Protein AF-0000000084976737 (afdb_homodimer)

Foldseek 3Di:
DVVVVVVVVVVVVVVVVVPPDPPPVPQDDFDCVVVLVVLVVVLVVLFEAEEEEEAAPLQQRVVSVCVSCVPHAEQEQEADLDALVVSQQRLQVSLCCSVPVPDPDTDTDPDPLVSVVSVLVVQQVDQYEYEYEAVVSNCVNPVCVQVVVLVCLVPGRRGGSYYYYYYHNQPVCCVPAQCNPPHSNHPVHPYYHYRDADALLRQCVVPVPDDLVLSLLLCLQFVRRSSSSVQLPDDHDNVVSCLVAALAPPHPLVCVVVVVCVVQHPDCLLVLLQLLQQLQPAWDLVSSCVSSVHDSVVNVVSQVSCVSSQQKDKDDFPPDDDDDRITIHGRGSNSSLNSPQCVVCVVCSVVVNCVVCCVPRPVVCSLVSSQLSQLVLVQCLVQPPDDDDPAAFDDKAKHWDAQPVVRDIDIFSIWTDHPDAFEIETEEEHRDQDADEPVVLVVSVVVVVSVPRGPYYAYEYEYQNYHDPHVVVCVVVVRYHYYYSVRSSD/DVVVVVVVVVVVVVVVVVPPDPPPVPQDDFDCVVVLVVLVVVLVVLFEAEEEEEAAPLQQRVVSVCVSCVPHAEQEQEADLDALVVSQQRLQVSLCCSVPVPDPDTDTDPDPLVSVVSVLVVQQVDQYEYEYEAVVSNCVNPVCVQVVVLVCLVPGRRGGSYYYYYYHNQPVCCVPAQCNPPHSNHPVHPYYHYRDADALLRQCVVPVPDDLVVSLLLCLQFVRRSSSSVQLPDDHDNVVSCLVAALAPPHPLVCVVVVVCVVQHPDCLLVLLQLLQQLQPAWALVSSCVSSVHDSVVNVVSQVSCVSSQQKDKDDFPPDDDDPRITIHGRGSNSSLNSPQCVVCVVCSVVVNCVVCCVPRPVVCSLVSSQLSQLVLVQCLVQPPDDDDPAAFDDKAKHWDAQPVVRDIDIFSIWTDHPDAFEIETEEEHRDQDADEPVVLVVSVVVVVSVPRGPYYAYEYEYQNYHDPHVVVCVVVVRYHYYYSVRSSD

InterPro domains:
  IPR004256 Domain of unknown function DUF234 [PF03008] (338-433)
  IPR011335 Restriction endonuclease type II-like [SSF52980] (371-489)
  IPR011579 ATPase domain [PF01637] (29-232)
  IPR027417 P-loop containing nucleoside triphosphate hydrolase [G3DSA:3.40.50.300] (23-197)
  IPR027417 P-loop containing nucleoside triphosphate hydrolase [SSF52540] (25-271)
  IPR036390 Winged helix DNA-binding domain superfamily [SSF46785] (273-341)

Structure (mmCIF, N/CA/C/O backbone):
data_AF-0000000084976737-model_v1
#
loop_
_entity.id
_entity.type
_entity.pdbx_description
1 polymer 'ATP-binding protein'
#
loop_
_atom_site.group_PDB
_atom_site.id
_atom_site.type_symbol
_atom_site.label_atom_id
_atom_site.label_alt_id
_atom_site.label_comp_id
_atom_site.label_asym_id
_atom_site.label_entity_id
_atom_site.label_seq_id
_atom_site.pdbx_PDB_ins_code
_atom_site.Cartn_x
_atom_site.Cartn_y
_atom_site.Cartn_z
_atom_site.occupancy
_atom_site.B_iso_or_equiv
_atom_site.auth_seq_id
_atom_site.auth_comp_id
_atom_site.auth_asym_id
_atom_site.auth_atom_id
_atom_site.pdbx_PDB_model_num
ATOM 1 N N . MET A 1 1 ? 14.172 42.219 -7.102 1 20.36 1 MET A N 1
ATOM 2 C CA . MET A 1 1 ? 13.273 42.062 -8.242 1 20.36 1 MET A CA 1
ATOM 3 C C . MET A 1 1 ? 13.828 41.094 -9.266 1 20.36 1 MET A C 1
ATOM 5 O O . MET A 1 1 ? 13.07 40.375 -9.938 1 20.36 1 MET A O 1
ATOM 9 N N . LYS A 1 2 ? 15.281 41.281 -9.492 1 22.75 2 LYS A N 1
ATOM 10 C CA . LYS A 1 2 ? 16.016 40.406 -10.422 1 22.75 2 LYS A CA 1
ATOM 11 C C . LYS A 1 2 ? 16.141 39 -9.867 1 22.75 2 LYS A C 1
ATOM 13 O O . LYS A 1 2 ? 16.547 38.094 -10.586 1 22.75 2 LYS A O 1
ATOM 18 N N . TYR A 1 3 ? 16.297 38.969 -8.562 1 23.7 3 TYR A N 1
ATOM 19 C CA . TYR A 1 3 ? 16.562 37.656 -7.945 1 23.7 3 TYR A CA 1
ATOM 20 C C . TYR A 1 3 ? 15.359 36.75 -8.047 1 23.7 3 TYR A C 1
ATOM 22 O O . TYR A 1 3 ? 15.5 35.531 -8.023 1 23.7 3 TYR A O 1
ATOM 30 N N . TYR A 1 4 ? 14.141 37.312 -8 1 27.53 4 TYR A N 1
ATOM 31 C CA . TYR A 1 4 ? 12.914 36.531 -8.133 1 27.53 4 TYR A CA 1
ATOM 32 C C . TYR A 1 4 ? 12.719 36.062 -9.578 1 27.53 4 TYR A C 1
ATOM 34 O O . TYR A 1 4 ? 11.992 35.094 -9.828 1 27.53 4 TYR A O 1
ATOM 42 N N . THR A 1 5 ? 13.25 36.812 -10.562 1 27.91 5 THR A N 1
ATOM 43 C CA . THR A 1 5 ? 13.086 36.562 -11.992 1 27.91 5 THR A CA 1
ATOM 44 C C . THR A 1 5 ? 13.992 35.406 -12.445 1 27.91 5 THR A C 1
ATOM 46 O O . THR A 1 5 ? 13.641 34.656 -13.359 1 27.91 5 THR A O 1
ATOM 49 N N . ARG A 1 6 ? 15.242 35.281 -11.883 1 26.84 6 ARG A N 1
ATOM 50 C CA . ARG A 1 6 ? 16.156 34.219 -12.312 1 26.84 6 ARG A CA 1
ATOM 51 C C . ARG A 1 6 ? 15.703 32.875 -11.805 1 26.84 6 ARG A C 1
ATOM 53 O O . ARG A 1 6 ? 16.25 31.828 -12.203 1 26.84 6 ARG A O 1
ATOM 60 N N . LYS A 1 7 ? 15.031 32.781 -10.75 1 31.81 7 LYS A N 1
ATOM 61 C CA . LYS A 1 7 ? 14.5 31.5 -10.25 1 31.81 7 LYS A CA 1
ATOM 62 C C . LYS A 1 7 ? 13.422 30.953 -11.18 1 31.81 7 LYS A C 1
ATOM 64 O O . LYS A 1 7 ? 13.266 29.734 -11.305 1 31.81 7 LYS A O 1
ATOM 69 N N . LYS A 1 8 ? 12.695 31.812 -11.891 1 34.91 8 LYS A N 1
ATOM 70 C CA . LYS A 1 8 ? 11.703 31.422 -12.891 1 34.91 8 LYS A CA 1
ATOM 71 C C . LYS A 1 8 ? 12.367 30.938 -14.172 1 34.91 8 LYS A C 1
ATOM 73 O O . LYS A 1 8 ? 11.906 29.984 -14.789 1 34.91 8 LYS A O 1
ATOM 78 N N . LEU A 1 9 ? 13.531 31.547 -14.602 1 33 9 LEU A N 1
ATOM 79 C CA . LEU A 1 9 ? 14.172 31.25 -15.883 1 33 9 LEU A CA 1
ATOM 80 C C . LEU A 1 9 ? 14.883 29.906 -15.836 1 33 9 LEU A C 1
ATOM 82 O O . LEU A 1 9 ? 14.852 29.156 -16.812 1 33 9 LEU A O 1
ATOM 86 N N . THR A 1 10 ? 15.609 29.703 -14.75 1 32.62 10 THR A N 1
ATOM 87 C CA . THR A 1 10 ? 16.312 28.422 -14.711 1 32.62 10 THR A CA 1
ATOM 88 C C . THR A 1 10 ? 15.312 27.266 -14.633 1 32.62 10 THR A C 1
ATOM 90 O O . THR A 1 10 ? 15.617 26.141 -15.039 1 32.62 10 THR A O 1
ATOM 93 N N . TYR A 1 11 ? 14.094 27.578 -14.156 1 33.72 11 TYR A N 1
ATOM 94 C CA . TYR A 1 11 ? 13.055 26.562 -14.125 1 33.72 11 TYR A CA 1
ATOM 95 C C . TYR A 1 11 ? 12.5 26.297 -15.523 1 33.72 11 TYR A C 1
ATOM 97 O O . TYR A 1 11 ? 12.148 25.172 -15.859 1 33.72 11 TYR A O 1
ATOM 105 N N . GLU A 1 12 ? 12.461 27.375 -16.391 1 34.09 12 GLU A N 1
ATOM 106 C CA . GLU A 1 12 ? 11.961 27.234 -17.75 1 34.09 12 GLU A CA 1
ATOM 107 C C . GLU A 1 12 ? 12.906 26.375 -18.594 1 34.09 12 GLU A C 1
ATOM 109 O O . GLU A 1 12 ? 12.461 25.594 -19.438 1 34.09 12 GLU A O 1
ATOM 114 N N . TYR A 1 13 ? 14.18 26.641 -18.469 1 31.91 13 TYR A N 1
ATOM 115 C CA . TYR A 1 13 ? 15.133 25.969 -19.344 1 31.91 13 TYR A CA 1
ATOM 116 C C . TYR A 1 13 ? 15.219 24.484 -19.031 1 31.91 13 TYR A C 1
ATOM 118 O O . TYR A 1 13 ? 15.297 23.656 -19.938 1 31.91 13 TYR A O 1
ATOM 126 N N . ILE A 1 14 ? 15.25 24.172 -17.797 1 33 14 ILE A N 1
ATOM 127 C CA . ILE A 1 14 ? 15.398 22.75 -17.531 1 33 14 ILE A CA 1
ATOM 128 C C . ILE A 1 14 ? 14.117 22.016 -17.906 1 33 14 ILE A C 1
ATOM 130 O O . ILE A 1 14 ? 14.156 20.844 -18.297 1 33 14 ILE A O 1
ATOM 134 N N . ASN A 1 15 ? 13.047 22.703 -18.047 1 34.81 15 ASN A N 1
ATOM 135 C CA . ASN A 1 15 ? 11.797 22.078 -18.469 1 34.81 15 ASN A CA 1
ATOM 136 C C . ASN A 1 15 ? 11.812 21.766 -19.969 1 34.81 15 ASN A C 1
ATOM 138 O O . ASN A 1 15 ? 11.047 20.906 -20.438 1 34.81 15 ASN A O 1
ATOM 142 N N . SER A 1 16 ? 12.523 22.578 -20.828 1 32.62 16 SER A N 1
ATOM 143 C CA . SER A 1 16 ? 12.5 22.359 -22.266 1 32.62 16 SER A CA 1
ATOM 144 C C . SER A 1 16 ? 13.242 21.078 -22.656 1 32.62 16 SER A C 1
ATOM 146 O O . SER A 1 16 ? 12.93 20.453 -23.672 1 32.62 16 SER A O 1
ATOM 148 N N . ILE A 1 17 ? 14.438 20.891 -22.125 1 32 17 ILE A N 1
ATOM 149 C CA . ILE A 1 17 ? 15.195 19.766 -22.625 1 32 17 ILE A CA 1
ATOM 150 C C . ILE A 1 17 ? 14.477 18.453 -22.281 1 32 17 ILE A C 1
ATOM 152 O O . ILE A 1 17 ? 14.602 17.453 -22.984 1 32 17 ILE A O 1
ATOM 156 N N . ASN A 1 18 ? 13.859 18.406 -21.203 1 33.03 18 ASN A N 1
ATOM 157 C CA . ASN A 1 18 ? 13.281 17.141 -20.797 1 33.03 18 ASN A CA 1
ATOM 158 C C . ASN A 1 18 ? 12.086 16.766 -21.656 1 33.03 18 ASN A C 1
ATOM 160 O O . ASN A 1 18 ? 11.398 15.773 -21.375 1 33.03 18 ASN A O 1
ATOM 164 N N . THR A 1 19 ? 11.633 17.578 -22.578 1 32.34 19 THR A N 1
ATOM 165 C CA . THR A 1 19 ? 10.508 17.297 -23.453 1 32.34 19 THR A CA 1
ATOM 166 C C . THR A 1 19 ? 10.875 16.219 -24.484 1 32.34 19 THR A C 1
ATOM 168 O O . THR A 1 19 ? 10.023 15.758 -25.234 1 32.34 19 THR A O 1
ATOM 171 N N . LEU A 1 20 ? 12.07 16.172 -24.891 1 29.36 20 LEU A N 1
ATOM 172 C CA . LEU A 1 20 ? 12.25 15.344 -26.078 1 29.36 20 LEU A CA 1
ATOM 173 C C . LEU A 1 20 ? 11.898 13.891 -25.781 1 29.36 20 LEU A C 1
ATOM 175 O O . LEU A 1 20 ? 11.438 13.164 -26.672 1 29.36 20 LEU A O 1
ATOM 179 N N . TRP A 1 21 ? 12.727 13.141 -25.031 1 28.53 21 TRP A N 1
ATOM 180 C CA . TRP A 1 21 ? 12.422 11.711 -25.016 1 28.53 21 TRP A CA 1
ATOM 181 C C . TRP A 1 21 ? 11.023 11.461 -24.438 1 28.53 21 TRP A C 1
ATOM 183 O O . TRP A 1 21 ? 10.484 12.305 -23.719 1 28.53 21 TRP A O 1
ATOM 193 N N . GLY A 1 22 ? 10.297 10.188 -24.719 1 31.42 22 GLY A N 1
ATOM 194 C CA . GLY A 1 22 ? 8.93 9.805 -24.422 1 31.42 22 GLY A CA 1
ATOM 195 C C . GLY A 1 22 ? 8.453 10.32 -23.078 1 31.42 22 GLY A C 1
ATOM 196 O O . GLY A 1 22 ? 9.258 10.758 -22.25 1 31.42 22 GLY A O 1
ATOM 197 N N . GLY A 1 23 ? 7.031 10.594 -22.953 1 33.91 23 GLY A N 1
ATOM 198 C CA . GLY A 1 23 ? 6.215 11.102 -21.859 1 33.91 23 GLY A CA 1
ATOM 199 C C . GLY A 1 23 ? 6.664 10.609 -20.5 1 33.91 23 GLY A C 1
ATOM 200 O O . GLY A 1 23 ? 5.848 10.156 -19.703 1 33.91 23 GLY A O 1
ATOM 201 N N . ASN A 1 24 ? 7.746 9.992 -20.391 1 35.81 24 ASN A N 1
ATOM 202 C CA . ASN A 1 24 ? 8.094 9.641 -19.031 1 35.81 24 ASN A CA 1
ATOM 203 C C . ASN A 1 24 ? 7.926 10.828 -18.078 1 35.81 24 ASN A C 1
ATOM 205 O O . ASN A 1 24 ? 8.641 11.828 -18.203 1 35.81 24 ASN A O 1
ATOM 209 N N . LYS A 1 25 ? 6.699 11.25 -17.734 1 37.44 25 LYS A N 1
ATOM 210 C CA . LYS A 1 25 ? 6.398 12.234 -16.703 1 37.44 25 LYS A CA 1
ATOM 211 C C . LYS A 1 25 ? 7.465 12.234 -15.617 1 37.44 25 LYS A C 1
ATOM 213 O O . LYS A 1 25 ? 7.445 11.383 -14.727 1 37.44 25 LYS A O 1
ATOM 218 N N . MET A 1 26 ? 8.695 12.281 -15.883 1 39.06 26 MET A N 1
ATOM 219 C CA . MET A 1 26 ? 9.625 12.477 -14.773 1 39.06 26 MET A CA 1
ATOM 220 C C . MET A 1 26 ? 9.047 13.422 -13.734 1 39.06 26 MET A C 1
ATOM 222 O O . MET A 1 26 ? 8.648 14.547 -14.062 1 39.06 26 MET A O 1
ATOM 226 N N . SER A 1 27 ? 8.43 13 -12.68 1 51.06 27 SER A N 1
ATOM 227 C CA . SER A 1 27 ? 8.031 13.711 -11.469 1 51.06 27 SER A CA 1
ATOM 228 C C . SER A 1 27 ? 8.969 14.875 -11.18 1 51.06 27 SER A C 1
ATOM 230 O O . SER A 1 27 ? 10.188 14.703 -11.141 1 51.06 27 SER A O 1
ATOM 232 N N . ARG A 1 28 ? 8.742 16.094 -11.57 1 57 28 ARG A N 1
ATOM 233 C CA . ARG A 1 28 ? 9.43 17.359 -11.32 1 57 28 ARG A CA 1
ATOM 234 C C . ARG A 1 28 ? 9.766 17.516 -9.844 1 57 28 ARG A C 1
ATOM 236 O O . ARG A 1 28 ? 8.953 17.188 -8.977 1 57 28 ARG A O 1
ATOM 243 N N . PHE A 1 29 ? 11.094 17.5 -9.625 1 75.25 29 PHE A N 1
ATOM 244 C CA . PHE A 1 29 ? 11.648 17.797 -8.305 1 75.25 29 PHE A CA 1
ATOM 245 C C . PHE A 1 29 ? 11.531 19.281 -7.98 1 75.25 29 PHE A C 1
ATOM 247 O O . PHE A 1 29 ? 12.078 20.125 -8.695 1 75.25 29 PHE A O 1
ATOM 254 N N . TYR A 1 30 ? 10.648 19.516 -7.074 1 79.12 30 TYR A N 1
ATOM 255 C CA . TYR A 1 30 ? 10.359 20.906 -6.754 1 79.12 30 TYR A CA 1
ATOM 256 C C . TYR A 1 30 ? 10.719 21.219 -5.305 1 79.12 30 TYR A C 1
ATOM 258 O O . TYR A 1 30 ? 10.672 20.344 -4.445 1 79.12 30 TYR A O 1
ATOM 266 N N . CYS A 1 31 ? 11.102 22.422 -5.07 1 82.44 31 CYS A N 1
ATOM 267 C CA . CYS A 1 31 ? 11.023 23.109 -3.789 1 82.44 31 CYS A CA 1
ATOM 268 C C . CYS A 1 31 ? 12.031 22.547 -2.795 1 82.44 31 CYS A C 1
ATOM 270 O O . CYS A 1 31 ? 11.695 22.312 -1.633 1 82.44 31 CYS A O 1
ATOM 272 N N . ARG A 1 32 ? 13.211 22.188 -3.27 1 93 32 ARG A N 1
ATOM 273 C CA . ARG A 1 32 ? 14.273 21.734 -2.387 1 93 32 ARG A CA 1
ATOM 274 C C . ARG A 1 32 ? 15.594 22.422 -2.723 1 93 32 ARG A C 1
ATOM 276 O O . ARG A 1 32 ? 16.672 21.828 -2.58 1 93 32 ARG A O 1
ATOM 283 N N . ASP A 1 33 ? 15.539 23.609 -3.145 1 91.31 33 ASP A N 1
ATOM 284 C CA . ASP A 1 33 ? 16.719 24.328 -3.627 1 91.31 33 ASP A CA 1
ATOM 285 C C . ASP A 1 33 ? 17.688 24.625 -2.488 1 91.31 33 ASP A C 1
ATOM 287 O O . ASP A 1 33 ? 18.906 24.547 -2.668 1 91.31 33 ASP A O 1
ATOM 291 N N . GLU A 1 34 ? 17.125 24.969 -1.386 1 91.62 34 GLU A N 1
ATOM 292 C CA . GLU A 1 34 ? 17.984 25.266 -0.246 1 91.62 34 GLU A CA 1
ATOM 293 C C . GLU A 1 34 ? 18.75 24.047 0.21 1 91.62 34 GLU A C 1
ATOM 295 O O . GLU A 1 34 ? 19.969 24.109 0.447 1 91.62 34 GLU A O 1
ATOM 300 N N . GLU A 1 35 ? 18.062 22.938 0.363 1 94.81 35 GLU A N 1
ATOM 301 C CA . GLU A 1 35 ? 18.719 21.703 0.738 1 94.81 35 GLU A CA 1
ATOM 302 C C . GLU A 1 35 ? 19.781 21.312 -0.285 1 94.81 35 GLU A C 1
ATOM 304 O O . GLU A 1 35 ? 20.906 20.922 0.083 1 94.81 35 GLU A O 1
ATOM 309 N N . LEU A 1 36 ? 19.484 21.469 -1.56 1 95.75 36 LEU A N 1
ATOM 310 C CA . LEU A 1 36 ? 20.422 21.109 -2.623 1 95.75 36 LEU A CA 1
ATOM 311 C C . LEU A 1 36 ? 21.656 21.984 -2.58 1 95.75 36 LEU A C 1
ATOM 313 O O . LEU A 1 36 ? 22.781 21.5 -2.754 1 95.75 36 LEU A O 1
ATOM 317 N N . ARG A 1 37 ? 21.422 23.25 -2.389 1 94.56 37 ARG A N 1
ATOM 318 C CA . ARG A 1 37 ? 22.531 24.188 -2.299 1 94.56 37 ARG A CA 1
ATOM 319 C C . ARG A 1 37 ? 23.484 23.812 -1.163 1 94.56 37 ARG A C 1
ATOM 321 O O . ARG A 1 37 ? 24.703 23.781 -1.346 1 94.56 37 ARG A O 1
ATOM 328 N N . LYS A 1 38 ? 22.922 23.484 -0.049 1 95.75 38 LYS A N 1
ATOM 329 C CA . LYS A 1 38 ? 23.719 23.125 1.116 1 95.75 38 LYS A CA 1
ATOM 330 C C . LYS A 1 38 ? 24.484 21.812 0.876 1 95.75 38 LYS A C 1
ATOM 332 O O . LYS A 1 38 ? 25.656 21.703 1.253 1 95.75 38 LYS A O 1
ATOM 337 N N . LEU A 1 39 ? 23.844 20.875 0.326 1 97.44 39 LEU A N 1
ATOM 338 C CA . LEU A 1 39 ? 24.484 19.594 0.006 1 97.44 39 LEU A CA 1
ATOM 339 C C . LEU A 1 39 ? 25.641 19.797 -0.979 1 97.44 39 LEU A C 1
ATOM 341 O O . LEU A 1 39 ? 26.719 19.25 -0.789 1 97.44 39 LEU A O 1
ATOM 345 N N . ASN A 1 40 ? 25.422 20.625 -1.993 1 96.75 40 ASN A N 1
ATOM 346 C CA . ASN A 1 40 ? 26.422 20.859 -3.025 1 96.75 40 ASN A CA 1
ATOM 347 C C . ASN A 1 40 ? 27.625 21.625 -2.471 1 96.75 40 ASN A C 1
ATOM 349 O O . ASN A 1 40 ? 28.766 21.359 -2.846 1 96.75 40 ASN A O 1
ATOM 353 N N . LYS A 1 41 ? 27.312 22.578 -1.683 1 96.19 41 LYS A N 1
ATOM 354 C CA . LYS A 1 41 ? 28.391 23.328 -1.062 1 96.19 41 LYS A CA 1
ATOM 355 C C . LYS A 1 41 ? 29.344 22.406 -0.304 1 96.19 41 LYS A C 1
ATOM 357 O O . LYS A 1 41 ? 30.562 22.547 -0.395 1 96.19 41 LYS A O 1
ATOM 362 N N . ARG A 1 42 ? 28.812 21.453 0.357 1 96.19 42 ARG A N 1
ATOM 363 C CA . ARG A 1 42 ? 29.609 20.5 1.12 1 96.19 42 ARG A CA 1
ATOM 364 C C . ARG A 1 42 ? 30.344 19.547 0.194 1 96.19 42 ARG A C 1
ATOM 366 O O . ARG A 1 42 ? 31.453 19.109 0.5 1 96.19 42 ARG A O 1
ATOM 373 N N . TYR A 1 43 ? 29.781 19.219 -0.858 1 96.94 43 TYR A N 1
ATOM 374 C CA . TYR A 1 43 ? 30.406 18.328 -1.824 1 96.94 43 TYR A CA 1
ATOM 375 C C . TYR A 1 43 ? 31.656 18.953 -2.43 1 96.94 43 TYR A C 1
ATOM 377 O O . TYR A 1 43 ? 32.656 18.281 -2.658 1 96.94 43 TYR A O 1
ATOM 385 N N . GLU A 1 44 ? 31.656 20.219 -2.668 1 94.81 44 GLU A N 1
ATOM 386 C CA . GLU A 1 44 ? 32.688 20.953 -3.389 1 94.81 44 GLU A CA 1
ATOM 387 C C . GLU A 1 44 ? 33.938 21.094 -2.537 1 94.81 44 GLU A C 1
ATOM 389 O O . GLU A 1 44 ? 35.031 21.312 -3.064 1 94.81 44 GLU A O 1
ATOM 394 N N . ASN A 1 45 ? 33.844 20.922 -1.28 1 92.38 45 ASN A N 1
ATOM 395 C CA . ASN A 1 45 ? 35 21.156 -0.425 1 92.38 45 ASN A CA 1
ATOM 396 C C . ASN A 1 45 ? 36 20.016 -0.538 1 92.38 45 ASN A C 1
ATOM 398 O O . ASN A 1 45 ? 37.156 20.156 -0.114 1 92.38 45 ASN A O 1
ATOM 402 N N . GLY A 1 46 ? 35.531 18.844 -1.043 1 90.62 46 GLY A N 1
ATOM 403 C CA . GLY A 1 46 ? 36.438 17.719 -1.335 1 90.62 46 GLY A CA 1
ATOM 404 C C . GLY A 1 46 ? 36.844 16.969 -0.095 1 90.62 46 GLY A C 1
ATOM 405 O O . GLY A 1 46 ? 37.719 16.078 -0.167 1 90.62 46 GLY A O 1
ATOM 406 N N . LYS A 1 47 ? 36.312 17.312 1.022 1 93.81 47 LYS A N 1
ATOM 407 C CA . LYS A 1 47 ? 36.625 16.672 2.289 1 93.81 47 LYS A CA 1
ATOM 408 C C . LYS A 1 47 ? 35.562 15.648 2.678 1 93.81 47 LYS A C 1
ATOM 410 O O . LYS A 1 47 ? 34.5 15.578 2.037 1 93.81 47 LYS A O 1
ATOM 415 N N . PHE A 1 48 ? 35.875 14.953 3.691 1 96.88 48 PHE A N 1
ATOM 416 C CA . PHE A 1 48 ? 34.938 13.984 4.215 1 96.88 48 PHE A CA 1
ATOM 417 C C . PHE A 1 48 ? 33.656 14.688 4.707 1 96.88 48 PHE A C 1
ATOM 419 O O . PHE A 1 48 ? 33.75 15.734 5.352 1 96.88 48 PHE A O 1
ATOM 426 N N . GLU A 1 49 ? 32.562 14.18 4.352 1 97.5 49 GLU A N 1
ATOM 427 C CA . GLU A 1 49 ? 31.25 14.625 4.828 1 97.5 49 GLU A CA 1
ATOM 428 C C . GLU A 1 49 ? 30.391 13.445 5.281 1 97.5 49 GLU A C 1
ATOM 430 O O . GLU A 1 49 ? 30.406 12.391 4.641 1 97.5 49 GLU A O 1
ATOM 435 N N . CYS A 1 50 ? 29.781 13.547 6.41 1 97.81 50 CYS A N 1
ATOM 436 C CA . CYS A 1 50 ? 28.75 12.633 6.891 1 97.81 50 CYS A CA 1
ATOM 437 C C . CYS A 1 50 ? 27.422 13.367 7.082 1 97.81 50 CYS A C 1
ATOM 439 O O . CYS A 1 50 ? 27.203 14 8.109 1 97.81 50 CYS A O 1
ATOM 441 N N . VAL A 1 51 ? 26.562 13.18 6.125 1 98.12 51 VAL A N 1
ATOM 442 C CA . VAL A 1 51 ? 25.297 13.922 6.094 1 98.12 51 VAL A CA 1
ATOM 443 C C . VAL A 1 51 ? 24.141 13 6.484 1 98.12 51 VAL A C 1
ATOM 445 O O . VAL A 1 51 ? 24 11.906 5.934 1 98.12 51 VAL A O 1
ATOM 448 N N . VAL A 1 52 ? 23.328 13.43 7.414 1 97.69 52 VAL A N 1
ATOM 449 C CA . VAL A 1 52 ? 22.156 12.672 7.859 1 97.69 52 VAL A CA 1
ATOM 450 C C . VAL A 1 52 ? 20.891 13.328 7.324 1 97.69 52 VAL A C 1
ATOM 452 O O . VAL A 1 52 ? 20.625 14.508 7.586 1 97.69 52 VAL A O 1
ATOM 455 N N . ILE A 1 53 ? 20.156 12.562 6.559 1 97.69 53 ILE A N 1
ATOM 456 C CA . ILE A 1 53 ? 18.891 13.031 5.992 1 97.69 53 ILE A CA 1
ATOM 457 C C . ILE A 1 53 ? 17.734 12.164 6.512 1 97.69 53 ILE A C 1
ATOM 459 O O . ILE A 1 53 ? 17.719 10.953 6.289 1 97.69 53 ILE A O 1
ATOM 463 N N . TYR A 1 54 ? 16.75 12.773 7.203 1 95.19 54 TYR A N 1
ATOM 464 C CA . TYR A 1 54 ? 15.656 11.984 7.754 1 95.19 54 TYR A CA 1
ATOM 465 C C . TYR A 1 54 ? 14.344 12.758 7.695 1 95.19 54 TYR A C 1
ATOM 467 O O . TYR A 1 54 ? 14.336 13.961 7.438 1 95.19 54 TYR A O 1
ATOM 475 N N . GLY A 1 55 ? 13.297 12.094 7.762 1 92.62 55 GLY A N 1
ATOM 476 C CA . GLY A 1 55 ? 11.93 12.578 7.656 1 92.62 55 GLY A CA 1
ATOM 477 C C . GLY A 1 55 ? 10.922 11.469 7.457 1 92.62 55 GLY A C 1
ATOM 478 O O . GLY A 1 55 ? 11.289 10.32 7.176 1 92.62 55 GLY A O 1
ATOM 479 N N . ARG A 1 56 ? 9.68 11.844 7.547 1 89.12 56 ARG A N 1
ATOM 480 C CA . ARG A 1 56 ? 8.617 10.859 7.379 1 89.12 56 ARG A CA 1
ATOM 481 C C . ARG A 1 56 ? 8.602 10.305 5.957 1 89.12 56 ARG A C 1
ATOM 483 O O . ARG A 1 56 ? 9.164 10.906 5.043 1 89.12 56 ARG A O 1
ATOM 490 N N . ARG A 1 57 ? 7.875 9.188 5.883 1 88.19 57 ARG A N 1
ATOM 491 C CA . ARG A 1 57 ? 7.734 8.586 4.559 1 88.19 57 ARG A CA 1
ATOM 492 C C . ARG A 1 57 ? 7.012 9.531 3.605 1 88.19 57 ARG A C 1
ATOM 494 O O . ARG A 1 57 ? 6.145 10.297 4.023 1 88.19 57 ARG A O 1
ATOM 501 N N . ARG A 1 58 ? 7.379 9.523 2.336 1 92.88 58 ARG A N 1
ATOM 502 C CA . ARG A 1 58 ? 6.664 10.133 1.221 1 92.88 58 ARG A CA 1
ATOM 503 C C . ARG A 1 58 ? 7.023 11.609 1.083 1 92.88 58 ARG A C 1
ATOM 505 O O . ARG A 1 58 ? 6.59 12.273 0.139 1 92.88 58 ARG A O 1
ATOM 512 N N . VAL A 1 59 ? 7.934 12.164 1.927 1 93.06 59 VAL A N 1
ATOM 513 C CA . VAL A 1 59 ? 8.18 13.602 1.915 1 93.06 59 VAL A CA 1
ATOM 514 C C . VAL A 1 59 ? 9.219 13.945 0.847 1 93.06 59 VAL A C 1
ATOM 516 O O . VAL A 1 59 ? 9.508 15.117 0.602 1 93.06 59 VAL A O 1
ATOM 519 N N . GLY A 1 60 ? 9.922 12.914 0.256 1 93.06 60 GLY A N 1
ATOM 520 C CA . GLY A 1 60 ? 10.789 13.172 -0.885 1 93.06 60 GLY A CA 1
ATOM 521 C C . GLY A 1 60 ? 12.266 13.062 -0.556 1 93.06 60 GLY A C 1
ATOM 522 O O . GLY A 1 60 ? 13.109 13.633 -1.248 1 93.06 60 GLY A O 1
ATOM 523 N N . LYS A 1 61 ? 12.656 12.352 0.452 1 95 61 LYS A N 1
ATOM 524 C CA . LYS A 1 61 ? 14.055 12.203 0.842 1 95 61 LYS A CA 1
ATOM 525 C C . LYS A 1 61 ? 14.875 11.586 -0.286 1 95 61 LYS A C 1
ATOM 527 O O . LYS A 1 61 ? 15.898 12.141 -0.694 1 95 61 LYS A O 1
ATOM 532 N N . THR A 1 62 ? 14.398 10.43 -0.762 1 93.69 62 THR A N 1
ATOM 533 C CA . THR A 1 62 ? 15.117 9.703 -1.803 1 93.69 62 THR A CA 1
ATOM 534 C C . THR A 1 62 ? 15.195 10.531 -3.08 1 93.69 62 THR A C 1
ATOM 536 O O . THR A 1 62 ? 16.234 10.547 -3.75 1 93.69 62 THR A O 1
ATOM 539 N N . ALA A 1 63 ? 14.148 11.258 -3.375 1 92.94 63 ALA A N 1
ATOM 540 C CA . ALA A 1 63 ? 14.148 12.141 -4.539 1 92.94 63 ALA A CA 1
ATOM 541 C C . ALA A 1 63 ? 15.203 13.234 -4.395 1 92.94 63 ALA A C 1
ATOM 543 O O . ALA A 1 63 ? 15.898 13.57 -5.352 1 92.94 63 ALA A O 1
ATOM 544 N N . LEU A 1 64 ? 15.281 13.859 -3.213 1 95.44 64 LEU A N 1
ATOM 545 C CA . LEU A 1 64 ? 16.281 14.883 -2.941 1 95.44 64 LEU A CA 1
ATOM 546 C C . LEU A 1 64 ? 17.688 14.328 -3.135 1 95.44 64 LEU A C 1
ATOM 548 O O . LEU A 1 64 ? 18.531 14.953 -3.795 1 95.44 64 LEU A O 1
ATOM 552 N N . ILE A 1 65 ? 17.938 13.141 -2.627 1 97 65 ILE A N 1
ATOM 553 C CA . ILE A 1 65 ? 19.25 12.516 -2.711 1 97 65 ILE A CA 1
ATOM 554 C C . ILE A 1 65 ? 19.578 12.211 -4.172 1 97 65 ILE A C 1
ATOM 556 O O . ILE A 1 65 ? 20.703 12.477 -4.625 1 97 65 ILE A O 1
ATOM 560 N N . ASN A 1 66 ? 18.625 11.703 -4.898 1 94.56 66 ASN A N 1
ATOM 561 C CA . ASN A 1 66 ? 18.844 11.383 -6.305 1 94.56 66 ASN A CA 1
ATOM 562 C C . ASN A 1 66 ? 19.172 12.633 -7.117 1 94.56 66 ASN A C 1
ATOM 564 O O . ASN A 1 66 ? 20.062 12.602 -7.977 1 94.56 66 ASN A O 1
ATOM 568 N N . GLU A 1 67 ? 18.422 13.711 -6.84 1 94.69 67 GLU A N 1
ATOM 569 C CA . GLU A 1 67 ? 18.703 14.969 -7.527 1 94.69 67 GLU A CA 1
ATOM 570 C C . GLU A 1 67 ? 20.125 15.453 -7.238 1 94.69 67 GLU A C 1
ATOM 572 O O . GLU A 1 67 ? 20.828 15.891 -8.148 1 94.69 67 GLU A O 1
ATOM 577 N N . PHE A 1 68 ? 20.547 15.367 -6.07 1 96.88 68 PHE A N 1
ATOM 578 C CA . PHE A 1 68 ? 21.891 15.758 -5.66 1 96.88 68 PHE A CA 1
ATOM 579 C C . PHE A 1 68 ? 22.938 14.898 -6.352 1 96.88 68 PHE A C 1
ATOM 581 O O . PHE A 1 68 ? 23.984 15.406 -6.777 1 96.88 68 PHE A O 1
ATOM 588 N N . CYS A 1 69 ? 22.641 13.562 -6.555 1 96.31 69 CYS A N 1
ATOM 589 C CA . CYS A 1 69 ? 23.625 12.578 -7.004 1 96.31 69 CYS A CA 1
ATOM 590 C C . CYS A 1 69 ? 23.719 12.562 -8.523 1 96.31 69 CYS A C 1
ATOM 592 O O . CYS A 1 69 ? 24.625 11.945 -9.086 1 96.31 69 CYS A O 1
ATOM 594 N N . LYS A 1 70 ? 22.891 13.125 -9.328 1 91.56 70 LYS A N 1
ATOM 595 C CA . LYS A 1 70 ? 22.734 13.023 -10.773 1 91.56 70 LYS A CA 1
ATOM 596 C C . LYS A 1 70 ? 24.078 13.219 -11.484 1 91.56 70 LYS A C 1
ATOM 598 O O . LYS A 1 70 ? 24.391 12.516 -12.445 1 91.56 70 LYS A O 1
ATOM 603 N N . ASP A 1 71 ? 24.906 14.078 -11.18 1 91 71 ASP A N 1
ATOM 604 C CA . ASP A 1 71 ? 26.156 14.375 -11.898 1 91 71 ASP A CA 1
ATOM 605 C C . ASP A 1 71 ? 27.375 14.078 -11.039 1 91 71 ASP A C 1
ATOM 607 O O . ASP A 1 71 ? 28.422 14.703 -11.195 1 91 71 ASP A O 1
ATOM 611 N N . LYS A 1 72 ? 27.172 13.055 -10.203 1 96.31 72 LYS A N 1
ATOM 612 C CA . LYS A 1 72 ? 28.266 12.766 -9.273 1 96.31 72 LYS A CA 1
ATOM 613 C C . LYS A 1 72 ? 28.547 11.266 -9.195 1 96.31 72 LYS A C 1
ATOM 615 O O . LYS A 1 72 ? 27.609 10.453 -9.281 1 96.31 72 LYS A O 1
ATOM 620 N N . PRO A 1 73 ? 29.859 10.891 -9.133 1 96.38 73 PRO A N 1
ATOM 621 C CA . PRO A 1 73 ? 30.125 9.484 -8.836 1 96.38 73 PRO A CA 1
ATOM 622 C C . PRO A 1 73 ? 29.453 9.008 -7.555 1 96.38 73 PRO A C 1
ATOM 624 O O . PRO A 1 73 ? 29.75 9.508 -6.469 1 96.38 73 PRO A O 1
ATOM 627 N N . THR A 1 74 ? 28.516 8.055 -7.727 1 97.44 74 THR A N 1
ATOM 628 C CA . THR A 1 74 ? 27.656 7.707 -6.59 1 97.44 74 THR A CA 1
ATOM 629 C C . THR A 1 74 ? 27.516 6.191 -6.465 1 97.44 74 THR A C 1
ATOM 631 O O . THR A 1 74 ? 27.297 5.5 -7.461 1 97.44 74 THR A O 1
ATOM 634 N N . ILE A 1 75 ? 27.75 5.699 -5.285 1 97.19 75 ILE A N 1
ATOM 635 C CA . ILE A 1 75 ? 27.344 4.355 -4.898 1 97.19 75 ILE A CA 1
ATOM 636 C C . ILE A 1 75 ? 26.094 4.426 -4.02 1 97.19 75 ILE A C 1
ATOM 638 O O . ILE A 1 75 ? 26.156 4.898 -2.883 1 97.19 75 ILE A O 1
ATOM 642 N N . PHE A 1 76 ? 25.031 4.016 -4.566 1 96.5 76 PHE A N 1
ATOM 643 C CA . PHE A 1 76 ? 23.734 4.086 -3.893 1 96.5 76 PHE A CA 1
ATOM 644 C C . PHE A 1 76 ? 23.312 2.711 -3.387 1 96.5 76 PHE A C 1
ATOM 646 O O . PHE A 1 76 ? 23.031 1.811 -4.18 1 96.5 76 PHE A O 1
ATOM 653 N N . PHE A 1 77 ? 23.281 2.609 -2.07 1 96.94 77 PHE A N 1
ATOM 654 C CA . PHE A 1 77 ? 22.859 1.376 -1.42 1 96.94 77 PHE A CA 1
ATOM 655 C C . PHE A 1 77 ? 21.547 1.575 -0.69 1 96.94 77 PHE A C 1
ATOM 657 O O . PHE A 1 77 ? 21.438 2.428 0.194 1 96.94 77 PHE A O 1
ATOM 664 N N . SER A 1 78 ? 20.516 0.8 -1.098 1 95.5 78 SER A N 1
ATOM 665 C CA . SER A 1 78 ? 19.234 0.799 -0.409 1 95.5 78 SER A CA 1
ATOM 666 C C . SER A 1 78 ? 19.094 -0.416 0.502 1 95.5 78 SER A C 1
ATOM 668 O O . SER A 1 78 ? 18.969 -1.546 0.024 1 95.5 78 SER A O 1
ATOM 670 N N . ALA A 1 79 ? 19.062 -0.129 1.77 1 95.38 79 ALA A N 1
ATOM 671 C CA . ALA A 1 79 ? 18.922 -1.229 2.721 1 95.38 79 ALA A CA 1
ATOM 672 C C . ALA A 1 79 ? 17.516 -1.818 2.67 1 95.38 79 ALA A C 1
ATOM 674 O O . ALA A 1 79 ? 16.531 -1.091 2.486 1 95.38 79 ALA A O 1
ATOM 675 N N . LEU A 1 80 ? 17.484 -3.113 2.838 1 92.69 80 LEU A N 1
ATOM 676 C CA . LEU A 1 80 ? 16.219 -3.838 2.781 1 92.69 80 LEU A CA 1
ATOM 677 C C . LEU A 1 80 ? 15.82 -4.344 4.164 1 92.69 80 LEU A C 1
ATOM 679 O O . LEU A 1 80 ? 16.672 -4.523 5.035 1 92.69 80 LEU A O 1
ATOM 683 N N . ASN A 1 81 ? 14.5 -4.473 4.375 1 90.12 81 ASN A N 1
ATOM 684 C CA . ASN A 1 81 ? 14 -5.109 5.586 1 90.12 81 ASN A CA 1
ATOM 685 C C . ASN A 1 81 ? 14.141 -6.629 5.523 1 90.12 81 ASN A C 1
ATOM 687 O O . ASN A 1 81 ? 13.148 -7.344 5.398 1 90.12 81 ASN A O 1
ATOM 691 N N . THR A 1 82 ? 15.281 -7.082 5.59 1 93.06 82 THR A N 1
ATOM 692 C CA . THR A 1 82 ? 15.672 -8.484 5.484 1 93.06 82 THR A CA 1
ATOM 693 C C . THR A 1 82 ? 16.891 -8.781 6.363 1 93.06 82 THR A C 1
ATOM 695 O O . THR A 1 82 ? 17.125 -8.078 7.348 1 93.06 82 THR A O 1
ATOM 698 N N . THR A 1 83 ? 17.594 -9.891 6.145 1 91.19 83 THR A N 1
ATOM 699 C CA . THR A 1 83 ? 18.703 -10.32 6.992 1 91.19 83 THR A CA 1
ATOM 700 C C . THR A 1 83 ? 19.984 -9.555 6.656 1 91.19 83 THR A C 1
ATOM 702 O O . THR A 1 83 ? 20.078 -8.93 5.598 1 91.19 83 THR A O 1
ATOM 705 N N . GLY A 1 84 ? 20.938 -9.625 7.578 1 93.38 84 GLY A N 1
ATOM 706 C CA . GLY A 1 84 ? 22.25 -9.016 7.352 1 93.38 84 GLY A CA 1
ATOM 707 C C . GLY A 1 84 ? 22.938 -9.562 6.121 1 93.38 84 GLY A C 1
ATOM 708 O O . GLY A 1 84 ? 23.578 -8.805 5.383 1 93.38 84 GLY A O 1
ATOM 709 N N . LYS A 1 85 ? 22.766 -10.82 5.93 1 91.06 85 LYS A N 1
ATOM 710 C CA . LYS A 1 85 ? 23.391 -11.469 4.781 1 91.06 85 LYS A CA 1
ATOM 711 C C . LYS A 1 85 ? 22.844 -10.906 3.471 1 91.06 85 LYS A C 1
ATOM 713 O O . LYS A 1 85 ? 23.609 -10.586 2.559 1 91.06 85 LYS A O 1
ATOM 718 N N . GLU A 1 86 ? 21.578 -10.789 3.396 1 90.81 86 GLU A N 1
ATOM 719 C CA . GLU A 1 86 ? 20.938 -10.273 2.189 1 90.81 86 GLU A CA 1
ATOM 720 C C . GLU A 1 86 ? 21.328 -8.812 1.947 1 90.81 86 GLU A C 1
ATOM 722 O O . GLU A 1 86 ? 21.484 -8.391 0.801 1 90.81 86 GLU A O 1
ATOM 727 N N . ASN A 1 87 ? 21.438 -8.07 2.969 1 94.69 87 ASN A N 1
ATOM 728 C CA . ASN A 1 87 ? 21.844 -6.672 2.83 1 94.69 87 ASN A CA 1
ATOM 729 C C . ASN A 1 87 ? 23.297 -6.555 2.373 1 94.69 87 ASN A C 1
ATOM 731 O O . ASN A 1 87 ? 23.641 -5.641 1.625 1 94.69 87 ASN A O 1
ATOM 735 N N . LEU A 1 88 ? 24.156 -7.477 2.834 1 95.06 88 LEU A N 1
ATOM 736 C CA . LEU A 1 88 ? 25.531 -7.488 2.348 1 95.06 88 LEU A CA 1
ATOM 737 C C . LEU A 1 88 ? 25.578 -7.777 0.852 1 95.06 88 LEU A C 1
ATOM 739 O O . LEU A 1 88 ? 26.391 -7.195 0.126 1 95.06 88 LEU A O 1
ATOM 743 N N . GLU A 1 89 ? 24.703 -8.688 0.433 1 92.12 89 GLU A N 1
ATOM 744 C CA . GLU A 1 89 ? 24.609 -8.977 -0.993 1 92.12 89 GLU A CA 1
ATOM 745 C C . GLU A 1 89 ? 24.188 -7.742 -1.785 1 92.12 89 GLU A C 1
ATOM 747 O O . GLU A 1 89 ? 24.766 -7.445 -2.83 1 92.12 89 GLU A O 1
ATOM 752 N N . ALA A 1 90 ? 23.234 -7.02 -1.299 1 92.19 90 ALA A N 1
ATOM 753 C CA . ALA A 1 90 ? 22.75 -5.809 -1.955 1 92.19 90 ALA A CA 1
ATOM 754 C C . ALA A 1 90 ? 23.828 -4.727 -1.98 1 92.19 90 ALA A C 1
ATOM 756 O O . ALA A 1 90 ? 24 -4.039 -2.988 1 92.19 90 ALA A O 1
ATOM 757 N N . LEU A 1 91 ? 24.516 -4.598 -0.878 1 96.19 91 LEU A N 1
ATOM 758 C CA . LEU A 1 91 ? 25.625 -3.645 -0.803 1 96.19 91 LEU A CA 1
ATOM 759 C C . LEU A 1 91 ? 26.719 -4 -1.801 1 96.19 91 LEU A C 1
ATOM 761 O O . LEU A 1 91 ? 27.25 -3.123 -2.488 1 96.19 91 LEU A O 1
ATOM 765 N N . SER A 1 92 ? 27.047 -5.258 -1.845 1 95.38 92 SER A N 1
ATOM 766 C CA . SER A 1 92 ? 28.062 -5.738 -2.783 1 95.38 92 SER A CA 1
ATOM 767 C C . SER A 1 92 ? 27.688 -5.391 -4.219 1 95.38 92 SER A C 1
ATOM 769 O O . SER A 1 92 ? 28.516 -4.902 -4.984 1 95.38 92 SER A O 1
ATOM 771 N N . LYS A 1 93 ? 26.484 -5.586 -4.531 1 90.81 93 LYS A N 1
ATOM 772 C CA . LYS A 1 93 ? 26 -5.297 -5.879 1 90.81 93 LYS A CA 1
ATOM 773 C C . LYS A 1 93 ? 26.094 -3.803 -6.184 1 90.81 93 LYS A C 1
ATOM 775 O O . LYS A 1 93 ? 26.422 -3.41 -7.305 1 90.81 93 LYS A O 1
ATOM 780 N N . ALA A 1 94 ? 25.75 -2.984 -5.238 1 92.81 94 ALA A N 1
ATOM 781 C CA . ALA A 1 94 ? 25.828 -1.537 -5.422 1 92.81 94 ALA A CA 1
ATOM 782 C C . ALA A 1 94 ? 27.25 -1.091 -5.723 1 92.81 94 ALA A C 1
ATOM 784 O O . ALA A 1 94 ? 27.484 -0.279 -6.625 1 92.81 94 ALA A O 1
ATOM 785 N N . ILE A 1 95 ? 28.203 -1.663 -5.016 1 95.19 95 ILE A N 1
ATOM 786 C CA . ILE A 1 95 ? 29.594 -1.304 -5.184 1 95.19 95 ILE A CA 1
ATOM 787 C C . ILE A 1 95 ? 30.094 -1.789 -6.547 1 95.19 95 ILE A C 1
ATOM 789 O O . ILE A 1 95 ? 30.734 -1.037 -7.285 1 95.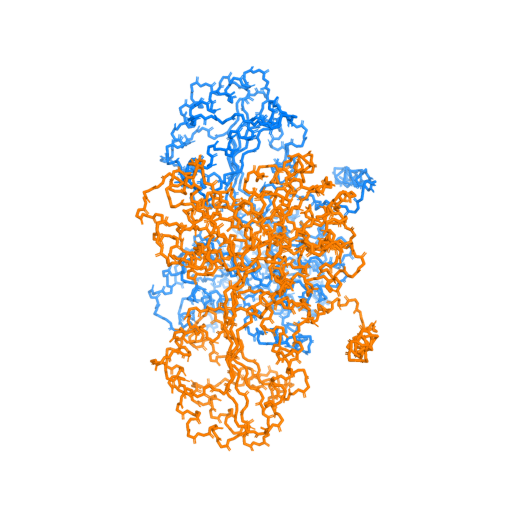19 95 ILE A O 1
ATOM 793 N N . MET A 1 96 ? 29.703 -2.969 -6.871 1 91.62 96 MET A N 1
ATOM 794 C CA . MET A 1 96 ? 30.188 -3.568 -8.117 1 91.62 96 MET A CA 1
ATOM 795 C C . MET A 1 96 ? 29.578 -2.869 -9.328 1 91.62 96 MET A C 1
ATOM 797 O O . MET A 1 96 ? 30.219 -2.744 -10.367 1 91.62 96 MET A O 1
ATOM 801 N N . SER A 1 97 ? 28.375 -2.447 -9.172 1 88.44 97 SER A N 1
ATOM 802 C CA . SER A 1 97 ? 27.719 -1.728 -10.266 1 88.44 97 SER A CA 1
ATOM 803 C C . SER A 1 97 ? 28.422 -0.406 -10.555 1 88.44 97 SER A C 1
ATOM 805 O O . SER A 1 97 ? 28.391 0.083 -11.688 1 88.44 97 SER A O 1
ATOM 807 N N . PHE A 1 98 ? 29 0.147 -9.539 1 91.06 98 PHE A N 1
ATOM 808 C CA . PHE A 1 98 ? 29.766 1.374 -9.703 1 91.06 98 PHE A CA 1
ATOM 809 C C . PHE A 1 98 ? 31.109 1.086 -10.367 1 91.06 98 PHE A C 1
ATOM 811 O O . PHE A 1 98 ? 31.516 1.776 -11.312 1 91.06 98 PHE A O 1
ATOM 818 N N . GLU A 1 99 ? 31.719 0.009 -9.969 1 91.75 99 GLU A N 1
ATOM 819 C CA . GLU A 1 99 ? 33.062 -0.308 -10.438 1 91.75 99 GLU A CA 1
ATOM 820 C C . GLU A 1 99 ? 33.031 -0.926 -11.828 1 91.75 99 GLU A C 1
ATOM 822 O O . GLU A 1 99 ? 33.906 -0.651 -12.656 1 91.75 99 GLU A O 1
ATOM 827 N N . ARG A 1 100 ? 32.031 -1.78 -11.938 1 86.75 100 ARG A N 1
ATOM 828 C CA . ARG A 1 100 ? 31.922 -2.527 -13.188 1 86.75 100 ARG A CA 1
ATOM 829 C C . ARG A 1 100 ? 30.484 -2.488 -13.711 1 86.75 100 ARG A C 1
ATOM 831 O O . ARG A 1 100 ? 29.781 -3.506 -13.703 1 86.75 100 ARG A O 1
ATOM 838 N N . PRO A 1 101 ? 30.109 -1.425 -14.266 1 77.88 101 PRO A N 1
ATOM 839 C CA . PRO A 1 101 ? 28.703 -1.243 -14.656 1 77.88 101 PRO A CA 1
ATOM 840 C C . PRO A 1 101 ? 28.266 -2.227 -15.742 1 77.88 101 PRO A C 1
ATOM 842 O O . PRO A 1 101 ? 27.078 -2.539 -15.852 1 77.88 101 PRO A O 1
ATOM 845 N N . ASN A 1 102 ? 29.156 -2.812 -16.438 1 74.56 102 ASN A N 1
ATOM 846 C CA . ASN A 1 102 ? 28.797 -3.684 -17.547 1 74.56 102 ASN A CA 1
ATOM 847 C C . ASN A 1 102 ? 29.016 -5.156 -17.203 1 74.56 102 ASN A C 1
ATOM 849 O O . ASN A 1 102 ? 28.828 -6.031 -18.047 1 74.56 102 ASN A O 1
ATOM 853 N N . ALA A 1 103 ? 29.391 -5.336 -15.945 1 73.81 103 ALA A N 1
ATOM 854 C CA . ALA A 1 103 ? 29.672 -6.723 -15.578 1 73.81 103 ALA A CA 1
ATOM 855 C C . ALA A 1 103 ? 28.375 -7.5 -15.367 1 73.81 103 ALA A C 1
ATOM 857 O O . ALA A 1 103 ? 27.406 -6.973 -14.82 1 73.81 103 ALA A O 1
ATOM 858 N N . GLU A 1 104 ? 28.344 -8.727 -15.93 1 64.69 104 GLU A N 1
ATOM 859 C CA . GLU A 1 104 ? 27.172 -9.594 -15.812 1 64.69 104 GLU A CA 1
ATOM 860 C C . GLU A 1 104 ? 27.047 -10.172 -14.406 1 64.69 104 GLU A C 1
ATOM 862 O O . GLU A 1 104 ? 25.938 -10.398 -13.922 1 64.69 104 GLU A O 1
ATOM 867 N N . SER A 1 105 ? 28.234 -10.531 -13.883 1 67.62 105 SER A N 1
ATOM 868 C CA . SER A 1 105 ? 28.234 -11.086 -12.539 1 67.62 105 SER A CA 1
ATOM 869 C C . SER A 1 105 ? 29.094 -10.234 -11.594 1 67.62 105 SER A C 1
ATOM 871 O O . SER A 1 105 ? 30.094 -9.664 -12.008 1 67.62 105 SER A O 1
ATOM 873 N N . SER A 1 106 ? 28.391 -10 -10.43 1 68.75 106 SER A N 1
ATOM 874 C CA . SER A 1 106 ? 29.141 -9.203 -9.461 1 68.75 106 SER A CA 1
ATOM 875 C C . SER A 1 106 ? 29.547 -10.039 -8.258 1 68.75 106 SER A C 1
ATOM 877 O O . SER A 1 106 ? 28.719 -10.734 -7.664 1 68.75 106 SER A O 1
ATOM 879 N N . PRO A 1 107 ? 30.891 -10.117 -8.031 1 81.5 107 PRO A N 1
ATOM 880 C CA . PRO A 1 107 ? 31.297 -10.797 -6.797 1 81.5 107 PRO A CA 1
ATOM 881 C C . PRO A 1 107 ? 30.688 -10.18 -5.547 1 81.5 107 PRO A C 1
ATOM 883 O O . PRO A 1 107 ? 30.359 -8.992 -5.535 1 81.5 107 PRO A O 1
ATOM 886 N N . GLU A 1 108 ? 30.391 -11.023 -4.625 1 90.19 108 GLU A N 1
ATOM 887 C CA . GLU A 1 108 ? 29.891 -10.594 -3.326 1 90.19 108 GLU A CA 1
ATOM 888 C C . GLU A 1 108 ? 31 -10.57 -2.281 1 90.19 108 GLU A C 1
ATOM 890 O O . GLU A 1 108 ? 31.859 -11.461 -2.254 1 90.19 108 GLU A O 1
ATOM 895 N N . PHE A 1 109 ? 30.984 -9.508 -1.548 1 94.12 109 PHE A N 1
ATOM 896 C CA . PHE A 1 109 ? 31.906 -9.469 -0.417 1 94.12 109 PHE A CA 1
ATOM 897 C C . PHE A 1 109 ? 31.5 -10.477 0.65 1 94.12 109 PHE A C 1
ATOM 899 O O . PHE A 1 109 ? 30.297 -10.727 0.855 1 94.12 109 PHE A O 1
ATOM 906 N N . THR A 1 110 ? 32.469 -10.953 1.363 1 93.31 110 THR A N 1
ATOM 907 C CA . THR A 1 110 ? 32.188 -11.969 2.375 1 93.31 110 THR A CA 1
ATOM 908 C C . THR A 1 110 ? 31.812 -11.32 3.703 1 93.31 110 THR A C 1
ATOM 910 O O . THR A 1 110 ? 31.141 -11.945 4.539 1 93.31 110 THR A O 1
ATOM 913 N N . THR A 1 111 ? 32.281 -10.141 3.877 1 96.19 111 THR A N 1
ATOM 914 C CA . THR A 1 111 ? 32 -9.438 5.121 1 96.19 111 THR A CA 1
ATOM 915 C C . THR A 1 111 ? 31.719 -7.961 4.855 1 96.19 111 THR A C 1
ATOM 917 O O . THR A 1 111 ? 32.125 -7.422 3.818 1 96.19 111 THR A O 1
ATOM 920 N N . TYR A 1 112 ? 31.078 -7.363 5.797 1 97.19 112 TYR A N 1
ATOM 921 C CA . TYR A 1 112 ? 30.859 -5.922 5.723 1 97.19 112 TYR A CA 1
ATOM 922 C C . TYR A 1 112 ? 32.156 -5.156 5.766 1 97.19 112 TYR A C 1
ATOM 924 O O . TYR A 1 112 ? 32.312 -4.145 5.078 1 97.19 112 TYR A O 1
ATOM 932 N N . ASP A 1 113 ? 33.125 -5.684 6.508 1 96.5 113 ASP A N 1
ATOM 933 C CA . ASP A 1 113 ? 34.438 -5.047 6.586 1 96.5 113 ASP A CA 1
ATOM 934 C C . ASP A 1 113 ? 35.094 -4.988 5.215 1 96.5 113 ASP A C 1
ATOM 936 O O . ASP A 1 113 ? 35.688 -3.963 4.844 1 96.5 113 ASP A O 1
ATOM 940 N N . ALA A 1 114 ? 35 -6.055 4.543 1 97 114 ALA A N 1
ATOM 941 C CA . ALA A 1 114 ? 35.594 -6.105 3.209 1 97 114 ALA A CA 1
ATOM 942 C C . ALA A 1 114 ? 34.906 -5.102 2.273 1 97 114 ALA A C 1
ATOM 944 O O . ALA A 1 114 ? 35.594 -4.453 1.468 1 97 114 ALA A O 1
ATOM 945 N N . ALA A 1 115 ? 33.625 -5.008 2.348 1 97.56 115 ALA A N 1
ATOM 946 C CA . ALA A 1 115 ? 32.875 -4.055 1.531 1 97.56 115 ALA A CA 1
ATOM 947 C C . ALA A 1 115 ? 33.281 -2.619 1.87 1 97.56 115 ALA A C 1
ATOM 949 O O . ALA A 1 115 ? 33.531 -1.807 0.974 1 97.56 115 ALA A O 1
ATOM 950 N N . LEU A 1 116 ? 33.406 -2.312 3.178 1 97.62 116 LEU A N 1
ATOM 951 C CA . LEU A 1 116 ? 33.75 -0.974 3.635 1 97.62 116 LEU A CA 1
ATOM 952 C C . LEU A 1 116 ? 35.188 -0.631 3.252 1 97.62 116 LEU A C 1
ATOM 954 O O . LEU A 1 116 ? 35.5 0.521 2.936 1 97.62 116 LEU A O 1
ATOM 958 N N . ASP A 1 117 ? 36 -1.633 3.232 1 96.5 117 ASP A N 1
ATOM 959 C CA . ASP A 1 117 ? 37.375 -1.424 2.805 1 96.5 117 ASP A CA 1
ATOM 960 C C . ASP A 1 117 ? 37.469 -1.061 1.324 1 96.5 117 ASP A C 1
ATOM 962 O O . ASP A 1 117 ? 38.281 -0.222 0.922 1 96.5 117 ASP A O 1
ATOM 966 N N . GLU A 1 118 ? 36.688 -1.709 0.577 1 96.38 118 GLU A N 1
ATOM 967 C CA . GLU A 1 118 ? 36.625 -1.386 -0.845 1 96.38 118 GLU A CA 1
ATOM 968 C C . GLU A 1 118 ? 36.156 0.049 -1.067 1 96.38 118 GLU A C 1
ATOM 970 O O . GLU A 1 118 ? 36.719 0.767 -1.902 1 96.38 118 GLU A O 1
ATOM 975 N N . LEU A 1 119 ? 35.188 0.45 -0.32 1 97.69 119 LEU A N 1
ATOM 976 C CA . LEU A 1 119 ? 34.688 1.822 -0.389 1 97.69 119 LEU A CA 1
ATOM 977 C C . LEU A 1 119 ? 35.781 2.811 -0.005 1 97.69 119 LEU A C 1
ATOM 979 O O . LEU A 1 119 ? 35.906 3.881 -0.607 1 97.69 119 LEU A O 1
ATOM 983 N N . THR A 1 120 ? 36.562 2.432 0.942 1 97.5 120 THR A N 1
ATOM 984 C CA . THR A 1 120 ? 37.688 3.256 1.384 1 97.5 120 THR A CA 1
ATOM 985 C C . THR A 1 120 ? 38.688 3.451 0.255 1 97.5 120 THR A C 1
ATOM 987 O O . THR A 1 120 ? 39.125 4.57 0.006 1 97.5 120 THR A O 1
ATOM 990 N N . ALA A 1 121 ? 38.969 2.402 -0.369 1 96.62 121 ALA A N 1
ATOM 991 C CA . ALA A 1 121 ? 39.938 2.463 -1.473 1 96.62 121 ALA A CA 1
ATOM 992 C C . ALA A 1 121 ? 39.438 3.377 -2.586 1 96.62 121 ALA A C 1
ATOM 994 O O . ALA A 1 121 ? 40.188 4.195 -3.117 1 96.62 121 ALA A O 1
ATOM 995 N N . LEU A 1 122 ? 38.219 3.314 -2.904 1 96.06 122 LEU A N 1
ATOM 996 C CA . LEU A 1 122 ? 37.625 4.121 -3.955 1 96.06 122 LEU A CA 1
ATOM 997 C C . LEU A 1 122 ? 37.625 5.598 -3.572 1 96.06 122 LEU A C 1
ATOM 999 O O . LEU A 1 122 ? 37.844 6.465 -4.422 1 96.06 122 LEU A O 1
ATOM 1003 N N . SER A 1 123 ? 37.406 5.902 -2.309 1 96.12 123 SER A N 1
ATOM 1004 C CA . SER A 1 123 ? 37.281 7.277 -1.839 1 96.12 123 SER A CA 1
ATOM 1005 C C . SER A 1 123 ? 38.625 7.977 -1.781 1 96.12 123 SER A C 1
ATOM 1007 O O . SER A 1 123 ? 38.688 9.203 -1.711 1 96.12 123 SER A O 1
ATOM 1009 N N . LYS A 1 124 ? 39.656 7.16 -1.775 1 94.5 124 LYS A N 1
ATOM 1010 C CA . LYS A 1 124 ? 41 7.734 -1.823 1 94.5 124 LYS A CA 1
ATOM 1011 C C . LYS A 1 124 ? 41.375 8.125 -3.248 1 94.5 124 LYS A C 1
ATOM 1013 O O . LYS A 1 124 ? 42.156 9.055 -3.455 1 94.5 124 LYS A O 1
ATOM 1018 N N . GLU A 1 125 ? 40.719 7.469 -4.133 1 93.56 125 GLU A N 1
ATOM 1019 C CA . GLU A 1 125 ? 41.031 7.688 -5.539 1 93.56 125 GLU A CA 1
ATOM 1020 C C . GLU A 1 125 ? 40.25 8.859 -6.109 1 93.56 125 GLU A C 1
ATOM 1022 O O . GLU A 1 125 ? 40.719 9.578 -6.984 1 93.56 125 GLU A O 1
ATOM 1027 N N . GLN A 1 126 ? 39.031 9.016 -5.664 1 94.31 126 GLN A N 1
ATOM 1028 C CA . GLN A 1 126 ? 38.188 10.078 -6.188 1 94.31 126 GLN A CA 1
ATOM 1029 C C . GLN A 1 126 ? 37.062 10.43 -5.207 1 94.31 126 GLN A C 1
ATOM 1031 O O . GLN A 1 126 ? 36.812 9.672 -4.273 1 94.31 126 GLN A O 1
ATOM 1036 N N . ARG A 1 127 ? 36.531 11.594 -5.422 1 96.31 127 ARG A N 1
ATOM 1037 C CA . ARG A 1 127 ? 35.344 12 -4.656 1 96.31 127 ARG A CA 1
ATOM 1038 C C . ARG A 1 127 ? 34.156 11.102 -4.965 1 96.31 127 ARG A C 1
ATOM 1040 O O . ARG A 1 127 ? 33.75 10.977 -6.121 1 96.31 127 ARG A O 1
ATOM 1047 N N . ILE A 1 128 ? 33.625 10.438 -3.93 1 96.94 128 ILE A N 1
ATOM 1048 C CA . ILE A 1 128 ? 32.531 9.508 -4.137 1 96.94 128 ILE A CA 1
ATOM 1049 C C . ILE A 1 128 ? 31.422 9.789 -3.127 1 96.94 128 ILE A C 1
ATOM 1051 O O . ILE A 1 128 ? 31.688 10.047 -1.953 1 96.94 128 ILE A O 1
ATOM 1055 N N . VAL A 1 129 ? 30.203 9.859 -3.609 1 98.31 129 VAL A N 1
ATOM 1056 C CA . VAL A 1 129 ? 29.031 9.898 -2.736 1 98.31 129 VAL A CA 1
ATOM 1057 C C . VAL A 1 129 ? 28.562 8.477 -2.434 1 98.31 129 VAL A C 1
ATOM 1059 O O . VAL A 1 129 ? 28.281 7.707 -3.35 1 98.31 129 VAL A O 1
ATOM 1062 N N . PHE A 1 130 ? 28.562 8.078 -1.167 1 98.31 130 PHE A N 1
ATOM 1063 C CA . PHE A 1 130 ? 28.047 6.797 -0.722 1 98.31 130 PHE A CA 1
ATOM 1064 C C . PHE A 1 130 ? 26.75 6.98 0.061 1 98.31 130 PHE A C 1
ATOM 1066 O O . PHE A 1 130 ? 26.75 7.551 1.154 1 98.31 130 PHE A O 1
ATOM 1073 N N . VAL A 1 131 ? 25.656 6.488 -0.494 1 98.62 131 VAL A N 1
ATOM 1074 C CA . VAL A 1 131 ? 24.328 6.645 0.11 1 98.62 131 VAL A CA 1
ATOM 1075 C C . VAL A 1 131 ? 23.891 5.324 0.744 1 98.62 131 VAL A C 1
ATOM 1077 O O . VAL A 1 131 ? 23.938 4.273 0.099 1 98.62 131 VAL A O 1
ATOM 1080 N N . ILE A 1 132 ? 23.547 5.387 1.951 1 98.31 132 ILE A N 1
ATOM 1081 C CA . ILE A 1 132 ? 22.797 4.305 2.596 1 98.31 132 ILE A CA 1
ATOM 1082 C C . ILE A 1 132 ? 21.359 4.738 2.854 1 98.31 132 ILE A C 1
ATOM 1084 O O . ILE A 1 132 ? 21.078 5.391 3.859 1 98.31 132 ILE A O 1
ATOM 1088 N N . ASP A 1 133 ? 20.531 4.352 1.935 1 97 133 ASP A N 1
ATOM 1089 C CA . ASP A 1 133 ? 19.109 4.656 2.074 1 97 133 ASP A CA 1
ATOM 1090 C C . ASP A 1 133 ? 18.422 3.643 2.984 1 97 133 ASP A C 1
ATOM 1092 O O . ASP A 1 133 ? 18.688 2.441 2.906 1 97 133 ASP A O 1
ATOM 1096 N N . GLU A 1 134 ? 17.562 4.113 3.84 1 95.19 134 GLU A N 1
ATOM 1097 C CA . GLU A 1 134 ? 16.844 3.348 4.863 1 95.19 134 GLU A CA 1
ATOM 1098 C C . GLU A 1 134 ? 17.828 2.648 5.801 1 95.19 134 GLU A C 1
ATOM 1100 O O . GLU A 1 134 ? 17.75 1.432 5.992 1 95.19 134 GLU A O 1
ATOM 1105 N N . TYR A 1 135 ? 18.703 3.465 6.445 1 97.38 135 TYR A N 1
ATOM 1106 C CA . TYR A 1 135 ? 19.75 3.027 7.359 1 97.38 135 TYR A CA 1
ATOM 1107 C C . TYR A 1 135 ? 19.172 2.24 8.523 1 97.38 135 TYR A C 1
ATOM 1109 O O . TYR A 1 135 ? 19.781 1.29 9.016 1 97.38 135 TYR A O 1
ATOM 1117 N N . PRO A 1 136 ? 17.953 2.6 8.977 1 94.38 136 PRO A N 1
ATOM 1118 C CA . PRO A 1 136 ? 17.391 1.847 10.094 1 94.38 136 PRO A CA 1
ATOM 1119 C C . PRO A 1 136 ? 17.219 0.36 9.781 1 94.38 136 PRO A C 1
ATOM 1121 O O . PRO A 1 136 ? 17.406 -0.482 10.664 1 94.38 136 PRO A O 1
ATOM 1124 N N . TYR A 1 137 ? 16.953 -0.002 8.578 1 92.94 137 TYR A N 1
ATOM 1125 C CA . TYR A 1 137 ? 16.828 -1.405 8.195 1 92.94 137 TYR A CA 1
ATOM 1126 C C . TYR A 1 137 ? 18.172 -2.111 8.297 1 92.94 137 TYR A C 1
ATOM 1128 O O . TYR A 1 137 ? 18.25 -3.246 8.773 1 92.94 137 TYR A O 1
ATOM 1136 N N . LEU A 1 138 ? 19.203 -1.433 7.863 1 96.31 138 LEU A N 1
ATOM 1137 C CA . LEU A 1 138 ? 20.547 -2.01 7.934 1 96.31 138 LEU A CA 1
ATOM 1138 C C . LEU A 1 138 ? 20.984 -2.195 9.383 1 96.31 138 LEU A C 1
ATOM 1140 O O . LEU A 1 138 ? 21.531 -3.238 9.742 1 96.31 138 LEU A O 1
ATOM 1144 N N . ALA A 1 139 ? 20.688 -1.173 10.164 1 95.56 139 ALA A N 1
ATOM 1145 C CA . ALA A 1 139 ? 21.078 -1.213 11.57 1 95.56 139 ALA A CA 1
ATOM 1146 C C . ALA A 1 139 ? 20.344 -2.322 12.312 1 95.56 139 ALA A C 1
ATOM 1148 O O . ALA A 1 139 ? 20.875 -2.928 13.234 1 95.56 139 ALA A O 1
ATOM 1149 N N . LYS A 1 140 ? 19.156 -2.562 11.938 1 92.31 140 LYS A N 1
ATOM 1150 C CA . LYS A 1 140 ? 18.375 -3.654 12.531 1 92.31 140 LYS A CA 1
ATOM 1151 C C . LYS A 1 140 ? 18.938 -5.012 12.102 1 92.31 140 LYS A C 1
ATOM 1153 O O . LYS A 1 140 ? 19.047 -5.926 12.922 1 92.31 140 LYS A O 1
ATOM 1158 N N . ALA A 1 141 ? 19.312 -5.16 10.859 1 92.62 141 ALA A N 1
ATOM 1159 C CA . ALA A 1 141 ? 19.781 -6.418 10.281 1 92.62 141 ALA A CA 1
ATOM 1160 C C . ALA A 1 141 ? 21.203 -6.723 10.734 1 92.62 141 ALA A C 1
ATOM 1162 O O . ALA A 1 141 ? 21.578 -7.891 10.867 1 92.62 141 ALA A O 1
ATOM 1163 N N . LYS A 1 142 ? 21.984 -5.684 10.883 1 95.5 142 LYS A N 1
ATOM 1164 C CA . LYS A 1 142 ? 23.359 -5.742 11.344 1 95.5 142 LYS A CA 1
ATOM 1165 C C . LYS A 1 142 ? 23.625 -4.734 12.453 1 95.5 142 LYS A C 1
ATOM 1167 O O . LYS A 1 142 ? 24.234 -3.689 12.227 1 95.5 142 LYS A O 1
ATOM 1172 N N . PRO A 1 143 ? 23.375 -5.141 13.672 1 94 143 PRO A N 1
ATOM 1173 C CA . PRO A 1 143 ? 23.422 -4.211 14.805 1 94 143 PRO A CA 1
ATOM 1174 C C . PRO A 1 143 ? 24.797 -3.561 14.977 1 94 143 PRO A C 1
ATOM 1176 O O . PRO A 1 143 ? 24.891 -2.439 15.484 1 94 143 PRO A O 1
ATOM 1179 N N . ALA A 1 144 ? 25.828 -4.191 14.469 1 95.44 144 ALA A N 1
ATOM 1180 C CA . ALA A 1 144 ? 27.188 -3.701 14.656 1 95.44 144 ALA A CA 1
ATOM 1181 C C . ALA A 1 144 ? 27.531 -2.617 13.641 1 95.44 144 ALA A C 1
ATOM 1183 O O . ALA A 1 144 ? 28.578 -1.972 13.734 1 95.44 144 ALA A O 1
ATOM 1184 N N . ILE A 1 145 ? 26.656 -2.326 12.758 1 97.12 145 ILE A N 1
ATOM 1185 C CA . ILE A 1 145 ? 27 -1.52 11.594 1 97.12 145 ILE A CA 1
ATOM 1186 C C . ILE A 1 145 ? 27.344 -0.101 12.031 1 97.12 145 ILE A C 1
ATOM 1188 O O . ILE A 1 145 ? 28.25 0.526 11.469 1 97.12 145 ILE A O 1
ATOM 1192 N N . SER A 1 146 ? 26.672 0.47 13.039 1 95.88 146 SER A N 1
ATOM 1193 C CA . SER A 1 146 ? 26.953 1.823 13.508 1 95.88 146 SER A CA 1
ATOM 1194 C C . SER A 1 146 ? 28.359 1.93 14.086 1 95.88 146 SER A C 1
ATOM 1196 O O . SER A 1 146 ? 29.078 2.896 13.812 1 95.88 146 SER A O 1
ATOM 1198 N N . ALA A 1 147 ? 28.703 0.932 14.781 1 95.56 147 ALA A N 1
ATOM 1199 C CA . ALA A 1 147 ? 30.062 0.897 15.352 1 95.56 147 ALA A CA 1
ATOM 1200 C C . ALA A 1 147 ? 31.109 0.729 14.258 1 95.56 147 ALA A C 1
ATOM 1202 O O . ALA A 1 147 ? 32.188 1.313 14.336 1 95.56 147 ALA A O 1
ATOM 1203 N N . MET A 1 148 ? 30.828 -0.073 13.32 1 96.75 148 MET A N 1
ATOM 1204 C CA . MET A 1 148 ? 31.75 -0.273 12.195 1 96.75 148 MET A CA 1
ATOM 1205 C C . MET A 1 148 ? 31.969 1.029 11.438 1 96.75 148 MET A C 1
ATOM 1207 O O . MET A 1 148 ? 33.094 1.368 11.086 1 96.75 148 MET A O 1
ATOM 1211 N N . LEU A 1 149 ? 30.891 1.751 11.234 1 97 149 LEU A N 1
ATOM 1212 C CA . LEU A 1 149 ? 30.984 3.037 10.555 1 97 149 LEU A CA 1
ATOM 1213 C C . LEU A 1 149 ? 31.781 4.039 11.383 1 97 149 LEU A C 1
ATOM 1215 O O . LEU A 1 149 ? 32.594 4.797 10.844 1 97 149 LEU A O 1
ATOM 1219 N N . GLN A 1 150 ? 31.516 4.023 12.656 1 96.12 150 GLN A N 1
ATOM 1220 C CA . GLN A 1 150 ? 32.281 4.879 13.547 1 96.12 150 GLN A CA 1
ATOM 1221 C C . GLN A 1 150 ? 33.781 4.625 13.375 1 96.12 150 GLN A C 1
ATOM 1223 O O . GLN A 1 150 ? 34.562 5.566 13.203 1 96.12 150 GLN A O 1
ATOM 1228 N N . HIS A 1 151 ? 34.188 3.416 13.414 1 96.38 151 HIS A N 1
ATOM 1229 C CA . HIS A 1 151 ? 35.562 3.018 13.336 1 96.38 151 HIS A CA 1
ATOM 1230 C C . HIS A 1 151 ? 36.188 3.445 12.008 1 96.38 151 HIS A C 1
ATOM 1232 O O . HIS A 1 151 ? 37.281 4.027 11.992 1 96.38 151 HIS A O 1
ATOM 1238 N N . ILE A 1 152 ? 35.531 3.211 10.969 1 97.19 152 ILE A N 1
ATOM 1239 C CA . ILE A 1 152 ? 36.125 3.467 9.656 1 97.19 152 ILE A CA 1
ATOM 1240 C C . ILE A 1 152 ? 36.156 4.969 9.391 1 97.19 152 ILE A C 1
ATOM 1242 O O . ILE A 1 152 ? 37.062 5.469 8.742 1 97.19 152 ILE A O 1
ATOM 1246 N N . ILE A 1 153 ? 35.156 5.715 9.859 1 96.75 153 ILE A N 1
ATOM 1247 C CA . ILE A 1 153 ? 35.125 7.168 9.734 1 96.75 153 ILE A CA 1
ATOM 1248 C C . ILE A 1 153 ? 36.312 7.773 10.477 1 96.75 153 ILE A C 1
ATOM 1250 O O . ILE A 1 153 ? 37.094 8.539 9.906 1 96.75 153 ILE A O 1
ATOM 1254 N N . ASP A 1 154 ? 36.531 7.309 11.68 1 95.94 154 ASP A N 1
ATOM 1255 C CA . ASP A 1 154 ? 37.531 7.895 12.555 1 95.94 154 ASP A CA 1
ATOM 1256 C C . ASP A 1 154 ? 38.938 7.598 12.047 1 95.94 154 ASP A C 1
ATOM 1258 O O . ASP A 1 154 ? 39.844 8.43 12.172 1 95.94 154 ASP A O 1
ATOM 1262 N N . HIS A 1 155 ? 39.094 6.52 11.352 1 95.88 155 HIS A N 1
ATOM 1263 C CA . HIS A 1 155 ? 40.469 6.066 11.125 1 95.88 155 HIS A CA 1
ATOM 1264 C C . HIS A 1 155 ? 40.812 6.129 9.641 1 95.88 155 HIS A C 1
ATOM 1266 O O . HIS A 1 155 ? 42 6.137 9.281 1 95.88 155 HIS A O 1
ATOM 1272 N N . LYS A 1 156 ? 39.812 6.195 8.875 1 96.5 156 LYS A N 1
ATOM 1273 C CA . LYS A 1 156 ? 40.125 6.109 7.457 1 96.5 156 LYS A CA 1
ATOM 1274 C C . LYS A 1 156 ? 39.438 7.207 6.664 1 96.5 156 LYS A C 1
ATOM 1276 O O . LYS A 1 156 ? 40.094 7.977 5.949 1 96.5 156 LYS A O 1
ATOM 1281 N N . TRP A 1 157 ? 38.156 7.418 6.867 1 96.62 157 TRP A N 1
ATOM 1282 C CA . TRP A 1 157 ? 37.375 8.227 5.949 1 96.62 157 TRP A CA 1
ATOM 1283 C C . TRP A 1 157 ? 37.562 9.711 6.215 1 96.62 157 TRP A C 1
ATOM 1285 O O . TRP A 1 157 ? 37.406 10.539 5.316 1 96.62 157 TRP A O 1
ATOM 1295 N N . THR A 1 158 ? 37.969 10.039 7.383 1 94.25 158 THR A N 1
ATOM 1296 C CA . THR A 1 158 ? 38.188 11.445 7.707 1 94.25 158 THR A CA 1
ATOM 1297 C C . THR A 1 158 ? 39.281 12.039 6.828 1 94.25 158 THR A C 1
ATOM 1299 O O . THR A 1 158 ? 39.312 13.25 6.59 1 94.25 158 THR A O 1
ATOM 1302 N N . GLU A 1 159 ? 40.156 11.172 6.312 1 92.88 159 GLU A N 1
ATOM 1303 C CA . GLU A 1 159 ? 41.281 11.625 5.473 1 92.88 159 GLU A CA 1
ATOM 1304 C C . GLU A 1 159 ? 41 11.312 4.004 1 92.88 159 GLU A C 1
ATOM 1306 O O . GLU A 1 159 ? 41.938 11.383 3.178 1 92.88 159 GLU A O 1
ATOM 1311 N N . SER A 1 160 ? 39.844 11.023 3.721 1 94.62 160 SER A N 1
ATOM 1312 C CA . SER A 1 160 ? 39.469 10.68 2.35 1 94.62 160 SER A CA 1
ATOM 1313 C C . SER A 1 160 ? 38.469 11.672 1.778 1 94.62 160 SER A C 1
ATOM 1315 O O . SER A 1 160 ? 38.156 12.68 2.414 1 94.62 160 SER A O 1
ATOM 1317 N N . GLN A 1 161 ? 38.031 11.383 0.557 1 96.25 161 GLN A N 1
ATOM 1318 C CA . GLN A 1 161 ? 37.094 12.258 -0.115 1 96.25 161 GLN A CA 1
ATOM 1319 C C . GLN A 1 161 ? 35.688 11.648 -0.084 1 96.25 161 GLN A C 1
ATOM 1321 O O . GLN A 1 161 ? 34.875 11.922 -0.966 1 96.25 161 GLN A O 1
ATOM 1326 N N . MET A 1 162 ? 35.469 10.891 0.983 1 97.75 162 MET A N 1
ATOM 1327 C CA . MET A 1 162 ? 34.156 10.219 1.13 1 97.75 162 MET A CA 1
ATOM 1328 C C . MET A 1 162 ? 33.062 11.211 1.484 1 97.75 162 MET A C 1
ATOM 1330 O O . MET A 1 162 ? 33.25 12.047 2.373 1 97.75 162 MET A O 1
ATOM 1334 N N . TYR A 1 163 ? 32 11.195 0.728 1 98.31 163 TYR A N 1
ATOM 1335 C CA . TYR A 1 163 ? 30.766 11.883 1.046 1 98.31 163 TYR A CA 1
ATOM 1336 C C . TYR A 1 163 ? 29.672 10.898 1.41 1 98.31 163 TYR A C 1
ATOM 1338 O O . TYR A 1 163 ? 28.969 10.391 0.533 1 98.31 163 TYR A O 1
ATOM 1346 N N . LEU A 1 164 ? 29.438 10.688 2.717 1 98.44 164 LEU A N 1
ATOM 1347 C CA . LEU A 1 164 ? 28.516 9.68 3.217 1 98.44 164 LEU A CA 1
ATOM 1348 C C . LEU A 1 164 ? 27.141 10.297 3.5 1 98.44 164 LEU A C 1
ATOM 1350 O O . LEU A 1 164 ? 27.047 11.328 4.164 1 98.44 164 LEU A O 1
ATOM 1354 N N . ILE A 1 165 ? 26.094 9.688 2.979 1 98.5 165 ILE A N 1
ATOM 1355 C CA . ILE A 1 165 ? 24.734 10.086 3.293 1 98.5 165 ILE A CA 1
ATOM 1356 C C . ILE A 1 165 ? 24 8.938 3.99 1 98.5 165 ILE A C 1
ATOM 1358 O O . ILE A 1 165 ? 23.891 7.84 3.438 1 98.5 165 ILE A O 1
ATOM 1362 N N . LEU A 1 166 ? 23.609 9.156 5.18 1 98.19 166 LEU A N 1
ATOM 1363 C CA . LEU A 1 166 ? 22.719 8.25 5.895 1 98.19 166 LEU A CA 1
ATOM 1364 C C . LEU A 1 166 ? 21.281 8.758 5.871 1 98.19 166 LEU A C 1
ATOM 1366 O O . LEU A 1 166 ? 21 9.867 6.348 1 98.19 166 LEU A O 1
ATOM 1370 N N . CYS A 1 167 ? 20.406 7.934 5.309 1 97.81 167 CYS A N 1
ATOM 1371 C CA . CYS A 1 167 ? 19.031 8.359 5.141 1 97.81 167 CYS A CA 1
ATOM 1372 C C . CYS A 1 167 ? 18.078 7.387 5.82 1 97.81 167 CYS A C 1
ATOM 1374 O O . CYS A 1 167 ? 18.344 6.184 5.867 1 97.81 167 CYS A O 1
ATOM 1376 N N . GLY A 1 168 ? 16.969 7.918 6.406 1 95.5 168 GLY A N 1
ATOM 1377 C CA . GLY A 1 168 ? 16.016 7.035 7.047 1 95.5 168 GLY A CA 1
ATOM 1378 C C . GLY A 1 168 ? 14.648 7.68 7.242 1 95.5 168 GLY A C 1
ATOM 1379 O O . GLY A 1 168 ? 14.555 8.891 7.461 1 95.5 168 GLY A O 1
ATOM 1380 N N . SER A 1 169 ? 13.633 6.816 7.254 1 91.44 169 SER A N 1
ATOM 1381 C CA . SER A 1 169 ? 12.266 7.301 7.438 1 91.44 169 SER A CA 1
ATOM 1382 C C . SER A 1 169 ? 11.812 7.133 8.883 1 91.44 169 SER A C 1
ATOM 1384 O O . SER A 1 169 ? 10.797 7.703 9.289 1 91.44 169 SER A O 1
ATOM 1386 N N . SER A 1 170 ? 12.5 6.281 9.578 1 88.31 170 SER A N 1
ATOM 1387 C CA . SER A 1 170 ? 12.188 6.133 11 1 88.31 170 SER A CA 1
ATOM 1388 C C . SER A 1 170 ? 12.734 7.312 11.805 1 88.31 170 SER A C 1
ATOM 1390 O O . SER A 1 170 ? 13.891 7.305 12.219 1 88.31 170 SER A O 1
ATOM 1392 N N . MET A 1 171 ? 11.883 8.164 12.117 1 84.88 171 MET A N 1
ATOM 1393 C CA . MET A 1 171 ? 12.281 9.414 12.75 1 84.88 171 MET A CA 1
ATOM 1394 C C . MET A 1 171 ? 12.875 9.156 14.133 1 84.88 171 MET A C 1
ATOM 1396 O O . MET A 1 171 ? 13.938 9.68 14.461 1 84.88 171 MET A O 1
ATOM 1400 N N . SER A 1 172 ? 12.273 8.336 14.867 1 84.94 172 SER A N 1
ATOM 1401 C CA . SER A 1 172 ? 12.75 8.047 16.219 1 84.94 172 SER A CA 1
ATOM 1402 C C . SER A 1 172 ? 14.133 7.406 16.188 1 84.94 172 SER A C 1
ATOM 1404 O O . SER A 1 172 ? 15.016 7.781 16.969 1 84.94 172 SER A O 1
ATOM 1406 N N . PHE A 1 173 ? 14.32 6.492 15.289 1 89 173 PHE A N 1
ATOM 1407 C CA . PHE A 1 173 ? 15.609 5.824 15.172 1 89 173 PHE A CA 1
ATOM 1408 C C . PHE A 1 173 ? 16.703 6.812 14.773 1 89 173 PHE A C 1
ATOM 1410 O O . PHE A 1 173 ? 17.766 6.848 15.383 1 89 173 PHE A O 1
ATOM 1417 N N . MET A 1 174 ? 16.375 7.625 13.797 1 92.19 174 MET A N 1
ATOM 1418 C CA . MET A 1 174 ? 17.375 8.562 13.289 1 92.19 174 MET A CA 1
ATOM 1419 C C . MET A 1 174 ? 17.75 9.586 14.352 1 92.19 174 MET A C 1
ATOM 1421 O O . MET A 1 174 ? 18.922 9.922 14.508 1 92.19 174 MET A O 1
ATOM 1425 N N . GLU A 1 175 ? 16.812 9.953 15.117 1 89.44 175 GLU A N 1
ATOM 1426 C CA . GLU A 1 175 ? 17.062 10.977 16.125 1 89.44 175 GLU A CA 1
ATOM 1427 C C . GLU A 1 175 ? 17.75 10.398 17.359 1 89.44 175 GLU A C 1
ATOM 1429 O O . GLU A 1 175 ? 18.594 11.047 17.969 1 89.44 175 GLU A O 1
ATOM 1434 N N . SER A 1 176 ? 17.484 9.164 17.656 1 89.5 176 SER A N 1
ATOM 1435 C CA . SER A 1 176 ? 18 8.594 18.906 1 89.5 176 SER A CA 1
ATOM 1436 C C . SER A 1 176 ? 19.234 7.723 18.641 1 89.5 176 SER A C 1
ATOM 1438 O O . SER A 1 176 ? 20.188 7.754 19.422 1 89.5 176 SER A O 1
ATOM 1440 N N . GLN A 1 177 ? 19.203 7.012 17.531 1 88.88 177 GLN A N 1
ATOM 1441 C CA . GLN A 1 177 ? 20.234 5.996 17.328 1 88.88 177 GLN A CA 1
ATOM 1442 C C . GLN A 1 177 ? 21.297 6.473 16.344 1 88.88 177 GLN A C 1
ATOM 1444 O O . GLN A 1 177 ? 22.359 5.848 16.219 1 88.88 177 GLN A O 1
ATOM 1449 N N . VAL A 1 178 ? 21.031 7.547 15.727 1 88.56 178 VAL A N 1
ATOM 1450 C CA . VAL A 1 178 ? 22.031 8.07 14.805 1 88.56 178 VAL A CA 1
ATOM 1451 C C . VAL A 1 178 ? 22.531 9.422 15.297 1 88.56 178 VAL A C 1
ATOM 1453 O O . VAL A 1 178 ? 23.734 9.633 15.43 1 88.56 178 VAL A O 1
ATOM 1456 N N . LEU A 1 179 ? 21.609 10.258 15.695 1 88.88 179 LEU A N 1
ATOM 1457 C CA . LEU A 1 179 ? 21.953 11.625 16.047 1 88.88 179 LEU A CA 1
ATOM 1458 C C . LEU A 1 179 ? 22.094 11.781 17.562 1 88.88 179 LEU A C 1
ATOM 1460 O O . LEU A 1 179 ? 22.625 12.781 18.047 1 88.88 179 LEU A O 1
ATOM 1464 N N . GLY A 1 180 ? 21.656 10.781 18.266 1 88.5 180 GLY A N 1
ATOM 1465 C CA . GLY A 1 180 ? 21.641 10.867 19.719 1 88.5 180 GLY A CA 1
ATOM 1466 C C . GLY A 1 180 ? 23.031 10.805 20.328 1 88.5 180 GLY A C 1
ATOM 1467 O O . GLY A 1 180 ? 23.953 10.234 19.734 1 88.5 180 GLY A O 1
ATOM 1468 N N . LYS A 1 181 ? 23.125 11.172 21.531 1 85.44 181 LYS A N 1
ATOM 1469 C CA . LYS A 1 181 ? 24.391 11.289 22.234 1 85.44 181 LYS A CA 1
ATOM 1470 C C . LYS A 1 181 ? 25 9.914 22.5 1 85.44 181 LYS A C 1
ATOM 1472 O O . LYS A 1 181 ? 26.219 9.773 22.531 1 85.44 181 LYS A O 1
ATOM 1477 N N . GLU A 1 182 ? 24.234 8.977 22.578 1 88 182 GLU A N 1
ATOM 1478 C CA . GLU A 1 182 ? 24.719 7.637 22.922 1 88 182 GLU A CA 1
ATOM 1479 C C . GLU A 1 182 ? 25.078 6.852 21.656 1 88 182 GLU A C 1
ATOM 1481 O O . GLU A 1 182 ? 25.641 5.758 21.734 1 88 182 GLU A O 1
ATOM 1486 N N . SER A 1 183 ? 24.797 7.445 20.578 1 90.06 183 SER A N 1
ATOM 1487 C CA . SER A 1 183 ? 25.062 6.758 1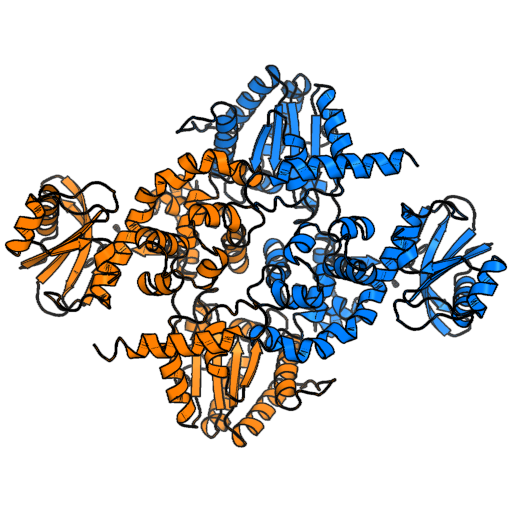9.312 1 90.06 183 SER A CA 1
ATOM 1488 C C . SER A 1 183 ? 26.547 6.766 18.969 1 90.06 183 SER A C 1
ATOM 1490 O O . SER A 1 183 ? 27.219 7.77 19.188 1 90.06 183 SER A O 1
ATOM 1492 N N . PRO A 1 184 ? 27 5.629 18.391 1 90.69 184 PRO A N 1
ATOM 1493 C CA . PRO A 1 184 ? 28.391 5.609 17.891 1 90.69 184 PRO A CA 1
ATOM 1494 C C . PRO A 1 184 ? 28.656 6.691 16.844 1 90.69 184 PRO A C 1
ATOM 1496 O O . PRO A 1 184 ? 29.797 7.129 16.672 1 90.69 184 PRO A O 1
ATOM 1499 N N . LEU A 1 185 ? 27.672 7.133 16.203 1 92.56 185 LEU A N 1
ATOM 1500 C CA . LEU A 1 185 ? 27.844 8.07 15.102 1 92.5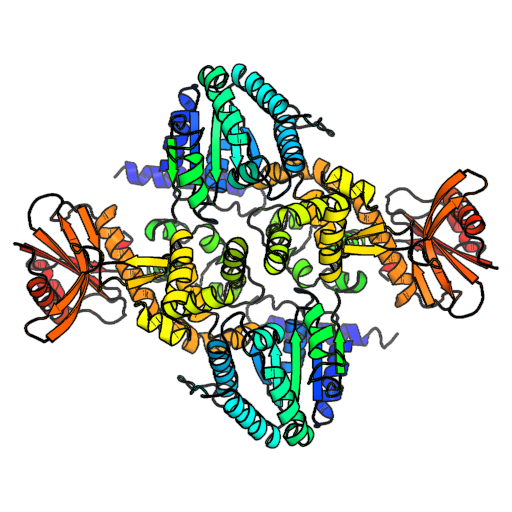6 185 LEU A CA 1
ATOM 1501 C C . LEU A 1 185 ? 27.703 9.508 15.578 1 92.56 185 LEU A C 1
ATOM 1503 O O . LEU A 1 185 ? 27.875 10.445 14.797 1 92.56 185 LEU A O 1
ATOM 1507 N N . TYR A 1 186 ? 27.438 9.57 16.891 1 90.25 186 TYR A N 1
ATOM 1508 C CA . TYR A 1 186 ? 27.328 10.906 17.469 1 90.25 186 TYR A CA 1
ATOM 1509 C C . TYR A 1 186 ? 28.609 11.695 17.281 1 90.25 186 TYR A C 1
ATOM 1511 O O . TYR A 1 186 ? 29.703 11.188 17.547 1 90.25 186 TYR A O 1
ATOM 1519 N N . GLY A 1 187 ? 28.531 12.906 16.812 1 89.88 187 GLY A N 1
ATOM 1520 C CA . GLY A 1 187 ? 29.688 13.781 16.656 1 89.88 187 GLY A CA 1
ATOM 1521 C C . GLY A 1 187 ? 30.375 13.641 15.32 1 89.88 187 GLY A C 1
ATOM 1522 O O . GLY A 1 187 ? 31.297 14.391 15.016 1 89.88 187 GLY A O 1
ATOM 1523 N N . ARG A 1 188 ? 30.016 12.758 14.555 1 92.88 188 ARG A N 1
ATOM 1524 C CA . ARG A 1 188 ? 30.656 12.531 13.266 1 92.88 188 ARG A CA 1
ATOM 1525 C C . ARG A 1 188 ? 29.844 13.156 12.133 1 92.88 188 ARG A C 1
ATOM 1527 O O . ARG A 1 188 ? 30.359 13.328 11.016 1 92.88 188 ARG A O 1
ATOM 1534 N N . ARG A 1 189 ? 28.641 13.5 12.461 1 93.12 189 ARG A N 1
ATOM 1535 C CA . ARG A 1 189 ? 27.781 14.148 11.469 1 93.12 189 ARG A CA 1
ATOM 1536 C C . ARG A 1 189 ? 28.297 15.547 11.133 1 93.12 189 ARG A C 1
ATOM 1538 O O . ARG A 1 189 ? 28.672 16.297 12.031 1 93.12 189 ARG A O 1
ATOM 1545 N N . THR A 1 190 ? 28.344 15.852 9.883 1 94.94 190 THR A N 1
ATOM 1546 C CA . THR A 1 190 ? 28.797 17.172 9.438 1 94.94 190 THR A CA 1
ATOM 1547 C C . THR A 1 190 ? 27.594 18.031 9.039 1 94.94 190 THR A C 1
ATOM 1549 O O . THR A 1 190 ? 27.719 19.25 8.945 1 94.94 190 THR A O 1
ATOM 1552 N N . ALA A 1 191 ? 26.531 17.375 8.734 1 95.56 191 ALA A N 1
ATOM 1553 C CA . ALA A 1 191 ? 25.297 18.078 8.422 1 95.56 191 ALA A CA 1
ATOM 1554 C C . ALA A 1 191 ? 24.078 17.188 8.695 1 95.56 191 ALA A C 1
ATOM 1556 O O . ALA A 1 191 ? 24.203 15.961 8.727 1 95.56 191 ALA A O 1
ATOM 1557 N N . GLN A 1 192 ? 23.031 17.797 8.977 1 95.75 192 GLN A N 1
ATOM 1558 C CA . GLN A 1 192 ? 21.781 17.094 9.203 1 95.75 192 GLN A CA 1
ATOM 1559 C C . GLN A 1 192 ? 20.609 17.828 8.531 1 95.75 192 GLN A C 1
ATOM 1561 O O . GLN A 1 192 ? 20.562 19.062 8.539 1 95.75 192 GLN A O 1
ATOM 1566 N N . PHE A 1 193 ? 19.812 17.062 7.844 1 95.94 193 PHE A N 1
ATOM 1567 C CA . PHE A 1 193 ? 18.625 17.609 7.176 1 95.94 193 PHE A CA 1
ATOM 1568 C C . PHE A 1 193 ? 17.375 16.875 7.621 1 95.94 193 PHE A C 1
ATOM 1570 O O . PHE A 1 193 ? 17.219 15.68 7.363 1 95.94 193 PHE A O 1
ATOM 1577 N N . LYS A 1 194 ? 16.5 17.562 8.312 1 94.19 194 LYS A N 1
ATOM 1578 C CA . LYS A 1 194 ? 15.148 17.047 8.539 1 94.19 194 LYS A CA 1
ATOM 1579 C C . LYS A 1 194 ? 14.203 17.484 7.426 1 94.19 194 LYS A C 1
ATOM 1581 O O . LYS A 1 194 ? 13.859 18.672 7.324 1 94.19 194 LYS A O 1
ATOM 1586 N N . ILE A 1 195 ? 13.805 16.578 6.641 1 94.38 195 ILE A N 1
ATOM 1587 C CA . ILE A 1 195 ? 12.977 16.906 5.484 1 94.38 195 ILE A CA 1
ATOM 1588 C C . ILE A 1 195 ? 11.508 16.938 5.898 1 94.38 195 ILE A C 1
ATOM 1590 O O . ILE A 1 195 ? 10.977 15.953 6.418 1 94.38 195 ILE A O 1
ATOM 1594 N N . MET A 1 196 ? 10.875 18.078 5.668 1 92.44 196 MET A N 1
ATOM 1595 C CA . MET A 1 196 ? 9.477 18.297 6.031 1 92.44 196 MET A CA 1
ATOM 1596 C C . MET A 1 196 ? 8.594 18.344 4.789 1 92.44 196 MET A C 1
ATOM 1598 O O . MET A 1 196 ? 9.094 18.5 3.674 1 92.44 196 MET A O 1
ATOM 1602 N N . PRO A 1 197 ? 7.258 18.141 5.008 1 94.5 197 PRO A N 1
ATOM 1603 C CA . PRO A 1 197 ? 6.371 18.422 3.875 1 94.5 197 PRO A CA 1
ATOM 1604 C C . PRO A 1 197 ? 6.48 19.859 3.371 1 94.5 197 PRO A C 1
ATOM 1606 O O . PRO A 1 197 ? 7.031 20.719 4.062 1 94.5 197 PRO A O 1
ATOM 1609 N N . LEU A 1 198 ? 6.035 20.062 2.178 1 95.38 198 LEU A N 1
ATOM 1610 C CA . LEU A 1 198 ? 6.027 21.391 1.58 1 95.38 198 LEU A CA 1
ATOM 1611 C C . LEU A 1 198 ? 4.949 22.266 2.217 1 95.38 198 LEU A C 1
ATOM 1613 O O . LEU A 1 198 ? 3.928 21.75 2.682 1 95.38 198 LEU A O 1
ATOM 1617 N N . ASP A 1 199 ? 5.184 23.516 2.273 1 94.75 199 ASP A N 1
ATOM 1618 C CA . ASP A 1 199 ? 4.125 24.406 2.732 1 94.75 199 ASP A CA 1
ATOM 1619 C C . ASP A 1 199 ? 3.125 24.688 1.616 1 94.75 199 ASP A C 1
ATOM 1621 O O . ASP A 1 199 ? 3.234 24.141 0.521 1 94.75 199 ASP A O 1
ATOM 1625 N N . TYR A 1 200 ? 2.139 25.562 1.907 1 97.12 200 TYR A N 1
ATOM 1626 C CA . TYR A 1 200 ? 1.02 25.719 0.985 1 97.12 200 TYR A CA 1
ATOM 1627 C C . TYR A 1 200 ? 1.463 26.422 -0.297 1 97.12 200 TYR A C 1
ATOM 1629 O O . TYR A 1 200 ? 0.965 26.109 -1.382 1 97.12 200 TYR A O 1
ATOM 1637 N N . ARG A 1 201 ? 2.414 27.344 -0.226 1 96.19 201 ARG A N 1
ATOM 1638 C CA . ARG A 1 201 ? 2.885 28.031 -1.426 1 96.19 201 ARG A CA 1
ATOM 1639 C C . ARG A 1 201 ? 3.707 27.094 -2.303 1 96.19 201 ARG A C 1
ATOM 1641 O O . ARG A 1 201 ? 3.574 27.109 -3.529 1 96.19 201 ARG A O 1
ATOM 1648 N N . GLU A 1 202 ? 4.523 26.328 -1.631 1 95.19 202 GLU A N 1
ATOM 1649 C CA . GLU A 1 202 ? 5.316 25.344 -2.359 1 95.19 202 GLU A CA 1
ATOM 1650 C C . GLU A 1 202 ? 4.426 24.312 -3.031 1 95.19 202 GLU A C 1
ATOM 1652 O O . GLU A 1 202 ? 4.711 23.859 -4.145 1 95.19 202 GLU A O 1
ATOM 1657 N N . THR A 1 203 ? 3.389 23.906 -2.322 1 96.38 203 THR A N 1
ATOM 1658 C CA . THR A 1 203 ? 2.439 22.953 -2.873 1 96.38 203 THR A CA 1
ATOM 1659 C C . THR A 1 203 ? 1.803 23.484 -4.152 1 96.38 203 THR A C 1
ATOM 1661 O O . THR A 1 203 ? 1.598 22.75 -5.113 1 96.38 203 THR A O 1
ATOM 1664 N N . ALA A 1 204 ? 1.606 24.766 -4.238 1 96.44 204 ALA A N 1
ATOM 1665 C CA . ALA A 1 204 ? 0.915 25.406 -5.359 1 96.44 204 ALA A CA 1
ATOM 1666 C C . ALA A 1 204 ? 1.771 25.375 -6.621 1 96.44 204 ALA A C 1
ATOM 1668 O O . ALA A 1 204 ? 1.256 25.516 -7.73 1 96.44 204 ALA A O 1
ATOM 1669 N N . VAL A 1 205 ? 3.039 25.172 -6.453 1 95 205 VAL A N 1
ATOM 1670 C CA . VAL A 1 205 ? 3.961 25.125 -7.586 1 95 205 VAL A CA 1
ATOM 1671 C C . VAL A 1 205 ? 3.617 23.938 -8.484 1 95 205 VAL A C 1
ATOM 1673 O O . VAL A 1 205 ? 3.883 23.984 -9.688 1 95 205 VAL A O 1
ATOM 1676 N N . PHE A 1 206 ? 2.945 22.938 -7.98 1 94.5 206 PHE A N 1
ATOM 1677 C CA . PHE A 1 206 ? 2.598 21.734 -8.734 1 94.5 206 PHE A CA 1
ATOM 1678 C C . PHE A 1 206 ? 1.431 22 -9.68 1 94.5 206 PHE A C 1
ATOM 1680 O O . PHE A 1 206 ? 1.227 21.281 -10.648 1 94.5 206 PHE A O 1
ATOM 1687 N N . HIS A 1 207 ? 0.63 23.047 -9.305 1 95.56 207 HIS A N 1
ATOM 1688 C CA . HIS A 1 207 ? -0.551 23.359 -10.102 1 95.56 207 HIS A CA 1
ATOM 1689 C C . HIS A 1 207 ? -0.69 24.875 -10.32 1 95.56 207 HIS A C 1
ATOM 1691 O O . HIS A 1 207 ? -1.67 25.469 -9.883 1 95.56 207 HIS A O 1
ATOM 1697 N N . PRO A 1 208 ? 0.157 25.406 -11.102 1 93.12 208 PRO A N 1
ATOM 1698 C CA . PRO A 1 208 ? 0.181 26.859 -11.273 1 93.12 208 PRO A CA 1
ATOM 1699 C C . PRO A 1 208 ? -1.053 27.391 -11.992 1 93.12 208 PRO A C 1
ATOM 1701 O O . PRO A 1 208 ? -1.391 28.562 -11.867 1 93.12 208 PRO A O 1
ATOM 1704 N N . ASN A 1 209 ? -1.74 26.516 -12.703 1 94.44 209 ASN A N 1
ATOM 1705 C CA . ASN A 1 209 ? -2.869 26.969 -13.508 1 94.44 209 ASN A CA 1
ATOM 1706 C C . ASN A 1 209 ? -4.184 26.875 -12.742 1 94.44 209 ASN A C 1
ATOM 1708 O O . ASN A 1 209 ? -5.227 27.312 -13.227 1 94.44 209 ASN A O 1
ATOM 1712 N N . LEU A 1 210 ? -4.129 26.344 -11.578 1 96.81 210 LEU A N 1
ATOM 1713 C CA . LEU A 1 210 ? -5.344 26.219 -10.789 1 96.81 210 LEU A CA 1
ATOM 1714 C C . LEU A 1 210 ? -5.547 27.438 -9.891 1 96.81 210 LEU A C 1
ATOM 1716 O O . LEU A 1 210 ? -4.602 28.188 -9.641 1 96.81 210 LEU A O 1
ATOM 1720 N N . SER A 1 211 ? -6.801 27.594 -9.469 1 96.81 211 SER A N 1
ATOM 1721 C CA . SER A 1 211 ? -7.129 28.719 -8.602 1 96.81 211 SER A CA 1
ATOM 1722 C C . SER A 1 211 ? -6.461 28.578 -7.238 1 96.81 211 SER A C 1
ATOM 1724 O O . SER A 1 211 ? -6.043 27.484 -6.859 1 96.81 211 SER A O 1
ATOM 1726 N N . GLU A 1 212 ? -6.352 29.688 -6.508 1 96.88 212 GLU A N 1
ATOM 1727 C CA . GLU A 1 212 ? -5.82 29.656 -5.148 1 96.88 212 GLU A CA 1
ATOM 1728 C C . GLU A 1 212 ? -6.66 28.766 -4.242 1 96.88 212 GLU A C 1
ATOM 1730 O O . GLU A 1 212 ? -6.125 28.078 -3.369 1 96.88 212 GLU A O 1
ATOM 1735 N N . GLU A 1 213 ? -7.961 28.781 -4.473 1 97 213 GLU A N 1
ATOM 1736 C CA . GLU A 1 213 ? -8.859 27.938 -3.686 1 97 213 GLU A CA 1
ATOM 1737 C C . GLU A 1 213 ? -8.555 26.453 -3.904 1 97 213 GLU A C 1
ATOM 1739 O O . GLU A 1 213 ? -8.516 25.672 -2.949 1 97 213 GLU A O 1
ATOM 1744 N N . ASP A 1 214 ? -8.336 26.125 -5.133 1 97.81 214 ASP A N 1
ATOM 1745 C CA . ASP A 1 214 ? -8 24.734 -5.453 1 97.81 214 ASP A CA 1
ATOM 1746 C C . ASP A 1 214 ? -6.652 24.344 -4.855 1 97.81 214 ASP A C 1
ATOM 1748 O O . ASP A 1 214 ? -6.512 23.25 -4.301 1 97.81 214 ASP A O 1
ATOM 1752 N N . ASN A 1 215 ? -5.73 25.234 -4.984 1 97.94 215 ASN A N 1
ATOM 1753 C CA . ASN A 1 215 ? -4.414 24.953 -4.43 1 97.94 215 ASN A CA 1
ATOM 1754 C C . ASN A 1 215 ? -4.457 24.828 -2.91 1 97.94 215 ASN A C 1
ATOM 1756 O O . ASN A 1 215 ? -3.768 24 -2.328 1 97.94 215 ASN A O 1
ATOM 1760 N N . ALA A 1 216 ? -5.234 25.672 -2.266 1 98.25 216 ALA A N 1
ATOM 1761 C CA . ALA A 1 216 ? -5.418 25.562 -0.82 1 98.25 216 ALA A CA 1
ATOM 1762 C C . ALA A 1 216 ? -6.016 24.203 -0.445 1 98.25 216 ALA A C 1
ATOM 1764 O O . ALA A 1 216 ? -5.586 23.578 0.523 1 98.25 216 ALA A O 1
ATOM 1765 N N . LEU A 1 217 ? -6.996 23.812 -1.22 1 98.44 217 LEU A N 1
ATOM 1766 C CA . LEU A 1 217 ? -7.652 22.531 -0.958 1 98.44 217 LEU A CA 1
ATOM 1767 C C . LEU A 1 217 ? -6.684 21.375 -1.156 1 98.44 217 LEU A C 1
ATOM 1769 O O . LEU A 1 217 ? -6.656 20.438 -0.354 1 98.44 217 LEU A O 1
ATOM 1773 N N . ILE A 1 218 ? -5.891 21.438 -2.213 1 98.56 218 ILE A N 1
ATOM 1774 C CA . ILE A 1 218 ? -4.891 20.406 -2.465 1 98.56 218 ILE A CA 1
ATOM 1775 C C . ILE A 1 218 ? -3.922 20.328 -1.286 1 98.56 218 ILE A C 1
ATOM 1777 O O . ILE A 1 218 ? -3.6 19.234 -0.81 1 98.56 218 ILE A O 1
ATOM 1781 N N . TYR A 1 219 ? -3.51 21.484 -0.812 1 98.25 219 TYR A N 1
ATOM 1782 C CA . TYR A 1 219 ? -2.664 21.516 0.375 1 98.25 219 TYR A CA 1
ATOM 1783 C C . TYR A 1 219 ? -3.383 20.922 1.578 1 98.25 219 TYR A C 1
ATOM 1785 O O . TYR A 1 219 ? -2.797 20.141 2.34 1 98.25 219 TYR A O 1
ATOM 1793 N N . GLY A 1 220 ? -4.605 21.281 1.728 1 98.31 220 GLY A N 1
ATOM 1794 C CA . GLY A 1 220 ? -5.391 20.766 2.84 1 98.31 220 GLY A CA 1
ATOM 1795 C C . GLY A 1 220 ? -5.555 19.266 2.809 1 98.31 220 GLY A C 1
ATOM 1796 O O . GLY A 1 220 ? -5.637 18.625 3.857 1 98.31 220 GLY A O 1
ATOM 1797 N N . ILE A 1 221 ? -5.57 18.672 1.637 1 98.5 221 ILE A N 1
ATOM 1798 C CA . ILE A 1 221 ? -5.766 17.234 1.466 1 98.5 221 ILE A CA 1
ATOM 1799 C C . ILE A 1 221 ? -4.43 16.516 1.631 1 98.5 221 ILE A C 1
ATOM 1801 O O . ILE A 1 221 ? -4.336 15.531 2.371 1 98.5 221 ILE A O 1
ATOM 1805 N N . THR A 1 222 ? -3.367 17.031 1.02 1 98.06 222 THR A N 1
ATOM 1806 C CA . THR A 1 222 ? -2.129 16.281 0.872 1 98.06 222 THR A CA 1
ATOM 1807 C C . THR A 1 222 ? -1.141 16.625 1.978 1 98.06 222 THR A C 1
ATOM 1809 O O . THR A 1 222 ? -0.163 15.914 2.199 1 98.06 222 THR A O 1
ATOM 1812 N N . GLY A 1 223 ? -1.362 17.797 2.586 1 96.69 223 GLY A N 1
ATOM 1813 C CA . GLY A 1 223 ? -0.44 18.266 3.613 1 96.69 223 GLY A CA 1
ATOM 1814 C C . GLY A 1 223 ? 0.911 18.672 3.059 1 96.69 223 GLY A C 1
ATOM 1815 O O . GLY A 1 223 ? 1.907 18.688 3.783 1 96.69 223 GLY A O 1
ATOM 1816 N N . GLY A 1 224 ? 0.939 18.891 1.804 1 96.75 224 GLY A N 1
ATOM 1817 C CA . GLY A 1 224 ? 2.195 19.297 1.193 1 96.75 224 GLY A CA 1
ATOM 1818 C C . GLY A 1 224 ? 3.145 18.125 0.958 1 96.75 224 GLY A C 1
ATOM 1819 O O . GLY A 1 224 ? 4.32 18.344 0.646 1 96.75 224 GLY A O 1
ATOM 1820 N N . VAL A 1 225 ? 2.729 16.922 1.14 1 96.12 225 VAL A N 1
ATOM 1821 C CA . VAL A 1 225 ? 3.555 15.75 0.875 1 96.12 225 VAL A CA 1
ATOM 1822 C C . VAL A 1 225 ? 3.656 15.516 -0.631 1 96.12 225 VAL A C 1
ATOM 1824 O O . VAL A 1 225 ? 2.658 15.203 -1.286 1 96.12 225 VAL A O 1
ATOM 1827 N N . PRO A 1 226 ? 4.828 15.578 -1.165 1 95.44 226 PRO A N 1
ATOM 1828 C CA . PRO A 1 226 ? 4.98 15.523 -2.621 1 95.44 226 PRO A CA 1
ATOM 1829 C C . PRO A 1 226 ? 4.391 14.25 -3.223 1 95.44 226 PRO A C 1
ATOM 1831 O O . PRO A 1 226 ? 3.721 14.297 -4.258 1 95.44 226 PRO A O 1
ATOM 1834 N N . HIS A 1 227 ? 4.641 13.156 -2.572 1 94.75 227 HIS A N 1
ATOM 1835 C CA . HIS A 1 227 ? 4.125 11.891 -3.07 1 94.75 227 HIS A CA 1
ATOM 1836 C C . HIS A 1 227 ? 2.604 11.914 -3.166 1 94.75 227 HIS A C 1
ATOM 1838 O O . HIS A 1 227 ? 2.031 11.414 -4.137 1 94.75 227 HIS A O 1
ATOM 1844 N N . TYR A 1 228 ? 1.931 12.469 -2.207 1 97.19 228 TYR A N 1
ATOM 1845 C CA . TYR A 1 228 ? 0.474 12.531 -2.203 1 97.19 228 TYR A CA 1
ATOM 1846 C C . TYR A 1 228 ? -0.032 13.508 -3.258 1 97.19 228 TYR A C 1
ATOM 1848 O O . TYR A 1 228 ? -1.064 13.273 -3.889 1 97.19 228 TYR A O 1
ATOM 1856 N N . ILE A 1 229 ? 0.684 14.617 -3.414 1 97.06 229 ILE A N 1
ATOM 1857 C CA . ILE A 1 229 ? 0.318 15.578 -4.449 1 97.06 229 ILE A CA 1
ATOM 1858 C C . ILE A 1 229 ? 0.344 14.898 -5.816 1 97.06 229 ILE A C 1
ATOM 1860 O O . ILE A 1 229 ? -0.611 15.008 -6.59 1 97.06 229 ILE A O 1
ATOM 1864 N N . ASN A 1 230 ? 1.379 14.141 -6.07 1 94.19 230 ASN A N 1
ATOM 1865 C CA . ASN A 1 230 ? 1.542 13.453 -7.348 1 94.19 230 ASN A CA 1
ATOM 1866 C C . ASN A 1 230 ? 0.499 12.352 -7.531 1 94.19 230 ASN A C 1
ATOM 1868 O O . ASN A 1 230 ? -0.028 12.172 -8.633 1 94.19 230 ASN A O 1
ATOM 1872 N N . LYS A 1 231 ? 0.213 11.641 -6.488 1 95.56 231 LYS A N 1
ATOM 1873 C CA . LYS A 1 231 ? -0.73 10.523 -6.582 1 95.56 231 LYS A CA 1
ATOM 1874 C C . LYS A 1 231 ? -2.162 11.031 -6.723 1 95.56 231 LYS A C 1
ATOM 1876 O O . LYS A 1 231 ? -2.992 10.391 -7.367 1 95.56 231 LYS A O 1
ATOM 1881 N N . LEU A 1 232 ? -2.436 12.164 -6.062 1 96.94 232 LEU A N 1
ATOM 1882 C CA . LEU A 1 232 ? -3.758 12.75 -6.258 1 96.94 232 LEU A CA 1
ATOM 1883 C C . LEU A 1 232 ? -3.963 13.148 -7.715 1 96.94 232 LEU A C 1
ATOM 1885 O O . LEU A 1 232 ? -5.078 13.055 -8.234 1 96.94 232 LEU A O 1
ATOM 1889 N N . ASP A 1 233 ? -2.922 13.617 -8.391 1 94.94 233 ASP A N 1
ATOM 1890 C CA . ASP A 1 233 ? -2.842 13.844 -9.828 1 94.94 233 ASP A CA 1
ATOM 1891 C C . ASP A 1 233 ? -3.971 14.758 -10.305 1 94.94 233 ASP A C 1
ATOM 1893 O O . ASP A 1 233 ? -4.727 14.398 -11.211 1 94.94 233 ASP A O 1
ATOM 1897 N N . VAL A 1 234 ? -4.051 15.945 -9.664 1 95.94 234 VAL A N 1
ATOM 1898 C CA . VAL A 1 234 ? -5.066 16.906 -10.086 1 95.94 234 VAL A CA 1
ATOM 1899 C C . VAL A 1 234 ? -4.676 17.516 -11.43 1 95.94 234 VAL A C 1
ATOM 1901 O O . VAL A 1 234 ? -3.586 18.078 -11.57 1 95.94 234 VAL A O 1
ATOM 1904 N N . ARG A 1 235 ? -5.504 17.406 -12.383 1 93.06 235 ARG A N 1
ATOM 1905 C CA . ARG A 1 235 ? -5.285 18.031 -13.68 1 93.06 235 ARG A CA 1
ATOM 1906 C C . ARG A 1 235 ? -6.086 19.328 -13.812 1 93.06 235 ARG A C 1
ATOM 1908 O O . ARG A 1 235 ? -5.555 20.422 -13.602 1 93.06 235 ARG A O 1
ATOM 1915 N N . ASP A 1 236 ? -7.465 19.156 -13.789 1 91.75 236 ASP A N 1
ATOM 1916 C CA . ASP A 1 236 ? -8.312 20.328 -13.961 1 91.75 236 ASP A CA 1
ATOM 1917 C C . ASP A 1 236 ? -9.328 20.438 -12.82 1 91.75 236 ASP A C 1
ATOM 1919 O O . ASP A 1 236 ? -9.906 21.516 -12.602 1 91.75 236 ASP A O 1
ATOM 1923 N N . SER A 1 237 ? -9.555 19.344 -12.234 1 95.94 237 SER A N 1
ATOM 1924 C CA . SER A 1 237 ? -10.609 19.328 -11.219 1 95.94 237 SER A CA 1
ATOM 1925 C C . SER A 1 237 ? -10.188 18.516 -10 1 95.94 237 SER A C 1
ATOM 1927 O O . SER A 1 237 ? -9.891 17.328 -10.109 1 95.94 237 SER A O 1
ATOM 1929 N N . VAL A 1 238 ? -10.242 19.219 -8.836 1 97.88 238 VAL A N 1
ATOM 1930 C CA . VAL A 1 238 ? -9.914 18.531 -7.594 1 97.88 238 VAL A CA 1
ATOM 1931 C C . VAL A 1 238 ? -10.945 17.438 -7.324 1 97.88 238 VAL A C 1
ATOM 1933 O O . VAL A 1 238 ? -10.602 16.344 -6.891 1 97.88 238 VAL A O 1
ATOM 1936 N N . ASP A 1 239 ? -12.219 17.719 -7.648 1 97.25 239 ASP A N 1
ATOM 1937 C CA . ASP A 1 239 ? -13.297 16.75 -7.43 1 97.25 239 ASP A CA 1
ATOM 1938 C C . ASP A 1 239 ? -13.062 15.484 -8.242 1 97.25 239 ASP A C 1
ATOM 1940 O O . ASP A 1 239 ? -13.203 14.375 -7.719 1 97.25 239 ASP A O 1
ATOM 1944 N N . GLU A 1 240 ? -12.727 15.703 -9.438 1 95.44 240 GLU A N 1
ATOM 1945 C CA . GLU A 1 240 ? -12.484 14.555 -10.297 1 95.44 240 GLU A CA 1
ATOM 1946 C C . GLU A 1 240 ? -11.281 13.742 -9.82 1 95.44 240 GLU A C 1
ATOM 1948 O O . GLU A 1 240 ? -11.32 12.508 -9.828 1 95.44 240 GLU A O 1
ATOM 1953 N N . ALA A 1 241 ? -10.273 14.43 -9.406 1 97 241 ALA A N 1
ATOM 1954 C CA . ALA A 1 241 ? -9.078 13.758 -8.898 1 97 241 ALA A CA 1
ATOM 1955 C C . ALA A 1 241 ? -9.398 12.938 -7.648 1 97 241 ALA A C 1
ATOM 1957 O O . ALA A 1 241 ? -8.914 11.82 -7.492 1 97 241 ALA A O 1
ATOM 1958 N N . LEU A 1 242 ? -10.219 13.492 -6.789 1 97.94 242 LEU A N 1
ATOM 1959 C CA . LEU A 1 242 ? -10.609 12.789 -5.566 1 97.94 242 LEU A CA 1
ATOM 1960 C C . LEU A 1 242 ? -11.391 11.531 -5.891 1 97.94 242 LEU A C 1
ATOM 1962 O O . LEU A 1 242 ? -11.164 10.477 -5.293 1 97.94 242 LEU A O 1
ATOM 1966 N N . MET A 1 243 ? -12.25 11.609 -6.824 1 95 243 MET A N 1
ATOM 1967 C CA . MET A 1 243 ? -13.07 10.469 -7.215 1 95 243 MET A CA 1
ATOM 1968 C C . MET A 1 243 ? -12.211 9.352 -7.789 1 95 243 MET A C 1
ATOM 1970 O O . MET A 1 243 ? -12.422 8.18 -7.477 1 95 243 MET A O 1
ATOM 1974 N N . GLU A 1 244 ? -11.211 9.781 -8.461 1 92.44 244 GLU A N 1
ATOM 1975 C CA . GLU A 1 244 ? -10.414 8.812 -9.203 1 92.44 244 GLU A CA 1
ATOM 1976 C C . GLU A 1 244 ? -9.289 8.25 -8.336 1 92.44 244 GLU A C 1
ATOM 1978 O O . GLU A 1 244 ? -8.945 7.07 -8.445 1 92.44 244 GLU A O 1
ATOM 1983 N N . ASN A 1 245 ? -8.773 9.07 -7.496 1 95.88 245 ASN A N 1
ATOM 1984 C CA . ASN A 1 245 ? -7.484 8.68 -6.93 1 95.88 245 ASN A CA 1
ATOM 1985 C C . ASN A 1 245 ? -7.543 8.586 -5.41 1 95.88 245 ASN A C 1
ATOM 1987 O O . ASN A 1 245 ? -6.547 8.258 -4.766 1 95.88 245 ASN A O 1
ATOM 1991 N N . LEU A 1 246 ? -8.711 8.789 -4.859 1 97 246 LEU A N 1
ATOM 1992 C CA . LEU A 1 246 ? -8.828 8.672 -3.412 1 97 246 LEU A CA 1
ATOM 1993 C C . LEU A 1 246 ? -10.086 7.898 -3.027 1 97 246 LEU A C 1
ATOM 1995 O O . LEU A 1 246 ? -10.023 6.945 -2.246 1 97 246 LEU A O 1
ATOM 1999 N N . PHE A 1 247 ? -11.195 8.328 -3.637 1 96.31 247 PHE A N 1
ATOM 2000 C CA . PHE A 1 247 ? -12.445 7.664 -3.318 1 96.31 247 PHE A CA 1
ATOM 2001 C C . PHE A 1 247 ? -12.688 6.488 -4.258 1 96.31 247 PHE A C 1
ATOM 2003 O O . PHE A 1 247 ? -13.758 6.371 -4.855 1 96.31 247 PHE A O 1
ATOM 2010 N N . ASP A 1 248 ? -11.734 5.711 -4.375 1 92.5 248 ASP A N 1
ATOM 2011 C CA . ASP A 1 248 ? -11.703 4.465 -5.137 1 92.5 248 ASP A CA 1
ATOM 2012 C C . ASP A 1 248 ? -10.875 3.398 -4.414 1 92.5 248 ASP A C 1
ATOM 2014 O O . ASP A 1 248 ? -9.703 3.615 -4.117 1 92.5 248 ASP A O 1
ATOM 2018 N N . ARG A 1 249 ? -11.523 2.33 -4.215 1 88.81 249 ARG A N 1
ATOM 2019 C CA . ARG A 1 249 ? -10.922 1.272 -3.404 1 88.81 249 ARG A CA 1
ATOM 2020 C C . ARG A 1 249 ? -9.617 0.788 -4.02 1 88.81 249 ARG A C 1
ATOM 2022 O O . ARG A 1 249 ? -8.727 0.319 -3.307 1 88.81 249 ARG A O 1
ATOM 2029 N N . SER A 1 250 ? -9.445 0.928 -5.273 1 87.31 250 SER A N 1
ATOM 2030 C CA . SER A 1 250 ? -8.273 0.4 -5.969 1 87.31 250 SER A CA 1
ATOM 2031 C C . SER A 1 250 ? -7.152 1.43 -6.023 1 87.31 250 SER A C 1
ATOM 2033 O O . SER A 1 250 ? -6.043 1.123 -6.465 1 87.31 250 SER A O 1
ATOM 2035 N N . SER A 1 251 ? -7.457 2.572 -5.562 1 91.38 251 SER A N 1
ATOM 2036 C CA . SER A 1 251 ? -6.473 3.637 -5.719 1 91.38 251 SER A CA 1
ATOM 2037 C C . SER A 1 251 ? -5.418 3.576 -4.617 1 91.38 251 SER A C 1
ATOM 2039 O O . SER A 1 251 ? -5.66 3.021 -3.545 1 91.38 251 SER A O 1
ATOM 2041 N N . TYR A 1 252 ? -4.293 4.129 -4.926 1 91.88 252 TYR A N 1
ATOM 2042 C CA . TYR A 1 252 ? -3.156 4.172 -4.016 1 91.88 252 TYR A CA 1
ATOM 2043 C C . TYR A 1 252 ? -3.508 4.926 -2.738 1 91.88 252 TYR A C 1
ATOM 2045 O O . TYR A 1 252 ? -3.27 4.434 -1.632 1 91.88 252 TYR A O 1
ATOM 2053 N N . LEU A 1 253 ? -4.117 6.055 -2.854 1 96.25 253 LEU A N 1
ATOM 2054 C CA . LEU A 1 253 ? -4.336 6.938 -1.715 1 96.25 253 LEU A CA 1
ATOM 2055 C C . LEU A 1 253 ? -5.43 6.391 -0.801 1 96.25 253 LEU A C 1
ATOM 2057 O O . LEU A 1 253 ? -5.438 6.672 0.399 1 96.25 253 LEU A O 1
ATOM 2061 N N . TYR A 1 254 ? -6.293 5.582 -1.328 1 95.06 254 TYR A N 1
ATOM 2062 C CA . TYR A 1 254 ? -7.328 4.957 -0.51 1 95.06 254 TYR A CA 1
ATOM 2063 C C . TYR A 1 254 ? -6.711 4.008 0.514 1 95.06 254 TYR A C 1
ATOM 2065 O O . TYR A 1 254 ? -7.137 3.975 1.671 1 95.06 254 TYR A O 1
ATOM 2073 N N . GLU A 1 255 ? -5.66 3.367 0.138 1 92.88 255 GLU A N 1
ATOM 2074 C CA . GLU A 1 255 ? -5.086 2.332 0.992 1 92.88 255 GLU A CA 1
ATOM 2075 C C . GLU A 1 255 ? -3.939 2.885 1.835 1 92.88 255 GLU A C 1
ATOM 2077 O O . GLU A 1 255 ? -3.502 2.246 2.793 1 92.88 255 GLU A O 1
ATOM 2082 N N . GLU A 1 256 ? -3.482 4.043 1.544 1 93.25 256 GLU A N 1
ATOM 2083 C CA . GLU A 1 256 ? -2.219 4.57 2.051 1 93.25 256 GLU A CA 1
ATOM 2084 C C . GLU A 1 256 ? -2.213 4.621 3.576 1 93.25 256 GLU A C 1
ATOM 2086 O O . GLU A 1 256 ? -1.266 4.156 4.215 1 93.25 256 GLU A O 1
ATOM 2091 N N . PRO A 1 257 ? -3.279 5.145 4.273 1 92.31 257 PRO A N 1
ATOM 2092 C CA . PRO A 1 257 ? -3.225 5.211 5.738 1 92.31 257 PRO A CA 1
ATOM 2093 C C . PRO A 1 257 ? -3.133 3.834 6.387 1 92.31 257 PRO A C 1
ATOM 2095 O O . PRO A 1 257 ? -2.361 3.641 7.328 1 92.31 257 PRO A O 1
ATOM 2098 N N . ALA A 1 258 ? -3.9 2.9 5.852 1 89.81 258 ALA A N 1
ATOM 2099 C CA . ALA A 1 258 ? -3.852 1.542 6.387 1 89.81 258 ALA A CA 1
ATOM 2100 C C . ALA A 1 258 ? -2.465 0.93 6.207 1 89.81 258 ALA A C 1
ATOM 2102 O O . ALA A 1 258 ? -1.94 0.283 7.113 1 89.81 258 ALA A O 1
ATOM 2103 N N . ASN A 1 259 ? -1.898 1.146 5.043 1 88.44 259 ASN A N 1
ATOM 2104 C CA . ASN A 1 259 ? -0.57 0.62 4.75 1 88.44 259 ASN A CA 1
ATOM 2105 C C . ASN A 1 259 ? 0.489 1.234 5.66 1 88.44 259 ASN A C 1
ATOM 2107 O O . ASN A 1 259 ? 1.35 0.525 6.188 1 88.44 259 ASN A O 1
ATOM 2111 N N . LEU A 1 260 ? 0.381 2.531 5.859 1 88 260 LEU A N 1
ATOM 2112 C CA . LEU A 1 260 ? 1.354 3.232 6.691 1 88 260 LEU A CA 1
ATOM 2113 C C . LEU A 1 260 ? 1.254 2.781 8.141 1 88 260 LEU A C 1
ATOM 2115 O O . LEU A 1 260 ? 2.273 2.553 8.797 1 88 260 LEU A O 1
ATOM 2119 N N . LEU A 1 261 ? 0.034 2.627 8.656 1 88 261 LEU A N 1
ATOM 2120 C CA . LEU A 1 261 ? -0.159 2.229 10.047 1 88 261 LEU A CA 1
ATOM 2121 C C . LEU A 1 261 ? 0.312 0.796 10.266 1 88 261 LEU A C 1
ATOM 2123 O O . LEU A 1 261 ? 0.913 0.49 11.305 1 88 261 LEU A O 1
ATOM 2127 N N . LYS A 1 262 ? 0.121 0.001 9.344 1 83.56 262 LYS A N 1
ATOM 2128 C CA . LYS A 1 262 ? 0.515 -1.397 9.484 1 83.56 262 LYS A CA 1
ATOM 2129 C C . LYS A 1 262 ? 2.031 -1.553 9.414 1 83.56 262 LYS A C 1
ATOM 2131 O O . LYS A 1 262 ? 2.588 -2.523 9.93 1 83.56 262 LYS A O 1
ATOM 2136 N N . GLN A 1 263 ? 2.639 -0.64 8.734 1 76.69 263 GLN A N 1
ATOM 2137 C CA . GLN A 1 263 ? 4.098 -0.642 8.68 1 76.69 263 GLN A CA 1
ATOM 2138 C C . GLN A 1 263 ? 4.699 -0.27 10.031 1 76.69 263 GLN A C 1
ATOM 2140 O O . GLN A 1 263 ? 5.789 -0.728 10.383 1 76.69 263 GLN A O 1
ATOM 2145 N N . GLU A 1 264 ? 3.848 0.475 10.734 1 74 264 GLU A N 1
ATOM 2146 C CA . GLU A 1 264 ? 4.41 1.059 11.953 1 74 264 GLU A CA 1
ATOM 2147 C C . GLU A 1 264 ? 3.871 0.364 13.195 1 74 264 GLU A C 1
ATOM 2149 O O . GLU A 1 264 ? 4.512 0.378 14.25 1 74 264 GLU A O 1
ATOM 2154 N N . LEU A 1 265 ? 2.629 -0.302 12.961 1 78.62 265 LEU A N 1
ATOM 2155 C CA . LEU A 1 265 ? 1.938 -0.736 14.172 1 78.62 265 LEU A CA 1
ATOM 2156 C C . LEU A 1 265 ? 1.429 -2.166 14.023 1 78.62 265 LEU A C 1
ATOM 2158 O O . LEU A 1 265 ? 1.118 -2.605 12.914 1 78.62 265 LEU A O 1
ATOM 2162 N N . ARG A 1 266 ? 1.235 -2.951 15.094 1 73.56 266 ARG A N 1
ATOM 2163 C CA . ARG A 1 266 ? 0.796 -4.344 15.102 1 73.56 266 ARG A CA 1
ATOM 2164 C C . ARG A 1 266 ? -0.725 -4.434 15.156 1 73.56 266 ARG A C 1
ATOM 2166 O O . ARG A 1 266 ? -1.324 -5.27 14.477 1 73.56 266 ARG A O 1
ATOM 2173 N N . GLU A 1 267 ? -1.452 -3.75 15.992 1 79.44 267 GLU A N 1
ATOM 2174 C CA . GLU A 1 267 ? -2.9 -3.787 16.172 1 79.44 267 GLU A CA 1
ATOM 2175 C C . GLU A 1 267 ? -3.531 -2.432 15.867 1 79.44 267 GLU A C 1
ATOM 2177 O O . GLU A 1 267 ? -3.801 -1.649 16.781 1 79.44 267 GLU A O 1
ATOM 2182 N N . PRO A 1 268 ? -3.951 -2.344 14.562 1 84.62 268 PRO A N 1
ATOM 2183 C CA . PRO A 1 268 ? -4.258 -0.974 14.148 1 84.62 268 PRO A CA 1
ATOM 2184 C C . PRO A 1 268 ? -5.684 -0.557 14.492 1 84.62 268 PRO A C 1
ATOM 2186 O O . PRO A 1 268 ? -6.039 0.617 14.359 1 84.62 268 PRO A O 1
ATOM 2189 N N . ALA A 1 269 ? -6.574 -1.441 15.008 1 87.69 269 ALA A N 1
ATOM 2190 C CA . ALA A 1 269 ? -7.996 -1.135 15.141 1 87.69 269 ALA A CA 1
ATOM 2191 C C . ALA A 1 269 ? -8.211 0.071 16.047 1 87.69 269 ALA A C 1
ATOM 2193 O O . ALA A 1 269 ? -8.875 1.035 15.672 1 87.69 269 ALA A O 1
ATOM 2194 N N . ILE A 1 270 ? -7.582 0.088 17.203 1 90.94 270 ILE A N 1
ATOM 2195 C CA . ILE A 1 270 ? -7.762 1.163 18.172 1 90.94 270 ILE A CA 1
ATOM 2196 C C . ILE A 1 270 ? -7.121 2.445 17.641 1 90.94 270 ILE A C 1
ATOM 2198 O O . ILE A 1 270 ? -7.664 3.537 17.812 1 90.94 270 ILE A O 1
ATOM 2202 N N . TYR A 1 271 ? -5.961 2.334 17 1 92.81 271 TYR A N 1
ATOM 2203 C CA . TYR A 1 271 ? -5.32 3.49 16.391 1 92.81 271 TYR A CA 1
ATOM 2204 C C . TYR A 1 271 ? -6.238 4.145 15.359 1 92.81 271 TYR A C 1
ATOM 2206 O O . TYR A 1 271 ? -6.395 5.367 15.352 1 92.81 271 TYR A O 1
ATOM 2214 N N . ASN A 1 272 ? -6.883 3.281 14.578 1 93.06 272 ASN A N 1
ATOM 2215 C CA . ASN A 1 272 ? -7.812 3.783 13.57 1 93.06 272 ASN A CA 1
ATOM 2216 C C . ASN A 1 272 ? -8.969 4.551 14.211 1 93.06 272 ASN A C 1
ATOM 2218 O O . ASN A 1 272 ? -9.359 5.613 13.727 1 93.06 272 ASN A O 1
ATOM 2222 N N . ALA A 1 273 ? -9.492 4.02 15.266 1 93.75 273 ALA A N 1
ATOM 2223 C CA . ALA A 1 273 ? -10.617 4.641 15.961 1 93.75 273 ALA A CA 1
ATOM 2224 C C . ALA A 1 273 ? -10.219 5.996 16.547 1 93.75 273 ALA A C 1
ATOM 2226 O O . ALA A 1 273 ? -10.984 6.961 16.469 1 93.75 273 ALA A O 1
ATOM 2227 N N . ILE A 1 274 ? -9.039 6.062 17.094 1 95.31 274 ILE A N 1
ATOM 2228 C CA . ILE A 1 274 ? -8.547 7.285 17.719 1 95.31 274 ILE A CA 1
ATOM 2229 C C . ILE A 1 274 ? -8.32 8.359 16.656 1 95.31 274 ILE A C 1
ATOM 2231 O O . ILE A 1 274 ? -8.766 9.5 16.812 1 95.31 274 ILE A O 1
ATOM 2235 N N . ILE A 1 275 ? -7.676 7.996 15.594 1 95.81 275 ILE A N 1
ATOM 2236 C CA . ILE A 1 275 ? -7.398 8.945 14.516 1 95.81 275 ILE A CA 1
ATOM 2237 C C . ILE A 1 275 ? -8.711 9.477 13.945 1 95.81 275 ILE A C 1
ATOM 2239 O O . ILE A 1 275 ? -8.859 10.68 13.719 1 95.81 275 ILE A O 1
ATOM 2243 N N . LYS A 1 276 ? -9.641 8.602 13.75 1 94.62 276 LYS A N 1
ATOM 2244 C CA . LYS A 1 276 ? -10.945 9.008 13.227 1 94.62 276 LYS A CA 1
ATOM 2245 C C . LYS A 1 276 ? -11.648 9.961 14.188 1 94.62 276 LYS A C 1
ATOM 2247 O O . LYS A 1 276 ? -12.219 10.969 13.758 1 94.62 276 LYS A O 1
ATOM 2252 N N . ALA A 1 277 ? -11.594 9.672 15.445 1 94.75 277 ALA A N 1
ATOM 2253 C CA . ALA A 1 277 ? -12.227 10.523 16.453 1 94.75 277 ALA A CA 1
ATOM 2254 C C . ALA A 1 277 ? -11.656 11.938 16.406 1 94.75 277 ALA A C 1
ATOM 2256 O O . ALA A 1 277 ? -12.406 12.914 16.438 1 94.75 277 ALA A O 1
ATOM 2257 N N . ILE A 1 278 ? -10.391 12.016 16.312 1 95.94 278 ILE A N 1
ATOM 2258 C CA . ILE A 1 278 ? -9.734 13.32 16.266 1 95.94 278 ILE A CA 1
ATOM 2259 C C . ILE A 1 278 ? -10.078 14.023 14.953 1 95.94 278 ILE A C 1
ATOM 2261 O O . ILE A 1 278 ? -10.367 15.227 14.945 1 95.94 278 ILE A O 1
ATOM 2265 N N . ALA A 1 279 ? -10.078 13.297 13.922 1 93.69 279 ALA A N 1
ATOM 2266 C CA . ALA A 1 279 ? -10.383 13.859 12.609 1 93.69 279 ALA A CA 1
ATOM 2267 C C . ALA A 1 279 ? -11.805 14.422 12.57 1 93.69 279 ALA A C 1
ATOM 2269 O O . ALA A 1 279 ? -12.078 15.367 11.836 1 93.69 279 ALA A O 1
ATOM 2270 N N . GLU A 1 280 ? -12.633 13.844 13.367 1 92.06 280 GLU A N 1
ATOM 2271 C CA . GLU A 1 280 ? -14.039 14.258 13.391 1 92.06 280 GLU A CA 1
ATOM 2272 C C . GLU A 1 280 ? -14.258 15.383 14.391 1 92.06 280 GLU A C 1
ATOM 2274 O O . GLU A 1 280 ? -15.383 15.867 14.547 1 92.06 280 GLU A O 1
ATOM 2279 N N . GLY A 1 281 ? -13.227 15.742 15.18 1 91.19 281 GLY A N 1
ATOM 2280 C CA . GLY A 1 281 ? -13.336 16.969 15.953 1 91.19 281 GLY A CA 1
ATOM 2281 C C . GLY A 1 281 ? -13.039 16.766 17.422 1 91.19 281 GLY A C 1
ATOM 2282 O O . GLY A 1 281 ? -12.977 17.734 18.188 1 91.19 281 GLY A O 1
ATOM 2283 N N . ALA A 1 282 ? -12.891 15.477 17.828 1 94.06 282 ALA A N 1
ATOM 2284 C CA . ALA A 1 282 ? -12.516 15.25 19.219 1 94.06 282 ALA A CA 1
ATOM 2285 C C . ALA A 1 282 ? -11.062 15.648 19.469 1 94.06 282 ALA A C 1
ATOM 2287 O O . ALA A 1 282 ? -10.156 15.109 18.844 1 94.06 282 ALA A O 1
ATOM 2288 N N . SER A 1 283 ? -10.875 16.547 20.453 1 94.19 283 SER A N 1
ATOM 2289 C CA . SER A 1 283 ? -9.508 17.047 20.625 1 94.19 283 SER A CA 1
ATOM 2290 C C . SER A 1 283 ? -9.023 16.812 22.062 1 94.19 283 SER A C 1
ATOM 2292 O O . SER A 1 283 ? -7.832 16.938 22.344 1 94.19 283 SER A O 1
ATOM 2294 N N . ARG A 1 284 ? -9.914 16.562 22.953 1 93.75 284 ARG A N 1
ATOM 2295 C CA . ARG A 1 284 ? -9.539 16.297 24.328 1 93.75 284 ARG A CA 1
ATOM 2296 C C . ARG A 1 284 ? -9.562 14.797 24.625 1 93.75 284 ARG A C 1
ATOM 2298 O O . ARG A 1 284 ? -10.352 14.055 24.047 1 93.75 284 ARG A O 1
ATOM 2305 N N . LEU A 1 285 ? -8.773 14.414 25.578 1 93.38 285 LEU A N 1
ATOM 2306 C CA . LEU A 1 285 ? -8.617 13 25.906 1 93.38 285 LEU A CA 1
ATOM 2307 C C . LEU A 1 285 ? -9.961 12.375 26.25 1 93.38 285 LEU A C 1
ATOM 2309 O O . LEU A 1 285 ? -10.297 11.297 25.734 1 93.38 285 LEU A O 1
ATOM 2313 N N . ASN A 1 286 ? -10.758 13.078 27 1 93 286 ASN A N 1
ATOM 2314 C CA . ASN A 1 286 ? -12.039 12.539 27.422 1 93 286 ASN A CA 1
ATOM 2315 C C . ASN A 1 286 ? -13 12.375 26.25 1 93 286 ASN A C 1
ATOM 2317 O O . ASN A 1 286 ? -13.727 11.391 26.172 1 93 286 ASN A O 1
ATOM 2321 N N . ASP A 1 287 ? -13 13.32 25.406 1 94.56 287 ASP A N 1
ATOM 2322 C CA . ASP A 1 287 ? -13.852 13.25 24.219 1 94.56 287 ASP A CA 1
ATOM 2323 C C . ASP A 1 287 ? -13.43 12.094 23.312 1 94.56 287 ASP A C 1
ATOM 2325 O O . ASP A 1 287 ? -14.281 11.391 22.75 1 94.56 287 ASP A O 1
ATOM 2329 N N . ILE A 1 288 ? -12.172 11.898 23.156 1 95.62 288 ILE A N 1
ATOM 2330 C CA . ILE A 1 288 ? -11.633 10.852 22.312 1 95.62 288 ILE A CA 1
ATOM 2331 C C . ILE A 1 288 ? -11.984 9.484 22.875 1 95.62 288 ILE A C 1
ATOM 2333 O O . ILE A 1 288 ? -12.469 8.602 22.156 1 95.62 288 ILE A O 1
ATOM 2337 N N . THR A 1 289 ? -11.789 9.359 24.172 1 94.5 289 THR A N 1
ATOM 2338 C CA . THR A 1 289 ? -12.062 8.094 24.859 1 94.5 289 THR A CA 1
ATOM 2339 C C . THR A 1 289 ? -13.531 7.715 24.734 1 94.5 289 THR A C 1
ATOM 2341 O O . THR A 1 289 ? -13.859 6.547 24.516 1 94.5 289 THR A O 1
ATOM 2344 N N . THR A 1 290 ? -14.375 8.688 24.859 1 91.94 290 THR A N 1
ATOM 2345 C CA . THR A 1 290 ? -15.812 8.461 24.75 1 91.94 290 THR A CA 1
ATOM 2346 C C . THR A 1 290 ? -16.188 8 23.344 1 91.94 290 THR A C 1
ATOM 2348 O O . THR A 1 290 ? -16.969 7.059 23.188 1 91.94 290 THR A O 1
ATOM 2351 N N . LYS A 1 291 ? -15.656 8.617 22.438 1 91.5 291 LYS A N 1
ATOM 2352 C CA . LYS A 1 291 ? -15.969 8.281 21.047 1 91.5 291 LYS A CA 1
ATOM 2353 C C . LYS A 1 291 ? -15.43 6.902 20.688 1 91.5 291 LYS A C 1
ATOM 2355 O O . LYS A 1 291 ? -16.078 6.148 19.969 1 91.5 291 LYS A O 1
ATOM 2360 N N . VAL A 1 292 ? -14.289 6.539 21.109 1 91.38 292 VAL A N 1
ATOM 2361 C CA . VAL A 1 292 ? -13.609 5.289 20.766 1 91.38 292 VAL A CA 1
ATOM 2362 C C . VAL A 1 292 ? -14.227 4.141 21.562 1 91.38 292 VAL A C 1
ATOM 2364 O O . VAL A 1 292 ? -14.289 3.006 21.078 1 91.38 292 VAL A O 1
ATOM 2367 N N . GLY A 1 293 ? -14.68 4.387 22.734 1 87.88 293 GLY A N 1
ATOM 2368 C CA . GLY A 1 293 ? -15.25 3.373 23.609 1 87.88 293 GLY A CA 1
ATOM 2369 C C . GLY A 1 293 ? -14.195 2.562 24.344 1 87.88 293 GLY A C 1
ATOM 2370 O O . GLY A 1 293 ? -14.289 1.336 24.422 1 87.88 293 GLY A O 1
ATOM 2371 N N . GLU A 1 294 ? -13.102 3.227 24.766 1 90.56 294 GLU A N 1
ATOM 2372 C CA . GLU A 1 294 ? -12.016 2.627 25.531 1 90.56 294 GLU A CA 1
ATOM 2373 C C . GLU A 1 294 ? -11.695 3.447 26.781 1 90.56 294 GLU A C 1
ATOM 2375 O O . GLU A 1 294 ? -12.172 4.574 26.922 1 90.56 294 GLU A O 1
ATOM 2380 N N . GLU A 1 295 ? -10.922 2.887 27.594 1 91.94 295 GLU A N 1
ATOM 2381 C CA . GLU A 1 295 ? -10.523 3.58 28.828 1 91.94 295 GLU A CA 1
ATOM 2382 C C . GLU A 1 295 ? -9.453 4.637 28.531 1 91.94 295 GLU A C 1
ATOM 2384 O O . GLU A 1 295 ? -8.672 4.496 27.594 1 91.94 295 GLU A O 1
ATOM 2389 N N . ASN A 1 296 ? -9.414 5.668 29.406 1 92.75 296 ASN A N 1
ATOM 2390 C CA . ASN A 1 296 ? -8.484 6.781 29.25 1 92.75 296 ASN A CA 1
ATOM 2391 C C . ASN A 1 296 ? -7.035 6.301 29.203 1 92.75 296 ASN A C 1
ATOM 2393 O O . ASN A 1 296 ? -6.25 6.773 28.391 1 92.75 296 ASN A O 1
ATOM 2397 N N . SER A 1 297 ? -6.746 5.363 30.031 1 93.44 297 SER A N 1
ATOM 2398 C CA . SER A 1 297 ? -5.367 4.883 30.109 1 93.44 297 SER A CA 1
ATOM 2399 C C . SER A 1 297 ? -4.957 4.188 28.812 1 93.44 297 SER A C 1
ATOM 2401 O O . SER A 1 297 ? -3.822 4.34 28.359 1 93.44 297 SER A O 1
ATOM 2403 N N . VAL A 1 298 ? -5.863 3.496 28.281 1 92 298 VAL A N 1
ATOM 2404 C CA . VAL A 1 298 ? -5.613 2.789 27.031 1 92 298 VAL A CA 1
ATOM 2405 C C . VAL A 1 298 ? -5.426 3.797 25.891 1 92 298 VAL A C 1
ATOM 2407 O O . VAL A 1 298 ? -4.438 3.732 25.156 1 92 298 VAL A O 1
ATOM 2410 N N . VAL A 1 299 ? -6.289 4.75 25.844 1 94.5 299 VAL A N 1
ATOM 2411 C CA . VAL A 1 299 ? -6.258 5.738 24.766 1 94.5 299 VAL A CA 1
ATOM 2412 C C . VAL A 1 299 ? -4.984 6.578 24.875 1 94.5 299 VAL A C 1
ATOM 2414 O O . VAL A 1 299 ? -4.355 6.898 23.875 1 94.5 299 VAL A O 1
ATOM 2417 N N . ALA A 1 300 ? -4.617 6.859 26.062 1 94.81 300 ALA A N 1
ATOM 2418 C CA . ALA A 1 300 ? -3.426 7.672 26.281 1 94.81 300 ALA A CA 1
ATOM 2419 C C . ALA A 1 300 ? -2.178 6.973 25.75 1 94.81 300 ALA A C 1
ATOM 2421 O O . ALA A 1 300 ? -1.294 7.613 25.172 1 94.81 300 ALA A O 1
ATOM 2422 N N . LYS A 1 301 ? -2.141 5.715 25.953 1 94 301 LYS A N 1
ATOM 2423 C CA . LYS A 1 301 ? -1.004 4.934 25.484 1 94 301 LYS A CA 1
ATOM 2424 C C . LYS A 1 301 ? -0.938 4.938 23.953 1 94 301 LYS A C 1
ATOM 2426 O O . LYS A 1 301 ? 0.14 5.09 23.375 1 94 301 LYS A O 1
ATOM 2431 N N . TYR A 1 302 ? -2.045 4.742 23.406 1 93.75 302 TYR A N 1
ATOM 2432 C CA . TYR A 1 302 ? -2.111 4.742 21.938 1 93.75 302 TYR A CA 1
ATOM 2433 C C . TYR A 1 302 ? -1.788 6.125 21.391 1 93.75 302 TYR A C 1
ATOM 2435 O O . TYR A 1 302 ? -1.108 6.246 20.359 1 93.75 302 TYR A O 1
ATOM 2443 N N . LEU A 1 303 ? -2.225 7.18 22.031 1 95.38 303 LEU A N 1
ATOM 2444 C CA . LEU A 1 303 ? -1.94 8.547 21.625 1 95.38 303 LEU A CA 1
ATOM 2445 C C . LEU A 1 303 ? -0.442 8.836 21.656 1 95.38 303 LEU A C 1
ATOM 2447 O O . LEU A 1 303 ? 0.097 9.492 20.766 1 95.38 303 LEU A O 1
ATOM 2451 N N . LYS A 1 304 ? 0.165 8.352 22.641 1 93.75 304 LYS A N 1
ATOM 2452 C CA . LYS A 1 304 ? 1.609 8.523 22.75 1 93.75 304 LYS A CA 1
ATOM 2453 C C . LYS A 1 304 ? 2.334 7.938 21.547 1 93.75 304 LYS A C 1
ATOM 2455 O O . LYS A 1 304 ? 3.236 8.57 21 1 93.75 304 LYS A O 1
ATOM 2460 N N . THR A 1 305 ? 1.9 6.781 21.172 1 90.12 305 THR A N 1
ATOM 2461 C CA . THR A 1 305 ? 2.486 6.125 20.016 1 90.12 305 THR A CA 1
ATOM 2462 C C . THR A 1 305 ? 2.25 6.945 18.75 1 90.12 305 THR A C 1
ATOM 2464 O O . THR A 1 305 ? 3.162 7.121 17.938 1 90.12 305 THR A O 1
ATOM 2467 N N . LEU A 1 306 ? 1.057 7.441 18.594 1 92.06 306 LEU A N 1
ATOM 2468 C CA . LEU A 1 306 ? 0.705 8.227 17.406 1 92.06 306 LEU A CA 1
ATOM 2469 C C . LEU A 1 306 ? 1.497 9.531 17.375 1 92.06 306 LEU A C 1
ATOM 2471 O O . LEU A 1 306 ? 1.845 10.016 16.297 1 92.06 306 LEU A O 1
ATOM 2475 N N . ILE A 1 307 ? 1.834 10.062 18.469 1 92.06 307 ILE A N 1
ATOM 2476 C CA . ILE A 1 307 ? 2.648 11.266 18.578 1 92.06 307 ILE A CA 1
ATOM 2477 C C . ILE A 1 307 ? 4.086 10.953 18.172 1 92.06 307 ILE A C 1
ATOM 2479 O O . ILE A 1 307 ? 4.691 11.695 17.391 1 92.06 307 ILE A O 1
ATOM 2483 N N . ASP A 1 308 ? 4.535 9.844 18.594 1 83.88 308 ASP A N 1
ATOM 2484 C CA . ASP A 1 308 ? 5.891 9.422 18.25 1 83.88 308 ASP A CA 1
ATOM 2485 C C . ASP A 1 308 ? 6.039 9.195 16.75 1 83.88 308 ASP A C 1
ATOM 2487 O O . ASP A 1 308 ? 7.109 9.422 16.188 1 83.88 308 ASP A O 1
ATOM 2491 N N . LEU A 1 309 ? 4.949 8.836 16.156 1 83 309 LEU A N 1
ATOM 2492 C CA . LEU A 1 309 ? 4.969 8.57 14.727 1 83 309 LEU A CA 1
ATOM 2493 C C . LEU A 1 309 ? 4.766 9.852 13.93 1 83 309 LEU A C 1
ATOM 2495 O O . LEU A 1 309 ? 4.887 9.852 12.703 1 83 309 LEU A O 1
ATOM 2499 N N . GLY A 1 310 ? 4.379 10.938 14.562 1 85.5 310 GLY A N 1
ATOM 2500 C CA . GLY A 1 310 ? 4.168 12.211 13.898 1 85.5 310 GLY A CA 1
ATOM 2501 C C . GLY A 1 310 ? 2.799 12.328 13.25 1 85.5 310 GLY A C 1
ATOM 2502 O O . GLY A 1 310 ? 2.586 13.172 12.383 1 85.5 310 GLY A O 1
ATOM 2503 N N . ILE A 1 311 ? 1.832 11.469 13.664 1 90.44 311 ILE A N 1
ATOM 2504 C CA . ILE A 1 311 ? 0.479 11.492 13.125 1 90.44 311 ILE A CA 1
ATOM 2505 C C . ILE A 1 311 ? -0.401 12.422 13.953 1 90.44 311 ILE A C 1
ATOM 2507 O O . ILE A 1 311 ? -1.217 13.164 13.414 1 90.44 311 ILE A O 1
ATOM 2511 N N . VAL A 1 312 ? -0.18 12.367 15.305 1 94.5 312 VAL A N 1
ATOM 2512 C CA . VAL A 1 312 ? -0.898 13.234 16.234 1 94.5 312 VAL A CA 1
ATOM 2513 C C . VAL A 1 312 ? 0.079 14.195 16.906 1 94.5 312 VAL A C 1
ATOM 2515 O O . VAL A 1 312 ? 1.257 13.875 17.078 1 94.5 312 VAL A O 1
ATOM 2518 N N . LYS A 1 313 ? -0.386 15.344 17.172 1 94.19 313 LYS A N 1
ATOM 2519 C CA . LYS A 1 313 ? 0.414 16.297 17.938 1 94.19 313 LYS A CA 1
ATOM 2520 C C . LYS A 1 313 ? -0.383 16.891 19.094 1 94.19 313 LYS A C 1
ATOM 2522 O O . LYS A 1 313 ? -1.614 16.938 19.047 1 94.19 313 LYS A O 1
ATOM 2527 N N . LYS A 1 314 ? 0.334 17.312 20.062 1 93.56 314 LYS A N 1
ATOM 2528 C CA . LYS A 1 314 ? -0.239 18.047 21.172 1 93.56 314 LYS A CA 1
ATOM 2529 C C . LYS A 1 314 ? -0.139 19.562 20.953 1 93.56 314 LYS A C 1
ATOM 2531 O O . LYS A 1 314 ? 0.865 20.047 20.422 1 93.56 314 LYS A O 1
ATOM 2536 N N . GLU A 1 315 ? -1.256 20.188 21.297 1 93.06 315 GLU A N 1
ATOM 2537 C CA . GLU A 1 315 ? -1.252 21.641 21.203 1 93.06 315 GLU A CA 1
ATOM 2538 C C . GLU A 1 315 ? -1.695 22.266 22.516 1 93.06 315 GLU A C 1
ATOM 2540 O O . GLU A 1 315 ? -2.613 21.781 23.172 1 93.06 315 GLU A O 1
ATOM 2545 N N . THR A 1 316 ? -0.989 23.266 22.922 1 94.44 316 THR A N 1
ATOM 2546 C CA . THR A 1 316 ? -1.317 24.094 24.078 1 94.44 316 THR A CA 1
ATOM 2547 C C . THR A 1 316 ? -1.46 25.547 23.688 1 94.44 316 THR A C 1
ATOM 2549 O O . THR A 1 316 ? -0.834 26 22.719 1 94.44 316 THR A O 1
ATOM 2552 N N . PRO A 1 317 ? -2.365 26.266 24.375 1 94.69 317 PRO A N 1
ATOM 2553 C CA . PRO A 1 317 ? -2.457 27.688 24.047 1 94.69 317 PRO A CA 1
ATOM 2554 C C . PRO A 1 317 ? -1.105 28.391 24.109 1 94.69 317 PRO A C 1
ATOM 2556 O O . PRO A 1 317 ? -0.321 28.156 25.031 1 94.69 317 PRO A O 1
ATOM 2559 N N . ILE A 1 318 ? -0.92 29.188 23.125 1 93.69 318 ILE A N 1
ATOM 2560 C CA . ILE A 1 318 ? 0.356 29.891 23.047 1 93.69 318 ILE A CA 1
ATOM 2561 C C . ILE A 1 318 ? 0.572 30.703 24.328 1 93.69 318 ILE A C 1
ATOM 2563 O O . ILE A 1 318 ? -0.385 31.203 24.922 1 93.69 318 ILE A O 1
ATOM 2567 N N . THR A 1 319 ? 1.739 30.812 24.828 1 90.94 319 THR A N 1
ATOM 2568 C CA . THR A 1 319 ? 2.176 31.547 26.016 1 90.94 319 THR A CA 1
ATOM 2569 C C . THR A 1 319 ? 1.89 30.766 27.281 1 90.94 319 THR A C 1
ATOM 2571 O O . THR A 1 319 ? 2.154 31.25 28.391 1 90.94 319 THR A O 1
ATOM 2574 N N . GLU A 1 320 ? 1.214 29.578 27.141 1 90.38 320 GLU A N 1
ATOM 2575 C CA . GLU A 1 320 ? 0.914 28.766 28.312 1 90.38 320 GLU A CA 1
ATOM 2576 C C . GLU A 1 320 ? 1.776 27.516 28.359 1 90.38 320 GLU A C 1
ATOM 2578 O O . GLU A 1 320 ? 2.266 27.062 27.312 1 90.38 320 GLU A O 1
ATOM 2583 N N . LYS A 1 321 ? 1.989 27 29.531 1 86.5 321 LYS A N 1
ATOM 2584 C CA . LYS A 1 321 ? 2.672 25.719 29.703 1 86.5 321 LYS A CA 1
ATOM 2585 C C . LYS A 1 321 ? 1.712 24.547 29.5 1 86.5 321 LYS A C 1
ATOM 2587 O O . LYS A 1 321 ? 0.5 24.688 29.672 1 86.5 321 LYS A O 1
ATOM 2592 N N . PRO A 1 322 ? 2.361 23.438 29.047 1 83.69 322 PRO A N 1
ATOM 2593 C CA . PRO A 1 322 ? 1.502 22.266 28.875 1 83.69 322 PRO A CA 1
ATOM 2594 C C . PRO A 1 322 ? 0.75 21.875 30.156 1 83.69 322 PRO A C 1
ATOM 2596 O O . PRO A 1 322 ? 1.303 21.969 31.25 1 83.69 322 PRO A O 1
ATOM 2599 N N . GLY A 1 323 ? -0.53 21.625 30.016 1 84.81 323 GLY A N 1
ATOM 2600 C CA . GLY A 1 323 ? -1.359 21.281 31.172 1 84.81 323 GLY A CA 1
ATOM 2601 C C . GLY A 1 323 ? -2.752 20.828 30.781 1 84.81 323 GLY A C 1
ATOM 2602 O O . GLY A 1 323 ? -2.92 20.078 29.812 1 84.81 323 GLY A O 1
ATOM 2603 N N . LYS A 1 324 ? -3.688 21.219 31.5 1 82.5 324 LYS A N 1
ATOM 2604 C CA . LYS A 1 324 ? -5.062 20.75 31.375 1 82.5 324 LYS A CA 1
ATOM 2605 C C . LYS A 1 324 ? -5.695 21.234 30.078 1 82.5 324 LYS A C 1
ATOM 2607 O O . LYS A 1 324 ? -6.648 20.641 29.578 1 82.5 324 LYS A O 1
ATOM 2612 N N . LYS A 1 325 ? -5.121 22.266 29.516 1 87.75 325 LYS A N 1
ATOM 2613 C CA . LYS A 1 325 ? -5.719 22.859 28.328 1 87.75 325 LYS A CA 1
ATOM 2614 C C . LYS A 1 325 ? -5.164 22.219 27.062 1 87.75 325 LYS A C 1
ATOM 2616 O O . LYS A 1 325 ? -5.508 22.641 25.953 1 87.75 325 LYS A O 1
ATOM 2621 N N . THR A 1 326 ? -4.414 21.25 27.25 1 90.81 326 THR A N 1
ATOM 2622 C CA . THR A 1 326 ? -3.789 20.594 26.094 1 90.81 326 THR A CA 1
ATOM 2623 C C . THR A 1 326 ? -4.832 19.875 25.25 1 90.81 326 THR A C 1
ATOM 2625 O O . THR A 1 326 ? -5.75 19.25 25.781 1 90.81 326 THR A O 1
ATOM 2628 N N . ILE A 1 327 ? -4.672 20.031 23.969 1 94 327 ILE A N 1
ATOM 2629 C CA . ILE A 1 327 ? -5.566 19.328 23.062 1 94 327 ILE A CA 1
ATOM 2630 C C . ILE A 1 327 ? -4.75 18.484 22.078 1 94 327 ILE A C 1
ATOM 2632 O O . ILE A 1 327 ? -3.537 18.67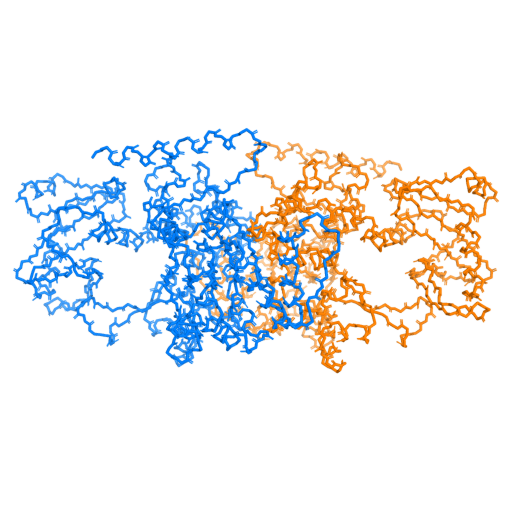2 21.953 1 94 327 ILE A O 1
ATOM 2636 N N . TYR A 1 328 ? -5.418 17.453 21.469 1 95.38 328 TYR A N 1
ATOM 2637 C CA . TYR A 1 328 ? -4.809 16.578 20.469 1 95.38 328 TYR A CA 1
ATOM 2638 C C . TYR A 1 328 ? -5.344 16.891 19.078 1 95.38 328 TYR A C 1
ATOM 2640 O O . TYR A 1 328 ? -6.555 17.016 18.891 1 95.38 328 TYR A O 1
ATOM 2648 N N . LEU A 1 329 ? -4.406 17.062 18.156 1 95.25 329 LEU A N 1
ATOM 2649 C CA . LEU A 1 329 ? -4.758 17.281 16.766 1 95.25 329 LEU A CA 1
ATOM 2650 C C . LEU A 1 329 ? -3.988 16.344 15.844 1 95.25 329 LEU A C 1
ATOM 2652 O O . LEU A 1 329 ? -2.945 15.812 16.234 1 95.25 329 LEU A O 1
ATOM 2656 N N . LEU A 1 330 ? -4.574 16.125 14.68 1 95.44 330 LEU A N 1
ATOM 2657 C CA . LEU A 1 330 ? -3.795 15.391 13.688 1 95.44 330 LEU A CA 1
ATOM 2658 C C . LEU A 1 330 ? -2.754 16.297 13.039 1 95.44 330 LEU A C 1
ATOM 2660 O O . LEU A 1 330 ? -3.066 17.422 12.648 1 95.44 330 LEU A O 1
ATOM 2664 N N . ALA A 1 331 ? -1.548 15.789 12.961 1 91.81 331 ALA A N 1
ATOM 2665 C CA . ALA A 1 331 ? -0.437 16.562 12.414 1 91.81 331 ALA A CA 1
ATOM 2666 C C . ALA A 1 331 ? -0.365 16.422 10.891 1 91.81 331 ALA A C 1
ATOM 2668 O O . ALA A 1 331 ? 0.166 17.297 10.203 1 91.81 331 ALA A O 1
ATOM 2669 N N . ASP A 1 332 ? -0.873 15.383 10.406 1 90.81 332 ASP A N 1
ATOM 2670 C CA . ASP A 1 332 ? -0.847 15.062 8.984 1 90.81 332 ASP A CA 1
ATOM 2671 C C . ASP A 1 332 ? -2.195 15.359 8.328 1 90.81 332 ASP A C 1
ATOM 2673 O O . ASP A 1 332 ? -3.201 14.719 8.656 1 90.81 332 ASP A O 1
ATOM 2677 N N . ASN A 1 333 ? -2.18 16.328 7.324 1 94.88 333 ASN A N 1
ATOM 2678 C CA . ASN A 1 333 ? -3.43 16.719 6.688 1 94.88 333 ASN A CA 1
ATOM 2679 C C . ASN A 1 333 ? -4.047 15.57 5.898 1 94.88 333 ASN A C 1
ATOM 2681 O O . ASN A 1 333 ? -5.273 15.477 5.785 1 94.88 333 ASN A O 1
ATOM 2685 N N . PHE A 1 334 ? -3.24 14.75 5.371 1 97.25 334 PHE A N 1
ATOM 2686 C CA . PHE A 1 334 ? -3.789 13.648 4.59 1 97.25 334 PHE A CA 1
ATOM 2687 C C . PHE A 1 334 ? -4.559 12.68 5.48 1 97.25 334 PHE A C 1
ATOM 2689 O O . PHE A 1 334 ? -5.652 12.234 5.129 1 97.25 334 PHE A O 1
ATOM 2696 N N . PHE A 1 335 ? -3.965 12.367 6.586 1 95.94 335 PHE A N 1
ATOM 2697 C CA . PHE A 1 335 ? -4.664 11.539 7.555 1 95.94 335 PHE A CA 1
ATOM 2698 C C . PHE A 1 335 ? -5.969 12.195 7.992 1 95.94 335 PHE A C 1
ATOM 2700 O O . PHE A 1 335 ? -7 11.531 8.094 1 95.94 335 PHE A O 1
ATOM 2707 N N . ARG A 1 336 ? -5.883 13.469 8.266 1 96.56 336 ARG A N 1
ATOM 2708 C CA . ARG A 1 336 ? -7.074 14.18 8.711 1 96.56 336 ARG A CA 1
ATOM 2709 C C . ARG A 1 336 ? -8.188 14.094 7.672 1 96.56 336 ARG A C 1
ATOM 2711 O O . ARG A 1 336 ? -9.336 13.812 8.008 1 96.56 336 ARG A O 1
ATOM 2718 N N . PHE A 1 337 ? -7.832 14.344 6.422 1 98 337 PHE A N 1
ATOM 2719 C CA . PHE A 1 337 ? -8.82 14.297 5.348 1 98 337 PHE A CA 1
ATOM 2720 C C . PHE A 1 337 ? -9.367 12.883 5.176 1 98 337 PHE A C 1
ATOM 2722 O O . PHE A 1 337 ? -10.586 12.68 5.145 1 98 337 PHE A O 1
ATOM 2729 N N . TRP A 1 338 ? -8.453 11.914 5.07 1 97.88 338 TRP A N 1
ATOM 2730 C CA . TRP A 1 338 ? -8.82 10.523 4.812 1 97.88 338 TRP A CA 1
ATOM 2731 C C . TRP A 1 338 ? -9.758 10 5.898 1 97.88 338 TRP A C 1
ATOM 2733 O O . TRP A 1 338 ? -10.844 9.5 5.605 1 97.88 338 TRP A O 1
ATOM 2743 N N . TYR A 1 339 ? -9.43 10.203 7.129 1 96.38 339 TYR A N 1
ATOM 2744 C CA . TYR A 1 339 ? -10.18 9.617 8.234 1 96.38 339 TYR A CA 1
ATOM 2745 C C . TYR A 1 339 ? -11.5 10.359 8.453 1 96.38 339 TYR A C 1
ATOM 2747 O O . TYR A 1 339 ? -12.445 9.797 9 1 96.38 339 TYR A O 1
ATOM 2755 N N . ARG A 1 340 ? -11.516 11.578 8.039 1 95.5 340 ARG A N 1
ATOM 2756 C CA . ARG A 1 340 ? -12.766 12.328 8.148 1 95.5 340 ARG A CA 1
ATOM 2757 C C . ARG A 1 340 ? -13.789 11.836 7.129 1 95.5 340 ARG A C 1
ATOM 2759 O O . ARG A 1 340 ? -14.977 11.766 7.43 1 95.5 340 ARG A O 1
ATOM 2766 N N . PHE A 1 341 ? -13.297 11.438 5.945 1 96.06 341 PHE A N 1
ATOM 2767 C CA . PHE A 1 341 ? -14.273 11.312 4.875 1 96.06 341 PHE A CA 1
ATOM 2768 C C . PHE A 1 341 ? -14.344 9.875 4.367 1 96.06 341 PHE A C 1
ATOM 2770 O O . PHE A 1 341 ? -15.367 9.453 3.824 1 96.06 341 PHE A O 1
ATOM 2777 N N . VAL A 1 342 ? -13.328 9.07 4.508 1 95.06 342 VAL A N 1
ATOM 2778 C CA . VAL A 1 342 ? -13.297 7.777 3.838 1 95.06 342 VAL A CA 1
ATOM 2779 C C . VAL A 1 342 ? -14.031 6.738 4.68 1 95.06 342 VAL A C 1
ATOM 2781 O O . VAL A 1 342 ? -14.922 6.047 4.184 1 95.06 342 VAL A O 1
ATOM 2784 N N . PRO A 1 343 ? -13.758 6.652 5.969 1 91.88 343 PRO A N 1
ATOM 2785 C CA . PRO A 1 343 ? -14.398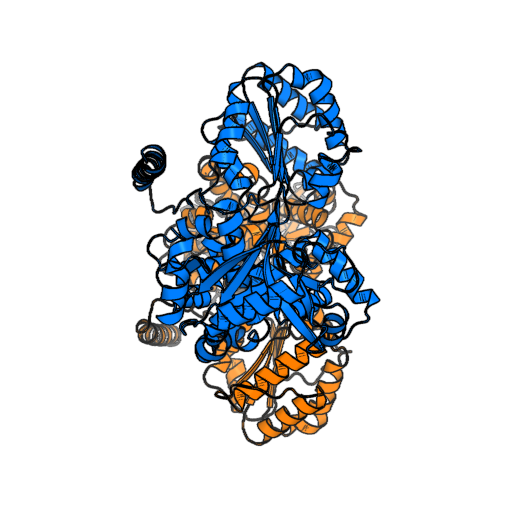 5.586 6.738 1 91.88 343 PRO A CA 1
ATOM 2786 C C . PRO A 1 343 ? -15.922 5.703 6.75 1 91.88 343 PRO A C 1
ATOM 2788 O O . PRO A 1 343 ? -16.625 4.703 6.562 1 91.88 343 PRO A O 1
ATOM 2791 N N . VAL A 1 344 ? -16.406 6.891 6.875 1 88.56 344 VAL A N 1
ATOM 2792 C CA . VAL A 1 344 ? -17.844 7.098 6.992 1 88.56 344 VAL A CA 1
ATOM 2793 C C . VAL A 1 344 ? -18.516 6.832 5.645 1 88.56 344 VAL A C 1
ATOM 2795 O O . VAL A 1 344 ? -19.719 6.57 5.586 1 88.56 344 VAL A O 1
ATOM 2798 N N . ASN A 1 345 ? -17.75 6.824 4.582 1 91.44 345 ASN A N 1
ATOM 2799 C CA . ASN A 1 345 ? -18.281 6.602 3.244 1 91.44 345 ASN A CA 1
ATOM 2800 C C . ASN A 1 345 ? -17.75 5.305 2.637 1 91.44 345 ASN A C 1
ATOM 2802 O O . ASN A 1 345 ? -17.828 5.109 1.422 1 91.44 345 ASN A O 1
ATOM 2806 N N . ALA A 1 346 ? -17.234 4.449 3.426 1 92 346 ALA A N 1
ATOM 2807 C CA . ALA A 1 346 ? -16.562 3.238 2.951 1 92 346 ALA A CA 1
ATOM 2808 C C . ALA A 1 346 ? -17.516 2.379 2.123 1 92 346 ALA A C 1
ATOM 2810 O O . ALA A 1 346 ? -17.156 1.896 1.05 1 92 346 ALA A O 1
ATOM 2811 N N . SER A 1 347 ? -18.719 2.242 2.631 1 89.75 347 SER A N 1
ATOM 2812 C CA . SER A 1 347 ? -19.688 1.416 1.932 1 89.75 347 SER A CA 1
ATOM 2813 C C . SER A 1 347 ? -20.016 1.986 0.555 1 89.75 347 SER A C 1
ATOM 2815 O O . SER A 1 347 ? -20.078 1.246 -0.429 1 89.75 347 SER A O 1
ATOM 2817 N N . ALA A 1 348 ? -20.203 3.275 0.555 1 89.19 348 ALA A N 1
ATOM 2818 C CA . ALA A 1 348 ? -20.5 3.936 -0.715 1 89.19 348 ALA A CA 1
ATOM 2819 C C . ALA A 1 348 ? -19.312 3.824 -1.677 1 89.19 348 ALA A C 1
ATOM 2821 O O . ALA A 1 348 ? -19.5 3.602 -2.875 1 89.19 348 ALA A O 1
ATOM 2822 N N . ILE A 1 349 ? -18.141 3.924 -1.169 1 92.75 349 ILE A N 1
ATOM 2823 C CA . ILE A 1 349 ? -16.938 3.834 -1.979 1 92.75 349 ILE A CA 1
ATOM 2824 C C . ILE A 1 349 ? -16.766 2.408 -2.5 1 92.75 349 ILE A C 1
ATOM 2826 O O . ILE A 1 349 ? -16.594 2.197 -3.703 1 92.75 349 ILE A O 1
ATOM 2830 N N . ASP A 1 350 ? -16.906 1.452 -1.639 1 89.69 350 ASP A N 1
ATOM 2831 C CA . ASP A 1 350 ? -16.641 0.054 -1.974 1 89.69 350 ASP A CA 1
ATOM 2832 C C . ASP A 1 350 ? -17.719 -0.485 -2.926 1 89.69 350 ASP A C 1
ATOM 2834 O O . ASP A 1 350 ? -17.422 -1.355 -3.752 1 89.69 350 ASP A O 1
ATOM 2838 N N . SER A 1 351 ? -18.906 0.136 -2.842 1 88.19 351 SER A N 1
ATOM 2839 C CA . SER A 1 351 ? -20 -0.313 -3.707 1 88.19 351 SER A CA 1
ATOM 2840 C C . SER A 1 351 ? -20.031 0.486 -5.008 1 88.19 351 SER A C 1
ATOM 2842 O O . SER A 1 351 ? -20.891 0.266 -5.852 1 88.19 351 SER A O 1
ATOM 2844 N N . GLY A 1 352 ? -19.172 1.438 -5.137 1 83.56 352 GLY A N 1
ATOM 2845 C CA . GLY A 1 352 ? -19.094 2.225 -6.359 1 83.56 352 GLY A CA 1
ATOM 2846 C C . GLY A 1 352 ? -20.156 3.299 -6.449 1 83.56 352 GLY A C 1
ATOM 2847 O O . GLY A 1 352 ? -20.484 3.771 -7.539 1 83.56 352 GLY A O 1
ATOM 2848 N N . ARG A 1 353 ? -20.734 3.682 -5.359 1 84.94 353 ARG A N 1
ATOM 2849 C CA . ARG A 1 353 ? -21.859 4.613 -5.379 1 84.94 353 ARG A CA 1
ATOM 2850 C C . ARG A 1 353 ? -21.453 5.965 -4.805 1 84.94 353 ARG A C 1
ATOM 2852 O O . ARG A 1 353 ? -22.312 6.828 -4.582 1 84.94 353 ARG A O 1
ATOM 2859 N N . ILE A 1 354 ? -20.219 6.191 -4.629 1 89.75 354 ILE A N 1
ATOM 2860 C CA . ILE A 1 354 ? -19.75 7.387 -3.943 1 89.75 354 ILE A CA 1
ATOM 2861 C C . ILE A 1 354 ? -20.031 8.625 -4.793 1 89.75 354 ILE A C 1
ATOM 2863 O O . ILE A 1 354 ? -20.297 9.703 -4.262 1 89.75 354 ILE A O 1
ATOM 2867 N N . ALA A 1 355 ? -20.109 8.5 -6.098 1 89.19 355 ALA A N 1
ATOM 2868 C CA . ALA A 1 355 ? -20.344 9.641 -6.984 1 89.19 355 ALA A CA 1
ATOM 2869 C C . ALA A 1 355 ? -21.672 10.32 -6.672 1 89.19 355 ALA A C 1
ATOM 2871 O O . ALA A 1 355 ? -21.781 11.547 -6.727 1 89.19 355 ALA A O 1
ATOM 2872 N N . LYS A 1 356 ? -22.609 9.531 -6.293 1 84.69 356 LYS A N 1
ATOM 2873 C CA . LYS A 1 356 ? -23.938 10.055 -6.023 1 84.69 356 LYS A CA 1
ATOM 2874 C C . LYS A 1 356 ? -23.984 10.797 -4.688 1 84.69 356 LYS A C 1
ATOM 2876 O O . LYS A 1 356 ? -24.703 11.789 -4.543 1 84.69 356 LYS A O 1
ATOM 2881 N N . THR A 1 357 ? -23.203 10.391 -3.779 1 88.12 357 THR A N 1
ATOM 2882 C CA . THR A 1 357 ? -23.297 10.945 -2.436 1 88.12 357 THR A CA 1
ATOM 2883 C C . THR A 1 357 ? -22.203 11.992 -2.205 1 88.12 357 THR A C 1
ATOM 2885 O O . THR A 1 357 ? -22.281 12.773 -1.258 1 88.12 357 THR A O 1
ATOM 2888 N N . TYR A 1 358 ? -21.281 12.102 -3.066 1 92.69 358 TYR A N 1
ATOM 2889 C CA . TYR A 1 358 ? -20.078 12.914 -2.91 1 92.69 358 TYR A CA 1
ATOM 2890 C C . TYR A 1 358 ? -20.438 14.367 -2.633 1 92.69 358 TYR A C 1
ATOM 2892 O O . TYR A 1 358 ? -19.922 14.969 -1.688 1 92.69 358 TYR A O 1
ATOM 2900 N N . PRO A 1 359 ? -21.406 15.016 -3.33 1 92.38 359 PRO A N 1
ATOM 2901 C CA . PRO A 1 359 ? -21.688 16.438 -3.096 1 92.38 359 PRO A CA 1
ATOM 2902 C C . PRO A 1 359 ? -22.188 16.703 -1.68 1 92.38 359 PRO A C 1
ATOM 2904 O O . PRO A 1 359 ? -21.781 17.703 -1.058 1 92.38 359 PRO A O 1
ATOM 2907 N N . HIS A 1 360 ? -22.891 15.719 -1.078 1 89.06 360 HIS A N 1
ATOM 2908 C CA . HIS A 1 360 ? -23.531 15.992 0.203 1 89.06 360 HIS A CA 1
ATOM 2909 C C . HIS A 1 360 ? -22.766 15.344 1.351 1 89.06 360 HIS A C 1
ATOM 2911 O O . HIS A 1 360 ? -22.875 15.773 2.5 1 89.06 360 HIS A O 1
ATOM 2917 N N . ALA A 1 361 ? -22 14.336 0.943 1 89.75 361 ALA A N 1
ATOM 2918 C CA . ALA A 1 361 ? -21.328 13.602 2.006 1 89.75 361 ALA A CA 1
ATOM 2919 C C . ALA A 1 361 ? -19.906 14.102 2.199 1 89.75 361 ALA A C 1
ATOM 2921 O O . ALA A 1 361 ? -19.297 13.906 3.258 1 89.75 361 ALA A O 1
ATOM 2922 N N . VAL A 1 362 ? -19.375 14.797 1.153 1 94.56 362 VAL A N 1
ATOM 2923 C CA . VAL A 1 362 ? -17.969 15.188 1.238 1 94.56 362 VAL A CA 1
ATOM 2924 C C . VAL A 1 362 ? -17.828 16.672 0.876 1 94.56 362 VAL A C 1
ATOM 2926 O O . VAL A 1 362 ? -17.531 17.5 1.74 1 94.56 362 VAL A O 1
ATOM 2929 N N . LYS A 1 363 ? -18.219 17.047 -0.31 1 95.94 363 LYS A N 1
ATOM 2930 C CA . LYS A 1 363 ? -17.922 18.359 -0.884 1 95.94 363 LYS A CA 1
ATOM 2931 C C . LYS A 1 363 ? -18.531 19.469 -0.043 1 95.94 363 LYS A C 1
ATOM 2933 O O . LYS A 1 363 ? -17.891 20.5 0.175 1 95.94 363 LYS A O 1
ATOM 2938 N N . GLN A 1 364 ? -19.688 19.281 0.48 1 93.69 364 GLN A N 1
ATOM 2939 C CA . GLN A 1 364 ? -20.406 20.312 1.23 1 93.69 364 GLN A CA 1
ATOM 2940 C C . GLN A 1 364 ? -19.656 20.672 2.514 1 93.69 364 GLN A C 1
ATOM 2942 O O . GLN A 1 364 ? -19.859 21.75 3.08 1 93.69 364 GLN A O 1
ATOM 2947 N N . TYR A 1 365 ? -18.75 19.812 2.943 1 94.38 365 TYR A N 1
ATOM 2948 C CA . TYR A 1 365 ? -18.094 20.016 4.227 1 94.38 365 TYR A CA 1
ATOM 2949 C C . TYR A 1 365 ? -16.703 20.594 4.039 1 94.38 365 TYR A C 1
ATOM 2951 O O . TYR A 1 365 ? -15.969 20.812 5.008 1 94.38 365 TYR A O 1
ATOM 2959 N N . PHE A 1 366 ? -16.312 20.922 2.785 1 96.12 366 PHE A N 1
ATOM 2960 C CA . PHE A 1 366 ? -14.977 21.422 2.5 1 96.12 366 PHE A CA 1
ATOM 2961 C C . PHE A 1 366 ? -14.711 22.734 3.238 1 96.12 366 PHE A C 1
ATOM 2963 O O . PHE A 1 366 ? -13.648 22.906 3.832 1 96.12 366 PHE A O 1
ATOM 2970 N N . PRO A 1 367 ? -15.695 23.656 3.295 1 95.19 367 PRO A N 1
ATOM 2971 C CA . PRO A 1 367 ? -15.422 24.906 4.02 1 95.19 367 PRO A CA 1
ATOM 2972 C C . PRO A 1 367 ? -15.125 24.656 5.5 1 95.19 367 PRO A C 1
ATOM 2974 O O . PRO A 1 367 ? -14.203 25.266 6.051 1 95.19 367 PRO A O 1
ATOM 2977 N N . ASP A 1 368 ? -15.883 23.781 6.078 1 94.75 368 ASP A N 1
ATOM 2978 C CA . ASP A 1 368 ? -15.656 23.438 7.477 1 94.75 368 ASP A CA 1
ATOM 2979 C C . ASP A 1 368 ? -14.297 22.75 7.664 1 94.75 368 ASP A C 1
ATOM 2981 O O . ASP A 1 368 ? -13.555 23.094 8.586 1 94.75 368 ASP A O 1
ATOM 2985 N N . TYR A 1 369 ? -14.008 21.875 6.777 1 96.25 369 TYR A N 1
ATOM 2986 C CA . TYR A 1 369 ? -12.75 21.156 6.828 1 96.25 369 TYR A CA 1
ATOM 2987 C C . TYR A 1 369 ? -11.562 22.094 6.684 1 96.25 369 TYR A C 1
ATOM 2989 O O . TYR A 1 369 ? -10.547 21.938 7.363 1 96.25 369 TYR A O 1
ATOM 2997 N N . MET A 1 370 ? -11.656 23.094 5.84 1 97.5 370 MET A N 1
ATOM 2998 C CA . MET A 1 370 ? -10.562 23.969 5.473 1 97.5 370 MET A CA 1
ATOM 2999 C C . MET A 1 370 ? -10.312 25.016 6.562 1 97.5 370 MET A C 1
ATOM 3001 O O . MET A 1 370 ? -9.305 25.719 6.531 1 97.5 370 MET A O 1
ATOM 3005 N N . GLY A 1 371 ? -11.148 25.094 7.559 1 95.75 371 GLY A N 1
ATOM 3006 C CA . GLY A 1 371 ? -10.984 26.094 8.602 1 95.75 371 GLY A CA 1
ATOM 3007 C C . GLY A 1 371 ? -9.625 26.047 9.273 1 95.75 371 GLY A C 1
ATOM 3008 O O . GLY A 1 371 ? -8.859 27.016 9.211 1 95.75 371 GLY A O 1
ATOM 3009 N N . LEU A 1 372 ? -9.305 24.906 9.766 1 93.94 372 LEU A N 1
ATOM 3010 C CA . LEU A 1 372 ? -8.039 24.734 10.484 1 93.94 372 LEU A CA 1
ATOM 3011 C C . LEU A 1 372 ? -6.859 24.828 9.523 1 93.94 372 LEU A C 1
ATOM 3013 O O . LEU A 1 372 ? -5.785 25.312 9.898 1 93.94 372 LEU A O 1
ATOM 3017 N N . ILE A 1 373 ? -7.059 24.406 8.344 1 96.62 373 ILE A N 1
ATOM 3018 C CA . ILE A 1 373 ? -6.012 24.438 7.332 1 96.62 373 ILE A CA 1
ATOM 3019 C C . ILE A 1 373 ? -5.691 25.891 6.984 1 96.62 373 ILE A C 1
ATOM 3021 O O . ILE A 1 373 ? -4.52 26.266 6.875 1 96.62 373 ILE A O 1
ATOM 3025 N N . PHE A 1 374 ? -6.75 26.656 6.844 1 97.75 374 PHE A N 1
ATOM 3026 C CA . PHE A 1 374 ? -6.586 28.062 6.496 1 97.75 374 PHE A CA 1
ATOM 3027 C C . PHE A 1 374 ? -5.871 28.812 7.617 1 97.75 374 PHE A C 1
ATOM 3029 O O . PHE A 1 374 ? -5.027 29.672 7.352 1 97.75 374 PHE A O 1
ATOM 3036 N N . GLU A 1 375 ? -6.191 28.484 8.812 1 97.25 375 GLU A N 1
ATOM 3037 C CA . GLU A 1 375 ? -5.484 29.078 9.945 1 97.25 375 GLU A CA 1
ATOM 3038 C C . GLU A 1 375 ? -3.984 28.812 9.859 1 97.25 375 GLU A C 1
ATOM 3040 O O . GLU A 1 375 ? -3.174 29.719 10.047 1 97.25 375 GLU A O 1
ATOM 3045 N N . LYS A 1 376 ? -3.672 27.594 9.562 1 96.44 376 LYS A N 1
ATOM 3046 C CA . LYS A 1 376 ? -2.266 27.219 9.445 1 96.44 376 LYS A CA 1
ATOM 3047 C C . LYS A 1 376 ? -1.595 27.953 8.289 1 96.44 376 LYS A C 1
ATOM 3049 O O . LYS A 1 376 ? -0.457 28.406 8.414 1 96.44 376 LYS A O 1
ATOM 3054 N N . MET A 1 377 ? -2.244 28.047 7.223 1 97.81 377 MET A N 1
ATOM 3055 C CA . MET A 1 377 ? -1.725 28.797 6.086 1 97.81 377 MET A CA 1
ATOM 3056 C C . MET A 1 377 ? -1.438 30.25 6.473 1 97.81 377 MET A C 1
ATOM 3058 O O . MET A 1 377 ? -0.384 30.797 6.129 1 97.81 377 MET A O 1
ATOM 3062 N N . CYS A 1 378 ? -2.352 30.844 7.199 1 98.06 378 CYS A N 1
ATOM 3063 C CA . CYS A 1 378 ? -2.207 32.219 7.613 1 98.06 378 CYS A CA 1
ATOM 3064 C C . CYS A 1 378 ? -1.052 32.406 8.594 1 98.06 378 CYS A C 1
ATOM 3066 O O . CYS A 1 378 ? -0.289 33.344 8.508 1 98.06 378 CYS A O 1
ATOM 3068 N N . GLN A 1 379 ? -0.979 31.453 9.492 1 97.06 379 GLN A N 1
ATOM 3069 C CA . GLN A 1 379 ? 0.161 31.469 10.398 1 97.06 379 GLN A CA 1
ATOM 3070 C C . GLN A 1 379 ? 1.478 31.375 9.633 1 97.06 379 GLN A C 1
ATOM 3072 O O . GLN A 1 379 ? 2.41 32.125 9.906 1 97.06 379 GLN A O 1
ATOM 3077 N N . ASP A 1 380 ? 1.537 30.484 8.695 1 95.19 380 ASP A N 1
ATOM 3078 C CA . ASP A 1 380 ? 2.742 30.312 7.887 1 95.19 380 ASP A CA 1
ATOM 3079 C C . ASP A 1 380 ? 3.053 31.562 7.082 1 95.19 380 ASP A C 1
ATOM 3081 O O . ASP A 1 380 ? 4.219 31.938 6.926 1 95.19 380 ASP A O 1
ATOM 3085 N N . TYR A 1 381 ? 2.029 32.188 6.586 1 96.38 381 TYR A N 1
ATOM 3086 C CA . TYR A 1 381 ? 2.223 33.438 5.859 1 96.38 381 TYR A CA 1
ATOM 3087 C C . TYR A 1 381 ? 2.908 34.469 6.738 1 96.38 381 TYR A C 1
ATOM 3089 O O . TYR A 1 381 ? 3.889 35.094 6.32 1 96.38 381 TYR A O 1
ATOM 3097 N N . LEU A 1 382 ? 2.424 34.656 7.957 1 96.31 382 LEU A N 1
ATOM 3098 C CA . LEU A 1 382 ? 2.967 35.656 8.867 1 96.31 382 LEU A CA 1
ATOM 3099 C C . LEU A 1 382 ? 4.395 35.312 9.273 1 96.31 382 LEU A C 1
ATOM 3101 O O . LEU A 1 382 ? 5.238 36.188 9.414 1 96.31 382 LEU A O 1
ATOM 3105 N N . LEU A 1 383 ? 4.668 34.062 9.344 1 92.62 383 LEU A N 1
ATOM 3106 C CA . LEU A 1 383 ? 5.961 33.594 9.836 1 92.62 383 LEU A CA 1
ATOM 3107 C C . LEU A 1 383 ? 7.012 33.656 8.734 1 92.62 383 LEU A C 1
ATOM 3109 O O . LEU A 1 383 ? 8.172 34 8.992 1 92.62 383 LEU A O 1
ATOM 3113 N N . TYR A 1 384 ? 6.602 33.344 7.508 1 90.25 384 TYR A N 1
ATOM 3114 C CA . TYR A 1 384 ? 7.633 33.062 6.523 1 90.25 384 TYR A CA 1
ATOM 3115 C C . TYR A 1 384 ? 7.551 34.031 5.344 1 90.25 384 TYR A C 1
ATOM 3117 O O . TYR A 1 384 ? 8.531 34.219 4.621 1 90.25 384 TYR A O 1
ATOM 3125 N N . TYR A 1 385 ? 6.449 34.625 5.129 1 91.94 385 TYR A N 1
ATOM 3126 C CA . TYR A 1 385 ? 6.297 35.312 3.842 1 91.94 385 TYR A CA 1
ATOM 3127 C C . TYR A 1 385 ? 5.98 36.781 4.035 1 91.94 385 TYR A C 1
ATOM 3129 O O . TYR A 1 385 ? 6.246 37.594 3.15 1 91.94 385 TYR A O 1
ATOM 3137 N N . ALA A 1 386 ? 5.469 37.094 5.184 1 92.12 386 ALA A N 1
ATOM 3138 C CA . ALA A 1 386 ? 5.125 38.5 5.418 1 92.12 386 ALA A CA 1
ATOM 3139 C C . ALA A 1 386 ? 6.379 39.344 5.559 1 92.12 386 ALA A C 1
ATOM 3141 O O . ALA A 1 386 ? 7.34 38.938 6.223 1 92.12 386 ALA A O 1
ATOM 3142 N N . ASN A 1 387 ? 6.668 40.469 4.891 1 86.25 387 ASN A N 1
ATOM 3143 C CA . ASN A 1 387 ? 7.871 41.312 4.91 1 86.25 387 ASN A CA 1
ATOM 3144 C C . ASN A 1 387 ? 7.73 42.469 5.863 1 86.25 387 ASN A C 1
ATOM 3146 O O . ASN A 1 387 ? 8.727 43 6.391 1 86.25 387 ASN A O 1
ATOM 3150 N N . ASP A 1 388 ? 6.512 43.062 6.16 1 87.19 388 ASP A N 1
ATOM 3151 C CA . ASP A 1 388 ? 6.348 44.281 6.922 1 87.19 388 ASP A CA 1
ATOM 3152 C C . ASP A 1 388 ? 5.414 44.094 8.109 1 87.19 388 ASP A C 1
ATOM 3154 O O . ASP A 1 388 ? 4.402 44.781 8.242 1 87.19 388 ASP A O 1
ATOM 3158 N N . LEU A 1 389 ? 6.012 43.281 9.062 1 93.5 389 LEU A N 1
ATOM 3159 C CA . LEU A 1 389 ? 5.207 43.062 10.25 1 93.5 389 LEU A CA 1
ATOM 3160 C C . LEU A 1 389 ? 5.484 44.094 11.312 1 93.5 389 LEU A C 1
ATOM 3162 O O . LEU A 1 389 ? 6.609 44.594 11.422 1 93.5 389 LEU A O 1
ATOM 3166 N N . PRO A 1 390 ? 4.594 44.375 12.062 1 94.25 390 PRO A N 1
ATOM 3167 C CA . PRO A 1 390 ? 4.766 45.406 13.109 1 94.25 390 PRO A CA 1
ATOM 3168 C C . PRO A 1 390 ? 5.648 44.906 14.258 1 94.25 390 PRO A C 1
ATOM 3170 O O . PRO A 1 390 ? 6.156 45.719 15.031 1 94.25 390 PRO A O 1
ATOM 3173 N N . ILE A 1 391 ? 5.809 43.656 14.398 1 93.88 391 ILE A N 1
ATOM 3174 C CA . ILE A 1 391 ? 6.688 43.062 15.414 1 93.88 391 ILE A CA 1
ATOM 3175 C C . ILE A 1 391 ? 7.512 41.938 14.805 1 93.88 391 ILE A C 1
ATOM 3177 O O . ILE A 1 391 ? 7.102 41.312 13.82 1 93.88 391 ILE A O 1
ATOM 3181 N N . GLU A 1 392 ? 8.672 41.781 15.453 1 92 392 GLU A N 1
ATOM 3182 C CA . GLU A 1 392 ? 9.43 40.594 15.109 1 92 392 GLU A CA 1
ATOM 3183 C C . GLU A 1 392 ? 8.891 39.344 15.844 1 92 392 GLU A C 1
ATOM 3185 O O . GLU A 1 392 ? 8.922 39.281 17.078 1 92 392 GLU A O 1
ATOM 3190 N N . LEU A 1 393 ? 8.484 38.375 15.094 1 93.5 393 LEU A N 1
ATOM 3191 C CA . LEU A 1 393 ? 7.77 37.25 15.664 1 93.5 393 LEU A CA 1
ATOM 3192 C C . LEU A 1 393 ? 8.75 36.219 16.234 1 93.5 393 LEU A C 1
ATOM 3194 O O . LEU A 1 393 ? 9.742 35.875 15.586 1 93.5 393 LEU A O 1
ATOM 3198 N N . SER A 1 394 ? 8.469 35.75 17.375 1 91.69 394 SER A N 1
ATOM 3199 C CA . SER A 1 394 ? 9.188 34.656 18 1 91.69 394 SER A CA 1
ATOM 3200 C C . SER A 1 394 ? 8.422 33.344 17.828 1 91.69 394 SER A C 1
ATOM 3202 O O . SER A 1 394 ? 9.008 32.312 17.484 1 91.69 394 SER A O 1
ATOM 3204 N N . GLU A 1 395 ? 7.152 33.375 18.188 1 93.81 395 GLU A N 1
ATOM 3205 C CA . GLU A 1 395 ? 6.254 32.219 18.078 1 93.81 395 GLU A CA 1
ATOM 3206 C C . GLU A 1 395 ? 4.879 32.625 17.562 1 93.81 395 GLU A C 1
ATOM 3208 O O . GLU A 1 395 ? 4.508 33.812 17.656 1 93.81 395 GLU A O 1
ATOM 3213 N N . ILE A 1 396 ? 4.23 31.781 16.984 1 96.06 396 ILE A N 1
ATOM 3214 C CA . ILE A 1 396 ? 2.879 32.031 16.484 1 96.06 396 ILE A CA 1
ATOM 3215 C C . ILE A 1 396 ? 2.012 30.781 16.734 1 96.06 396 ILE A C 1
ATOM 3217 O O . ILE A 1 396 ? 2.482 29.656 16.609 1 96.06 396 ILE A O 1
ATOM 3221 N N . GLY A 1 397 ? 0.814 30.953 17.203 1 95.44 397 GLY A N 1
ATOM 3222 C CA . GLY A 1 397 ? -0.088 29.859 17.469 1 95.44 397 GLY A CA 1
ATOM 3223 C C . GLY A 1 397 ? -1.47 30.297 17.906 1 95.44 397 GLY A C 1
ATOM 3224 O O . GLY A 1 397 ? -1.808 31.484 17.812 1 95.44 397 GLY A O 1
ATOM 3225 N N . GLN A 1 398 ? -2.32 29.375 18.344 1 96.31 398 GLN A N 1
ATOM 3226 C CA . GLN A 1 398 ? -3.668 29.641 18.844 1 96.31 398 GLN A CA 1
ATOM 3227 C C . GLN A 1 398 ? -3.668 29.875 20.344 1 96.31 398 GLN A C 1
ATOM 3229 O O . GLN A 1 398 ? -2.752 29.438 21.047 1 96.31 398 GLN A O 1
ATOM 3234 N N . TRP A 1 399 ? -4.605 30.578 20.75 1 96.81 399 TRP A N 1
ATOM 3235 C CA . TRP A 1 399 ? -4.84 30.734 22.172 1 96.81 399 TRP A CA 1
ATOM 3236 C C . TRP A 1 399 ? -6.309 30.5 22.516 1 96.81 399 TRP A C 1
ATOM 3238 O O . TRP A 1 399 ? -7.199 30.953 21.797 1 96.81 399 TRP A O 1
ATOM 3248 N N . TRP A 1 400 ? -6.621 29.812 23.578 1 95.5 400 TRP A N 1
ATOM 3249 C CA . TRP A 1 400 ? -7.98 29.656 24.078 1 95.5 400 TRP A CA 1
ATOM 3250 C C . TRP A 1 400 ? -8.016 29.766 25.609 1 95.5 400 TRP A C 1
ATOM 3252 O O . TRP A 1 400 ? -7.059 29.391 26.281 1 95.5 400 TRP A O 1
ATOM 3262 N N . GLY A 1 401 ? -9.008 30.328 26.078 1 92.38 401 GLY A N 1
ATOM 3263 C CA . GLY A 1 401 ? -9.203 30.562 27.5 1 92.38 401 GLY A CA 1
ATOM 3264 C C . GLY A 1 401 ? -10.633 30.938 27.859 1 92.38 401 GLY A C 1
ATOM 3265 O O . GLY A 1 401 ? -11.508 30.969 26.984 1 92.38 401 GLY A O 1
ATOM 3266 N N . THR A 1 402 ? -10.812 31.109 29.141 1 92.25 402 THR A N 1
ATOM 3267 C CA . THR A 1 402 ? -12.141 31.469 29.625 1 92.25 402 THR A CA 1
ATOM 3268 C C . THR A 1 402 ? -12.25 32.969 29.828 1 92.25 402 THR A C 1
ATOM 3270 O O . THR A 1 402 ? -11.406 33.594 30.484 1 92.25 402 THR A O 1
ATOM 3273 N N . ASP A 1 403 ? -13.219 33.594 29.172 1 93.5 403 ASP A N 1
ATOM 3274 C CA . ASP A 1 403 ? -13.539 34.969 29.453 1 93.5 403 ASP A CA 1
ATOM 3275 C C . ASP A 1 403 ? -14.109 35.156 30.859 1 93.5 403 ASP A C 1
ATOM 3277 O O . ASP A 1 403 ? -15.211 34.656 31.156 1 93.5 403 ASP A O 1
ATOM 3281 N N . PRO A 1 404 ? -13.461 35.812 31.641 1 91.56 404 PRO A N 1
ATOM 3282 C CA . PRO A 1 404 ? -13.938 35.906 33.031 1 91.56 404 PRO A CA 1
ATOM 3283 C C . PRO A 1 404 ? -15.234 36.719 33.156 1 91.56 404 PRO A C 1
ATOM 3285 O O . PRO A 1 404 ? -16.016 36.469 34.062 1 91.56 404 PRO A O 1
ATOM 3288 N N . GLN A 1 405 ? -15.453 37.625 32.281 1 90.88 405 GLN A N 1
ATOM 3289 C CA . GLN A 1 405 ? -16.656 38.438 32.344 1 90.88 405 GLN A CA 1
ATOM 3290 C C . GLN A 1 405 ? -17.859 37.688 31.797 1 90.88 405 GLN A C 1
ATOM 3292 O O . GLN A 1 405 ? -18.922 37.688 32.438 1 90.88 405 GLN A O 1
ATOM 3297 N N . LYS A 1 406 ? -17.672 37.031 30.703 1 92.81 406 LYS A N 1
ATOM 3298 C CA . LYS A 1 406 ? -18.781 36.344 30.047 1 92.81 406 LYS A CA 1
ATOM 3299 C C . LYS A 1 406 ? -18.859 34.875 30.469 1 92.81 406 LYS A C 1
ATOM 3301 O O . LYS A 1 406 ? -19.844 34.188 30.172 1 92.81 406 LYS A O 1
ATOM 3306 N N . LYS A 1 407 ? -17.969 34.406 31.125 1 93.25 407 LYS A N 1
ATOM 3307 C CA . LYS A 1 407 ? -17.891 33.031 31.578 1 93.25 407 LYS A CA 1
ATOM 3308 C C . LYS A 1 407 ? -18.031 32.062 30.422 1 93.25 407 LYS A C 1
ATOM 3310 O O . LYS A 1 407 ? -18.812 31.094 30.5 1 93.25 407 LYS A O 1
ATOM 3315 N N . LYS A 1 408 ? -17.422 32.406 29.375 1 93.62 408 LYS A N 1
ATOM 3316 C CA . LYS A 1 408 ? -17.438 31.594 28.172 1 93.62 408 LYS A CA 1
ATOM 3317 C C . LYS A 1 408 ? -16.016 31.328 27.672 1 93.62 408 LYS A C 1
ATOM 3319 O O . LYS A 1 408 ? -15.133 32.156 27.828 1 93.62 408 LYS A O 1
ATOM 3324 N N . GLN A 1 409 ? -15.945 30.125 27.078 1 92.44 409 GLN A N 1
ATOM 3325 C CA . GLN A 1 409 ? -14.664 29.797 26.453 1 92.44 409 GLN A CA 1
ATOM 3326 C C . GLN A 1 409 ? -14.484 30.516 25.141 1 92.44 409 GLN A C 1
ATOM 3328 O O . GLN A 1 409 ? -15.43 30.641 24.344 1 92.44 409 GLN A O 1
ATOM 3333 N N . ILE A 1 410 ? -13.328 31.109 24.969 1 94.81 410 ILE A N 1
ATOM 3334 C CA . ILE A 1 410 ? -13.047 31.766 23.703 1 94.81 410 ILE A CA 1
ATOM 3335 C C . ILE A 1 410 ? -11.75 31.219 23.109 1 94.81 410 ILE A C 1
ATOM 3337 O O . ILE A 1 410 ? -10.914 30.672 23.828 1 94.81 410 ILE A O 1
ATOM 3341 N N . GLN A 1 411 ? -11.633 31.375 21.812 1 95.31 411 GLN A N 1
ATOM 3342 C CA . GLN A 1 411 ? -10.453 30.922 21.078 1 95.31 411 GLN A CA 1
ATOM 3343 C C . GLN A 1 411 ? -9.992 31.984 20.078 1 95.31 411 GLN A C 1
ATOM 3345 O O . GLN A 1 411 ? -10.805 32.562 19.359 1 95.31 411 GLN A O 1
ATOM 3350 N N . ILE A 1 412 ? -8.719 32.375 20.188 1 97.81 412 ILE A N 1
ATOM 3351 C CA . ILE A 1 412 ? -8.086 33.25 19.203 1 97.81 412 ILE A CA 1
ATOM 3352 C C . ILE A 1 412 ? -7.328 32.438 18.172 1 97.81 412 ILE A C 1
ATOM 3354 O O . ILE A 1 412 ? -6.465 31.609 18.531 1 97.81 412 ILE A O 1
ATOM 3358 N N . ASP A 1 413 ? -7.551 32.656 16.922 1 97.81 413 ASP A N 1
ATOM 3359 C CA . ASP A 1 413 ? -6.996 31.828 15.859 1 97.81 413 ASP A CA 1
ATOM 3360 C C . ASP A 1 413 ? -5.488 32.031 15.742 1 97.81 413 ASP A C 1
ATOM 3362 O O . ASP A 1 413 ? -4.746 31.062 15.516 1 97.81 413 ASP A O 1
ATOM 3366 N N . ILE A 1 414 ? -5.043 33.219 15.891 1 98.25 414 ILE A N 1
ATOM 3367 C CA . ILE A 1 414 ? -3.623 33.531 15.734 1 98.25 414 ILE A CA 1
ATOM 3368 C C . ILE A 1 414 ? -3.176 34.469 16.828 1 98.25 414 ILE A C 1
ATOM 3370 O O . ILE A 1 414 ? -3.75 35.562 16.984 1 98.25 414 ILE A O 1
ATOM 3374 N N . VAL A 1 415 ? -2.227 34.062 17.531 1 97.94 415 VAL A N 1
ATOM 3375 C CA . VAL A 1 415 ? -1.472 34.969 18.422 1 97.94 415 VAL A CA 1
ATOM 3376 C C . VAL A 1 415 ? 0.009 34.906 18.047 1 97.94 415 VAL A C 1
ATOM 3378 O O . VAL A 1 415 ? 0.629 33.844 18.047 1 97.94 415 VAL A O 1
ATOM 3381 N N . GLY A 1 416 ? 0.548 36 17.625 1 97.19 416 GLY A N 1
ATOM 3382 C CA . GLY A 1 416 ? 1.978 36.156 17.406 1 97.19 416 GLY A CA 1
ATOM 3383 C C . GLY A 1 416 ? 2.705 36.812 18.547 1 97.19 416 GLY A C 1
ATOM 3384 O O . GLY A 1 416 ? 2.361 37.938 18.938 1 97.19 416 GLY A O 1
ATOM 3385 N N . THR A 1 417 ? 3.717 36.125 19.031 1 96.12 417 THR A N 1
ATOM 3386 C CA . THR A 1 417 ? 4.48 36.656 20.156 1 96.12 417 THR A CA 1
ATOM 3387 C C . THR A 1 417 ? 5.758 37.344 19.688 1 96.12 417 THR A C 1
ATOM 3389 O O . THR A 1 417 ? 6.406 36.844 18.75 1 96.12 417 THR A O 1
ATOM 3392 N N . PRO A 1 418 ? 6.074 38.438 20.359 1 94 418 PRO A N 1
ATOM 3393 C CA . PRO A 1 418 ? 7.266 39.188 19.922 1 94 418 PRO A CA 1
ATOM 3394 C C . PRO A 1 418 ? 8.562 38.562 20.469 1 94 418 PRO A C 1
ATOM 3396 O O . PRO A 1 418 ? 8.562 37.938 21.516 1 94 418 PRO A O 1
ATOM 3399 N N . VAL A 1 419 ? 9.617 38.781 19.734 1 92.75 419 VAL A N 1
ATOM 3400 C CA . VAL A 1 419 ? 10.953 38.438 20.234 1 92.75 419 VAL A CA 1
ATOM 3401 C C . VAL A 1 419 ? 11.312 39.375 21.406 1 92.75 419 VAL A C 1
ATOM 3403 O O . VAL A 1 419 ? 11.859 38.906 22.406 1 92.75 419 VAL A O 1
ATOM 3406 N N . GLU A 1 420 ? 11.039 40.656 21.188 1 91.5 420 GLU A N 1
ATOM 3407 C CA . GLU A 1 420 ? 11.25 41.688 22.219 1 91.5 420 GLU A CA 1
ATOM 3408 C C . GLU A 1 420 ? 10.031 42.562 22.375 1 91.5 420 GLU A C 1
ATOM 3410 O O . GLU A 1 420 ? 9.297 42.812 21.406 1 91.5 420 GLU A O 1
ATOM 3415 N N . GLY A 1 421 ? 9.836 42.906 23.562 1 90.94 421 GLY A N 1
ATOM 3416 C CA . GLY A 1 421 ? 8.703 43.812 23.828 1 90.94 421 GLY A CA 1
ATOM 3417 C C . GLY A 1 421 ? 7.453 43.062 24.25 1 90.94 421 GLY A C 1
ATOM 3418 O O . GLY A 1 421 ? 7.52 41.875 24.641 1 90.94 421 GLY A O 1
ATOM 3419 N N . ASN A 1 422 ? 6.324 43.844 24.281 1 93.75 422 ASN A N 1
ATOM 3420 C CA . ASN A 1 422 ? 5.074 43.281 24.75 1 93.75 422 ASN A CA 1
ATOM 3421 C C . ASN A 1 422 ? 3.924 43.531 23.781 1 93.75 422 ASN A C 1
ATOM 3423 O O . ASN A 1 422 ? 2.783 43.719 24.219 1 93.75 422 ASN A O 1
ATOM 3427 N N . ASP A 1 423 ? 4.246 43.719 22.5 1 96.56 423 ASP A N 1
ATOM 3428 C CA . ASP A 1 423 ? 3.232 43.844 21.453 1 96.56 423 ASP A CA 1
ATOM 3429 C C . ASP A 1 423 ? 2.926 42.469 20.844 1 96.56 423 ASP A C 1
ATOM 3431 O O . ASP A 1 423 ? 3.832 41.656 20.625 1 96.56 423 ASP A O 1
ATOM 3435 N N . TYR A 1 424 ? 1.684 42.281 20.656 1 97.75 424 TYR A N 1
ATOM 3436 C CA . TYR A 1 424 ? 1.265 41 20.109 1 97.75 424 TYR A CA 1
ATOM 3437 C C . TYR A 1 424 ? 0.471 41.188 18.828 1 97.75 424 TYR A C 1
ATOM 3439 O O . TYR A 1 424 ? -0.147 42.219 18.609 1 97.75 424 TYR A O 1
ATOM 3447 N N . ILE A 1 425 ? 0.528 40.219 18 1 97.88 425 ILE A N 1
ATOM 3448 C CA . ILE A 1 425 ? -0.384 40.125 16.859 1 97.88 425 ILE A CA 1
ATOM 3449 C C . ILE A 1 425 ? -1.586 39.25 17.25 1 97.88 425 ILE A C 1
ATOM 3451 O O . ILE A 1 425 ? -1.43 38.219 17.859 1 97.88 425 ILE A O 1
ATOM 3455 N N . ILE A 1 426 ? -2.779 39.719 17 1 98.44 426 ILE A N 1
ATOM 3456 C CA . ILE A 1 426 ? -4.027 39 17.188 1 98.44 426 ILE A CA 1
ATOM 3457 C C . ILE A 1 426 ? -4.73 38.844 15.836 1 98.44 426 ILE A C 1
ATOM 3459 O O . ILE A 1 426 ? -5 39.812 15.148 1 98.44 426 ILE A O 1
ATOM 3463 N N . GLY A 1 427 ? -4.969 37.594 15.477 1 98 427 GLY A N 1
ATOM 3464 C CA . GLY A 1 427 ? -5.508 37.375 14.141 1 98 427 GLY A CA 1
ATOM 3465 C C . GLY A 1 427 ? -6.746 36.5 14.141 1 98 427 GLY A C 1
ATOM 3466 O O . GLY A 1 427 ? -6.93 35.656 15.031 1 98 427 GLY A O 1
ATOM 3467 N N . SER A 1 428 ? -7.617 36.688 13.164 1 98.31 428 SER A N 1
ATOM 3468 C CA . SER A 1 428 ? -8.797 35.906 12.875 1 98.31 428 SER A CA 1
ATOM 3469 C C . SER A 1 428 ? -8.781 35.375 11.438 1 98.31 428 SER A C 1
ATOM 3471 O O . SER A 1 428 ? -8.367 36.094 10.523 1 98.31 428 SER A O 1
ATOM 3473 N N . CYS A 1 429 ? -9.109 34.125 11.289 1 98.38 429 CYS A N 1
ATOM 3474 C CA . CYS A 1 429 ? -9.133 33.469 9.977 1 98.38 429 CYS A CA 1
ATOM 3475 C C . CYS A 1 429 ? -10.516 32.938 9.664 1 98.38 429 CYS A C 1
ATOM 3477 O O . CYS A 1 429 ? -11.047 32.094 10.414 1 98.38 429 CYS A O 1
ATOM 3479 N N . LYS A 1 430 ? -11.125 33.344 8.578 1 97.62 430 LYS A N 1
ATOM 3480 C CA . LYS A 1 430 ? -12.445 32.875 8.172 1 97.62 430 LYS A CA 1
ATOM 3481 C C . LYS A 1 430 ? -12.414 32.281 6.762 1 97.62 430 LYS A C 1
ATOM 3483 O O . LYS A 1 430 ? -12.211 33.031 5.785 1 97.62 430 LYS A O 1
ATOM 3488 N N . TYR A 1 431 ? -12.672 31 6.66 1 96.94 431 TYR A N 1
ATOM 3489 C CA . TYR A 1 431 ? -12.719 30.328 5.363 1 96.94 431 TYR A CA 1
ATOM 3490 C C . TYR A 1 431 ? -14.156 30.078 4.93 1 96.94 431 TYR A C 1
ATOM 3492 O O . TYR A 1 431 ? -14.633 28.938 4.969 1 96.94 431 TYR A O 1
ATOM 3500 N N . ARG A 1 432 ? -14.797 31.062 4.516 1 93.5 432 ARG A N 1
ATOM 3501 C CA . ARG A 1 432 ? -16.172 31.016 4.02 1 93.5 432 ARG A CA 1
ATOM 3502 C C . ARG A 1 432 ? -16.391 32 2.877 1 93.5 432 ARG A C 1
ATOM 3504 O O . ARG A 1 432 ? -15.57 32.906 2.674 1 93.5 432 ARG A O 1
ATOM 3511 N N . ASN A 1 433 ? -17.484 31.875 2.197 1 91.31 433 ASN A N 1
ATOM 3512 C CA . ASN A 1 433 ? -17.75 32.688 1.015 1 91.31 433 ASN A CA 1
ATOM 3513 C C . ASN A 1 433 ? -18.297 34.062 1.39 1 91.31 433 ASN A C 1
ATOM 3515 O O . ASN A 1 433 ? -18.125 35.031 0.648 1 91.31 433 ASN A O 1
ATOM 3519 N N . GLU A 1 434 ? -18.828 34.188 2.545 1 93.75 434 GLU A N 1
ATOM 3520 C CA . GLU A 1 434 ? -19.406 35.438 2.98 1 93.75 434 GLU A CA 1
ATOM 3521 C C . GLU A 1 434 ? -18.312 36.438 3.35 1 93.75 434 GLU A C 1
ATOM 3523 O O . GLU A 1 434 ? -17.297 36.094 3.943 1 93.75 434 GLU A O 1
ATOM 3528 N N . LYS A 1 435 ? -18.594 37.719 3.08 1 96.75 435 LYS A N 1
ATOM 3529 C CA . LYS A 1 435 ? -17.656 38.781 3.447 1 96.75 435 LYS A CA 1
ATOM 3530 C C . LYS A 1 435 ? -17.625 39 4.957 1 96.75 435 LYS A C 1
ATOM 3532 O O . LYS A 1 435 ? -18.656 38.844 5.629 1 96.75 435 LYS A O 1
ATOM 3537 N N . ILE A 1 436 ? -16.531 39.375 5.426 1 97.56 436 ILE A N 1
ATOM 3538 C CA . ILE A 1 436 ? -16.344 39.625 6.852 1 97.56 436 ILE A CA 1
ATOM 3539 C C . ILE A 1 436 ? -16.5 41.125 7.152 1 97.56 436 ILE A C 1
ATOM 3541 O O . ILE A 1 436 ? -16 41.969 6.398 1 97.56 436 ILE A O 1
ATOM 3545 N N . GLY A 1 437 ? -17.156 41.406 8.273 1 97 437 GLY A N 1
ATOM 3546 C CA . GLY A 1 437 ? -17.469 42.781 8.578 1 97 437 GLY A CA 1
ATOM 3547 C C . GLY A 1 437 ? -16.812 43.281 9.859 1 97 437 GLY A C 1
ATOM 3548 O O . GLY A 1 437 ? -15.938 42.594 10.414 1 97 437 GLY A O 1
ATOM 3549 N N . LEU A 1 438 ? -17.234 44.5 10.297 1 97.25 438 LEU A N 1
ATOM 3550 C CA . LEU A 1 438 ? -16.656 45.219 11.43 1 97.25 438 LEU A CA 1
ATOM 3551 C C . LEU A 1 438 ? -16.859 44.438 12.727 1 97.25 438 LEU A C 1
ATOM 3553 O O . LEU A 1 438 ? -16.094 44.594 13.68 1 97.25 438 LEU A O 1
ATOM 3557 N N . ASP A 1 439 ? -17.891 43.656 12.672 1 97.19 439 ASP A N 1
ATOM 3558 C CA . ASP A 1 439 ? -18.203 42.875 13.859 1 97.19 439 ASP A CA 1
ATOM 3559 C C . ASP A 1 439 ? -17.062 41.938 14.227 1 97.19 439 ASP A C 1
ATOM 3561 O O . ASP A 1 439 ? -16.812 41.688 15.406 1 97.19 439 ASP A O 1
ATOM 3565 N N . GLU A 1 440 ? -16.391 41.438 13.25 1 97.44 440 GLU A N 1
ATOM 3566 C CA . GLU A 1 440 ? -15.266 40.531 13.5 1 97.44 440 GLU A CA 1
ATOM 3567 C C . GLU A 1 440 ? -14.109 41.281 14.156 1 97.44 440 GLU A C 1
ATOM 3569 O O . GLU A 1 440 ? -13.422 40.75 15.023 1 97.44 440 GLU A O 1
ATOM 3574 N N . LEU A 1 441 ? -13.797 42.469 13.742 1 98.25 441 LEU A N 1
ATOM 3575 C CA . LEU A 1 441 ? -12.742 43.281 14.344 1 98.25 441 LEU A CA 1
ATOM 3576 C C . LEU A 1 441 ? -13.055 43.594 15.812 1 98.25 441 LEU A C 1
ATOM 3578 O O . LEU A 1 441 ? -12.172 43.5 16.672 1 98.25 441 LEU A O 1
ATOM 3582 N N . GLU A 1 442 ? -14.305 43.938 16.078 1 97.69 442 GLU A N 1
ATOM 3583 C CA . GLU A 1 442 ? -14.719 44.188 17.453 1 97.69 442 GLU A CA 1
ATOM 3584 C C . GLU A 1 442 ? -14.57 42.938 18.312 1 97.69 442 GLU A C 1
ATOM 3586 O O . GLU A 1 442 ? -14.156 43 19.469 1 97.69 442 GLU A O 1
ATOM 3591 N N . LEU A 1 443 ? -14.898 41.844 17.688 1 96.94 443 LEU A N 1
ATOM 3592 C CA . LEU A 1 443 ? -14.805 40.594 18.406 1 96.94 443 LEU A CA 1
ATOM 3593 C C . LEU A 1 443 ? -13.367 40.281 18.797 1 96.94 443 LEU A C 1
ATOM 3595 O O . LEU A 1 443 ? -13.094 39.906 19.938 1 96.94 443 LEU A O 1
ATOM 3599 N N . ILE A 1 444 ? -12.414 40.406 17.875 1 97.25 444 ILE A N 1
ATOM 3600 C CA . ILE A 1 444 ? -11.047 40.031 18.188 1 97.25 444 ILE A CA 1
ATOM 3601 C C . ILE A 1 444 ? -10.414 41.062 19.109 1 97.25 444 ILE A C 1
ATOM 3603 O O . ILE A 1 444 ? -9.492 40.75 19.875 1 97.25 444 ILE A O 1
ATOM 3607 N N . ARG A 1 445 ? -10.891 42.312 19.141 1 97.69 445 ARG A N 1
ATOM 3608 C CA . ARG A 1 445 ? -10.469 43.281 20.141 1 97.69 445 ARG A CA 1
ATOM 3609 C C . ARG A 1 445 ? -10.883 42.844 21.547 1 97.69 445 ARG A C 1
ATOM 3611 O O . ARG A 1 445 ? -10.094 42.969 22.484 1 97.69 445 ARG A O 1
ATOM 3618 N N . GLU A 1 446 ? -12.109 42.344 21.594 1 96.88 446 GLU A N 1
ATOM 3619 C CA . GLU A 1 446 ? -12.586 41.812 22.875 1 96.88 446 GLU A CA 1
ATOM 3620 C C . GLU A 1 446 ? -11.727 40.656 23.328 1 96.88 446 GLU A C 1
ATOM 3622 O O . GLU A 1 446 ? -11.391 40.531 24.516 1 96.88 446 GLU A O 1
ATOM 3627 N N . TYR A 1 447 ? -11.43 39.781 22.406 1 97.44 447 TYR A N 1
ATOM 3628 C CA . TYR A 1 447 ? -10.625 38.625 22.719 1 97.44 447 TYR A CA 1
ATOM 3629 C C . TYR A 1 447 ? -9.219 39 23.172 1 97.44 447 TYR A C 1
ATOM 3631 O O . TYR A 1 447 ? -8.656 38.406 24.078 1 97.44 447 TYR A O 1
ATOM 3639 N N . ALA A 1 448 ? -8.68 40.031 22.531 1 97.38 448 ALA A N 1
ATOM 3640 C CA . ALA A 1 448 ? -7.367 40.531 22.906 1 97.38 448 ALA A CA 1
ATOM 3641 C C . ALA A 1 448 ? -7.367 41.031 24.344 1 97.38 448 ALA A C 1
ATOM 3643 O O . ALA A 1 448 ? -6.395 40.875 25.078 1 97.38 448 ALA A O 1
ATOM 3644 N N . ALA A 1 449 ? -8.438 41.656 24.672 1 95.94 449 ALA A N 1
ATOM 3645 C CA . ALA A 1 449 ? -8.57 42.156 26.031 1 95.94 449 ALA A CA 1
ATOM 3646 C C . ALA A 1 449 ? -8.578 41.031 27.047 1 95.94 449 ALA A C 1
ATOM 3648 O O . ALA A 1 449 ? -8.016 41.156 28.141 1 95.94 449 ALA A O 1
ATOM 3649 N N . VAL A 1 450 ? -9.234 40.031 26.672 1 95.88 450 VAL A N 1
ATOM 3650 C CA . VAL A 1 450 ? -9.289 38.844 27.547 1 95.88 450 VAL A CA 1
ATOM 3651 C C . VAL A 1 450 ? -7.91 38.188 27.625 1 95.88 450 VAL A C 1
ATOM 3653 O O . VAL A 1 450 ? -7.48 37.781 28.703 1 95.88 450 VAL A O 1
ATOM 3656 N N . PHE A 1 451 ? -7.262 38.031 26.484 1 95.88 451 PHE A N 1
ATOM 3657 C CA . PHE A 1 451 ? -5.883 37.562 26.484 1 95.88 451 PHE A CA 1
ATOM 3658 C C . PHE A 1 451 ? -5.016 38.406 27.406 1 95.88 451 PHE A C 1
ATOM 3660 O O . PHE A 1 451 ? -4.316 37.875 28.266 1 95.88 451 PHE A O 1
ATOM 3667 N N . GLY A 1 452 ? -4.926 39.656 27.297 1 94.12 452 GLY A N 1
ATOM 3668 C CA . GLY A 1 452 ? -4.508 40.656 28.25 1 94.12 452 GLY A CA 1
ATOM 3669 C C . GLY A 1 452 ? -3.018 40.656 28.531 1 94.12 452 GLY A C 1
ATOM 3670 O O . GLY A 1 452 ? -2.559 41.188 29.531 1 94.12 452 GLY A O 1
ATOM 3671 N N . LYS A 1 453 ? -2.227 40.094 27.734 1 93.12 453 LYS A N 1
ATOM 3672 C CA . LYS A 1 453 ? -0.802 40 28.047 1 93.12 453 LYS A CA 1
ATOM 3673 C C . LYS A 1 453 ? -0.012 41.094 27.344 1 93.12 453 LYS A C 1
ATOM 3675 O O . LYS A 1 453 ? 1.134 41.375 27.703 1 93.12 453 LYS A O 1
ATOM 3680 N N . GLY A 1 454 ? -0.682 41.719 26.406 1 93.44 454 GLY A N 1
ATOM 3681 C CA . GLY A 1 454 ? 0.046 42.688 25.594 1 93.44 454 GLY A CA 1
ATOM 3682 C C . GLY A 1 454 ? -0.243 44.125 25.984 1 93.44 454 GLY A C 1
ATOM 3683 O O . GLY A 1 454 ? -1.276 44.406 26.594 1 93.44 454 GLY A O 1
ATOM 3684 N N . THR A 1 455 ? 0.711 45.031 25.656 1 93.75 455 THR A N 1
ATOM 3685 C CA . THR A 1 455 ? 0.491 46.469 25.781 1 93.75 455 THR A CA 1
ATOM 3686 C C . THR A 1 455 ? -0.264 47 24.562 1 93.75 455 THR A C 1
ATOM 3688 O O . THR A 1 455 ? -1.186 47.812 24.703 1 93.75 455 THR A O 1
ATOM 3691 N N . ASN A 1 456 ? 0.221 46.594 23.453 1 95.81 456 ASN A N 1
ATOM 3692 C CA . ASN A 1 456 ? -0.457 46.906 22.188 1 95.81 456 ASN A CA 1
ATOM 3693 C C . ASN A 1 456 ? -0.752 45.625 21.391 1 95.81 456 ASN A C 1
ATOM 3695 O O . ASN A 1 456 ? -0.023 44.656 21.484 1 95.81 456 ASN A O 1
ATOM 3699 N N . TYR A 1 457 ? -1.773 45.75 20.672 1 97.94 457 TYR A N 1
ATOM 3700 C CA . TYR A 1 457 ? -2.176 44.625 19.828 1 97.94 457 TYR A CA 1
ATOM 3701 C C . TYR A 1 457 ? -2.318 45.062 18.375 1 97.94 457 TYR A C 1
ATOM 3703 O O . TYR A 1 457 ? -2.912 46.094 18.094 1 97.94 457 TYR A O 1
ATOM 3711 N N . HIS A 1 458 ? -1.73 44.344 17.547 1 98.06 458 HIS A N 1
ATOM 3712 C CA . HIS A 1 458 ? -1.885 44.531 16.094 1 98.06 458 HIS A CA 1
ATOM 3713 C C . HIS A 1 458 ? -2.84 43.469 15.516 1 98.06 458 HIS A C 1
ATOM 3715 O O . HIS A 1 458 ? -2.596 42.281 15.625 1 98.06 458 HIS A O 1
ATOM 3721 N N . TYR A 1 459 ? -3.887 43.938 14.867 1 98.56 459 TYR A N 1
ATOM 3722 C CA . TYR A 1 459 ? -4.973 43.062 14.461 1 98.56 459 TYR A CA 1
ATOM 3723 C C . TYR A 1 459 ? -4.844 42.656 12.992 1 98.56 459 TYR A C 1
ATOM 3725 O O . TYR A 1 459 ? -4.527 43.5 12.148 1 98.56 459 TYR A O 1
ATOM 3733 N N . TYR A 1 460 ? -5.02 41.375 12.688 1 98.44 460 TYR A N 1
ATOM 3734 C CA . TYR A 1 460 ? -5.043 40.812 11.344 1 98.44 460 TYR A CA 1
ATOM 3735 C C . TYR A 1 460 ? -6.309 40 11.109 1 98.44 460 TYR A C 1
ATOM 3737 O O . TYR A 1 460 ? -6.695 39.188 11.953 1 98.44 460 TYR A O 1
ATOM 3745 N N . ILE A 1 461 ? -7.016 40.219 10 1 98.69 461 ILE A N 1
ATOM 3746 C CA . ILE A 1 461 ? -8.164 39.406 9.625 1 98.69 461 ILE A CA 1
ATOM 3747 C C . ILE A 1 461 ? -7.941 38.844 8.234 1 98.69 461 ILE A C 1
ATOM 3749 O O . ILE A 1 461 ? -7.711 39.562 7.27 1 98.69 461 ILE A O 1
ATOM 3753 N N . PHE A 1 462 ? -7.953 37.5 8.211 1 98.62 462 PHE A N 1
ATOM 3754 C CA . PHE A 1 462 ? -7.828 36.75 6.961 1 98.62 462 PHE A CA 1
ATOM 3755 C C . PHE A 1 462 ? -9.188 36.219 6.512 1 98.62 462 PHE A C 1
ATOM 3757 O O . PHE A 1 462 ? -9.945 35.688 7.32 1 98.62 462 PHE A O 1
ATOM 3764 N N . SER A 1 463 ? -9.508 36.406 5.219 1 98 463 SER A N 1
ATOM 3765 C CA . SER A 1 463 ? -10.805 35.969 4.738 1 98 463 SER A CA 1
ATOM 3766 C C . SER A 1 463 ? -10.711 35.406 3.322 1 98 463 SER A C 1
ATOM 3768 O O . SER A 1 463 ? -10.047 36 2.467 1 98 463 SER A O 1
ATOM 3770 N N . LYS A 1 464 ? -11.391 34.281 3.1 1 95.81 464 LYS A N 1
ATOM 3771 C CA . LYS A 1 464 ? -11.531 33.75 1.753 1 95.81 464 LYS A CA 1
ATOM 3772 C C . LYS A 1 464 ? -12.477 34.594 0.913 1 95.81 464 LYS A C 1
ATOM 3774 O O . LYS A 1 464 ? -12.188 34.875 -0.249 1 95.81 464 LYS A O 1
ATOM 3779 N N . GLY A 1 465 ? -13.609 35.094 1.477 1 92.31 465 GLY A N 1
ATOM 3780 C CA . GLY A 1 465 ? -14.688 35.75 0.762 1 92.31 465 GLY A CA 1
ATOM 3781 C C . GLY A 1 465 ? -14.508 37.25 0.685 1 92.31 465 GLY A C 1
ATOM 3782 O O . GLY A 1 465 ? -15.344 37.969 0.101 1 92.31 465 GLY A O 1
ATOM 3783 N N . GLY A 1 466 ? -13.562 37.781 1.337 1 96.19 466 GLY A N 1
ATOM 3784 C CA . GLY A 1 466 ? -13.312 39.219 1.272 1 96.19 466 GLY A CA 1
ATOM 3785 C C . GLY A 1 466 ? -13.898 40 2.443 1 96.19 466 GLY A C 1
ATOM 3786 O O . GLY A 1 466 ? -14.18 39.406 3.494 1 96.19 466 GLY A O 1
ATOM 3787 N N . PHE A 1 467 ? -14.031 41.344 2.248 1 98.25 467 PHE A N 1
ATOM 3788 C CA . PHE A 1 467 ? -14.367 42.219 3.365 1 98.25 467 PHE A CA 1
ATOM 3789 C C . PHE A 1 467 ? -15.438 43.219 2.965 1 98.25 467 PHE A C 1
ATOM 3791 O O . PHE A 1 467 ? -15.539 43.594 1.796 1 98.25 467 PHE A O 1
ATOM 3798 N N . THR A 1 468 ? -16.219 43.594 4 1 98 468 THR A N 1
ATOM 3799 C CA . THR A 1 468 ? -17.188 44.656 3.777 1 98 468 THR A CA 1
ATOM 3800 C C . THR A 1 468 ? -16.516 46.031 3.719 1 98 468 THR A C 1
ATOM 3802 O O . THR A 1 468 ? -15.359 46.188 4.125 1 98 468 THR A O 1
ATOM 3805 N N . ASP A 1 469 ? -17.312 47.062 3.27 1 97.38 469 ASP A N 1
ATOM 3806 C CA . ASP A 1 469 ? -16.797 48.406 3.154 1 97.38 469 ASP A CA 1
ATOM 3807 C C . ASP A 1 469 ? -16.391 48.969 4.52 1 97.38 469 ASP A C 1
ATOM 3809 O O . ASP A 1 469 ? -15.383 49.688 4.637 1 97.38 469 ASP A O 1
ATOM 3813 N N . GLY A 1 470 ? -17.141 48.688 5.43 1 97.12 470 GLY A N 1
ATOM 3814 C CA . GLY A 1 470 ? -16.844 49.125 6.773 1 97.12 470 GLY A CA 1
ATOM 3815 C C . GLY A 1 470 ? -15.492 48.656 7.277 1 97.12 470 GLY A C 1
ATOM 3816 O O . GLY A 1 470 ? -14.734 49.438 7.875 1 97.12 470 GLY A O 1
ATOM 3817 N N . LEU A 1 471 ? -15.203 47.469 7.062 1 97.75 471 LEU A N 1
ATOM 3818 C CA . LEU A 1 471 ? -13.938 46.875 7.52 1 97.75 471 LEU A CA 1
ATOM 3819 C C . LEU A 1 471 ? -12.773 47.406 6.688 1 97.75 471 LEU A C 1
ATOM 3821 O O . LEU A 1 471 ? -11.664 47.562 7.203 1 97.75 471 LEU A O 1
ATOM 3825 N N . LEU A 1 472 ? -12.992 47.688 5.434 1 97.94 472 LEU A N 1
ATOM 3826 C CA . LEU A 1 472 ? -11.969 48.281 4.578 1 97.94 472 LEU A CA 1
ATOM 3827 C C . LEU A 1 472 ? -11.594 49.656 5.059 1 97.94 472 LEU A C 1
ATOM 3829 O O . LEU A 1 472 ? -10.422 50.062 5.027 1 97.94 472 LEU A O 1
ATOM 3833 N N . GLN A 1 473 ? -12.539 50.406 5.504 1 97.88 473 GLN A N 1
ATOM 3834 C CA . GLN A 1 473 ? -12.281 51.719 6.055 1 97.88 473 GLN A CA 1
ATOM 3835 C C . GLN A 1 473 ? -11.461 51.625 7.336 1 97.88 473 GLN A C 1
ATOM 3837 O O . GLN A 1 473 ? -10.609 52.5 7.586 1 97.88 473 GLN A O 1
ATOM 3842 N N . ALA A 1 474 ? -11.781 50.656 8.094 1 97.75 474 ALA A N 1
ATOM 3843 C CA . ALA A 1 474 ? -11.008 50.438 9.312 1 97.75 474 ALA A CA 1
ATOM 3844 C C . ALA A 1 474 ? -9.539 50.188 8.992 1 97.75 474 ALA A C 1
ATOM 3846 O O . ALA A 1 474 ? -8.648 50.625 9.734 1 97.75 474 ALA A O 1
ATOM 3847 N N . GLN A 1 475 ? -9.227 49.469 7.992 1 97.56 475 GLN A N 1
ATOM 3848 C CA . GLN A 1 475 ? -7.848 49.25 7.566 1 97.56 475 GLN A CA 1
ATOM 3849 C C . GLN A 1 475 ? -7.18 50.531 7.156 1 97.56 475 GLN A C 1
ATOM 3851 O O . GLN A 1 475 ? -6 50.781 7.449 1 97.56 475 GLN A O 1
ATOM 3856 N N . GLU A 1 476 ? -7.934 51.375 6.445 1 97.12 476 GLU A N 1
ATOM 3857 C CA . GLU A 1 476 ? -7.398 52.688 6.02 1 97.12 476 GLU A CA 1
ATOM 3858 C C . GLU A 1 476 ? -7 53.531 7.219 1 97.12 476 GLU A C 1
ATOM 3860 O O . GLU A 1 476 ? -6.055 54.312 7.137 1 97.12 476 GLU A O 1
ATOM 3865 N N . ARG A 1 477 ? -7.699 53.312 8.32 1 97.44 477 ARG A N 1
ATOM 3866 C CA . ARG A 1 477 ? -7.398 54.031 9.539 1 97.44 477 ARG A CA 1
ATOM 3867 C C . ARG A 1 477 ? -6.254 53.406 10.312 1 97.44 477 ARG A C 1
ATOM 3869 O O . ARG A 1 477 ? -5.906 53.844 11.406 1 97.44 477 ARG A O 1
ATOM 3876 N N . GLY A 1 478 ? -5.812 52.281 9.766 1 96 478 GLY A N 1
ATOM 3877 C CA . GLY A 1 478 ? -4.68 51.625 10.383 1 96 478 GLY A CA 1
ATOM 3878 C C . GLY A 1 478 ? -5.07 50.75 11.555 1 96 478 GLY A C 1
ATOM 3879 O O . GLY A 1 478 ? -4.223 50.344 12.359 1 96 478 GLY A O 1
ATOM 3880 N N . GLU A 1 479 ? -6.336 50.312 11.625 1 97.19 479 GLU A N 1
ATOM 3881 C CA . GLU A 1 479 ? -6.836 49.594 12.789 1 97.19 479 GLU A CA 1
ATOM 3882 C C . GLU A 1 479 ? -6.629 48.094 12.641 1 97.19 479 GLU A C 1
ATOM 3884 O O . GLU A 1 479 ? -6.637 47.344 13.625 1 97.19 479 GLU A O 1
ATOM 3889 N N . VAL A 1 480 ? -6.531 47.719 11.422 1 98.19 480 VAL A N 1
ATOM 3890 C CA . VAL A 1 480 ? -6.473 46.281 11.156 1 98.19 480 VAL A CA 1
ATOM 3891 C C . VAL A 1 480 ? -5.812 46.031 9.797 1 98.19 480 VAL A C 1
ATOM 3893 O O . VAL A 1 480 ? -5.855 46.906 8.914 1 98.19 480 VAL A O 1
ATOM 3896 N N . GLN A 1 481 ? -5.102 45 9.672 1 97.81 481 GLN A N 1
ATOM 3897 C CA . GLN A 1 481 ? -4.613 44.531 8.383 1 97.81 481 GLN A CA 1
ATOM 3898 C C . GLN A 1 481 ? -5.512 43.438 7.82 1 97.81 481 GLN A C 1
ATOM 3900 O O . GLN A 1 481 ? -5.855 42.469 8.531 1 97.81 481 GLN A O 1
ATOM 3905 N N . LEU A 1 482 ? -5.973 43.594 6.582 1 98.38 482 LEU A N 1
ATOM 3906 C CA . LEU A 1 482 ? -6.891 42.656 5.938 1 98.38 482 LEU A CA 1
ATOM 3907 C C . LEU A 1 482 ? -6.199 41.938 4.797 1 98.38 482 LEU A C 1
ATOM 3909 O O . LEU A 1 482 ? -5.59 42.562 3.926 1 98.38 482 LEU A O 1
ATOM 3913 N N . LEU A 1 483 ? -6.254 40.594 4.812 1 97.75 483 LEU A N 1
ATOM 3914 C CA . LEU A 1 483 ? -5.645 39.75 3.77 1 97.75 483 LEU A CA 1
ATOM 3915 C C . LEU A 1 483 ? -6.625 38.719 3.252 1 97.75 483 LEU A C 1
ATOM 3917 O O . LEU A 1 483 ? -7.32 38.062 4.039 1 97.75 483 LEU A O 1
ATOM 3921 N N . THR A 1 484 ? -6.699 38.562 1.937 1 97.44 484 THR A N 1
ATOM 3922 C CA . THR A 1 484 ? -7.516 37.531 1.308 1 97.44 484 THR A CA 1
ATOM 3923 C C . THR A 1 484 ? -6.688 36.281 1.021 1 97.44 484 THR A C 1
ATOM 3925 O O . THR A 1 484 ? -5.469 36.281 1.213 1 97.44 484 THR A O 1
ATOM 3928 N N . LEU A 1 485 ? -7.414 35.25 0.615 1 97.25 485 LEU A N 1
ATOM 3929 C CA . LEU A 1 485 ? -6.73 34.031 0.202 1 97.25 485 LEU A CA 1
ATOM 3930 C C . LEU A 1 485 ? -5.734 34.312 -0.916 1 97.25 485 LEU A C 1
ATOM 3932 O O . LEU A 1 485 ? -4.617 33.781 -0.906 1 97.25 485 LEU A O 1
ATOM 3936 N N . ALA A 1 486 ? -6.102 35.125 -1.838 1 95.56 486 ALA A N 1
ATOM 3937 C CA . ALA A 1 486 ? -5.23 35.469 -2.955 1 95.56 486 ALA A CA 1
ATOM 3938 C C . ALA A 1 486 ? -3.979 36.188 -2.465 1 95.56 486 ALA A C 1
ATOM 3940 O O . ALA A 1 486 ? -2.881 35.969 -2.982 1 95.56 486 ALA A O 1
ATOM 3941 N N . ASP A 1 487 ? -4.133 37 -1.479 1 95.75 487 ASP A N 1
ATOM 3942 C CA . ASP A 1 487 ? -3.025 37.781 -0.957 1 95.75 487 ASP A CA 1
ATOM 3943 C C . ASP A 1 487 ? -1.935 36.906 -0.376 1 95.75 487 ASP A C 1
ATOM 3945 O O . ASP A 1 487 ? -0.745 37.188 -0.505 1 95.75 487 ASP A O 1
ATOM 3949 N N . ILE A 1 488 ? -2.338 35.844 0.264 1 96.56 488 ILE A N 1
ATOM 3950 C CA . ILE A 1 488 ? -1.326 35.062 0.971 1 96.56 488 ILE A CA 1
ATOM 3951 C C . ILE A 1 488 ? -0.618 34.125 -0.006 1 96.56 488 ILE A C 1
ATOM 3953 O O . ILE A 1 488 ? 0.393 33.5 0.338 1 96.56 488 ILE A O 1
ATOM 3957 N N . PHE A 1 489 ? -1.118 34 -1.199 1 95.62 489 PHE A N 1
ATOM 3958 C CA . PHE A 1 489 ? -0.426 33.219 -2.225 1 95.62 489 PHE A CA 1
ATOM 3959 C C . PHE A 1 489 ? 0.545 34.094 -3.002 1 95.62 489 PHE A C 1
ATOM 3961 O O . PHE A 1 489 ? 1.381 33.594 -3.756 1 95.62 489 PHE A O 1
ATOM 3968 N N . GLU A 1 490 ? 0.451 35.375 -2.922 1 86.75 490 GLU A N 1
ATOM 3969 C CA . GLU A 1 490 ? 1.316 36.312 -3.637 1 86.75 490 GLU A CA 1
ATOM 3970 C C . GLU A 1 490 ? 2.637 36.531 -2.9 1 86.75 490 GLU A C 1
ATOM 3972 O O . GLU A 1 490 ? 3.688 36.688 -3.527 1 86.75 490 GLU A O 1
ATOM 3977 N N . MET B 1 1 ? -20.188 -24.094 -31.828 1 20.12 1 MET B N 1
ATOM 3978 C CA . MET B 1 1 ? -19.688 -23.031 -32.688 1 20.12 1 MET B CA 1
ATOM 3979 C C . MET B 1 1 ? -20.406 -21.719 -32.406 1 20.12 1 MET B C 1
ATOM 3981 O O . MET B 1 1 ? -19.812 -20.641 -32.531 1 20.12 1 MET B O 1
ATOM 3985 N N . LYS B 1 2 ? -21.875 -21.906 -32.281 1 22.66 2 LYS B N 1
ATOM 3986 C CA . LYS B 1 2 ? -22.734 -20.766 -32 1 22.66 2 LYS B CA 1
ATOM 3987 C C . LYS B 1 2 ? -22.531 -20.25 -30.562 1 22.66 2 LYS B C 1
ATOM 3989 O O . LYS B 1 2 ? -23.031 -19.188 -30.203 1 22.66 2 LYS B O 1
ATOM 3994 N N . TYR B 1 3 ? -22.25 -21.219 -29.719 1 23.47 3 TYR B N 1
ATOM 3995 C CA . TYR B 1 3 ? -22.156 -20.859 -28.297 1 23.47 3 TYR B CA 1
ATOM 3996 C C . TYR B 1 3 ? -20.938 -19.984 -28.047 1 23.47 3 TYR B C 1
ATOM 3998 O O . TYR B 1 3 ? -20.891 -19.25 -27.062 1 23.47 3 TYR B O 1
ATOM 4006 N N . TYR B 1 4 ? -19.828 -20.203 -28.781 1 27.47 4 TYR B N 1
ATOM 4007 C CA . TYR B 1 4 ? -18.625 -19.391 -28.672 1 27.47 4 TYR B CA 1
ATOM 4008 C C . TYR B 1 4 ? -18.844 -18 -29.266 1 27.47 4 TYR B C 1
ATOM 4010 O O . TYR B 1 4 ? -18.125 -17.062 -28.922 1 27.47 4 TYR B O 1
ATOM 4018 N N . THR B 1 5 ? -19.766 -17.859 -30.25 1 28.34 5 THR B N 1
ATOM 4019 C CA . THR B 1 5 ? -20 -16.625 -30.969 1 28.34 5 THR B CA 1
ATOM 4020 C C . THR B 1 5 ? -20.859 -15.664 -30.156 1 28.34 5 THR B C 1
ATOM 4022 O O . THR B 1 5 ? -20.719 -14.445 -30.266 1 28.34 5 THR B O 1
ATOM 4025 N N . ARG B 1 6 ? -21.859 -16.188 -29.344 1 26.97 6 ARG B N 1
ATOM 4026 C CA . ARG B 1 6 ? -22.734 -15.312 -28.578 1 26.97 6 ARG B CA 1
ATOM 4027 C C . ARG B 1 6 ? -22 -14.703 -27.391 1 26.97 6 ARG B C 1
ATOM 4029 O O . ARG B 1 6 ? -22.516 -13.789 -26.734 1 26.97 6 ARG B O 1
ATOM 4036 N N . LYS B 1 7 ? -21.047 -15.312 -26.875 1 32.22 7 LYS B N 1
ATOM 4037 C CA . LYS B 1 7 ? -20.25 -14.758 -25.781 1 32.22 7 LYS B CA 1
ATOM 4038 C C . LYS B 1 7 ? -19.422 -13.562 -26.25 1 32.22 7 LYS B C 1
ATOM 4040 O O . LYS B 1 7 ? -19.125 -12.664 -25.469 1 32.22 7 LYS B O 1
ATOM 4045 N N . LYS B 1 8 ? -19.062 -13.508 -27.531 1 35.12 8 LYS B N 1
ATOM 4046 C CA . LYS B 1 8 ? -18.359 -12.375 -28.141 1 35.12 8 LYS B CA 1
ATOM 4047 C C . LYS B 1 8 ? -19.312 -11.203 -28.375 1 35.12 8 LYS B C 1
ATOM 4049 O O . LYS B 1 8 ? -18.922 -10.047 -2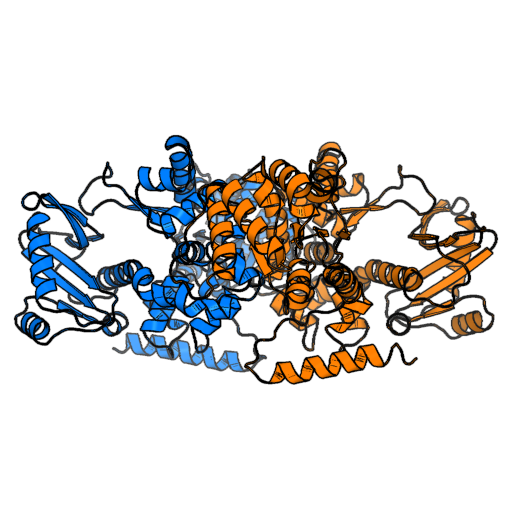8.156 1 35.12 8 LYS B O 1
ATOM 4054 N N . LEU B 1 9 ? -20.594 -11.43 -28.734 1 33.56 9 LEU B N 1
ATOM 4055 C CA . LEU B 1 9 ? -21.531 -10.383 -29.109 1 33.56 9 LEU B CA 1
ATOM 4056 C C . LEU B 1 9 ? -22.031 -9.625 -27.891 1 33.56 9 LEU B C 1
ATOM 4058 O O . LEU B 1 9 ? -22.188 -8.406 -27.922 1 33.56 9 LEU B O 1
ATOM 4062 N N . THR B 1 10 ? -22.359 -10.367 -26.859 1 33.22 10 THR B N 1
ATOM 4063 C CA . THR B 1 10 ? -22.844 -9.648 -25.688 1 33.22 10 THR B CA 1
ATOM 4064 C C . THR B 1 10 ? -21.734 -8.82 -25.062 1 33.22 10 THR B C 1
ATOM 4066 O O . THR B 1 10 ? -21.984 -7.82 -24.391 1 33.22 10 THR B O 1
ATOM 4069 N N . TYR B 1 11 ? -20.484 -9.195 -25.375 1 34.41 11 TYR B N 1
ATOM 4070 C CA . TYR B 1 11 ? -19.359 -8.422 -24.891 1 34.41 11 TYR B CA 1
ATOM 4071 C C . TYR B 1 11 ? -19.188 -7.133 -25.688 1 34.41 11 TYR B C 1
ATOM 4073 O O . TYR B 1 11 ? -18.828 -6.094 -25.141 1 34.41 11 TYR B O 1
ATOM 4081 N N . GLU B 1 12 ? -19.547 -7.176 -27.016 1 34.41 12 GLU B N 1
ATOM 4082 C CA . GLU B 1 12 ? -19.438 -5.984 -27.859 1 34.41 12 GLU B CA 1
ATOM 4083 C C . GLU B 1 12 ? -20.469 -4.934 -27.453 1 34.41 12 GLU B C 1
ATOM 4085 O O . GLU B 1 12 ? -20.188 -3.736 -27.484 1 34.41 12 GLU B O 1
ATOM 4090 N N . TYR B 1 13 ? -21.672 -5.359 -27.219 1 32.06 13 TYR B N 1
ATOM 4091 C CA . TYR B 1 13 ? -22.75 -4.398 -26.953 1 32.06 13 TYR B CA 1
ATOM 4092 C C . TYR B 1 13 ? -22.531 -3.691 -25.625 1 32.06 13 TYR B C 1
ATOM 4094 O O . TYR B 1 13 ? -22.75 -2.484 -25.516 1 32.06 13 TYR B O 1
ATOM 4102 N N . ILE B 1 14 ? -22.141 -4.402 -24.656 1 33.25 14 ILE B N 1
ATOM 4103 C CA . ILE B 1 14 ? -22.016 -3.711 -23.375 1 33.25 14 ILE B CA 1
ATOM 4104 C C . ILE B 1 14 ? -20.812 -2.775 -23.406 1 33.25 14 ILE B C 1
ATOM 4106 O O . ILE B 1 14 ? -20.812 -1.722 -22.766 1 33.25 14 ILE B O 1
ATOM 4110 N N . ASN B 1 15 ? -19.922 -2.963 -24.312 1 35.28 15 ASN B N 1
ATOM 4111 C CA . ASN B 1 15 ? -18.781 -2.066 -24.453 1 35.28 15 ASN B CA 1
ATOM 4112 C C . ASN B 1 15 ? -19.188 -0.745 -25.109 1 35.28 15 ASN B C 1
ATOM 4114 O O . ASN B 1 15 ? -18.5 0.264 -24.938 1 35.28 15 ASN B O 1
ATOM 4118 N N . SER B 1 16 ? -20.203 -0.713 -26.031 1 32.78 16 SER B N 1
ATOM 4119 C CA . SER B 1 16 ? -20.562 0.509 -26.734 1 32.78 16 SER B CA 1
ATOM 4120 C C . SER B 1 16 ? -21.219 1.521 -25.797 1 32.78 16 SER B C 1
ATOM 4122 O O . SER B 1 16 ? -21.125 2.73 -26.016 1 32.78 16 SER B O 1
ATOM 4124 N N . ILE B 1 17 ? -22.172 1.081 -25.016 1 31.95 17 ILE B N 1
ATOM 4125 C CA . ILE B 1 17 ? -22.891 2.088 -24.234 1 31.95 17 ILE B CA 1
ATOM 4126 C C . ILE B 1 17 ? -21.938 2.771 -23.266 1 31.95 17 ILE B C 1
ATOM 4128 O O . ILE B 1 17 ? -22.141 3.934 -22.906 1 31.95 17 ILE B O 1
ATOM 4132 N N . ASN B 1 18 ? -21.031 2.086 -22.766 1 32.88 18 ASN B N 1
ATOM 4133 C CA . ASN B 1 18 ? -20.203 2.676 -21.719 1 32.88 18 ASN B CA 1
ATOM 4134 C C . ASN B 1 18 ? -19.266 3.74 -22.297 1 32.88 18 ASN B C 1
ATOM 4136 O O . ASN B 1 18 ? -18.406 4.27 -21.578 1 32.88 18 ASN B O 1
ATOM 4140 N N . THR B 1 19 ? -19.203 3.949 -23.594 1 32.31 19 THR B N 1
ATOM 4141 C CA . THR B 1 19 ? -18.344 4.953 -24.219 1 32.31 19 THR B CA 1
ATOM 4142 C C . THR B 1 19 ? -18.844 6.359 -23.906 1 32.31 19 THR B C 1
ATOM 4144 O O . THR B 1 19 ? -18.219 7.348 -24.281 1 32.31 19 THR B O 1
ATOM 4147 N N . LEU B 1 20 ? -20.094 6.52 -23.766 1 29.41 20 LEU B N 1
ATOM 4148 C CA . LEU B 1 20 ? -20.5 7.922 -23.812 1 29.41 20 LEU B CA 1
ATOM 4149 C C . LEU B 1 20 ? -19.875 8.703 -22.656 1 29.41 20 LEU B C 1
ATOM 4151 O O . LEU B 1 20 ? -19.578 9.898 -22.797 1 29.41 20 LEU B O 1
ATOM 4155 N N . TRP B 1 21 ? -20.359 8.547 -21.406 1 28.67 21 TRP B N 1
ATOM 4156 C CA . TRP B 1 21 ? -19.859 9.523 -20.438 1 28.67 21 TRP B CA 1
ATOM 4157 C C . TRP B 1 21 ? -18.344 9.422 -20.297 1 28.67 21 TRP B C 1
ATOM 4159 O O . TRP B 1 21 ? -17.75 8.391 -20.609 1 28.67 21 TRP B O 1
ATOM 4169 N N . GLY B 1 22 ? -17.562 10.547 -19.672 1 31.45 22 GLY B N 1
ATOM 4170 C CA . GLY B 1 22 ? -16.125 10.734 -19.562 1 31.45 22 GLY B CA 1
ATOM 4171 C C . GLY B 1 22 ? -15.367 9.445 -19.297 1 31.45 22 GLY B C 1
ATOM 4172 O O . GLY B 1 22 ? -15.961 8.445 -18.906 1 31.45 22 GLY B O 1
ATOM 4173 N N . GLY B 1 23 ? -14.023 9.367 -19.844 1 33.72 23 GLY B N 1
ATOM 4174 C CA . GLY B 1 23 ? -13.008 8.328 -19.812 1 33.72 23 GLY B CA 1
ATOM 4175 C C . GLY B 1 23 ? -12.977 7.566 -18.5 1 33.72 23 GLY B C 1
ATOM 4176 O O . GLY B 1 23 ? -11.906 7.316 -17.938 1 33.72 23 GLY B O 1
ATOM 4177 N N . ASN B 1 24 ? -13.875 7.758 -17.641 1 35.84 24 ASN B N 1
ATOM 4178 C CA . ASN B 1 24 ? -13.766 6.91 -16.453 1 35.84 24 ASN B CA 1
ATOM 4179 C C . ASN B 1 24 ? -13.516 5.453 -16.828 1 35.84 24 ASN B C 1
ATOM 4181 O O . ASN B 1 24 ? -14.383 4.805 -17.422 1 35.84 24 ASN B O 1
ATOM 4185 N N . LYS B 1 25 ? -12.32 5.078 -17.312 1 37.19 25 LYS B N 1
ATOM 4186 C CA . LYS B 1 25 ? -11.883 3.699 -17.516 1 37.19 25 LYS B CA 1
ATOM 4187 C C . LYS B 1 25 ? -12.57 2.752 -16.547 1 37.19 25 LYS B C 1
ATOM 4189 O O . LYS B 1 25 ? -12.164 2.645 -15.391 1 37.19 25 LYS B O 1
ATOM 4194 N N . MET B 1 26 ? -13.836 2.787 -16.359 1 39 26 MET B N 1
ATOM 4195 C CA . MET B 1 26 ? -14.438 1.716 -15.57 1 39 26 MET B CA 1
ATOM 4196 C C . MET B 1 26 ? -13.727 0.39 -15.82 1 39 26 MET B C 1
ATOM 4198 O O . MET B 1 26 ? -13.594 -0.037 -16.969 1 39 26 MET B O 1
ATOM 4202 N N . SER B 1 27 ? -12.797 -0.05 -15.039 1 51.09 27 SER B N 1
ATOM 4203 C CA . SER B 1 27 ? -12.18 -1.367 -14.953 1 51.09 27 SER B CA 1
ATOM 4204 C C . SER B 1 27 ? -13.141 -2.463 -15.398 1 51.09 27 SER B C 1
ATOM 4206 O O . SER B 1 27 ? -14.266 -2.543 -14.898 1 51.09 27 SER B O 1
ATOM 4208 N N . ARG B 1 28 ? -13.18 -2.93 -16.609 1 57.28 28 ARG B N 1
ATOM 4209 C CA . ARG B 1 28 ? -13.93 -4.02 -17.234 1 57.28 28 ARG B CA 1
ATOM 4210 C C . ARG B 1 28 ? -13.875 -5.277 -16.359 1 57.28 28 ARG B C 1
ATOM 4212 O O . ARG B 1 28 ? -12.828 -5.609 -15.812 1 57.28 28 ARG B O 1
ATOM 4219 N N . PHE B 1 29 ? -15.094 -5.598 -15.883 1 75.31 29 PHE B N 1
ATOM 4220 C CA . PHE B 1 29 ? -15.297 -6.84 -15.148 1 75.31 29 PHE B CA 1
ATOM 4221 C C . PHE B 1 29 ? -15.289 -8.031 -16.094 1 75.31 29 PHE B C 1
ATOM 4223 O O . PHE B 1 29 ? -16.109 -8.102 -17.016 1 75.31 29 PHE B O 1
ATOM 4230 N N . TYR B 1 30 ? -14.227 -8.758 -15.977 1 79.12 30 TYR B N 1
ATOM 4231 C CA . TYR B 1 30 ? -14.039 -9.859 -16.906 1 79.12 30 TYR B CA 1
ATOM 4232 C C . TYR B 1 30 ? -14.023 -11.195 -16.172 1 79.12 30 TYR B C 1
ATOM 4234 O O . TYR B 1 30 ? -13.641 -11.266 -15.008 1 79.12 30 TYR B O 1
ATOM 4242 N N . CYS B 1 31 ? -14.484 -12.195 -16.828 1 82.31 31 CYS B N 1
ATOM 4243 C CA . CYS B 1 31 ? -14.133 -13.594 -16.594 1 82.31 31 CYS B CA 1
ATOM 4244 C C . CYS B 1 31 ? -14.75 -14.109 -15.297 1 82.31 31 CYS B C 1
ATOM 4246 O O . CYS B 1 31 ? -14.078 -14.789 -14.516 1 82.31 31 CYS B O 1
ATOM 4248 N N . ARG B 1 32 ? -15.961 -13.664 -14.984 1 93.06 32 ARG B N 1
ATOM 4249 C CA . ARG B 1 32 ? -16.672 -14.172 -13.82 1 93.06 32 ARG B CA 1
ATOM 4250 C C . ARG B 1 32 ? -18.109 -14.539 -14.172 1 93.06 32 ARG B C 1
ATOM 4252 O O . ARG B 1 32 ? -19.016 -14.398 -13.344 1 93.06 32 ARG B O 1
ATOM 4259 N N . ASP B 1 33 ? -18.328 -14.992 -15.336 1 91.38 33 ASP B N 1
ATOM 4260 C CA . ASP B 1 33 ? -19.672 -15.25 -15.844 1 91.38 33 ASP B CA 1
ATOM 4261 C C . ASP B 1 33 ? -20.312 -16.422 -15.102 1 91.38 33 ASP B C 1
ATOM 4263 O O . ASP B 1 33 ? -21.516 -16.391 -14.828 1 91.38 33 ASP B O 1
ATOM 4267 N N . GLU B 1 34 ? -19.516 -17.391 -14.852 1 91.81 34 GLU B N 1
ATOM 4268 C CA . GLU B 1 34 ? -20.062 -18.562 -14.156 1 91.81 34 GLU B CA 1
ATOM 4269 C C . GLU B 1 34 ? -20.516 -18.203 -12.742 1 91.81 34 GLU B C 1
ATOM 4271 O O . GLU B 1 34 ? -21.609 -18.578 -12.32 1 91.81 34 GLU B O 1
ATOM 4276 N N . GLU B 1 35 ? -19.672 -17.516 -12.031 1 94.94 35 GLU B N 1
ATOM 4277 C CA . GLU B 1 35 ? -20.031 -17.078 -10.688 1 94.94 35 GLU B CA 1
ATOM 4278 C C . GLU B 1 35 ? -21.281 -16.188 -10.711 1 94.94 35 GLU B C 1
ATOM 4280 O O . GLU B 1 35 ? -22.188 -16.359 -9.898 1 94.94 35 GLU B O 1
ATOM 4285 N N . LEU B 1 36 ? -21.375 -15.297 -11.68 1 95.81 36 LEU B N 1
ATOM 4286 C CA . LEU B 1 36 ? -22.516 -14.383 -11.789 1 95.81 36 LEU B CA 1
ATOM 4287 C C . LEU B 1 36 ? -23.797 -15.156 -12.086 1 95.81 36 LEU B C 1
ATOM 4289 O O . LEU B 1 36 ? -24.859 -14.852 -11.516 1 95.81 36 LEU B O 1
ATOM 4293 N N . ARG B 1 37 ? -23.672 -16.094 -12.977 1 94.75 37 ARG B N 1
ATOM 4294 C CA . ARG B 1 37 ? -24.828 -16.906 -13.32 1 94.75 37 ARG B CA 1
ATOM 4295 C C . ARG B 1 37 ? -25.375 -17.641 -12.094 1 94.75 37 ARG B C 1
ATOM 4297 O O . ARG B 1 37 ? -26.578 -17.641 -11.844 1 94.75 37 ARG B O 1
ATOM 4304 N N . LYS B 1 38 ? -24.484 -18.188 -11.328 1 95.94 38 LYS B N 1
ATOM 4305 C CA . LYS B 1 38 ? -24.875 -18.922 -10.133 1 95.94 38 LYS B CA 1
ATOM 4306 C C . LYS B 1 38 ? -25.5 -18 -9.094 1 95.94 38 LYS B C 1
ATOM 4308 O O . LYS B 1 38 ? -26.484 -18.359 -8.453 1 95.94 38 LYS B O 1
ATOM 4313 N N . LEU B 1 39 ? -24.938 -16.891 -8.891 1 97.5 39 LEU B N 1
ATOM 4314 C CA . LEU B 1 39 ? -25.453 -15.906 -7.953 1 97.5 39 LEU B CA 1
ATOM 4315 C C . LEU B 1 39 ? -26.844 -15.445 -8.375 1 97.5 39 LEU B C 1
ATOM 4317 O O . LEU B 1 39 ? -27.766 -15.367 -7.551 1 97.5 39 LEU B O 1
ATOM 4321 N N . ASN B 1 40 ? -27.031 -15.195 -9.664 1 96.81 40 ASN B N 1
ATOM 4322 C CA . ASN B 1 40 ? -28.297 -14.711 -10.188 1 96.81 40 ASN B CA 1
ATOM 4323 C C . ASN B 1 40 ? -29.391 -15.773 -10.102 1 96.81 40 ASN B C 1
ATOM 4325 O O . ASN B 1 40 ? -30.547 -15.469 -9.805 1 96.81 40 ASN B O 1
ATOM 4329 N N . LYS B 1 41 ? -29 -16.953 -10.422 1 96.25 41 LYS B N 1
ATOM 4330 C CA . LYS B 1 41 ? -29.953 -18.047 -10.312 1 96.25 41 LYS B CA 1
ATOM 4331 C C . LYS B 1 41 ? -30.531 -18.125 -8.898 1 96.25 41 LYS B C 1
ATOM 4333 O O . LYS B 1 41 ? -31.734 -18.312 -8.727 1 96.25 41 LYS B O 1
ATOM 4338 N N . ARG B 1 42 ? -29.719 -17.938 -7.941 1 96.25 42 ARG B N 1
ATOM 4339 C CA . ARG B 1 42 ? -30.141 -18 -6.547 1 96.25 42 ARG B CA 1
ATOM 4340 C C . ARG B 1 42 ? -30.969 -16.781 -6.176 1 96.25 42 ARG B C 1
ATOM 4342 O O . ARG B 1 42 ? -31.891 -16.875 -5.359 1 96.25 42 ARG B O 1
ATOM 4349 N N . TYR B 1 43 ? -30.703 -15.695 -6.719 1 96.94 43 TYR B N 1
ATOM 4350 C CA . TYR B 1 43 ? -31.453 -14.469 -6.453 1 96.94 43 TYR B CA 1
ATOM 4351 C C . TYR B 1 43 ? -32.875 -14.594 -6.953 1 96.94 43 TYR B C 1
ATOM 4353 O O . TYR B 1 43 ? -33.812 -14.109 -6.309 1 96.94 43 TYR B O 1
ATOM 4361 N N . GLU B 1 44 ? -33.125 -15.234 -8.047 1 94.88 44 GLU B N 1
ATOM 4362 C CA . GLU B 1 44 ? -34.406 -15.305 -8.734 1 94.88 44 GLU B CA 1
ATOM 4363 C C . GLU B 1 44 ? -35.375 -16.203 -7.984 1 94.88 44 GLU B C 1
ATOM 4365 O O . GLU B 1 44 ? -36.594 -16.078 -8.156 1 94.88 44 GLU B O 1
ATOM 4370 N N . ASN B 1 45 ? -34.906 -17.016 -7.121 1 92.38 45 ASN B N 1
ATOM 4371 C CA . ASN B 1 45 ? -35.812 -17.953 -6.453 1 92.38 45 ASN B CA 1
ATOM 4372 C C . ASN B 1 45 ? -36.656 -17.266 -5.383 1 92.38 45 ASN B C 1
ATOM 4374 O O . ASN B 1 45 ? -37.656 -17.828 -4.91 1 92.38 45 ASN B O 1
ATOM 4378 N N . GLY B 1 46 ? -36.188 -16.062 -4.941 1 90.62 46 GLY B N 1
ATOM 4379 C CA . GLY B 1 46 ? -36.969 -15.234 -4.035 1 90.62 46 GLY B CA 1
ATOM 4380 C C . GLY B 1 46 ? -36.938 -15.727 -2.6 1 90.62 46 GLY B C 1
ATOM 4381 O O . GLY B 1 46 ? -37.656 -15.211 -1.741 1 90.62 46 GLY B O 1
ATOM 4382 N N . LYS B 1 47 ? -36.156 -16.719 -2.35 1 93.88 47 LYS B N 1
ATOM 4383 C CA . LYS B 1 47 ? -36 -17.297 -1.013 1 93.88 47 LYS B CA 1
ATOM 4384 C C . LYS B 1 47 ? -34.75 -16.781 -0.32 1 93.88 47 LYS B C 1
ATOM 4386 O O . LYS B 1 47 ? -33.906 -16.125 -0.944 1 93.88 47 LYS B O 1
ATOM 4391 N N . PHE B 1 48 ? -34.688 -17.141 0.901 1 96.94 48 PHE B N 1
ATOM 4392 C CA . PHE B 1 48 ? -33.5 -16.781 1.674 1 96.94 48 PHE B CA 1
ATOM 4393 C C . PHE B 1 48 ? -32.25 -17.438 1.096 1 96.94 48 PHE B C 1
ATOM 4395 O O . PHE B 1 48 ? -32.281 -18.609 0.72 1 96.94 48 PHE B O 1
ATOM 4402 N N . GLU B 1 49 ? -31.234 -16.688 0.957 1 97.5 49 GLU B N 1
ATOM 4403 C CA . GLU B 1 49 ? -29.906 -17.172 0.549 1 97.5 49 GLU B CA 1
ATOM 4404 C C . GLU B 1 49 ? -28.828 -16.625 1.47 1 97.5 49 GLU B C 1
ATOM 4406 O O . GLU B 1 49 ? -28.859 -15.469 1.882 1 97.5 49 GLU B O 1
ATOM 4411 N N . CYS B 1 50 ? -27.922 -17.469 1.898 1 97.81 50 CYS B N 1
ATOM 4412 C CA . CYS B 1 50 ? -26.688 -17.109 2.586 1 97.81 50 CYS B CA 1
ATOM 4413 C C . CYS B 1 50 ? -25.469 -17.547 1.789 1 97.81 50 CYS B C 1
ATOM 4415 O O . CYS B 1 50 ? -25.062 -18.703 1.866 1 97.81 50 CYS B O 1
ATOM 4417 N N . VAL B 1 51 ? -24.891 -16.594 1.117 1 98.12 51 VAL B N 1
ATOM 4418 C CA . VAL B 1 51 ? -23.797 -16.891 0.195 1 98.12 51 VAL B CA 1
ATOM 4419 C C . VAL B 1 51 ? -22.469 -16.438 0.798 1 98.12 51 VAL B C 1
ATOM 4421 O O . VAL B 1 51 ? -22.344 -15.289 1.244 1 98.12 51 VAL B O 1
ATOM 4424 N N . VAL B 1 52 ? -21.5 -17.297 0.811 1 97.75 52 VAL B N 1
ATOM 4425 C CA . VAL B 1 52 ? -20.172 -17 1.319 1 97.75 52 VAL B CA 1
ATOM 4426 C C . VAL B 1 52 ? -19.188 -16.844 0.155 1 97.75 52 VAL B C 1
ATOM 4428 O O . VAL B 1 52 ? -19.016 -17.781 -0.641 1 97.75 52 VAL B O 1
ATOM 4431 N N . ILE B 1 53 ? -18.594 -15.688 0.062 1 97.75 53 ILE B N 1
ATOM 4432 C CA . ILE B 1 53 ? -17.609 -15.398 -0.977 1 97.75 53 ILE B CA 1
ATOM 4433 C C . ILE B 1 53 ? -16.266 -15.078 -0.336 1 97.75 53 ILE B C 1
ATOM 4435 O O . ILE B 1 53 ? -16.141 -14.125 0.436 1 97.75 53 ILE B O 1
ATOM 4439 N N . TYR B 1 54 ? -15.211 -15.859 -0.65 1 95.31 54 TYR B N 1
ATOM 4440 C CA . TYR B 1 54 ? -13.906 -15.617 -0.033 1 95.31 54 TYR B CA 1
ATOM 4441 C C . TYR B 1 54 ? -12.773 -15.906 -1.013 1 95.31 54 TYR B C 1
ATOM 4443 O O . TYR B 1 54 ? -13 -16.5 -2.072 1 95.31 54 TYR B O 1
ATOM 4451 N N . GLY B 1 55 ? -11.68 -15.391 -0.76 1 92.75 55 GLY B N 1
ATOM 4452 C CA . GLY B 1 55 ? -10.469 -15.453 -1.565 1 92.75 55 GLY B CA 1
ATOM 4453 C C . GLY B 1 55 ? -9.414 -14.445 -1.134 1 92.75 55 GLY B C 1
ATOM 4454 O O . GLY B 1 55 ? -9.703 -13.547 -0.346 1 92.75 55 GLY B O 1
ATOM 4455 N N . ARG B 1 56 ? -8.258 -14.594 -1.709 1 89.25 56 ARG B N 1
ATOM 4456 C CA . ARG B 1 56 ? -7.16 -13.695 -1.371 1 89.25 56 ARG B CA 1
ATOM 4457 C C . ARG B 1 56 ? -7.465 -12.266 -1.812 1 89.25 56 ARG B C 1
ATOM 4459 O O . ARG B 1 56 ? -8.336 -12.047 -2.656 1 89.25 56 ARG B O 1
ATOM 4466 N N . ARG B 1 57 ? -6.652 -11.391 -1.225 1 88.25 57 ARG B N 1
ATOM 4467 C CA . ARG B 1 57 ? -6.812 -9.992 -1.609 1 88.25 57 ARG B CA 1
ATOM 4468 C C . ARG B 1 57 ? -6.512 -9.797 -3.092 1 88.25 57 ARG B C 1
ATOM 4470 O O . ARG B 1 57 ? -5.672 -10.492 -3.658 1 88.25 57 ARG B O 1
ATOM 4477 N N . ARG B 1 58 ? -7.219 -8.883 -3.738 1 92.94 58 ARG B N 1
ATOM 4478 C CA . ARG B 1 58 ? -6.93 -8.352 -5.066 1 92.94 58 ARG B CA 1
ATOM 4479 C C . ARG B 1 58 ? -7.5 -9.25 -6.156 1 92.94 58 ARG B C 1
ATOM 4481 O O . ARG B 1 58 ? -7.434 -8.922 -7.34 1 92.94 58 ARG B O 1
ATOM 4488 N N . VAL B 1 59 ? -8.203 -10.359 -5.816 1 93.19 59 VAL B N 1
ATOM 4489 C CA . VAL B 1 59 ? -8.625 -11.32 -6.836 1 93.19 59 VAL B CA 1
ATOM 4490 C C . VAL B 1 59 ? -9.953 -10.875 -7.441 1 93.19 59 VAL B C 1
ATOM 4492 O O . VAL B 1 59 ? -10.445 -11.492 -8.391 1 93.19 59 VAL B O 1
ATOM 4495 N N . GLY B 1 60 ? -10.656 -9.859 -6.832 1 93.19 60 GLY B N 1
ATOM 4496 C CA . GLY B 1 60 ? -11.828 -9.289 -7.473 1 93.19 60 GLY B CA 1
ATOM 4497 C C . GLY B 1 60 ? -13.125 -9.656 -6.781 1 93.19 60 GLY B C 1
ATOM 4498 O O . GLY B 1 60 ? -14.195 -9.625 -7.398 1 93.19 60 GLY B O 1
ATOM 4499 N N . LYS B 1 61 ? -13.125 -10 -5.535 1 95.12 61 LYS B N 1
ATOM 4500 C CA . LYS B 1 61 ? -14.328 -10.375 -4.801 1 95.12 61 LYS B CA 1
ATOM 4501 C C . LYS B 1 61 ? -15.344 -9.242 -4.785 1 95.12 61 LYS B C 1
ATOM 4503 O O . LYS B 1 61 ? -16.5 -9.43 -5.164 1 95.12 61 LYS B O 1
ATOM 4508 N N . THR B 1 62 ? -14.867 -8.062 -4.34 1 93.75 62 THR B N 1
ATOM 4509 C CA . THR B 1 62 ? -15.75 -6.91 -4.223 1 93.75 62 THR B CA 1
ATOM 4510 C C . THR B 1 62 ? -16.297 -6.504 -5.59 1 93.75 62 THR B C 1
ATOM 4512 O O . THR B 1 62 ? -17.469 -6.148 -5.719 1 93.75 62 THR B O 1
ATOM 4515 N N . ALA B 1 63 ? -15.469 -6.613 -6.609 1 93 63 ALA B N 1
ATOM 4516 C CA . ALA B 1 63 ? -15.914 -6.312 -7.969 1 93 63 ALA B CA 1
ATOM 4517 C C . ALA B 1 63 ? -17.016 -7.273 -8.406 1 93 63 ALA B C 1
ATOM 4519 O O . ALA B 1 63 ? -17.984 -6.859 -9.039 1 93 63 ALA B O 1
ATOM 4520 N N . LEU B 1 64 ? -16.844 -8.57 -8.133 1 95.56 64 LEU B N 1
ATOM 4521 C CA . LEU B 1 64 ? -17.844 -9.57 -8.461 1 95.56 64 LEU B CA 1
ATOM 4522 C C . LEU B 1 64 ? -19.172 -9.25 -7.77 1 95.56 64 LEU B C 1
ATOM 4524 O O . LEU B 1 64 ? -20.234 -9.266 -8.406 1 95.56 64 LEU B O 1
ATOM 4528 N N . ILE B 1 65 ? -19.109 -8.891 -6.512 1 97.06 65 ILE B N 1
ATOM 4529 C CA . ILE B 1 65 ? -20.297 -8.586 -5.727 1 97.06 65 ILE B CA 1
ATOM 4530 C C . ILE B 1 65 ? -20.984 -7.344 -6.289 1 97.06 65 ILE B C 1
ATOM 4532 O O . ILE B 1 65 ? -22.219 -7.32 -6.449 1 97.06 65 ILE B O 1
ATOM 4536 N N . ASN B 1 66 ? -20.219 -6.348 -6.605 1 94.62 66 ASN B N 1
ATOM 4537 C CA . ASN B 1 66 ? -20.766 -5.113 -7.152 1 94.62 66 ASN B CA 1
ATOM 4538 C C . ASN B 1 66 ? -21.484 -5.363 -8.484 1 94.62 66 ASN B C 1
ATOM 4540 O O . ASN B 1 66 ? -22.547 -4.812 -8.734 1 94.62 66 ASN B O 1
ATOM 4544 N N . GLU B 1 67 ? -20.812 -6.168 -9.336 1 94.69 67 GLU B N 1
ATOM 4545 C CA . GLU B 1 67 ? -21.438 -6.508 -10.617 1 94.69 67 GLU B CA 1
ATOM 4546 C C . GLU B 1 67 ? -22.766 -7.223 -10.414 1 94.69 67 GLU B C 1
ATOM 4548 O O . GLU B 1 67 ? -23.75 -6.918 -11.094 1 94.69 67 GLU B O 1
ATOM 4553 N N . PHE B 1 68 ? -22.828 -8.094 -9.531 1 96.94 68 PHE B N 1
ATOM 4554 C CA . PHE B 1 68 ? -24.047 -8.828 -9.203 1 96.94 68 PHE B CA 1
ATOM 4555 C C . PHE B 1 68 ? -25.125 -7.887 -8.688 1 96.94 68 PHE B C 1
ATOM 4557 O O . PHE B 1 68 ? -26.312 -8.031 -9.031 1 96.94 68 PHE B O 1
ATOM 4564 N N . CYS B 1 69 ? -24.734 -6.836 -7.891 1 96.38 69 CYS B N 1
ATOM 4565 C CA . CYS B 1 69 ? -25.672 -5.988 -7.152 1 96.38 69 CYS B CA 1
ATOM 4566 C C . CYS B 1 69 ? -26.172 -4.848 -8.023 1 96.38 69 CYS B C 1
ATOM 4568 O O . CYS B 1 69 ? -27.109 -4.145 -7.652 1 96.38 69 CYS B O 1
ATOM 4570 N N . LYS B 1 70 ? -25.688 -4.5 -9.164 1 91.75 70 LYS B N 1
ATOM 4571 C CA . LYS B 1 70 ? -25.938 -3.326 -9.992 1 91.75 70 LYS B CA 1
ATOM 4572 C C . LYS B 1 70 ? -27.422 -3.096 -10.195 1 91.75 70 LYS B C 1
ATOM 4574 O O . LYS B 1 70 ? -27.891 -1.957 -10.156 1 91.75 70 LYS B O 1
ATOM 4579 N N . ASP B 1 71 ? -28.25 -3.986 -10.422 1 91 71 ASP B N 1
ATOM 4580 C CA . ASP B 1 71 ? -29.672 -3.795 -10.734 1 91 71 ASP B CA 1
ATOM 4581 C C . ASP B 1 71 ? -30.562 -4.41 -9.648 1 91 71 ASP B C 1
ATOM 4583 O O . ASP B 1 71 ? -31.688 -4.832 -9.93 1 91 71 ASP B O 1
ATOM 4587 N N . LYS B 1 72 ? -30 -4.344 -8.438 1 96.38 72 LYS B N 1
ATOM 4588 C CA . LYS B 1 72 ? -30.75 -4.996 -7.359 1 96.38 72 LYS B CA 1
ATOM 4589 C C . LYS B 1 72 ? -30.797 -4.117 -6.113 1 96.38 72 LYS B C 1
ATOM 4591 O O . LYS B 1 72 ? -29.828 -3.418 -5.805 1 96.38 72 LYS B O 1
ATOM 4596 N N . PRO B 1 73 ? -31.984 -4.094 -5.438 1 96.44 73 PRO B N 1
ATOM 4597 C CA . PRO B 1 73 ? -31.969 -3.438 -4.125 1 96.44 73 PRO B CA 1
ATOM 4598 C C . PRO B 1 73 ? -30.906 -4.004 -3.188 1 96.44 73 PRO B C 1
ATOM 4600 O O . PRO B 1 73 ? -30.953 -5.184 -2.832 1 96.44 73 PRO B O 1
ATOM 4603 N N . THR B 1 74 ? -29.938 -3.137 -2.836 1 97.5 74 THR B N 1
ATOM 4604 C CA . THR B 1 74 ? -28.766 -3.652 -2.131 1 97.5 74 THR B CA 1
ATOM 4605 C C . THR B 1 74 ? -28.406 -2.748 -0.958 1 97.5 74 THR B C 1
ATOM 4607 O O . THR B 1 74 ? -28.391 -1.522 -1.095 1 97.5 74 THR B O 1
ATOM 4610 N N . ILE B 1 75 ? -28.234 -3.342 0.187 1 97.19 75 ILE B N 1
ATOM 4611 C CA . ILE B 1 75 ? -27.562 -2.705 1.315 1 97.19 75 ILE B CA 1
ATOM 4612 C C . ILE B 1 75 ? -26.141 -3.248 1.447 1 97.19 75 ILE B C 1
ATOM 4614 O O . ILE B 1 75 ? -25.938 -4.414 1.8 1 97.19 75 ILE B O 1
ATOM 4618 N N . PHE B 1 76 ? -25.219 -2.434 1.133 1 96.5 76 PHE B N 1
ATOM 4619 C CA . PHE B 1 76 ? -23.812 -2.816 1.127 1 96.5 76 PHE B CA 1
ATOM 4620 C C . PHE B 1 76 ? -23.094 -2.246 2.344 1 96.5 76 PHE B C 1
ATOM 4622 O O . PHE B 1 76 ? -22.938 -1.028 2.465 1 96.5 76 PHE B O 1
ATOM 4629 N N . PHE B 1 77 ? -22.688 -3.156 3.195 1 97 77 PHE B N 1
ATOM 4630 C CA . PHE B 1 77 ? -21.953 -2.785 4.395 1 97 77 PHE B CA 1
ATOM 4631 C C . PHE B 1 77 ? -20.516 -3.289 4.312 1 97 77 PHE B C 1
ATOM 4633 O O . PHE B 1 77 ? -20.281 -4.488 4.168 1 97 77 PHE B O 1
ATOM 4640 N N . SER B 1 78 ? -19.547 -2.352 4.367 1 95.62 78 SER B N 1
ATOM 4641 C CA . SER B 1 78 ? -18.141 -2.699 4.426 1 95.62 78 SER B CA 1
ATOM 4642 C C . SER B 1 78 ? -17.594 -2.574 5.844 1 95.62 78 SER B C 1
ATOM 4644 O O . SER B 1 78 ? -17.469 -1.466 6.371 1 95.62 78 SER B O 1
ATOM 4646 N N . ALA B 1 79 ? -17.234 -3.695 6.379 1 95.44 79 ALA B N 1
ATOM 4647 C CA . ALA B 1 79 ? -16.688 -3.676 7.734 1 95.44 79 ALA B CA 1
ATOM 4648 C C . ALA B 1 79 ? -15.297 -3.07 7.754 1 95.44 79 ALA B C 1
ATOM 4650 O O . ALA B 1 79 ? -14.508 -3.283 6.832 1 95.44 79 ALA B O 1
ATOM 4651 N N . LEU B 1 80 ? -15.055 -2.348 8.82 1 92.81 80 LEU B N 1
ATOM 4652 C CA . LEU B 1 80 ? -13.773 -1.671 8.977 1 92.81 80 LEU B CA 1
ATOM 4653 C C . LEU B 1 80 ? -12.945 -2.326 10.078 1 92.81 80 LEU B C 1
ATOM 4655 O O . LEU B 1 80 ? -13.5 -2.971 10.977 1 92.81 80 LEU B O 1
ATOM 4659 N N . ASN B 1 81 ? -11.625 -2.234 9.938 1 90.19 81 ASN B N 1
ATOM 4660 C CA . ASN B 1 81 ? -10.727 -2.664 11.008 1 90.19 81 ASN B CA 1
ATOM 4661 C C . ASN B 1 81 ? -10.68 -1.65 12.148 1 90.19 81 ASN B C 1
ATOM 4663 O O . ASN B 1 81 ? -9.68 -0.965 12.336 1 90.19 81 ASN B O 1
ATOM 4667 N N . THR B 1 82 ? -11.695 -1.552 12.836 1 93.12 82 THR B N 1
ATOM 4668 C CA . THR B 1 82 ? -11.914 -0.611 13.93 1 93.12 82 THR B CA 1
ATOM 4669 C C . THR B 1 82 ? -12.781 -1.236 15.016 1 93.12 82 THR B C 1
ATOM 4671 O O . THR B 1 82 ? -12.836 -2.461 15.148 1 93.12 82 THR B O 1
ATOM 4674 N N . THR B 1 83 ? -13.383 -0.445 15.914 1 91.25 83 THR B N 1
ATOM 4675 C CA . THR B 1 83 ? -14.141 -0.944 17.062 1 91.25 83 THR B CA 1
ATOM 4676 C C . THR B 1 83 ? -15.547 -1.357 16.641 1 91.25 83 THR B C 1
ATOM 4678 O O . THR B 1 83 ? -16.016 -0.982 15.555 1 91.25 83 THR B O 1
ATOM 4681 N N . GLY B 1 84 ? -16.188 -2.129 17.516 1 93.44 84 GLY B N 1
ATOM 4682 C CA . GLY B 1 84 ? -17.578 -2.52 17.281 1 93.44 84 GLY B CA 1
ATOM 4683 C C . GLY B 1 84 ? -18.516 -1.338 17.141 1 93.44 84 GLY B C 1
ATOM 4684 O O . GLY B 1 84 ? -19.422 -1.354 16.312 1 93.44 84 GLY B O 1
ATOM 4685 N N . LYS B 1 85 ? -18.234 -0.351 17.922 1 91.12 85 LYS B N 1
ATOM 4686 C CA . LYS B 1 85 ? -19.078 0.847 17.891 1 91.12 85 LYS B CA 1
ATOM 4687 C C . LYS B 1 85 ? -18.984 1.536 16.531 1 91.12 85 LYS B C 1
ATOM 4689 O O . LYS B 1 85 ? -20.016 1.908 15.953 1 91.12 85 LYS B O 1
ATOM 4694 N N . GLU B 1 86 ? -17.812 1.688 16.047 1 90.88 86 GLU B N 1
ATOM 4695 C CA . GLU B 1 86 ? -17.609 2.336 14.75 1 90.88 86 GLU B CA 1
ATOM 4696 C C . GLU B 1 86 ? -18.234 1.521 13.625 1 90.88 86 GLU B C 1
ATOM 4698 O O . GLU B 1 86 ? -18.766 2.084 12.664 1 90.88 86 GLU B O 1
ATOM 4703 N N . ASN B 1 87 ? -18.156 0.249 13.711 1 94.75 87 ASN B N 1
ATOM 4704 C CA . ASN B 1 87 ? -18.75 -0.607 12.695 1 94.75 87 ASN B CA 1
ATOM 4705 C C . ASN B 1 87 ? -20.281 -0.531 12.734 1 94.75 87 ASN B C 1
ATOM 4707 O O . ASN B 1 87 ? -20.938 -0.614 11.695 1 94.75 87 ASN B O 1
ATOM 4711 N N . LEU B 1 88 ? -20.844 -0.381 13.93 1 95.12 88 LEU B N 1
ATOM 4712 C CA . LEU B 1 88 ? -22.297 -0.189 14.031 1 95.12 88 LEU B CA 1
ATOM 4713 C C . LEU B 1 88 ? -22.719 1.116 13.367 1 95.12 88 LEU B C 1
ATOM 4715 O O . LEU B 1 88 ? -23.766 1.176 12.711 1 95.12 88 LEU B O 1
ATOM 4719 N N . GLU B 1 89 ? -21.891 2.119 13.555 1 92.25 89 GLU B N 1
ATOM 4720 C CA . GLU B 1 89 ? -22.141 3.395 12.891 1 92.25 89 GLU B CA 1
ATOM 4721 C C . GLU B 1 89 ? -22.125 3.238 11.367 1 92.25 89 GLU B C 1
ATOM 4723 O O . GLU B 1 89 ? -23.016 3.75 10.68 1 92.25 89 GLU B O 1
ATOM 4728 N N . ALA B 1 90 ? -21.188 2.529 10.852 1 92.25 90 ALA B N 1
ATOM 4729 C CA . ALA B 1 90 ? -21.062 2.299 9.414 1 92.25 90 ALA B CA 1
ATOM 4730 C C . ALA B 1 90 ? -22.234 1.477 8.891 1 92.25 90 ALA B C 1
ATOM 4732 O O . ALA B 1 90 ? -22.766 1.763 7.82 1 92.25 90 ALA B O 1
ATOM 4733 N N . LEU B 1 91 ? -22.609 0.476 9.656 1 96.25 91 LEU B N 1
ATOM 4734 C CA . LEU B 1 91 ? -23.75 -0.343 9.289 1 96.25 91 LEU B CA 1
ATOM 4735 C C . LEU B 1 91 ? -25.031 0.494 9.258 1 96.25 91 LEU B C 1
ATOM 4737 O O . LEU B 1 91 ? -25.844 0.37 8.336 1 96.25 91 LEU B O 1
ATOM 4741 N N . SER B 1 92 ? -25.188 1.302 10.266 1 95.44 92 SER B N 1
ATOM 4742 C CA . SER B 1 92 ? -26.344 2.186 10.336 1 95.44 92 SER B CA 1
ATOM 4743 C C . SER B 1 92 ? -26.438 3.086 9.109 1 95.44 92 SER B C 1
ATOM 4745 O O . SER B 1 92 ? -27.516 3.234 8.516 1 95.44 92 SER B O 1
ATOM 4747 N N . LYS B 1 93 ? -25.359 3.6 8.734 1 90.88 93 LYS B N 1
ATOM 4748 C CA . LYS B 1 93 ? -25.312 4.484 7.57 1 90.88 93 LYS B CA 1
ATOM 4749 C C . LYS B 1 93 ? -25.672 3.732 6.293 1 90.88 93 LYS B C 1
ATOM 4751 O O . LYS B 1 93 ? -26.359 4.27 5.418 1 90.88 93 LYS B O 1
ATOM 4756 N N . ALA B 1 94 ? -25.203 2.537 6.152 1 92.88 94 ALA B N 1
ATOM 4757 C CA . ALA B 1 94 ? -25.5 1.725 4.98 1 92.88 94 ALA B CA 1
ATOM 4758 C C . ALA B 1 94 ? -27 1.474 4.859 1 92.88 94 ALA B C 1
ATOM 4760 O O . ALA B 1 94 ? -27.578 1.592 3.771 1 92.88 94 ALA B O 1
ATOM 4761 N N . ILE B 1 95 ? -27.625 1.194 5.977 1 95.25 95 ILE B N 1
ATOM 4762 C CA . ILE B 1 95 ? -29.062 0.907 5.996 1 95.25 95 ILE B CA 1
ATOM 4763 C C . ILE B 1 95 ? -29.844 2.176 5.676 1 95.25 95 ILE B C 1
ATOM 4765 O O . ILE B 1 95 ? -30.75 2.158 4.848 1 95.25 95 ILE B O 1
ATOM 4769 N N . MET B 1 96 ? -29.406 3.238 6.254 1 91.62 96 MET B N 1
ATOM 4770 C CA . MET B 1 96 ? -30.141 4.496 6.09 1 91.62 96 MET B CA 1
ATOM 4771 C C . MET B 1 96 ? -29.984 5.027 4.664 1 91.62 96 MET B C 1
ATOM 4773 O O . MET B 1 96 ? -30.906 5.637 4.125 1 91.62 96 MET B O 1
ATOM 4777 N N . SER B 1 97 ? -28.844 4.797 4.102 1 88.44 97 SER B N 1
ATOM 4778 C CA . SER B 1 97 ? -28.625 5.227 2.727 1 88.44 97 SER B CA 1
ATOM 4779 C C . SER B 1 97 ? -29.547 4.492 1.761 1 88.44 97 SER B C 1
ATOM 4781 O O . SER B 1 97 ? -29.906 5.027 0.708 1 88.44 97 SER B O 1
ATOM 4783 N N . PHE B 1 98 ? -29.891 3.309 2.123 1 91.19 98 PHE B N 1
ATOM 4784 C CA . PHE B 1 98 ? -30.828 2.533 1.32 1 91.19 98 PHE B CA 1
ATOM 4785 C C . PHE B 1 98 ? -32.25 3.039 1.512 1 91.19 98 PHE B C 1
ATOM 4787 O O . PHE B 1 98 ? -32.969 3.248 0.537 1 91.19 98 PHE B O 1
ATOM 4794 N N . GLU B 1 99 ? -32.594 3.359 2.727 1 91.88 99 GLU B N 1
ATOM 4795 C CA . GLU B 1 99 ? -33.969 3.74 3.059 1 91.88 99 GLU B CA 1
ATOM 4796 C C . GLU B 1 99 ? -34.219 5.191 2.676 1 91.88 99 GLU B C 1
ATOM 4798 O O . GLU B 1 99 ? -35.344 5.52 2.221 1 91.88 99 GLU B O 1
ATOM 4803 N N . ARG B 1 100 ? -33.188 5.953 2.973 1 86.81 100 ARG B N 1
ATOM 4804 C CA . ARG B 1 100 ? -33.312 7.391 2.752 1 86.81 100 ARG B CA 1
ATOM 4805 C C . ARG B 1 100 ? -32.125 7.945 2.002 1 86.81 100 ARG B C 1
ATOM 4807 O O . ARG B 1 100 ? -31.312 8.695 2.568 1 86.81 100 ARG B O 1
ATOM 4814 N N . PRO B 1 101 ? -32.062 7.711 0.765 1 77.81 101 PRO B N 1
ATOM 4815 C CA . PRO B 1 101 ? -30.859 8.07 -0 1 77.81 101 PRO B CA 1
ATOM 4816 C C . PRO B 1 101 ? -30.609 9.578 -0.04 1 77.81 101 PRO B C 1
ATOM 4818 O O . PRO B 1 101 ? -29.469 10.016 -0.207 1 77.81 101 PRO B O 1
ATOM 4821 N N . ASN B 1 102 ? -31.562 10.375 0.23 1 74.56 102 ASN B N 1
ATOM 4822 C CA . ASN B 1 102 ? -31.422 11.82 0.111 1 74.56 102 ASN B CA 1
ATOM 4823 C C . ASN B 1 102 ? -31.344 12.492 1.479 1 74.56 102 ASN B C 1
ATOM 4825 O O . ASN B 1 102 ? -31.281 13.719 1.572 1 74.56 102 ASN B O 1
ATOM 4829 N N . ALA B 1 103 ? -31.328 11.609 2.48 1 73.75 103 ALA B N 1
ATOM 4830 C CA . ALA B 1 103 ? -31.312 12.203 3.818 1 73.75 103 ALA B CA 1
ATOM 4831 C C . ALA B 1 103 ? -29.906 12.711 4.168 1 73.75 103 ALA B C 1
ATOM 4833 O O . ALA B 1 103 ? -28.906 12.078 3.834 1 73.75 103 ALA B O 1
ATOM 4834 N N . GLU B 1 104 ? -29.875 13.93 4.738 1 64.69 104 GLU B N 1
ATOM 4835 C CA . GLU B 1 104 ? -28.609 14.555 5.129 1 64.69 104 GLU B CA 1
ATOM 4836 C C . GLU B 1 104 ? -28.016 13.891 6.375 1 64.69 104 GLU B C 1
ATOM 4838 O O . GLU B 1 104 ? -26.797 13.812 6.531 1 64.69 104 GLU B O 1
ATOM 4843 N N . SER B 1 105 ? -28.969 13.586 7.297 1 67.75 105 SER B N 1
ATOM 4844 C CA . SER B 1 105 ? -28.531 12.93 8.531 1 67.75 105 SER B CA 1
ATOM 4845 C C . SER B 1 105 ? -29.188 11.562 8.688 1 67.75 105 SER B C 1
ATOM 4847 O O . SER B 1 105 ? -30.328 11.367 8.289 1 67.75 105 SER B O 1
ATOM 4849 N N . SER B 1 106 ? -28.219 10.633 9.023 1 68.81 106 SER B N 1
ATOM 4850 C CA . SER B 1 106 ? -28.766 9.289 9.211 1 68.81 106 SER B CA 1
ATOM 4851 C C . SER B 1 106 ? -28.719 8.875 10.68 1 68.81 106 SER B C 1
ATOM 4853 O O . SER B 1 106 ? -27.672 8.992 11.336 1 68.81 106 SER B O 1
ATOM 4855 N N . PRO B 1 107 ? -29.922 8.578 11.25 1 81.62 107 PRO B N 1
ATOM 4856 C CA . PRO B 1 107 ? -29.891 8.047 12.609 1 81.62 107 PRO B CA 1
ATOM 4857 C C . PRO B 1 107 ? -29.031 6.789 12.734 1 81.62 107 PRO B C 1
ATOM 4859 O O . PRO B 1 107 ? -28.891 6.043 11.766 1 81.62 107 PRO B O 1
ATOM 4862 N N . GLU B 1 108 ? -28.406 6.684 13.836 1 90.31 108 GLU B N 1
ATOM 4863 C CA . GLU B 1 108 ? -27.625 5.5 14.156 1 90.31 108 GLU B CA 1
ATOM 4864 C C . GLU B 1 108 ? -28.391 4.555 15.078 1 90.31 108 GLU B C 1
ATOM 4866 O O . GLU B 1 108 ? -29.078 5 16 1 90.31 108 GLU B O 1
ATOM 4871 N N . PHE B 1 109 ? -28.297 3.34 14.727 1 94.19 109 PHE B N 1
ATOM 4872 C CA . PHE B 1 109 ? -28.859 2.346 15.633 1 94.19 109 PHE B CA 1
ATOM 4873 C C . PHE B 1 109 ? -28.047 2.254 16.906 1 94.19 109 PHE B C 1
ATOM 4875 O O . PHE B 1 109 ? -26.828 2.414 16.891 1 94.19 109 PHE B O 1
ATOM 4882 N N . THR B 1 110 ? -28.703 1.9 17.969 1 93.31 110 THR B N 1
ATOM 4883 C CA . THR B 1 110 ? -28.031 1.84 19.25 1 93.31 110 THR B CA 1
ATOM 4884 C C . THR B 1 110 ? -27.391 0.471 19.469 1 93.31 110 THR B C 1
ATOM 4886 O O . THR B 1 110 ? -26.453 0.333 20.25 1 93.31 110 THR B O 1
ATOM 4889 N N . THR B 1 111 ? -27.953 -0.496 18.812 1 96.12 111 THR B N 1
ATOM 4890 C CA . THR B 1 111 ? -27.422 -1.849 18.953 1 96.12 111 THR B CA 1
ATOM 4891 C C . THR B 1 111 ? -27.422 -2.57 17.609 1 96.12 111 THR B C 1
ATOM 4893 O O . THR B 1 111 ? -28.156 -2.193 16.688 1 96.12 111 THR B O 1
ATOM 4896 N N . TYR B 1 112 ? -26.641 -3.576 17.547 1 97.19 112 TYR B N 1
ATOM 4897 C CA . TYR B 1 112 ? -26.625 -4.426 16.359 1 97.19 112 TYR B CA 1
ATOM 4898 C C . TYR B 1 112 ? -27.969 -5.129 16.188 1 97.19 112 TYR B C 1
ATOM 4900 O O . TYR B 1 112 ? -28.438 -5.293 15.055 1 97.19 112 TYR B O 1
ATOM 4908 N N . ASP B 1 113 ? -28.594 -5.465 17.281 1 96.5 113 ASP B N 1
ATOM 4909 C CA . ASP B 1 113 ? -29.906 -6.113 17.219 1 96.5 113 ASP B CA 1
ATOM 4910 C C . ASP B 1 113 ? -30.922 -5.211 16.531 1 96.5 113 ASP B C 1
ATOM 4912 O O . ASP B 1 113 ? -31.703 -5.676 15.703 1 96.5 113 ASP B O 1
ATOM 4916 N N . ALA B 1 114 ? -30.859 -4 16.906 1 97.06 114 ALA B N 1
ATOM 4917 C CA . ALA B 1 114 ? -31.797 -3.045 16.297 1 97.06 114 ALA B CA 1
ATOM 4918 C C . ALA B 1 114 ? -31.547 -2.914 14.805 1 97.06 114 ALA B C 1
ATOM 4920 O O . ALA B 1 114 ? -32.5 -2.822 14.016 1 97.06 114 ALA B O 1
ATOM 4921 N N . ALA B 1 115 ? -30.328 -2.859 14.43 1 97.56 115 ALA B N 1
ATOM 4922 C CA . ALA B 1 115 ? -29.969 -2.773 13.016 1 97.56 115 ALA B CA 1
ATOM 4923 C C . ALA B 1 115 ? -30.438 -4.012 12.25 1 97.56 115 ALA B C 1
ATOM 4925 O O . ALA B 1 115 ? -31.016 -3.9 11.172 1 97.56 115 ALA B O 1
ATOM 4926 N N . LEU B 1 116 ? -30.219 -5.207 12.836 1 97.69 116 LEU B N 1
ATOM 4927 C CA . LEU B 1 116 ? -30.609 -6.465 12.211 1 97.69 116 LEU B CA 1
ATOM 4928 C C . LEU B 1 116 ? -32.125 -6.586 12.117 1 97.69 116 LEU B C 1
ATOM 4930 O O . LEU B 1 116 ? -32.656 -7.133 11.148 1 97.69 116 LEU B O 1
ATOM 4934 N N . ASP B 1 117 ? -32.781 -6.023 13.086 1 96.5 117 ASP B N 1
ATOM 4935 C CA . ASP B 1 117 ? -34.25 -6.02 13.055 1 96.5 117 ASP B CA 1
ATOM 4936 C C . ASP B 1 117 ? -34.75 -5.156 11.914 1 96.5 117 ASP B C 1
ATOM 4938 O O . ASP B 1 117 ? -35.75 -5.504 11.266 1 96.5 117 ASP B O 1
ATOM 4942 N N . GLU B 1 118 ? -34.156 -4.074 11.734 1 96.44 118 GLU B N 1
ATOM 4943 C CA . GLU B 1 118 ? -34.531 -3.213 10.617 1 96.44 118 GLU B CA 1
ATOM 4944 C C . GLU B 1 118 ? -34.344 -3.916 9.281 1 96.44 118 GLU B C 1
ATOM 4946 O O . GLU B 1 118 ? -35.188 -3.83 8.391 1 96.44 118 GLU B O 1
ATOM 4951 N N . LEU B 1 119 ? -33.25 -4.609 9.148 1 97.69 119 LEU B N 1
ATOM 4952 C CA . LEU B 1 119 ? -32.969 -5.387 7.945 1 97.69 119 LEU B CA 1
ATOM 4953 C C . LEU B 1 119 ? -34.031 -6.461 7.738 1 97.69 119 LEU B C 1
ATOM 4955 O O . LEU B 1 119 ? -34.469 -6.719 6.605 1 97.69 119 LEU B O 1
ATOM 4959 N N . THR B 1 120 ? -34.469 -7.023 8.812 1 97.5 120 THR B N 1
ATOM 4960 C CA . THR B 1 120 ? -35.5 -8.039 8.766 1 97.5 120 THR B CA 1
ATOM 4961 C C . THR B 1 120 ? -36.812 -7.449 8.227 1 97.5 120 THR B C 1
ATOM 4963 O O . THR B 1 120 ? -37.469 -8.047 7.363 1 97.5 120 THR B O 1
ATOM 4966 N N . ALA B 1 121 ? -37.125 -6.348 8.719 1 96.56 121 ALA B N 1
ATOM 4967 C CA . ALA B 1 121 ? -38.344 -5.684 8.273 1 96.56 121 ALA B CA 1
ATOM 4968 C C . ALA B 1 121 ? -38.312 -5.379 6.781 1 96.56 121 ALA B C 1
ATOM 4970 O O . ALA B 1 121 ? -39.281 -5.609 6.059 1 96.56 121 ALA B O 1
ATOM 4971 N N . LEU B 1 122 ? -37.25 -4.938 6.301 1 96.06 122 LEU B N 1
ATOM 4972 C CA . LEU B 1 122 ? -37.062 -4.598 4.895 1 96.06 122 LEU B CA 1
ATOM 4973 C C . LEU B 1 122 ? -37.125 -5.84 4.016 1 96.06 122 LEU B C 1
ATOM 4975 O O . LEU B 1 122 ? -37.719 -5.797 2.924 1 96.06 122 LEU B O 1
ATOM 4979 N N . SER B 1 123 ? -36.625 -6.961 4.5 1 96.06 123 SER B N 1
ATOM 4980 C CA . SER B 1 123 ? -36.531 -8.188 3.713 1 96.06 123 SER B CA 1
ATOM 4981 C C . SER B 1 123 ? -37.906 -8.867 3.6 1 96.06 123 SER B C 1
ATOM 4983 O O . SER B 1 123 ? -38.094 -9.727 2.74 1 96.06 123 SER B O 1
ATOM 4985 N N . LYS B 1 124 ? -38.781 -8.469 4.5 1 94.5 124 LYS B N 1
ATOM 4986 C CA . LYS B 1 124 ? -40.156 -8.977 4.414 1 94.5 124 LYS B CA 1
ATOM 4987 C C . LYS B 1 124 ? -40.969 -8.219 3.369 1 94.5 124 LYS B C 1
ATOM 4989 O O . LYS B 1 124 ? -41.875 -8.766 2.768 1 94.5 124 LYS B O 1
ATOM 4994 N N . GLU B 1 125 ? -40.469 -7.031 3.148 1 93.56 125 GLU B N 1
ATOM 4995 C CA . GLU B 1 125 ? -41.219 -6.16 2.225 1 93.56 125 GLU B CA 1
ATOM 4996 C C . GLU B 1 125 ? -40.75 -6.387 0.785 1 93.56 125 GLU B C 1
ATOM 4998 O O . GLU B 1 125 ? -41.562 -6.246 -0.149 1 93.56 125 GLU B O 1
ATOM 5003 N N . GLN B 1 126 ? -39.5 -6.668 0.597 1 94.38 126 GLN B N 1
ATOM 5004 C CA . GLN B 1 126 ? -39 -6.852 -0.751 1 94.38 126 GLN B CA 1
ATOM 5005 C C . GLN B 1 126 ? -37.688 -7.672 -0.731 1 94.38 126 GLN B C 1
ATOM 5007 O O . GLN B 1 126 ? -37.094 -7.844 0.321 1 94.38 126 GLN B O 1
ATOM 5012 N N . ARG B 1 127 ? -37.375 -8.195 -1.889 1 96.25 127 ARG B N 1
ATOM 5013 C CA . ARG B 1 127 ? -36.094 -8.883 -2.057 1 96.25 127 ARG B CA 1
ATOM 5014 C C . ARG B 1 127 ? -34.938 -7.914 -1.897 1 96.25 127 ARG B C 1
ATOM 5016 O O . ARG B 1 127 ? -34.844 -6.914 -2.611 1 96.25 127 ARG B O 1
ATOM 5023 N N . ILE B 1 128 ? -34.062 -8.195 -0.927 1 96.94 128 ILE B N 1
ATOM 5024 C CA . ILE B 1 128 ? -32.969 -7.289 -0.657 1 96.94 128 ILE B CA 1
ATOM 5025 C C . ILE B 1 128 ? -31.656 -8.086 -0.567 1 96.94 128 ILE B C 1
ATOM 5027 O O . ILE B 1 128 ? -31.625 -9.164 0.02 1 96.94 128 ILE B O 1
ATOM 5031 N N . VAL B 1 129 ? -30.625 -7.617 -1.241 1 98.31 129 VAL B N 1
ATOM 5032 C CA . VAL B 1 129 ? -29.281 -8.148 -1.07 1 98.31 129 VAL B CA 1
ATOM 5033 C C . VAL B 1 129 ? -28.562 -7.387 0.046 1 98.31 129 VAL B C 1
ATOM 5035 O O . VAL B 1 129 ? -28.438 -6.16 -0.008 1 98.31 129 VAL B O 1
ATOM 5038 N N . PHE B 1 130 ? -28.172 -8.07 1.11 1 98.38 130 PHE B N 1
ATOM 5039 C CA . PHE B 1 130 ? -27.375 -7.504 2.197 1 98.38 130 PHE B CA 1
ATOM 5040 C C . PHE B 1 130 ? -25.953 -8.039 2.17 1 98.38 130 PHE B C 1
ATOM 5042 O O . PHE B 1 130 ? -25.734 -9.234 2.4 1 98.38 130 PHE B O 1
ATOM 5049 N N . VAL B 1 131 ? -25 -7.164 1.903 1 98.62 131 VAL B N 1
ATOM 5050 C CA . VAL B 1 131 ? -23.594 -7.547 1.783 1 98.62 131 VAL B CA 1
ATOM 5051 C C . VAL B 1 131 ? -22.828 -7.109 3.031 1 98.62 131 VAL B C 1
ATOM 5053 O O . VAL B 1 131 ? -22.922 -5.949 3.441 1 98.62 131 VAL B O 1
ATOM 5056 N N . ILE B 1 132 ? -22.172 -8.008 3.611 1 98.31 132 ILE B N 1
ATOM 5057 C CA . ILE B 1 132 ? -21.156 -7.691 4.605 1 98.31 132 ILE B CA 1
ATOM 5058 C C . ILE B 1 132 ? -19.766 -7.977 4.035 1 98.31 132 ILE B C 1
ATOM 5060 O O . ILE B 1 132 ? -19.297 -9.117 4.074 1 98.31 132 ILE B O 1
ATOM 5064 N N . ASP B 1 133 ? -19.172 -6.934 3.541 1 97.12 133 ASP B N 1
ATOM 5065 C CA . ASP B 1 133 ? -17.812 -7.051 3.006 1 97.12 133 ASP B CA 1
ATOM 5066 C C . ASP B 1 133 ? -16.781 -6.98 4.121 1 97.12 133 ASP B C 1
ATOM 5068 O O . ASP B 1 133 ? -16.906 -6.18 5.047 1 97.12 133 ASP B O 1
ATOM 5072 N N . GLU B 1 134 ? -15.781 -7.809 4.031 1 95.25 134 GLU B N 1
ATOM 5073 C CA . GLU B 1 134 ? -14.727 -7.988 5.027 1 95.25 134 GLU B CA 1
ATOM 5074 C C . GLU B 1 134 ? -15.312 -8.367 6.387 1 95.25 134 GLU B C 1
ATOM 5076 O O . GLU B 1 134 ? -15.031 -7.711 7.391 1 95.25 134 GLU B O 1
ATOM 5081 N N . TYR B 1 135 ? -16.062 -9.5 6.41 1 97.44 135 TYR B N 1
ATOM 5082 C CA . TYR B 1 135 ? -16.75 -10.039 7.578 1 97.44 135 TYR B CA 1
ATOM 5083 C C . TYR B 1 135 ? -15.766 -10.328 8.703 1 97.44 135 TYR B C 1
ATOM 5085 O O . TYR B 1 135 ? -16.094 -10.148 9.883 1 97.44 135 TYR B O 1
ATOM 5093 N N . PRO B 1 136 ? -14.547 -10.742 8.375 1 94.44 136 PRO B N 1
ATOM 5094 C CA . PRO B 1 136 ? -13.594 -11.016 9.453 1 94.44 136 PRO B CA 1
ATOM 5095 C C . PRO B 1 136 ? -13.328 -9.789 10.328 1 94.44 136 PRO B C 1
ATOM 5097 O O . PRO B 1 136 ? -13.156 -9.93 11.547 1 94.44 136 PRO B O 1
ATOM 5100 N N . TYR B 1 137 ? -13.352 -8.625 9.797 1 93 137 TYR B N 1
ATOM 5101 C CA . TYR B 1 137 ? -13.164 -7.406 10.586 1 93 137 TYR B CA 1
ATOM 5102 C C . TYR B 1 137 ? -14.328 -7.199 11.547 1 93 137 TYR B C 1
ATOM 5104 O O . TYR B 1 137 ? -14.125 -6.828 12.711 1 93 137 TYR B O 1
ATOM 5112 N N . LEU B 1 138 ? -15.508 -7.438 11.062 1 96.38 138 LEU B N 1
ATOM 5113 C CA . LEU B 1 138 ? -16.688 -7.289 11.906 1 96.38 138 LEU B CA 1
ATOM 5114 C C . LEU B 1 138 ? -16.672 -8.312 13.039 1 96.38 138 LEU B C 1
ATOM 5116 O O . LEU B 1 138 ? -16.969 -7.973 14.188 1 96.38 138 LEU B O 1
ATOM 5120 N N . ALA B 1 139 ? -16.328 -9.523 12.664 1 95.62 139 ALA B N 1
ATOM 5121 C CA . ALA B 1 139 ? -16.297 -10.602 13.648 1 95.62 139 ALA B CA 1
ATOM 5122 C C . ALA B 1 139 ? -15.242 -10.336 14.727 1 95.62 139 ALA B C 1
ATOM 5124 O O . ALA B 1 139 ? -15.43 -10.703 15.891 1 95.62 139 ALA B O 1
ATOM 5125 N N . LYS B 1 140 ? -14.188 -9.75 14.352 1 92.38 140 LYS B N 1
ATOM 5126 C CA . LYS B 1 140 ? -13.156 -9.383 15.32 1 92.38 140 LYS B CA 1
ATOM 5127 C C . LYS B 1 140 ? -13.617 -8.25 16.219 1 92.38 140 LYS B C 1
ATOM 5129 O O . LYS B 1 140 ? -13.383 -8.281 17.438 1 92.38 140 LYS B O 1
ATOM 5134 N N . ALA B 1 141 ? -14.305 -7.27 15.688 1 92.69 141 ALA B N 1
ATOM 5135 C CA . ALA B 1 141 ? -14.758 -6.082 16.406 1 92.69 141 ALA B CA 1
ATOM 5136 C C . ALA B 1 141 ? -15.945 -6.406 17.312 1 92.69 141 ALA B C 1
ATOM 5138 O O . ALA B 1 141 ? -16.125 -5.797 18.359 1 92.69 141 ALA B O 1
ATOM 5139 N N . LYS B 1 142 ? -16.766 -7.289 16.828 1 95.62 142 LYS B N 1
ATOM 5140 C CA . LYS B 1 142 ? -17.953 -7.773 17.531 1 95.62 142 LYS B CA 1
ATOM 5141 C C . LYS B 1 142 ? -18.016 -9.297 17.516 1 95.62 142 LYS B C 1
ATOM 5143 O O . LYS B 1 142 ? -18.797 -9.891 16.766 1 95.62 142 LYS B O 1
ATOM 5148 N N . PRO B 1 143 ? -17.406 -9.922 18.484 1 94.12 143 PRO B N 1
ATOM 5149 C CA . PRO B 1 143 ? -17.25 -11.375 18.484 1 94.12 143 PRO B CA 1
ATOM 5150 C C . PRO B 1 143 ? -18.594 -12.109 18.484 1 94.12 143 PRO B C 1
ATOM 5152 O O . PRO B 1 143 ? -18.688 -13.234 17.969 1 94.12 143 PRO B O 1
ATOM 5155 N N . ALA B 1 144 ? -19.641 -11.461 18.938 1 95.5 144 ALA B N 1
ATOM 5156 C CA . ALA B 1 144 ? -20.938 -12.102 19.062 1 95.5 144 ALA B CA 1
ATOM 5157 C C . ALA B 1 144 ? -21.688 -12.086 17.734 1 95.5 144 ALA B C 1
ATOM 5159 O O . ALA B 1 144 ? -22.734 -12.719 17.594 1 95.5 144 ALA B O 1
ATOM 5160 N N . ILE B 1 145 ? -21.141 -11.5 16.734 1 97.19 145 ILE B N 1
ATOM 5161 C CA . ILE B 1 145 ? -21.891 -11.203 15.531 1 97.19 145 ILE B CA 1
ATOM 5162 C C . ILE B 1 145 ? -22.297 -12.5 14.836 1 97.19 145 ILE B C 1
ATOM 5164 O O . ILE B 1 145 ? -23.391 -12.602 14.273 1 97.19 145 ILE B O 1
ATOM 5168 N N . SER B 1 146 ? -21.438 -13.523 14.82 1 96.06 146 SER B N 1
ATOM 5169 C CA . SER B 1 146 ? -21.75 -14.789 14.164 1 96.06 146 SER B CA 1
ATOM 5170 C C . SER B 1 146 ? -22.938 -15.477 14.82 1 96.06 146 SER B C 1
ATOM 5172 O O . SER B 1 146 ? -23.828 -16 14.133 1 96.06 146 SER B O 1
ATOM 5174 N N . ALA B 1 147 ? -22.953 -15.398 16.078 1 95.62 147 ALA B N 1
ATOM 5175 C CA . ALA B 1 147 ? -24.078 -15.977 16.828 1 95.62 147 ALA B CA 1
ATOM 5176 C C . ALA B 1 147 ? -25.359 -15.188 16.594 1 95.62 147 ALA B C 1
ATOM 5178 O O . ALA B 1 147 ? -26.438 -15.766 16.5 1 95.62 147 ALA B O 1
ATOM 5179 N N . MET B 1 148 ? -25.266 -13.938 16.547 1 96.81 148 MET B N 1
ATOM 5180 C CA . MET B 1 148 ? -26.406 -13.086 16.281 1 96.81 148 MET B CA 1
ATOM 5181 C C . MET B 1 148 ? -27 -13.391 14.906 1 96.81 148 MET B C 1
ATOM 5183 O O . MET B 1 148 ? -28.219 -13.5 14.758 1 96.81 148 MET B O 1
ATOM 5187 N N . LEU B 1 149 ? -26.125 -13.562 13.945 1 97.06 149 LEU B N 1
ATOM 5188 C CA . LEU B 1 149 ? -26.562 -13.898 12.602 1 97.06 149 LEU B CA 1
ATOM 5189 C C . LEU B 1 149 ? -27.219 -15.273 12.57 1 97.06 149 LEU B C 1
ATOM 5191 O O . LEU B 1 149 ? -28.234 -15.461 11.898 1 97.06 149 LEU B O 1
ATOM 5195 N N . GLN B 1 150 ? -26.609 -16.188 13.273 1 96.25 150 GLN B N 1
ATOM 5196 C CA . GLN B 1 150 ? -27.219 -17.5 13.383 1 96.25 150 GLN B CA 1
ATOM 5197 C C . GLN B 1 150 ? -28.656 -17.406 13.883 1 96.25 150 GLN B C 1
ATOM 5199 O O . GLN B 1 150 ? -29.562 -17.984 13.297 1 96.25 150 GLN B O 1
ATOM 5204 N N . HIS B 1 151 ? -28.859 -16.703 14.914 1 96.44 151 HIS B N 1
ATOM 5205 C CA . HIS B 1 151 ? -30.156 -16.562 15.555 1 96.44 151 HIS B CA 1
ATOM 5206 C C . HIS B 1 151 ? -31.172 -15.938 14.617 1 96.44 151 HIS B C 1
ATOM 5208 O O . HIS B 1 151 ? -32.281 -16.438 14.469 1 96.44 151 HIS B O 1
ATOM 5214 N N . ILE B 1 152 ? -30.812 -14.914 13.977 1 97.19 152 ILE B N 1
ATOM 5215 C CA . ILE B 1 152 ? -31.766 -14.164 13.156 1 97.19 152 ILE B CA 1
ATOM 5216 C C . ILE B 1 152 ? -32.062 -14.945 11.883 1 97.19 152 ILE B C 1
ATOM 5218 O O . ILE B 1 152 ? -33.188 -14.906 11.367 1 97.19 152 ILE B O 1
ATOM 5222 N N . ILE B 1 153 ? -31.062 -15.656 11.328 1 96.88 153 ILE B N 1
ATOM 5223 C CA . ILE B 1 153 ? -31.266 -16.5 10.156 1 96.88 153 ILE B CA 1
ATOM 5224 C C . ILE B 1 153 ? -32.281 -17.609 10.484 1 96.88 153 ILE B C 1
ATOM 5226 O O . ILE B 1 153 ? -33.281 -17.781 9.781 1 96.88 153 ILE B O 1
ATOM 5230 N N . ASP B 1 154 ? -32.094 -18.234 11.602 1 96.06 154 ASP B N 1
ATOM 5231 C CA . ASP B 1 154 ? -32.875 -19.391 11.969 1 96.06 154 ASP B CA 1
ATOM 5232 C C . ASP B 1 154 ? -34.312 -19 12.281 1 96.06 154 ASP B C 1
ATOM 5234 O O . ASP B 1 154 ? -35.25 -19.75 11.984 1 96.06 154 ASP B O 1
ATOM 5238 N N . HIS B 1 155 ? -34.531 -17.812 12.719 1 95.94 155 HIS B N 1
ATOM 5239 C CA . HIS B 1 155 ? -35.812 -17.516 13.305 1 95.94 155 HIS B CA 1
ATOM 5240 C C . HIS B 1 155 ? -36.594 -16.5 12.461 1 95.94 155 HIS B C 1
ATOM 5242 O O . HIS B 1 155 ? -37.812 -16.391 12.57 1 95.94 155 HIS B O 1
ATOM 5248 N N . LYS B 1 156 ? -35.844 -15.836 11.672 1 96.56 156 LYS B N 1
ATOM 5249 C CA . LYS B 1 156 ? -36.531 -14.758 10.977 1 96.56 156 LYS B CA 1
ATOM 5250 C C . LYS B 1 156 ? -36.219 -14.789 9.484 1 96.56 156 LYS B C 1
ATOM 5252 O O . LYS B 1 156 ? -37.156 -14.82 8.656 1 96.56 156 LYS B O 1
ATOM 5257 N N . TRP B 1 157 ? -35 -14.914 9.094 1 96.62 157 TRP B N 1
ATOM 5258 C CA . TRP B 1 157 ? -34.594 -14.648 7.715 1 96.62 157 TRP B CA 1
ATOM 5259 C C . TRP B 1 157 ? -34.906 -15.844 6.82 1 96.62 157 TRP B C 1
ATOM 5261 O O . TRP B 1 157 ? -35.125 -15.68 5.613 1 96.62 157 TRP B O 1
ATOM 5271 N N . THR B 1 158 ? -35 -16.984 7.383 1 94.19 158 THR B N 1
ATOM 5272 C CA . THR B 1 158 ? -35.312 -18.156 6.586 1 94.19 158 THR B CA 1
ATOM 5273 C C . THR B 1 158 ? -36.688 -18.031 5.918 1 94.19 158 THR B C 1
ATOM 5275 O O . THR B 1 158 ? -36.938 -18.641 4.875 1 94.19 158 THR B O 1
ATOM 5278 N N . GLU B 1 159 ? -37.531 -17.203 6.492 1 92.81 159 GLU B N 1
ATOM 5279 C CA . GLU B 1 159 ? -38.875 -17.016 5.953 1 92.81 159 GLU B CA 1
ATOM 5280 C C . GLU B 1 159 ? -39 -15.672 5.23 1 92.81 159 GLU B C 1
ATOM 5282 O O . GLU B 1 159 ? -40.094 -15.211 4.938 1 92.81 159 GLU B O 1
ATOM 5287 N N . SER B 1 160 ? -37.938 -15.117 4.957 1 94.56 160 SER B N 1
ATOM 5288 C CA . SER B 1 160 ? -37.906 -13.82 4.289 1 94.56 160 SER B CA 1
ATOM 5289 C C . SER B 1 160 ? -37.25 -13.906 2.92 1 94.56 160 SER B C 1
ATOM 5291 O O . SER B 1 160 ? -36.906 -15 2.463 1 94.56 160 SER B O 1
ATOM 5293 N N . GLN B 1 161 ? -37.156 -12.742 2.279 1 96.19 161 GLN B N 1
ATOM 5294 C CA . GLN B 1 161 ? -36.531 -12.68 0.959 1 96.19 161 GLN B CA 1
ATOM 5295 C C . GLN B 1 161 ? -35.094 -12.133 1.04 1 96.19 161 GLN B C 1
ATOM 5297 O O . GLN B 1 161 ? -34.594 -11.539 0.081 1 96.19 161 GLN B O 1
ATOM 5302 N N . MET B 1 162 ? -34.5 -12.414 2.195 1 97.75 162 MET B N 1
ATOM 5303 C CA . MET B 1 162 ? -33.156 -11.914 2.434 1 97.75 162 MET B CA 1
ATOM 5304 C C . MET B 1 162 ? -32.125 -12.68 1.599 1 97.75 162 MET B C 1
ATOM 5306 O O . MET B 1 162 ? -32.156 -13.914 1.554 1 97.75 162 MET B O 1
ATOM 5310 N N . TYR B 1 163 ? -31.328 -11.969 0.866 1 98.31 163 TYR B N 1
ATOM 5311 C CA . TYR B 1 163 ? -30.141 -12.492 0.193 1 98.31 163 TYR B CA 1
ATOM 5312 C C . TYR B 1 163 ? -28.875 -11.977 0.851 1 98.31 163 TYR B C 1
ATOM 5314 O O . TYR B 1 163 ? -28.375 -10.898 0.513 1 98.31 163 TYR B O 1
ATOM 5322 N N . LEU B 1 164 ? -28.266 -12.789 1.728 1 98.44 164 LEU B N 1
ATOM 5323 C CA . LEU B 1 164 ? -27.109 -12.391 2.523 1 98.44 164 LEU B CA 1
ATOM 5324 C C . LEU B 1 164 ? -25.812 -12.828 1.854 1 98.44 164 LEU B C 1
ATOM 5326 O O . LEU B 1 164 ? -25.672 -13.984 1.452 1 98.44 164 LEU B O 1
ATOM 5330 N N . ILE B 1 165 ? -24.875 -11.898 1.712 1 98.5 165 ILE B N 1
ATOM 5331 C CA . ILE B 1 165 ? -23.547 -12.219 1.223 1 98.5 165 ILE B CA 1
ATOM 5332 C C . ILE B 1 165 ? -22.516 -11.898 2.301 1 98.5 165 ILE B C 1
ATOM 5334 O O . ILE B 1 165 ? -22.406 -10.758 2.756 1 98.5 165 ILE B O 1
ATOM 5338 N N . LEU B 1 166 ? -21.828 -12.883 2.746 1 98.25 166 LEU B N 1
ATOM 5339 C CA . LEU B 1 166 ? -20.672 -12.711 3.611 1 98.25 166 LEU B CA 1
ATOM 5340 C C . LEU B 1 166 ? -19.375 -12.844 2.814 1 98.25 166 LEU B C 1
ATOM 5342 O O . LEU B 1 166 ? -19.125 -13.883 2.197 1 98.25 166 LEU B O 1
ATOM 5346 N N . CYS B 1 167 ? -18.594 -11.766 2.85 1 97.88 167 CYS B N 1
ATOM 5347 C CA . CYS B 1 167 ? -17.375 -11.742 2.047 1 97.88 167 CYS B CA 1
ATOM 5348 C C . CYS B 1 167 ? -16.156 -11.492 2.92 1 97.88 167 CYS B C 1
ATOM 5350 O O . CYS B 1 167 ? -16.234 -10.781 3.922 1 97.88 167 CYS B O 1
ATOM 5352 N N . GLY B 1 168 ? -15.016 -12.141 2.568 1 95.56 168 GLY B N 1
ATOM 5353 C CA . GLY B 1 168 ? -13.805 -11.922 3.344 1 95.56 168 GLY B CA 1
ATOM 5354 C C . GLY B 1 168 ? -12.539 -12.305 2.6 1 95.56 168 GLY B C 1
ATOM 5355 O O . GLY B 1 168 ? -12.547 -13.242 1.794 1 95.56 168 GLY B O 1
ATOM 5356 N N . SER B 1 169 ? -11.453 -11.625 2.971 1 91.44 169 SER B N 1
ATOM 5357 C CA . SER B 1 169 ? -10.164 -11.898 2.34 1 91.44 169 SER B CA 1
ATOM 5358 C C . SER B 1 169 ? -9.305 -12.812 3.209 1 91.44 169 SER B C 1
ATOM 5360 O O . SER B 1 169 ? -8.305 -13.359 2.744 1 91.44 169 SER B O 1
ATOM 5362 N N . SER B 1 170 ? -9.656 -12.867 4.457 1 88.31 170 SER B N 1
ATOM 5363 C CA . SER B 1 170 ? -8.953 -13.797 5.336 1 88.31 170 SER B CA 1
ATOM 5364 C C . SER B 1 170 ? -9.398 -15.234 5.086 1 88.31 170 SER B C 1
ATOM 5366 O O . SER B 1 170 ? -10.383 -15.695 5.664 1 88.31 170 SER B O 1
ATOM 5368 N N . MET B 1 171 ? -8.609 -15.922 4.402 1 85.12 171 MET B N 1
ATOM 5369 C CA . MET B 1 171 ? -8.977 -17.266 3.963 1 85.12 171 MET B CA 1
ATOM 5370 C C . MET B 1 171 ? -9.125 -18.203 5.152 1 85.12 171 MET B C 1
ATOM 5372 O O . MET B 1 171 ? -10.109 -18.938 5.254 1 85.12 171 MET B O 1
ATOM 5376 N N . SER B 1 172 ? -8.234 -18.141 6.039 1 85.19 172 SER B N 1
ATOM 5377 C CA . SER B 1 172 ? -8.273 -19.016 7.203 1 85.19 172 SER B CA 1
ATOM 5378 C C . SER B 1 172 ? -9.516 -18.766 8.047 1 85.19 172 SER B C 1
ATOM 5380 O O . SER B 1 172 ? -10.188 -19.703 8.477 1 85.19 172 SER B O 1
ATOM 5382 N N . PHE B 1 173 ? -9.836 -17.516 8.242 1 89.19 173 PHE B N 1
ATOM 5383 C CA . PHE B 1 173 ? -11.008 -17.156 9.023 1 89.19 173 PHE B CA 1
ATOM 5384 C C . PHE B 1 173 ? -12.281 -17.656 8.344 1 89.19 173 PHE B C 1
ATOM 5386 O O . PHE B 1 173 ? -13.141 -18.266 8.984 1 89.19 173 PHE B O 1
ATOM 5393 N N . MET B 1 174 ? -12.352 -17.422 7.07 1 92.31 174 MET B N 1
ATOM 5394 C CA . MET B 1 174 ? -13.562 -17.766 6.34 1 92.31 174 MET B CA 1
ATOM 5395 C C . MET B 1 174 ? -13.758 -19.281 6.312 1 92.31 174 MET B C 1
ATOM 5397 O O . MET B 1 174 ? -14.875 -19.781 6.488 1 92.31 174 MET B O 1
ATOM 5401 N N . GLU B 1 175 ? -12.703 -19.969 6.242 1 89.75 175 GLU B N 1
ATOM 5402 C CA . GLU B 1 175 ? -12.781 -21.422 6.145 1 89.75 175 GLU B CA 1
ATOM 5403 C C . GLU B 1 175 ? -13.016 -22.062 7.516 1 89.75 175 GLU B C 1
ATOM 5405 O O . GLU B 1 175 ? -13.734 -23.047 7.633 1 89.75 175 GLU B O 1
ATOM 5410 N N . SER B 1 176 ? -12.523 -21.438 8.555 1 89.75 176 SER B N 1
ATOM 5411 C CA . SER B 1 176 ? -12.594 -22.062 9.875 1 89.75 176 SER B CA 1
ATOM 5412 C C . SER B 1 176 ? -13.719 -21.469 10.711 1 89.75 176 SER B C 1
ATOM 5414 O O . SER B 1 176 ? -14.414 -22.203 11.43 1 89.75 176 SER B O 1
ATOM 5416 N N . GLN B 1 177 ? -13.922 -20.172 10.547 1 89.31 177 GLN B N 1
ATOM 5417 C CA . GLN B 1 177 ? -14.828 -19.516 11.477 1 89.31 177 GLN B CA 1
ATOM 5418 C C . GLN B 1 177 ? -16.172 -19.219 10.828 1 89.31 177 GLN B C 1
ATOM 5420 O O . GLN B 1 177 ? -17.141 -18.859 11.508 1 89.31 177 GLN B O 1
ATOM 5425 N N . VAL B 1 178 ? -16.234 -19.422 9.578 1 89.19 178 VAL B N 1
ATOM 5426 C CA . VAL B 1 178 ? -17.5 -19.203 8.906 1 89.19 178 VAL B CA 1
ATOM 5427 C C . VAL B 1 178 ? -18.016 -20.516 8.328 1 89.19 178 VAL B C 1
ATOM 5429 O O . VAL B 1 178 ? -19.156 -20.906 8.586 1 89.19 178 VAL B O 1
ATOM 5432 N N . LEU B 1 179 ? -17.141 -21.219 7.68 1 89.62 179 LEU B N 1
ATOM 5433 C CA . LEU B 1 179 ? -17.562 -22.422 6.965 1 89.62 179 LEU B CA 1
ATOM 5434 C C . LEU B 1 179 ? -17.281 -23.672 7.789 1 89.62 179 LEU B C 1
ATOM 5436 O O . LEU B 1 179 ? -17.781 -24.75 7.48 1 89.62 179 LEU B O 1
ATOM 5440 N N . GLY B 1 180 ? -16.531 -23.5 8.844 1 89.19 180 GLY B N 1
ATOM 5441 C CA . GLY B 1 180 ? -16.141 -24.641 9.648 1 89.19 180 GLY B CA 1
ATOM 5442 C C . GLY B 1 180 ? -17.281 -25.234 10.445 1 89.19 180 GLY B C 1
ATOM 5443 O O . GLY B 1 180 ? -18.25 -24.547 10.773 1 89.19 180 GLY B O 1
ATOM 5444 N N . LYS B 1 181 ? -17.094 -26.391 10.922 1 85.94 181 LYS B N 1
ATOM 5445 C CA . LYS B 1 181 ? -18.125 -27.156 11.617 1 85.94 181 LYS B CA 1
ATOM 5446 C C . LYS B 1 181 ? -18.438 -26.547 12.977 1 85.94 181 LYS B C 1
ATOM 5448 O O . LYS B 1 181 ? -19.578 -26.625 13.445 1 85.94 181 LYS B O 1
ATOM 5453 N N . GLU B 1 182 ? -17.562 -25.875 13.516 1 88.31 182 GLU B N 1
ATOM 5454 C CA . GLU B 1 182 ? -17.75 -25.328 14.852 1 88.31 182 GLU B CA 1
ATOM 5455 C C . GLU B 1 182 ? -18.344 -23.922 14.781 1 88.31 182 GLU B C 1
ATOM 5457 O O . GLU B 1 182 ? -18.703 -23.344 15.812 1 88.31 182 GLU B O 1
ATOM 5462 N N . SER B 1 183 ? -18.469 -23.453 13.617 1 90.44 183 SER B N 1
ATOM 5463 C CA . SER B 1 183 ? -18.969 -22.109 13.445 1 90.44 183 SER B CA 1
ATOM 5464 C C . SER B 1 183 ? -20.484 -22.047 13.641 1 90.44 183 SER B C 1
ATOM 5466 O O . SER B 1 183 ? -21.203 -22.938 13.203 1 90.44 183 SER B O 1
ATOM 5468 N N . PRO B 1 184 ? -20.938 -20.922 14.273 1 91 184 PRO B N 1
ATOM 5469 C CA . PRO B 1 184 ? -22.391 -20.719 14.367 1 91 184 PRO B CA 1
ATOM 5470 C C . PRO B 1 184 ? -23.062 -20.672 13 1 91 184 PRO B C 1
ATOM 5472 O O . PRO B 1 184 ? -24.25 -20.984 12.883 1 91 184 PRO B O 1
ATOM 5475 N N . LEU B 1 185 ? -22.375 -20.359 12.023 1 92.81 185 LEU B N 1
ATOM 5476 C CA . LEU B 1 185 ? -22.969 -20.156 10.703 1 92.81 185 LEU B CA 1
ATOM 5477 C C . LEU B 1 185 ? -22.891 -21.438 9.875 1 92.81 185 LEU B C 1
ATOM 5479 O O . LEU B 1 185 ? -23.375 -21.469 8.742 1 92.81 185 LEU B O 1
ATOM 5483 N N . TYR B 1 186 ? -22.281 -22.422 10.531 1 90.62 186 TYR B N 1
ATOM 5484 C CA . TYR B 1 186 ? -22.172 -23.703 9.844 1 90.62 186 TYR B CA 1
ATOM 5485 C C . TYR B 1 186 ? -23.547 -24.25 9.5 1 90.62 186 TYR B C 1
ATOM 5487 O O . TYR B 1 186 ? -24.453 -24.266 10.344 1 90.62 186 TYR B O 1
ATOM 5495 N N . GLY B 1 187 ? -23.766 -24.672 8.281 1 90.12 187 GLY B N 1
ATOM 5496 C CA . GLY B 1 187 ? -25.016 -25.281 7.855 1 90.12 187 GLY B CA 1
ATOM 5497 C C . GLY B 1 187 ? -26.031 -24.281 7.344 1 90.12 187 GLY B C 1
ATOM 5498 O O . GLY B 1 187 ? -27.094 -24.656 6.867 1 90.12 187 GLY B O 1
ATOM 5499 N N . ARG B 1 188 ? -25.781 -23.078 7.449 1 93 188 ARG B N 1
ATOM 5500 C CA . ARG B 1 188 ? -26.719 -22.047 7.02 1 93 188 ARG B CA 1
ATOM 5501 C C . ARG B 1 188 ? -26.344 -21.5 5.645 1 93 188 ARG B C 1
ATOM 5503 O O . ARG B 1 188 ? -27.156 -20.844 4.992 1 93 188 ARG B O 1
ATOM 5510 N N . ARG B 1 189 ? -25.156 -21.812 5.254 1 93.25 189 ARG B N 1
ATOM 5511 C CA . ARG B 1 189 ? -24.703 -21.375 3.936 1 93.25 189 ARG B CA 1
ATOM 5512 C C . ARG B 1 189 ? -25.469 -22.094 2.83 1 93.25 189 ARG B C 1
ATOM 5514 O O . ARG B 1 189 ? -25.688 -23.312 2.902 1 93.25 189 ARG B O 1
ATOM 5521 N N . THR B 1 190 ? -25.906 -21.375 1.867 1 95.06 190 THR B N 1
ATOM 5522 C CA . THR B 1 190 ? -26.625 -21.953 0.737 1 95.06 190 THR B CA 1
ATOM 5523 C C . THR B 1 190 ? -25.719 -22.047 -0.485 1 95.06 190 THR B C 1
ATOM 5525 O O . THR B 1 190 ? -26.016 -22.797 -1.423 1 95.06 190 THR B O 1
ATOM 5528 N N . ALA B 1 191 ? -24.703 -21.25 -0.479 1 95.75 191 ALA B N 1
ATOM 5529 C CA . ALA B 1 191 ? -23.703 -21.312 -1.535 1 95.75 191 ALA B CA 1
ATOM 5530 C C . ALA B 1 191 ? -22.359 -20.781 -1.037 1 95.75 191 ALA B C 1
ATOM 5532 O O . ALA B 1 191 ? -22.297 -20.031 -0.07 1 95.75 191 ALA B O 1
ATOM 5533 N N . GLN B 1 192 ? -21.359 -21.266 -1.613 1 95.88 192 GLN B N 1
ATOM 5534 C CA . GLN B 1 192 ? -20 -20.812 -1.301 1 95.88 192 GLN B CA 1
ATOM 5535 C C . GLN B 1 192 ? -19.172 -20.641 -2.57 1 95.88 192 GLN B C 1
ATOM 5537 O O . GLN B 1 192 ? -19.281 -21.438 -3.508 1 95.88 192 GLN B O 1
ATOM 5542 N N . PHE B 1 193 ? -18.5 -19.531 -2.639 1 96.06 193 PHE B N 1
ATOM 5543 C CA . PHE B 1 193 ? -17.625 -19.234 -3.771 1 96.06 193 PHE B CA 1
ATOM 5544 C C . PHE B 1 193 ? -16.219 -18.922 -3.301 1 96.06 193 PHE B C 1
ATOM 5546 O O . PHE B 1 193 ? -15.984 -17.938 -2.6 1 96.06 193 PHE B O 1
ATOM 5553 N N . LYS B 1 194 ? -15.281 -19.766 -3.637 1 94.31 194 LYS B N 1
ATOM 5554 C CA . LYS B 1 194 ? -13.867 -19.438 -3.498 1 94.31 194 LYS B CA 1
ATOM 5555 C C . LYS B 1 194 ? -13.328 -18.766 -4.758 1 94.31 194 LYS B C 1
ATOM 5557 O O . LYS B 1 194 ? -13.18 -19.422 -5.797 1 94.31 194 LYS B O 1
ATOM 5562 N N . ILE B 1 195 ? -13.047 -17.531 -4.656 1 94.5 195 ILE B N 1
ATOM 5563 C CA . ILE B 1 195 ? -12.625 -16.781 -5.824 1 94.5 195 ILE B CA 1
ATOM 5564 C C . ILE B 1 195 ? -11.117 -16.922 -6.012 1 94.5 195 ILE B C 1
ATOM 5566 O O . ILE B 1 195 ? -10.336 -16.609 -5.105 1 94.5 195 ILE B O 1
ATOM 5570 N N . MET B 1 196 ? -10.719 -17.391 -7.172 1 92.5 196 MET B N 1
ATOM 5571 C CA . MET B 1 196 ? -9.312 -17.625 -7.508 1 92.5 196 MET B CA 1
ATOM 5572 C C . MET B 1 196 ? -8.828 -16.609 -8.539 1 92.5 196 MET B C 1
ATOM 5574 O O . MET B 1 196 ? -9.633 -15.953 -9.188 1 92.5 196 MET B O 1
ATOM 5578 N N . PRO B 1 197 ? -7.473 -16.469 -8.625 1 94.56 197 PRO B N 1
ATOM 5579 C CA . PRO B 1 197 ? -6.98 -15.688 -9.758 1 94.56 197 PRO B CA 1
ATOM 5580 C C . PRO B 1 197 ? -7.406 -16.266 -11.102 1 94.56 197 PRO B C 1
ATOM 5582 O O . PRO B 1 197 ? -7.855 -17.406 -11.18 1 94.56 197 PRO B O 1
ATOM 5585 N N . LEU B 1 198 ? -7.34 -15.438 -12.102 1 95.44 198 LEU B N 1
ATOM 5586 C CA . LEU B 1 198 ? -7.664 -15.852 -13.461 1 95.44 198 LEU B CA 1
ATOM 5587 C C . LEU B 1 198 ? -6.578 -16.766 -14.023 1 95.44 198 LEU B C 1
ATOM 5589 O O . LEU B 1 198 ? -5.41 -16.656 -13.648 1 95.44 198 LEU B O 1
ATOM 5593 N N . ASP B 1 199 ? -6.945 -17.641 -14.867 1 94.88 199 ASP B N 1
ATOM 5594 C CA . ASP B 1 199 ? -5.93 -18.438 -15.555 1 94.88 199 ASP B CA 1
ATOM 5595 C C . ASP B 1 199 ? -5.32 -17.656 -16.719 1 94.88 199 ASP B C 1
ATOM 5597 O O . ASP B 1 199 ? -5.656 -16.484 -16.922 1 94.88 199 ASP B O 1
ATOM 5601 N N . TYR B 1 200 ? -4.418 -18.312 -17.469 1 97.12 200 TYR B N 1
ATOM 5602 C CA . TYR B 1 200 ? -3.631 -17.578 -18.453 1 97.12 200 TYR B CA 1
ATOM 5603 C C . TYR B 1 200 ? -4.496 -17.125 -19.625 1 97.12 200 TYR B C 1
ATOM 5605 O O . TYR B 1 200 ? -4.281 -16.062 -20.188 1 97.12 200 TYR B O 1
ATOM 5613 N N . ARG B 1 201 ? -5.504 -17.906 -20.016 1 96.19 201 ARG B N 1
ATOM 5614 C CA . ARG B 1 201 ? -6.371 -17.516 -21.109 1 96.19 201 ARG B CA 1
ATOM 5615 C C . ARG B 1 201 ? -7.277 -16.359 -20.719 1 96.19 201 ARG B C 1
ATOM 5617 O O . ARG B 1 201 ? -7.496 -15.43 -21.5 1 96.19 201 ARG B O 1
ATOM 5624 N N . GLU B 1 202 ? -7.77 -16.469 -19.516 1 95.19 202 GLU B N 1
ATOM 5625 C CA . GLU B 1 202 ? -8.594 -15.391 -19 1 95.19 202 GLU B CA 1
ATOM 5626 C C . GLU B 1 202 ? -7.801 -14.094 -18.875 1 95.19 202 GLU B C 1
ATOM 5628 O O . GLU B 1 202 ? -8.32 -13.008 -19.125 1 95.19 202 GLU B O 1
ATOM 5633 N N . THR B 1 203 ? -6.574 -14.227 -18.422 1 96.44 203 THR B N 1
ATOM 5634 C CA . THR B 1 203 ? -5.699 -13.07 -18.312 1 96.44 203 THR B CA 1
ATOM 5635 C C . THR B 1 203 ? -5.516 -12.383 -19.656 1 96.44 203 THR B C 1
ATOM 5637 O O . THR B 1 203 ? -5.492 -11.156 -19.734 1 96.44 203 THR B O 1
ATOM 5640 N N . ALA B 1 204 ? -5.516 -13.125 -20.719 1 96.5 204 ALA B N 1
ATOM 5641 C CA . ALA B 1 204 ? -5.25 -12.609 -22.062 1 96.5 204 ALA B CA 1
ATOM 5642 C C . ALA B 1 204 ? -6.41 -11.758 -22.562 1 96.5 204 ALA B C 1
ATOM 5644 O O . ALA B 1 204 ? -6.246 -10.945 -23.484 1 96.5 204 ALA B O 1
ATOM 5645 N N . VAL B 1 205 ? -7.547 -11.914 -21.953 1 95 205 VAL B N 1
ATOM 5646 C CA . VAL B 1 205 ? -8.734 -11.164 -22.359 1 95 205 VAL B CA 1
ATOM 5647 C C . VAL B 1 205 ? -8.5 -9.672 -22.109 1 95 205 VAL B C 1
ATOM 5649 O O . VAL B 1 205 ? -9.102 -8.828 -22.781 1 95 205 VAL B O 1
ATOM 5652 N N . PHE B 1 206 ? -7.594 -9.312 -21.219 1 94.5 206 PHE B N 1
ATOM 5653 C CA . PHE B 1 206 ? -7.316 -7.922 -20.875 1 94.5 206 PHE B CA 1
ATOM 5654 C C . PHE B 1 206 ? -6.5 -7.242 -21.969 1 94.5 206 PHE B C 1
ATOM 5656 O O . PHE B 1 206 ? -6.48 -6.016 -22.062 1 94.5 206 PHE B O 1
ATOM 5663 N N . HIS B 1 207 ? -5.77 -8.086 -22.766 1 95.62 207 HIS B N 1
ATOM 5664 C CA . HIS B 1 207 ? -4.906 -7.539 -23.797 1 95.62 207 HIS B CA 1
ATOM 5665 C C . HIS B 1 207 ? -5.031 -8.336 -25.094 1 95.62 207 HIS B C 1
ATOM 5667 O O . HIS B 1 207 ? -4.055 -8.938 -25.547 1 95.62 207 HIS B O 1
ATOM 5673 N N . PRO B 1 208 ? -6.125 -8.203 -25.734 1 93.06 208 PRO B N 1
ATOM 5674 C CA . PRO B 1 208 ? -6.383 -9.031 -26.922 1 93.06 208 PRO B CA 1
ATOM 5675 C C . PRO B 1 208 ? -5.48 -8.672 -28.094 1 93.06 208 PRO B C 1
ATOM 5677 O O . PRO B 1 208 ? -5.277 -9.492 -29 1 93.06 208 PRO B O 1
ATOM 5680 N N . ASN B 1 209 ? -4.902 -7.488 -28.062 1 94.5 209 ASN B N 1
ATOM 5681 C CA . ASN B 1 209 ? -4.109 -7.035 -29.203 1 94.5 209 ASN B CA 1
ATOM 5682 C C . ASN B 1 209 ? -2.633 -7.383 -29.031 1 94.5 209 ASN B C 1
ATOM 5684 O O . ASN B 1 209 ? -1.829 -7.168 -29.938 1 94.5 209 ASN B O 1
ATOM 5688 N N . LEU B 1 210 ? -2.307 -7.918 -27.922 1 96.81 210 LEU B N 1
ATOM 5689 C CA . LEU B 1 210 ? -0.911 -8.273 -27.672 1 96.81 210 LEU B CA 1
ATOM 5690 C C . LEU B 1 210 ? -0.629 -9.703 -28.109 1 96.81 210 LEU B C 1
ATOM 5692 O O . LEU B 1 210 ? -1.556 -10.508 -28.25 1 96.81 210 LEU B O 1
ATOM 5696 N N . SER B 1 211 ? 0.675 -9.961 -28.328 1 96.81 211 SER B N 1
ATOM 5697 C CA . SER B 1 211 ? 1.082 -11.305 -28.734 1 96.81 211 SER B CA 1
ATOM 5698 C C . SER B 1 211 ? 0.843 -12.32 -27.609 1 96.81 211 SER B C 1
ATOM 5700 O O . SER B 1 211 ? 0.693 -11.945 -26.453 1 96.81 211 SER B O 1
ATOM 5702 N N . GLU B 1 212 ? 0.802 -13.594 -27.969 1 96.88 212 GLU B N 1
ATOM 5703 C CA . GLU B 1 212 ? 0.675 -14.664 -26.984 1 96.88 212 GLU B CA 1
ATOM 5704 C C . GLU B 1 212 ? 1.843 -14.656 -26 1 96.88 212 GLU B C 1
ATOM 5706 O O . GLU B 1 212 ? 1.665 -14.938 -24.812 1 96.88 212 GLU B O 1
ATOM 5711 N N . GLU B 1 213 ? 3.01 -14.32 -26.516 1 97 213 GLU B N 1
ATOM 5712 C CA . GLU B 1 213 ? 4.191 -14.25 -25.656 1 97 213 GLU B CA 1
ATOM 5713 C C . GLU B 1 213 ? 4.035 -13.156 -24.594 1 97 213 GLU B C 1
ATOM 5715 O O . GLU B 1 213 ? 4.363 -13.375 -23.438 1 97 213 GLU B O 1
ATOM 5720 N N . ASP B 1 214 ? 3.531 -12.047 -25.031 1 97.81 214 ASP B N 1
ATOM 5721 C CA . ASP B 1 214 ? 3.309 -10.953 -24.094 1 97.81 214 ASP B CA 1
ATOM 5722 C C . ASP B 1 214 ? 2.242 -11.312 -23.062 1 97.81 214 ASP B C 1
ATOM 5724 O O . ASP B 1 214 ? 2.4 -11.039 -21.875 1 97.81 214 ASP B O 1
ATOM 5728 N N . ASN B 1 215 ? 1.214 -11.922 -23.547 1 97.94 215 ASN B N 1
ATOM 5729 C CA . ASN B 1 215 ? 0.149 -12.32 -22.641 1 97.94 215 ASN B CA 1
ATOM 5730 C C . ASN B 1 215 ? 0.629 -13.375 -21.641 1 97.94 215 ASN B C 1
ATOM 5732 O O . ASN B 1 215 ? 0.243 -13.359 -20.484 1 97.94 215 ASN B O 1
ATOM 5736 N N . ALA B 1 216 ? 1.434 -14.305 -22.109 1 98.31 216 ALA B N 1
ATOM 5737 C CA . ALA B 1 216 ? 2.021 -15.297 -21.203 1 98.31 216 ALA B CA 1
ATOM 5738 C C . ALA B 1 216 ? 2.871 -14.617 -20.125 1 98.31 216 ALA B C 1
ATOM 5740 O O . ALA B 1 216 ? 2.811 -14.992 -18.953 1 98.31 216 ALA B O 1
ATOM 5741 N N . LEU B 1 217 ? 3.643 -13.648 -20.562 1 98.44 217 LEU B N 1
ATOM 5742 C CA . LEU B 1 217 ? 4.504 -12.93 -19.641 1 98.44 217 LEU B CA 1
ATOM 5743 C C . LEU B 1 217 ? 3.676 -12.156 -18.609 1 98.44 217 LEU B C 1
ATOM 5745 O O . LEU B 1 217 ? 3.994 -12.148 -17.422 1 98.44 217 LEU B O 1
ATOM 5749 N N . ILE B 1 218 ? 2.621 -11.516 -19.094 1 98.56 218 ILE B N 1
ATOM 5750 C CA . ILE B 1 218 ? 1.729 -10.781 -18.188 1 98.56 218 ILE B CA 1
ATOM 5751 C C . ILE B 1 218 ? 1.144 -11.742 -17.156 1 98.56 218 ILE B C 1
ATOM 5753 O O . ILE B 1 218 ? 1.111 -11.43 -15.961 1 98.56 218 ILE B O 1
ATOM 5757 N N . TYR B 1 219 ? 0.736 -12.891 -17.609 1 98.25 219 TYR B N 1
ATOM 5758 C CA . TYR B 1 219 ? 0.254 -13.914 -16.688 1 98.25 219 TYR B CA 1
ATOM 5759 C C . TYR B 1 219 ? 1.35 -14.336 -15.719 1 98.25 219 TYR B C 1
ATOM 5761 O O . TYR B 1 219 ? 1.103 -14.484 -14.523 1 98.25 219 TYR B O 1
ATOM 5769 N N . GLY B 1 220 ? 2.5 -14.523 -16.234 1 98.31 220 GLY B N 1
ATOM 5770 C CA . GLY B 1 220 ? 3.623 -14.922 -15.406 1 98.31 220 GLY B CA 1
ATOM 5771 C C . GLY B 1 220 ? 3.963 -13.891 -14.336 1 98.31 220 GLY B C 1
ATOM 5772 O O . GLY B 1 220 ? 4.414 -14.25 -13.25 1 98.31 220 GLY B O 1
ATOM 5773 N N . ILE B 1 221 ? 3.732 -12.617 -14.609 1 98.5 221 ILE B N 1
ATOM 5774 C CA . ILE B 1 221 ? 4.055 -11.531 -13.688 1 98.5 221 ILE B CA 1
ATOM 5775 C C . ILE B 1 221 ? 2.922 -11.359 -12.68 1 98.5 221 ILE B C 1
ATOM 5777 O O . ILE B 1 221 ? 3.164 -11.289 -11.469 1 98.5 221 ILE B O 1
ATOM 5781 N N . THR B 1 222 ? 1.679 -11.391 -13.141 1 98.12 222 THR B N 1
ATOM 5782 C CA . THR B 1 222 ? 0.558 -10.953 -12.312 1 98.12 222 THR B CA 1
ATOM 5783 C C . THR B 1 222 ? -0.121 -12.141 -11.641 1 98.12 222 THR B C 1
ATOM 5785 O O . THR B 1 222 ? -0.896 -11.969 -10.695 1 98.12 222 THR B O 1
ATOM 5788 N N . GLY B 1 223 ? 0.104 -13.32 -12.219 1 96.75 223 GLY B N 1
ATOM 5789 C CA . GLY B 1 223 ? -0.547 -14.508 -11.695 1 96.75 223 GLY B CA 1
ATOM 5790 C C . GLY B 1 223 ? -2.041 -14.539 -11.953 1 96.75 223 GLY B C 1
ATOM 5791 O O . GLY B 1 223 ? -2.787 -15.219 -11.25 1 96.75 223 GLY B O 1
ATOM 5792 N N . GLY B 1 224 ? -2.443 -13.742 -12.859 1 96.81 224 GLY B N 1
ATOM 5793 C CA . GLY B 1 224 ? -3.861 -13.711 -13.18 1 96.81 224 GLY B CA 1
ATOM 5794 C C . GLY B 1 224 ? -4.68 -12.906 -12.188 1 96.81 224 GLY B C 1
ATOM 5795 O O . GLY B 1 224 ? -5.91 -12.961 -12.203 1 96.81 224 GLY B O 1
ATOM 5796 N N . VAL B 1 225 ? -4.082 -12.195 -11.281 1 96.12 225 VAL B N 1
ATOM 5797 C CA . VAL B 1 225 ? -4.789 -11.336 -10.336 1 96.12 225 VAL B CA 1
ATOM 5798 C C . VAL B 1 225 ? -5.273 -10.07 -11.047 1 96.12 225 VAL B C 1
ATOM 5800 O O . VAL B 1 225 ? -4.461 -9.25 -11.484 1 96.12 225 VAL B O 1
ATOM 5803 N N . PRO B 1 226 ? -6.539 -9.867 -11.102 1 95.44 226 PRO B N 1
ATOM 5804 C CA . PRO B 1 226 ? -7.078 -8.758 -11.891 1 95.44 226 PRO B CA 1
ATOM 5805 C C . PRO B 1 226 ? -6.52 -7.402 -11.461 1 95.44 226 PRO B C 1
ATOM 5807 O O . PRO B 1 226 ? -6.172 -6.578 -12.312 1 95.44 226 PRO B O 1
ATOM 5810 N N . HIS B 1 227 ? -6.434 -7.219 -10.188 1 94.75 227 HIS B N 1
ATOM 5811 C CA . HIS B 1 227 ? -5.918 -5.953 -9.68 1 94.75 227 HIS B CA 1
ATOM 5812 C C . HIS B 1 227 ? -4.496 -5.699 -10.18 1 94.75 227 HIS B C 1
ATOM 5814 O O . HIS B 1 227 ? -4.156 -4.574 -10.547 1 94.75 227 HIS B O 1
ATOM 5820 N N . TYR B 1 228 ? -3.664 -6.691 -10.203 1 97.25 228 TYR B N 1
ATOM 5821 C CA . TYR B 1 228 ? -2.285 -6.551 -10.656 1 97.25 228 TYR B CA 1
ATOM 5822 C C . TYR B 1 228 ? -2.219 -6.332 -12.156 1 97.25 228 TYR B C 1
ATOM 5824 O O . TYR B 1 228 ? -1.381 -5.57 -12.648 1 97.25 228 TYR B O 1
ATOM 5832 N N . ILE B 1 229 ? -3.086 -7.02 -12.883 1 97.06 229 ILE B N 1
ATOM 5833 C CA . ILE B 1 229 ? -3.148 -6.82 -14.328 1 97.06 229 ILE B CA 1
ATOM 5834 C C . ILE B 1 229 ? -3.467 -5.359 -14.633 1 97.06 229 ILE B C 1
ATOM 5836 O O . ILE B 1 229 ? -2.785 -4.727 -15.445 1 97.06 229 ILE B O 1
ATOM 5840 N N . ASN B 1 230 ? -4.426 -4.809 -13.938 1 94.12 230 ASN B N 1
ATOM 5841 C CA . ASN B 1 230 ? -4.852 -3.428 -14.141 1 94.12 230 ASN B CA 1
ATOM 5842 C C . ASN B 1 230 ? -3.77 -2.438 -13.719 1 94.12 230 ASN B C 1
ATOM 5844 O O . ASN B 1 230 ? -3.553 -1.427 -14.391 1 94.12 230 ASN B O 1
ATOM 5848 N N . LYS B 1 231 ? -3.113 -2.723 -12.633 1 95.5 231 LYS B N 1
ATOM 5849 C CA . LYS B 1 231 ? -2.1 -1.807 -12.117 1 95.5 231 LYS B CA 1
ATOM 5850 C C . LYS B 1 231 ? -0.84 -1.841 -12.977 1 95.5 231 LYS B C 1
ATOM 5852 O O . LYS B 1 231 ? -0.15 -0.83 -13.125 1 95.5 231 LYS B O 1
ATOM 5857 N N . LEU B 1 232 ? -0.546 -3.029 -13.508 1 97.06 232 LEU B N 1
ATOM 5858 C CA . LEU B 1 232 ? 0.583 -3.092 -14.43 1 97.06 232 LEU B CA 1
ATOM 5859 C C . LEU B 1 232 ? 0.323 -2.238 -15.664 1 97.06 232 LEU B C 1
ATOM 5861 O O . LEU B 1 232 ? 1.25 -1.639 -16.219 1 97.06 232 LEU B O 1
ATOM 5865 N N . ASP B 1 233 ? -0.92 -2.182 -16.125 1 94.94 233 ASP B N 1
ATOM 5866 C CA . ASP B 1 233 ? -1.423 -1.264 -17.141 1 94.94 233 ASP B CA 1
ATOM 5867 C C . ASP B 1 233 ? -0.594 -1.354 -18.422 1 94.94 233 ASP B C 1
ATOM 5869 O O . ASP B 1 233 ? -0.082 -0.344 -18.906 1 94.94 233 ASP B O 1
ATOM 5873 N N . VAL B 1 234 ? -0.494 -2.594 -18.953 1 96 234 VAL B N 1
ATOM 5874 C CA . VAL B 1 234 ? 0.232 -2.777 -20.203 1 96 234 VAL B CA 1
ATOM 5875 C C . VAL B 1 234 ? -0.589 -2.219 -21.359 1 96 234 VAL B C 1
ATOM 5877 O O . VAL B 1 234 ? -1.737 -2.619 -21.562 1 96 234 VAL B O 1
ATOM 5880 N N . ARG B 1 235 ? -0.048 -1.317 -22.078 1 92.88 235 ARG B N 1
ATOM 5881 C CA . ARG B 1 235 ? -0.698 -0.778 -23.281 1 92.88 235 ARG B CA 1
ATOM 5882 C C . ARG B 1 235 ? -0.137 -1.416 -24.547 1 92.88 235 ARG B C 1
ATOM 5884 O O . ARG B 1 235 ? -0.72 -2.361 -25.078 1 92.88 235 ARG B O 1
ATOM 5891 N N . ASP B 1 236 ? 1.206 -1.16 -24.797 1 91.69 236 ASP B N 1
ATOM 5892 C CA . ASP B 1 236 ? 1.818 -1.695 -26.016 1 91.69 236 ASP B CA 1
ATOM 5893 C C . ASP B 1 236 ? 3.084 -2.482 -25.688 1 91.69 236 ASP B C 1
ATOM 5895 O O . ASP B 1 236 ? 3.562 -3.268 -26.5 1 91.69 236 ASP B O 1
ATOM 5899 N N . SER B 1 237 ? 3.607 -2.17 -24.562 1 95.94 237 SER B N 1
ATOM 5900 C CA . SER B 1 237 ? 4.895 -2.77 -24.234 1 95.94 237 SER B CA 1
ATOM 5901 C C . SER B 1 237 ? 4.934 -3.215 -22.781 1 95.94 237 SER B C 1
ATOM 5903 O O . SER B 1 237 ? 4.777 -2.396 -21.875 1 95.94 237 SER B O 1
ATOM 5905 N N . VAL B 1 238 ? 5.219 -4.547 -22.625 1 97.88 238 VAL B N 1
ATOM 5906 C CA . VAL B 1 238 ? 5.34 -5.066 -21.266 1 97.88 238 VAL B CA 1
ATOM 5907 C C . VAL B 1 238 ? 6.539 -4.426 -20.562 1 97.88 238 VAL B C 1
ATOM 5909 O O . VAL B 1 238 ? 6.465 -4.078 -19.391 1 97.88 238 VAL B O 1
ATOM 5912 N N . ASP B 1 239 ? 7.621 -4.195 -21.328 1 97.25 239 ASP B N 1
ATOM 5913 C CA . ASP B 1 239 ? 8.828 -3.594 -20.781 1 97.25 239 ASP B CA 1
ATOM 5914 C C . ASP B 1 239 ? 8.547 -2.189 -20.25 1 97.25 239 ASP B C 1
ATOM 5916 O O . ASP B 1 239 ? 8.969 -1.842 -19.141 1 97.25 239 ASP B O 1
ATOM 5920 N N . GLU B 1 240 ? 7.859 -1.478 -21.031 1 95.38 240 GLU B N 1
ATOM 5921 C CA . GLU B 1 240 ? 7.535 -0.113 -20.625 1 95.38 240 GLU B CA 1
ATOM 5922 C C . GLU B 1 240 ? 6.633 -0.104 -19.391 1 95.38 240 GLU B C 1
ATOM 5924 O O . GLU B 1 240 ? 6.816 0.708 -18.484 1 95.38 240 GLU B O 1
ATOM 5929 N N . ALA B 1 241 ? 5.703 -0.993 -19.391 1 97 241 ALA B N 1
ATOM 5930 C CA . ALA B 1 241 ? 4.793 -1.095 -18.25 1 97 241 ALA B CA 1
ATOM 5931 C C . ALA B 1 241 ? 5.551 -1.456 -16.969 1 97 241 ALA B C 1
ATOM 5933 O O . ALA B 1 241 ? 5.27 -0.911 -15.898 1 97 241 ALA B O 1
ATOM 5934 N N . LEU B 1 242 ? 6.496 -2.357 -17.094 1 97.94 242 LEU B N 1
ATOM 5935 C CA . LEU B 1 242 ? 7.297 -2.768 -15.938 1 97.94 242 LEU B CA 1
ATOM 5936 C C . LEU B 1 242 ? 8.125 -1.601 -15.406 1 97.94 242 LEU B C 1
ATOM 5938 O O . LEU B 1 242 ? 8.203 -1.395 -14.195 1 97.94 242 LEU B O 1
ATOM 5942 N N . MET B 1 243 ? 8.664 -0.834 -16.266 1 94.94 243 MET B N 1
ATOM 5943 C CA . MET B 1 243 ? 9.484 0.309 -15.883 1 94.94 243 MET B CA 1
ATOM 5944 C C . MET B 1 243 ? 8.648 1.355 -15.148 1 94.94 243 MET B C 1
ATOM 5946 O O . MET B 1 243 ? 9.086 1.91 -14.141 1 94.94 243 MET B O 1
ATOM 5950 N N . GLU B 1 244 ? 7.453 1.442 -15.602 1 92.31 244 GLU B N 1
ATOM 5951 C CA . GLU B 1 244 ? 6.613 2.525 -15.109 1 92.31 244 GLU B CA 1
ATOM 5952 C C . GLU B 1 244 ? 5.852 2.102 -13.852 1 92.31 244 GLU B C 1
ATOM 5954 O O . GLU B 1 244 ? 5.648 2.906 -12.945 1 92.31 244 GLU B O 1
ATOM 5959 N N . ASN B 1 245 ? 5.48 0.874 -13.812 1 95.88 245 ASN B N 1
ATOM 5960 C CA . ASN B 1 245 ? 4.461 0.539 -12.828 1 95.88 245 ASN B CA 1
ATOM 5961 C C . ASN B 1 245 ? 4.949 -0.529 -11.852 1 95.88 245 ASN B C 1
ATOM 5963 O O . ASN B 1 245 ? 4.219 -0.934 -10.945 1 95.88 245 ASN B O 1
ATOM 5967 N N . LEU B 1 246 ? 6.191 -0.924 -12 1 97 246 LEU B N 1
ATOM 5968 C CA . LEU B 1 246 ? 6.715 -1.918 -11.07 1 97 246 LEU B CA 1
ATOM 5969 C C . LEU B 1 246 ? 8.117 -1.542 -10.609 1 97 246 LEU B C 1
ATOM 5971 O O . LEU B 1 246 ? 8.391 -1.502 -9.406 1 97 246 LEU B O 1
ATOM 5975 N N . PHE B 1 247 ? 8.961 -1.232 -11.602 1 96.25 247 PHE B N 1
ATOM 5976 C CA . PHE B 1 247 ? 10.328 -0.873 -11.258 1 96.25 247 PHE B CA 1
ATOM 5977 C C . PHE B 1 247 ? 10.445 0.625 -11.008 1 96.25 247 PHE B C 1
ATOM 5979 O O . PHE B 1 247 ? 11.32 1.287 -11.578 1 96.25 247 PHE B O 1
ATOM 5986 N N . ASP B 1 248 ? 9.602 1.103 -10.234 1 92.38 248 ASP B N 1
ATOM 5987 C CA . ASP B 1 248 ? 9.523 2.477 -9.75 1 92.38 248 ASP B CA 1
ATOM 5988 C C . ASP B 1 248 ? 9.078 2.521 -8.289 1 92.38 248 ASP B C 1
ATOM 5990 O O . ASP B 1 248 ? 8.023 1.999 -7.945 1 92.38 248 ASP B O 1
ATOM 5994 N N . ARG B 1 249 ? 9.883 3.148 -7.539 1 88.69 249 ARG B N 1
ATOM 5995 C CA . ARG B 1 249 ? 9.68 3.152 -6.098 1 88.69 249 ARG B CA 1
ATOM 5996 C C . ARG B 1 249 ? 8.328 3.756 -5.734 1 88.69 249 ARG B C 1
ATOM 5998 O O . ARG B 1 249 ? 7.742 3.412 -4.707 1 88.69 249 ARG B O 1
ATOM 6005 N N . SER B 1 250 ? 7.797 4.582 -6.547 1 87.12 250 SER B N 1
ATOM 6006 C CA . SER B 1 250 ? 6.559 5.289 -6.246 1 87.12 250 SER B CA 1
ATOM 6007 C C . SER B 1 250 ? 5.344 4.512 -6.734 1 87.12 250 SER B C 1
ATOM 6009 O O . SER B 1 250 ? 4.203 4.895 -6.461 1 87.12 250 SER B O 1
ATOM 6011 N N . SER B 1 251 ? 5.613 3.465 -7.406 1 91.31 251 SER B N 1
ATOM 6012 C CA . SER B 1 251 ? 4.492 2.76 -8.023 1 91.31 251 SER B CA 1
ATOM 6013 C C . SER B 1 251 ? 3.803 1.837 -7.023 1 91.31 251 SER B C 1
ATOM 6015 O O . SER B 1 251 ? 4.406 1.422 -6.035 1 91.31 251 SER B O 1
ATOM 6017 N N . TYR B 1 252 ? 2.578 1.562 -7.312 1 91.88 252 TYR B N 1
ATOM 6018 C CA . TYR B 1 252 ? 1.743 0.706 -6.477 1 91.88 252 TYR B CA 1
ATOM 6019 C C . TYR B 1 252 ? 2.332 -0.696 -6.375 1 91.88 252 TYR B C 1
ATOM 6021 O O . TYR B 1 252 ? 2.475 -1.237 -5.273 1 91.88 252 TYR B O 1
ATOM 6029 N N . LEU B 1 253 ? 2.732 -1.261 -7.449 1 96.25 253 LEU B N 1
ATOM 6030 C CA . LEU B 1 253 ? 3.143 -2.66 -7.492 1 96.25 253 LEU B CA 1
ATOM 6031 C C . LEU B 1 253 ? 4.504 -2.848 -6.832 1 96.25 253 LEU B C 1
ATOM 6033 O O . LEU B 1 253 ? 4.809 -3.928 -6.32 1 96.25 253 LEU B O 1
ATOM 6037 N N . TYR B 1 254 ? 5.293 -1.808 -6.785 1 95.06 254 TYR B N 1
ATOM 6038 C CA . TYR B 1 254 ? 6.586 -1.878 -6.105 1 95.06 254 TYR B CA 1
ATOM 6039 C C . TYR B 1 254 ? 6.402 -2.105 -4.609 1 95.06 254 TYR B C 1
ATOM 6041 O O . TYR B 1 254 ? 7.133 -2.893 -4.004 1 95.06 254 TYR B O 1
ATOM 6049 N N . GLU B 1 255 ? 5.375 -1.541 -4.07 1 92.75 255 GLU B N 1
ATOM 6050 C CA . GLU B 1 255 ? 5.195 -1.578 -2.623 1 92.75 255 GLU B CA 1
ATOM 6051 C C . GLU B 1 255 ? 4.27 -2.719 -2.211 1 92.75 255 GLU B C 1
ATOM 6053 O O . GLU B 1 255 ? 4.199 -3.072 -1.032 1 92.75 255 GLU B O 1
ATOM 6058 N N . GLU B 1 256 ? 3.605 -3.32 -3.125 1 93.25 256 GLU B N 1
ATOM 6059 C CA . GLU B 1 256 ? 2.475 -4.207 -2.863 1 93.25 256 GLU B CA 1
ATOM 6060 C C . GLU B 1 256 ? 2.887 -5.383 -1.98 1 93.25 256 GLU B C 1
ATOM 6062 O O . GLU B 1 256 ? 2.223 -5.68 -0.985 1 93.25 256 GLU B O 1
ATOM 6067 N N . PRO B 1 257 ? 4.031 -6.109 -2.248 1 92.38 257 PRO B N 1
ATOM 6068 C CA . PRO B 1 257 ? 4.375 -7.254 -1.401 1 92.38 257 PRO B CA 1
ATOM 6069 C C . PRO B 1 257 ? 4.648 -6.855 0.047 1 92.38 257 PRO B C 1
ATOM 6071 O O . PRO B 1 257 ? 4.199 -7.535 0.974 1 92.38 257 PRO B O 1
ATOM 6074 N N . ALA B 1 258 ? 5.355 -5.75 0.213 1 89.75 258 ALA B N 1
ATOM 6075 C CA . ALA B 1 258 ? 5.633 -5.273 1.565 1 89.75 258 ALA B CA 1
ATOM 6076 C C . ALA B 1 258 ? 4.344 -4.918 2.299 1 89.75 258 ALA B C 1
ATOM 6078 O O . ALA B 1 258 ? 4.18 -5.246 3.477 1 89.75 258 ALA B O 1
ATOM 6079 N N . ASN B 1 259 ? 3.447 -4.262 1.59 1 88.38 259 ASN B N 1
ATOM 6080 C CA . ASN B 1 259 ? 2.17 -3.871 2.18 1 88.38 259 ASN B CA 1
ATOM 6081 C C . ASN B 1 259 ? 1.333 -5.09 2.559 1 88.38 259 ASN B C 1
ATOM 6083 O O . ASN B 1 259 ? 0.75 -5.133 3.645 1 88.38 259 ASN B O 1
ATOM 6087 N N . LEU B 1 260 ? 1.326 -6.066 1.677 1 88 260 LEU B N 1
ATOM 6088 C CA . LEU B 1 260 ? 0.538 -7.27 1.922 1 88 260 LEU B CA 1
ATOM 6089 C C . LEU B 1 260 ? 1.093 -8.047 3.107 1 88 260 LEU B C 1
ATOM 6091 O O . LEU B 1 260 ? 0.332 -8.523 3.957 1 88 260 LEU B O 1
ATOM 6095 N N . LEU B 1 261 ? 2.42 -8.18 3.195 1 88 261 LEU B N 1
ATOM 6096 C CA . LEU B 1 261 ? 3.039 -8.938 4.277 1 88 261 LEU B CA 1
ATOM 6097 C C . LEU B 1 261 ? 2.836 -8.234 5.617 1 88 261 LEU B C 1
ATOM 6099 O O . LEU B 1 261 ? 2.59 -8.883 6.633 1 88 261 LEU B O 1
ATOM 6103 N N . LYS B 1 262 ? 2.865 -6.988 5.594 1 83.5 262 LYS B N 1
ATOM 6104 C CA . LYS B 1 262 ? 2.711 -6.234 6.836 1 83.5 262 LYS B CA 1
ATOM 6105 C C . LYS B 1 262 ? 1.267 -6.277 7.328 1 83.5 262 LYS B C 1
ATOM 6107 O O . LYS B 1 262 ? 1.007 -6.105 8.523 1 83.5 262 LYS B O 1
ATOM 6112 N N . GLN B 1 263 ? 0.378 -6.449 6.41 1 76.69 263 GLN B N 1
ATOM 6113 C CA . GLN B 1 263 ? -1.025 -6.594 6.781 1 76.69 263 GLN B CA 1
ATOM 6114 C C . GLN B 1 263 ? -1.272 -7.926 7.484 1 76.69 263 GLN B C 1
ATOM 6116 O O . GLN B 1 263 ? -2.156 -8.031 8.336 1 76.69 263 GLN B O 1
ATOM 6121 N N . GLU B 1 264 ? -0.364 -8.828 7.117 1 73.94 264 GLU B N 1
ATOM 6122 C CA . GLU B 1 264 ? -0.639 -10.188 7.566 1 73.94 264 GLU B CA 1
ATOM 6123 C C . GLU B 1 264 ? 0.312 -10.602 8.688 1 73.94 264 GLU B C 1
ATOM 6125 O O . GLU B 1 264 ? -0.01 -11.477 9.492 1 73.94 264 GLU B O 1
ATOM 6130 N N . LEU B 1 265 ? 1.521 -9.836 8.703 1 78.56 265 LEU B N 1
ATOM 6131 C CA . LEU B 1 265 ? 2.57 -10.375 9.562 1 78.56 265 LEU B CA 1
ATOM 6132 C C . LEU B 1 265 ? 3.205 -9.266 10.398 1 78.56 265 LEU B C 1
ATOM 6134 O O . LEU B 1 265 ? 3.244 -8.109 9.977 1 78.56 265 LEU B O 1
ATOM 6138 N N . ARG B 1 266 ? 3.791 -9.531 11.586 1 73.69 266 ARG B N 1
ATOM 6139 C CA . ARG B 1 266 ? 4.398 -8.57 12.508 1 73.69 266 ARG B CA 1
ATOM 6140 C C . ARG B 1 266 ? 5.875 -8.367 12.18 1 73.69 266 ARG B C 1
ATOM 6142 O O . ARG B 1 266 ? 6.375 -7.238 12.242 1 73.69 266 ARG B O 1
ATOM 6149 N N . GLU B 1 267 ? 6.699 -9.352 11.953 1 79.31 267 GLU B N 1
ATOM 6150 C CA . GLU B 1 267 ? 8.133 -9.281 11.695 1 79.31 267 GLU B CA 1
ATOM 6151 C C . GLU B 1 267 ? 8.477 -9.852 10.32 1 79.31 267 GLU B C 1
ATOM 6153 O O . GLU B 1 267 ? 8.883 -11.008 10.203 1 79.31 267 GLU B O 1
ATOM 6158 N N . PRO B 1 268 ? 8.5 -8.875 9.359 1 84.69 268 PRO B N 1
ATOM 6159 C CA . PRO B 1 268 ? 8.492 -9.406 7.996 1 84.69 268 PRO B CA 1
ATOM 6160 C C . PRO B 1 268 ? 9.898 -9.758 7.496 1 84.69 268 PRO B C 1
ATOM 6162 O O . PRO B 1 268 ? 10.039 -10.375 6.438 1 84.69 268 PRO B O 1
ATOM 6165 N N . ALA B 1 269 ? 11.008 -9.445 8.219 1 87.69 269 ALA B N 1
ATOM 6166 C CA . ALA B 1 269 ? 12.359 -9.562 7.68 1 87.69 269 ALA B CA 1
ATOM 6167 C C . ALA B 1 269 ? 12.656 -11 7.266 1 87.69 269 ALA B C 1
ATOM 6169 O O . ALA B 1 269 ? 13.062 -11.258 6.129 1 87.69 269 ALA B O 1
ATOM 6170 N N . ILE B 1 270 ? 12.367 -11.953 8.117 1 91 270 ILE B N 1
ATOM 6171 C CA . ILE B 1 270 ? 12.664 -13.352 7.844 1 91 270 ILE B CA 1
ATOM 6172 C C . ILE B 1 270 ? 11.742 -13.875 6.746 1 91 270 ILE B C 1
ATOM 6174 O O . ILE B 1 270 ? 12.164 -14.648 5.887 1 91 270 ILE B O 1
ATOM 6178 N N . TYR B 1 271 ? 10.477 -13.477 6.77 1 92.88 271 TYR B N 1
ATOM 6179 C CA . TYR B 1 271 ? 9.547 -13.852 5.711 1 92.88 271 TYR B CA 1
ATOM 6180 C C . TYR B 1 271 ? 10.055 -13.383 4.352 1 92.88 271 TYR B C 1
ATOM 6182 O O . TYR B 1 271 ? 10.039 -14.148 3.383 1 92.88 271 TYR B O 1
ATOM 6190 N N . ASN B 1 272 ? 10.562 -12.164 4.348 1 93.06 272 ASN B N 1
ATOM 6191 C CA . ASN B 1 272 ? 11.109 -11.617 3.109 1 93.06 272 ASN B CA 1
ATOM 6192 C C . ASN B 1 272 ? 12.289 -12.445 2.602 1 93.06 272 ASN B C 1
ATOM 6194 O O . ASN B 1 272 ? 12.391 -12.719 1.404 1 93.06 272 ASN B O 1
ATOM 6198 N N . ALA B 1 273 ? 13.148 -12.812 3.49 1 93.75 273 ALA B N 1
ATOM 6199 C CA . ALA B 1 273 ? 14.328 -13.594 3.129 1 93.75 273 ALA B CA 1
ATOM 6200 C C . ALA B 1 273 ? 13.938 -14.961 2.576 1 93.75 273 ALA B C 1
ATOM 6202 O O . ALA B 1 273 ? 14.516 -15.43 1.589 1 93.75 273 ALA B O 1
ATOM 6203 N N . ILE B 1 274 ? 12.945 -15.562 3.18 1 95.38 274 ILE B N 1
ATOM 6204 C CA . ILE B 1 274 ? 12.5 -16.891 2.775 1 95.38 274 ILE B CA 1
ATOM 6205 C C . ILE B 1 274 ? 11.852 -16.812 1.395 1 95.38 274 ILE B C 1
ATOM 6207 O O . ILE B 1 274 ? 12.164 -17.625 0.511 1 95.38 274 ILE B O 1
ATOM 6211 N N . ILE B 1 275 ? 10.992 -15.875 1.197 1 95.88 275 ILE B N 1
ATOM 6212 C CA . ILE B 1 275 ? 10.312 -15.727 -0.083 1 95.88 275 ILE B CA 1
ATOM 6213 C C . ILE B 1 275 ? 11.336 -15.469 -1.187 1 95.88 275 ILE B C 1
ATOM 6215 O O . ILE B 1 275 ? 11.258 -16.062 -2.264 1 95.88 275 ILE B O 1
ATOM 6219 N N . LYS B 1 276 ? 12.273 -14.633 -0.901 1 94.75 276 LYS B N 1
ATOM 6220 C CA . LYS B 1 276 ? 13.32 -14.336 -1.88 1 94.75 276 LYS B CA 1
ATOM 6221 C C . LYS B 1 276 ? 14.125 -15.586 -2.215 1 94.75 276 LYS B C 1
ATOM 6223 O O . LYS B 1 276 ? 14.43 -15.844 -3.381 1 94.75 276 LYS B O 1
ATOM 6228 N N . ALA B 1 277 ? 14.461 -16.359 -1.218 1 94.94 277 ALA B N 1
ATOM 6229 C CA . ALA B 1 277 ? 15.227 -17.578 -1.426 1 94.94 277 ALA B CA 1
ATOM 6230 C C . ALA B 1 277 ? 14.492 -18.531 -2.357 1 94.94 277 ALA B C 1
ATOM 6232 O O . ALA B 1 277 ? 15.086 -19.094 -3.285 1 94.94 277 ALA B O 1
ATOM 6233 N N . ILE B 1 278 ? 13.258 -18.672 -2.123 1 96.06 278 ILE B N 1
ATOM 6234 C CA . ILE B 1 278 ? 12.453 -19.578 -2.945 1 96.06 278 ILE B CA 1
ATOM 6235 C C . ILE B 1 278 ? 12.32 -19 -4.355 1 96.06 278 ILE B C 1
ATOM 6237 O O . ILE B 1 278 ? 12.438 -19.734 -5.34 1 96.06 278 ILE B O 1
ATOM 6241 N N . ALA B 1 279 ? 12.125 -17.766 -4.434 1 93.81 279 ALA B N 1
ATOM 6242 C CA . ALA B 1 279 ? 11.984 -17.094 -5.73 1 93.81 279 ALA B CA 1
ATOM 6243 C C . ALA B 1 279 ? 13.25 -17.25 -6.566 1 93.81 279 ALA B C 1
ATOM 6245 O O . ALA B 1 279 ? 13.188 -17.281 -7.797 1 93.81 279 ALA B O 1
ATOM 6246 N N . GLU B 1 280 ? 14.344 -17.359 -5.887 1 92.12 280 GLU B N 1
ATOM 6247 C CA . GLU B 1 280 ? 15.633 -17.469 -6.57 1 92.12 280 GLU B CA 1
ATOM 6248 C C . GLU B 1 280 ? 15.977 -18.922 -6.875 1 92.12 280 GLU B C 1
ATOM 6250 O O . GLU B 1 280 ? 17.031 -19.203 -7.449 1 92.12 280 GLU B O 1
ATOM 6255 N N . GLY B 1 281 ? 15.156 -19.875 -6.387 1 91.31 281 GLY B N 1
ATOM 6256 C CA . GLY B 1 281 ? 15.312 -21.25 -6.871 1 91.31 281 GLY B CA 1
ATOM 6257 C C . GLY B 1 281 ? 15.469 -22.25 -5.75 1 91.31 281 GLY B C 1
ATOM 6258 O O . GLY B 1 281 ? 15.484 -23.469 -6 1 91.31 281 GLY B O 1
ATOM 6259 N N . ALA B 1 282 ? 15.609 -21.734 -4.504 1 94.12 282 ALA B N 1
ATOM 6260 C CA . ALA B 1 282 ? 15.672 -22.688 -3.395 1 94.12 282 ALA B CA 1
ATOM 6261 C C . ALA B 1 282 ? 14.305 -23.312 -3.139 1 94.12 282 ALA B C 1
ATOM 6263 O O . ALA B 1 282 ? 13.328 -22.609 -2.871 1 94.12 282 ALA B O 1
ATOM 6264 N N . SER B 1 283 ? 14.273 -24.656 -3.17 1 94.19 283 SER B N 1
ATOM 6265 C CA . SER B 1 283 ? 12.961 -25.297 -3.053 1 94.19 283 SER B CA 1
ATOM 6266 C C . SER B 1 283 ? 12.922 -26.281 -1.889 1 94.19 283 SER B C 1
ATOM 6268 O O . SER B 1 283 ? 11.844 -26.719 -1.475 1 94.19 283 SER B O 1
ATOM 6270 N N . ARG B 1 284 ? 14.047 -26.656 -1.403 1 93.69 284 ARG B N 1
ATOM 6271 C CA . ARG B 1 284 ? 14.109 -27.578 -0.266 1 93.69 284 ARG B CA 1
ATOM 6272 C C . ARG B 1 284 ? 14.406 -26.812 1.026 1 93.69 284 ARG B C 1
ATOM 6274 O O . ARG B 1 284 ? 15.086 -25.797 1.009 1 93.69 284 ARG B O 1
ATOM 6281 N N . LEU B 1 285 ? 13.961 -27.391 2.098 1 93.44 285 LEU B N 1
ATOM 6282 C CA . LEU B 1 285 ? 14.086 -26.734 3.393 1 93.44 285 LEU B CA 1
ATOM 6283 C C . LEU B 1 285 ? 15.539 -26.406 3.701 1 93.44 285 LEU B C 1
ATOM 6285 O O . LEU B 1 285 ? 15.859 -25.297 4.102 1 93.44 285 LEU B O 1
ATOM 6289 N N . ASN B 1 286 ? 16.422 -27.328 3.404 1 93 286 ASN B N 1
ATOM 6290 C CA . ASN B 1 286 ? 17.828 -27.125 3.711 1 93 286 ASN B CA 1
ATOM 6291 C C . ASN B 1 286 ? 18.438 -26.016 2.859 1 93 286 ASN B C 1
ATOM 6293 O O . ASN B 1 286 ? 19.25 -25.219 3.354 1 93 286 ASN B O 1
ATOM 6297 N N . ASP B 1 287 ? 18.094 -26 1.644 1 94.56 287 ASP B N 1
ATOM 6298 C CA . ASP B 1 287 ? 18.578 -24.953 0.749 1 94.56 287 ASP B CA 1
ATOM 6299 C C . ASP B 1 287 ? 18.078 -23.578 1.178 1 94.56 287 ASP B C 1
ATOM 6301 O O . ASP B 1 287 ? 18.828 -22.594 1.142 1 94.56 287 ASP B O 1
ATOM 6305 N N . ILE B 1 288 ? 16.859 -23.516 1.591 1 95.69 288 ILE B N 1
ATOM 6306 C CA . ILE B 1 288 ? 16.25 -22.25 2.01 1 95.69 288 ILE B CA 1
ATOM 6307 C C . ILE B 1 288 ? 16.922 -21.75 3.285 1 95.69 288 ILE B C 1
ATOM 6309 O O . ILE B 1 288 ? 17.297 -20.578 3.377 1 95.69 288 ILE B O 1
ATOM 6313 N N . THR B 1 289 ? 17.109 -22.656 4.211 1 94.5 289 THR B N 1
ATOM 6314 C CA . THR B 1 289 ? 17.719 -22.312 5.492 1 94.5 289 THR B CA 1
ATOM 6315 C C . THR B 1 289 ? 19.141 -21.781 5.293 1 94.5 289 THR B C 1
ATOM 6317 O O . THR B 1 289 ? 19.531 -20.812 5.945 1 94.5 289 THR B O 1
ATOM 6320 N N . THR B 1 290 ? 19.844 -22.391 4.406 1 91.94 290 THR B N 1
ATOM 6321 C CA . THR B 1 290 ? 21.219 -21.984 4.117 1 91.94 290 THR B CA 1
ATOM 6322 C C . THR B 1 290 ? 21.25 -20.594 3.51 1 91.94 290 THR B C 1
ATOM 6324 O O . THR B 1 290 ? 22.062 -19.75 3.902 1 91.94 290 THR B O 1
ATOM 6327 N N . LYS B 1 291 ? 20.406 -20.375 2.648 1 91.56 291 LYS B N 1
ATOM 6328 C CA . LYS B 1 291 ? 20.344 -19.078 1.979 1 91.56 291 LYS B CA 1
ATOM 6329 C C . LYS B 1 291 ? 19.922 -17.984 2.941 1 91.56 291 LYS B C 1
ATOM 6331 O O . LYS B 1 291 ? 20.438 -16.859 2.889 1 91.56 291 LYS B O 1
ATOM 6336 N N . VAL B 1 292 ? 19 -18.203 3.785 1 91.38 292 VAL B N 1
ATOM 6337 C CA . VAL B 1 292 ? 18.422 -17.219 4.707 1 91.38 292 VAL B CA 1
ATOM 6338 C C . VAL B 1 292 ? 19.375 -17 5.875 1 91.38 292 VAL B C 1
ATOM 6340 O O . VAL B 1 292 ? 19.453 -15.891 6.418 1 91.38 292 VAL B O 1
ATOM 6343 N N . GLY B 1 293 ? 20.094 -17.969 6.262 1 87.94 293 GLY B N 1
ATOM 6344 C CA . GLY B 1 293 ? 21.016 -17.875 7.395 1 87.94 293 GLY B CA 1
ATOM 6345 C C . GLY B 1 293 ? 20.312 -18.047 8.734 1 87.94 293 GLY B C 1
ATOM 6346 O O . GLY B 1 293 ? 20.594 -17.297 9.672 1 87.94 293 GLY B O 1
ATOM 6347 N N . GLU B 1 294 ? 19.297 -18.938 8.781 1 90.69 294 GLU B N 1
ATOM 6348 C CA . GLU B 1 294 ? 18.547 -19.266 9.992 1 90.69 294 GLU B CA 1
ATOM 6349 C C . GLU B 1 294 ? 18.484 -20.766 10.219 1 90.69 294 GLU B C 1
ATOM 6351 O O . GLU B 1 294 ? 18.844 -21.547 9.328 1 90.69 294 GLU B O 1
ATOM 6356 N N . GLU B 1 295 ? 18.062 -21.125 11.352 1 92 295 GLU B N 1
ATOM 6357 C CA . GLU B 1 295 ? 17.922 -22.547 11.672 1 92 295 GLU B CA 1
ATOM 6358 C C . GLU B 1 295 ? 16.703 -23.156 11.008 1 92 295 GLU B C 1
ATOM 6360 O O . GLU B 1 295 ? 15.711 -22.469 10.758 1 92 295 GLU B O 1
ATOM 6365 N N . ASN B 1 296 ? 16.766 -24.484 10.781 1 92.75 296 ASN B N 1
ATOM 6366 C CA . ASN B 1 296 ? 15.688 -25.219 10.109 1 92.75 296 ASN B CA 1
ATOM 6367 C C . ASN B 1 296 ? 14.359 -25.062 10.844 1 92.75 296 ASN B C 1
ATOM 6369 O O . ASN B 1 296 ? 13.32 -24.859 10.211 1 92.75 296 ASN B O 1
ATOM 6373 N N . SER B 1 297 ? 14.438 -25.125 12.125 1 93.44 297 SER B N 1
ATOM 6374 C CA . SER B 1 297 ? 13.211 -25.031 12.914 1 93.44 297 SER B CA 1
ATOM 6375 C C . SER B 1 297 ? 12.555 -23.672 12.766 1 93.44 297 SER B C 1
ATOM 6377 O O . SER B 1 297 ? 11.328 -23.578 12.688 1 93.44 297 SER B O 1
ATOM 6379 N N . VAL B 1 298 ? 13.359 -22.688 12.711 1 92 298 VAL B N 1
ATOM 6380 C CA . VAL B 1 298 ? 12.867 -21.328 12.555 1 92 298 VAL B CA 1
ATOM 6381 C C . VAL B 1 298 ? 12.242 -21.156 11.172 1 92 298 VAL B C 1
ATOM 6383 O O . VAL B 1 298 ? 11.102 -20.688 11.047 1 92 298 VAL B O 1
ATOM 6386 N N . VAL B 1 299 ? 12.914 -21.625 10.188 1 94.44 299 VAL B N 1
ATOM 6387 C CA . VAL B 1 299 ? 12.461 -21.469 8.805 1 94.44 299 VAL B CA 1
ATOM 6388 C C . VAL B 1 299 ? 11.172 -22.266 8.594 1 94.44 299 VAL B C 1
ATOM 6390 O O . VAL B 1 299 ? 10.25 -21.797 7.926 1 94.44 299 VAL B O 1
ATOM 6393 N N . ALA B 1 300 ? 11.117 -23.375 9.195 1 94.88 300 ALA B N 1
ATOM 6394 C CA . ALA B 1 300 ? 9.93 -24.219 9.047 1 94.88 300 ALA B CA 1
ATOM 6395 C C . ALA B 1 300 ? 8.688 -23.531 9.594 1 94.88 300 ALA B C 1
ATOM 6397 O O . ALA B 1 300 ? 7.605 -23.625 9.016 1 94.88 300 ALA B O 1
ATOM 6398 N N . LYS B 1 301 ? 8.875 -22.875 10.68 1 94 301 LYS B N 1
ATOM 6399 C CA . LYS B 1 301 ? 7.758 -22.156 11.297 1 94 301 LYS B CA 1
ATOM 6400 C C . LYS B 1 301 ? 7.273 -21.031 10.391 1 94 301 LYS B C 1
ATOM 6402 O O . LYS B 1 301 ? 6.07 -20.828 10.227 1 94 301 LYS B O 1
ATOM 6407 N N . TYR B 1 302 ? 8.203 -20.328 9.898 1 93.75 302 TYR B N 1
ATOM 6408 C CA . TYR B 1 302 ? 7.863 -19.234 9 1 93.75 302 TYR B CA 1
ATOM 6409 C C . TYR B 1 302 ? 7.223 -19.75 7.715 1 93.75 302 TYR B C 1
ATOM 6411 O O . TYR B 1 302 ? 6.281 -19.156 7.195 1 93.75 302 TYR B O 1
ATOM 6419 N N . LEU B 1 303 ? 7.684 -20.875 7.199 1 95.38 303 LEU B N 1
ATOM 6420 C CA . LEU B 1 303 ? 7.121 -21.484 6.004 1 95.38 303 LEU B CA 1
ATOM 6421 C C . LEU B 1 303 ? 5.672 -21.906 6.234 1 95.38 303 LEU B C 1
ATOM 6423 O O . LEU B 1 303 ? 4.828 -21.734 5.352 1 95.38 303 LEU B O 1
ATOM 6427 N N . LYS B 1 304 ? 5.43 -22.406 7.355 1 93.69 304 LYS B N 1
ATOM 6428 C CA . LYS B 1 304 ? 4.062 -22.781 7.691 1 93.69 304 LYS B CA 1
ATOM 6429 C C . LYS B 1 304 ? 3.113 -21.594 7.605 1 93.69 304 LYS B C 1
ATOM 6431 O O . LYS B 1 304 ? 2.02 -21.703 7.047 1 93.69 304 LYS B O 1
ATOM 6436 N N . THR B 1 305 ? 3.578 -20.516 8.125 1 90.06 305 THR B N 1
ATOM 6437 C CA . THR B 1 305 ? 2.783 -19.281 8.078 1 90.06 305 THR B CA 1
ATOM 6438 C C . THR B 1 305 ? 2.551 -18.844 6.637 1 90.06 305 THR B C 1
ATOM 6440 O O . THR B 1 305 ? 1.436 -18.469 6.27 1 90.06 305 THR B O 1
ATOM 6443 N N . LEU B 1 306 ? 3.574 -18.891 5.84 1 92.06 306 LEU B N 1
ATOM 6444 C CA . LEU B 1 306 ? 3.48 -18.469 4.445 1 92.06 306 LEU B CA 1
ATOM 6445 C C . LEU B 1 306 ? 2.547 -19.391 3.664 1 92.06 306 LEU B C 1
ATOM 6447 O O . LEU B 1 306 ? 1.854 -18.938 2.746 1 92.06 306 LEU B O 1
ATOM 6451 N N . ILE B 1 307 ? 2.467 -20.609 4.02 1 92.06 307 ILE B N 1
ATOM 6452 C CA . ILE B 1 307 ? 1.566 -21.578 3.406 1 92.06 307 ILE B CA 1
ATOM 6453 C C . ILE B 1 307 ? 0.124 -21.25 3.793 1 92.06 307 ILE B C 1
ATOM 6455 O O . ILE B 1 307 ? -0.763 -21.234 2.936 1 92.06 307 ILE B O 1
ATOM 6459 N N . ASP B 1 308 ? -0.041 -20.906 4.996 1 83.88 308 ASP B N 1
ATOM 6460 C CA . ASP B 1 308 ? -1.369 -20.547 5.492 1 83.88 308 ASP B CA 1
ATOM 6461 C C . ASP B 1 308 ? -1.9 -19.297 4.793 1 83.88 308 ASP B C 1
ATOM 6463 O O . ASP B 1 308 ? -3.107 -19.172 4.582 1 83.88 308 ASP B O 1
ATOM 6467 N N . LEU B 1 309 ? -0.982 -18.484 4.402 1 83.12 309 LEU B N 1
ATOM 6468 C CA . LEU B 1 309 ? -1.365 -17.234 3.746 1 83.12 309 LEU B CA 1
ATOM 6469 C C . LEU B 1 309 ? -1.555 -17.438 2.248 1 83.12 309 LEU B C 1
ATOM 6471 O O . LEU B 1 309 ? -2.01 -16.547 1.541 1 83.12 309 LEU B O 1
ATOM 6475 N N . GLY B 1 310 ? -1.155 -18.578 1.718 1 85.38 310 GLY B N 1
ATOM 6476 C CA . GLY B 1 310 ? -1.304 -18.875 0.303 1 85.38 310 GLY B CA 1
ATOM 6477 C C . GLY B 1 310 ? -0.193 -18.297 -0.55 1 85.38 310 GLY B C 1
ATOM 6478 O O . GLY B 1 310 ? -0.337 -18.172 -1.769 1 85.38 310 GLY B O 1
ATOM 6479 N N . ILE B 1 311 ? 0.949 -17.922 0.068 1 90.44 311 ILE B N 1
ATOM 6480 C CA . ILE B 1 311 ? 2.084 -17.359 -0.646 1 90.44 311 ILE B CA 1
ATOM 6481 C C . ILE B 1 311 ? 3.035 -18.469 -1.085 1 90.44 311 ILE B C 1
ATOM 6483 O O . ILE B 1 311 ? 3.568 -18.438 -2.195 1 90.44 311 ILE B O 1
ATOM 6487 N N . VAL B 1 312 ? 3.203 -19.469 -0.176 1 94.5 312 VAL B N 1
ATOM 6488 C CA . VAL B 1 312 ? 4.035 -20.641 -0.458 1 94.5 312 VAL B CA 1
ATOM 6489 C C . VAL B 1 312 ? 3.168 -21.891 -0.506 1 94.5 312 VAL B C 1
ATOM 6491 O O . VAL B 1 312 ? 2.135 -21.969 0.161 1 94.5 312 VAL B O 1
ATOM 6494 N N . LYS B 1 313 ? 3.543 -22.781 -1.33 1 94.25 313 LYS B N 1
ATOM 6495 C CA . LYS B 1 313 ? 2.867 -24.078 -1.37 1 94.25 313 LYS B CA 1
ATOM 6496 C C . LYS B 1 313 ? 3.875 -25.219 -1.328 1 94.25 313 LYS B C 1
ATOM 6498 O O . LYS B 1 313 ? 5.027 -25.062 -1.73 1 94.25 313 LYS B O 1
ATOM 6503 N N . LYS B 1 314 ? 3.396 -26.312 -0.864 1 93.56 314 LYS B N 1
ATOM 6504 C CA . LYS B 1 314 ? 4.156 -27.547 -0.903 1 93.56 314 LYS B CA 1
ATOM 6505 C C . LYS B 1 314 ? 3.805 -28.375 -2.141 1 93.56 314 LYS B C 1
ATOM 6507 O O . LYS B 1 314 ? 2.641 -28.438 -2.541 1 93.56 314 LYS B O 1
ATOM 6512 N N . GLU B 1 315 ? 4.887 -28.891 -2.715 1 93 315 GLU B N 1
ATOM 6513 C CA . GLU B 1 315 ? 4.672 -29.781 -3.855 1 93 315 GLU B CA 1
ATOM 6514 C C . GLU B 1 315 ? 5.375 -31.109 -3.66 1 93 315 GLU B C 1
ATOM 6516 O O . GLU B 1 315 ? 6.496 -31.156 -3.146 1 93 315 GLU B O 1
ATOM 6521 N N . THR B 1 316 ? 4.695 -32.156 -3.959 1 94.44 316 THR B N 1
ATOM 6522 C CA . THR B 1 316 ? 5.227 -33.5 -3.969 1 94.44 316 THR B CA 1
ATOM 6523 C C . THR B 1 316 ? 5.055 -34.156 -5.344 1 94.44 316 THR B C 1
ATOM 6525 O O . THR B 1 316 ? 4.133 -33.812 -6.082 1 94.44 316 THR B O 1
ATOM 6528 N N . PRO B 1 317 ? 6.023 -35 -5.715 1 94.62 317 PRO B N 1
ATOM 6529 C CA . PRO B 1 317 ? 5.828 -35.656 -7.008 1 94.62 317 PRO B CA 1
ATOM 6530 C C . PRO B 1 317 ? 4.465 -36.344 -7.125 1 94.62 317 PRO B C 1
ATOM 6532 O O . PRO B 1 317 ? 4.004 -36.969 -6.172 1 94.62 317 PRO B O 1
ATOM 6535 N N . ILE B 1 318 ? 3.918 -36.156 -8.266 1 93.62 318 ILE B N 1
ATOM 6536 C CA . ILE B 1 318 ? 2.594 -36.75 -8.477 1 93.62 318 ILE B CA 1
ATOM 6537 C C . ILE B 1 318 ? 2.641 -38.25 -8.25 1 93.62 318 ILE B C 1
ATOM 6539 O O . ILE B 1 318 ? 3.65 -38.906 -8.531 1 93.62 318 ILE B O 1
ATOM 6543 N N . THR B 1 319 ? 1.648 -38.844 -7.699 1 91 319 THR B N 1
ATOM 6544 C CA . THR B 1 319 ? 1.464 -40.25 -7.43 1 91 319 THR B CA 1
ATOM 6545 C C . THR B 1 319 ? 2.195 -40.656 -6.156 1 91 319 THR B C 1
ATOM 6547 O O . THR B 1 319 ? 2.188 -41.844 -5.777 1 91 319 THR B O 1
ATOM 6550 N N . GLU B 1 320 ? 2.961 -39.719 -5.547 1 90.31 320 GLU B N 1
ATOM 6551 C CA . GLU B 1 320 ? 3.68 -40 -4.312 1 90.31 320 GLU B CA 1
ATOM 6552 C C . GLU B 1 320 ? 3.031 -39.344 -3.109 1 90.31 320 GLU B C 1
ATOM 6554 O O . GLU B 1 320 ? 2.334 -38.344 -3.258 1 90.31 320 GLU B O 1
ATOM 6559 N N . LYS B 1 321 ? 3.219 -39.906 -1.959 1 86.31 321 LYS B N 1
ATOM 6560 C CA . LYS B 1 321 ? 2.785 -39.312 -0.706 1 86.31 321 LYS B CA 1
ATOM 6561 C C . LYS B 1 321 ? 3.787 -38.25 -0.226 1 86.31 321 LYS B C 1
ATOM 6563 O O . LYS B 1 321 ? 4.969 -38.312 -0.572 1 86.31 321 LYS B O 1
ATOM 6568 N N . PRO B 1 322 ? 3.195 -37.281 0.521 1 83.56 322 PRO B N 1
ATOM 6569 C CA . PRO B 1 322 ? 4.113 -36.281 1.054 1 83.56 322 PRO B CA 1
ATOM 6570 C C . PRO B 1 322 ? 5.234 -36.906 1.893 1 83.56 322 PRO B C 1
ATOM 6572 O O . PRO B 1 322 ? 5.004 -37.844 2.635 1 83.56 322 PRO B O 1
ATOM 6575 N N . GLY B 1 323 ? 6.453 -36.469 1.659 1 84.62 323 GLY B N 1
ATOM 6576 C CA . GLY B 1 323 ? 7.605 -36.969 2.375 1 84.62 323 GLY B CA 1
ATOM 6577 C C . GLY B 1 323 ? 8.883 -36.219 2.094 1 84.62 323 GLY B C 1
ATOM 6578 O O . GLY B 1 323 ? 8.867 -34.969 2.021 1 84.62 323 GLY B O 1
ATOM 6579 N N . LYS B 1 324 ? 9.914 -36.906 1.981 1 82.44 324 LYS B N 1
ATOM 6580 C CA . LYS B 1 324 ? 11.25 -36.312 1.874 1 82.44 324 LYS B CA 1
ATOM 6581 C C . LYS B 1 324 ? 11.43 -35.562 0.549 1 82.44 324 LYS B C 1
ATOM 6583 O O . LYS B 1 324 ? 12.273 -34.688 0.436 1 82.44 324 LYS B O 1
ATOM 6588 N N . LYS B 1 325 ? 10.586 -35.906 -0.397 1 87.75 325 LYS B N 1
ATOM 6589 C CA . LYS B 1 325 ? 10.75 -35.312 -1.725 1 87.75 325 LYS B CA 1
ATOM 6590 C C . LYS B 1 325 ? 9.945 -34.031 -1.855 1 87.75 325 LYS B C 1
ATOM 6592 O O . LYS B 1 325 ? 9.914 -33.406 -2.926 1 87.75 325 LYS B O 1
ATOM 6597 N N . THR B 1 326 ? 9.414 -33.625 -0.802 1 90.88 326 THR B N 1
ATOM 6598 C CA . THR B 1 326 ? 8.586 -32.438 -0.822 1 90.88 326 THR B CA 1
ATOM 6599 C C . THR B 1 326 ? 9.43 -31.188 -1.094 1 90.88 326 THR B C 1
ATOM 6601 O O . THR B 1 326 ? 10.531 -31.047 -0.556 1 90.88 326 THR B O 1
ATOM 6604 N N . ILE B 1 327 ? 8.898 -30.359 -1.945 1 93.94 327 ILE B N 1
ATOM 6605 C CA . ILE B 1 327 ? 9.594 -29.094 -2.207 1 93.94 327 ILE B CA 1
ATOM 6606 C C . ILE B 1 327 ? 8.648 -27.922 -1.935 1 93.94 327 ILE B C 1
ATOM 6608 O O . ILE B 1 327 ? 7.438 -28.109 -1.825 1 93.94 327 ILE B O 1
ATOM 6612 N N . TYR B 1 328 ? 9.242 -26.703 -1.716 1 95.38 328 TYR B N 1
ATOM 6613 C CA . TYR B 1 328 ? 8.5 -25.469 -1.488 1 95.38 328 TYR B CA 1
ATOM 6614 C C . TYR B 1 328 ? 8.586 -24.547 -2.701 1 95.38 328 TYR B C 1
ATOM 6616 O O . TYR B 1 328 ? 9.672 -24.328 -3.248 1 95.38 328 TYR B O 1
ATOM 6624 N N . LEU B 1 329 ? 7.418 -24.109 -3.123 1 95.31 329 LEU B N 1
ATOM 6625 C CA . LEU B 1 329 ? 7.336 -23.172 -4.234 1 95.31 329 LEU B CA 1
ATOM 6626 C C . LEU B 1 329 ? 6.473 -21.969 -3.873 1 95.31 329 LEU B C 1
ATOM 6628 O O . LEU B 1 329 ? 5.652 -22.047 -2.953 1 95.31 329 LEU B O 1
ATOM 6632 N N . LEU B 1 330 ? 6.73 -20.875 -4.57 1 95.44 330 LEU B N 1
ATOM 6633 C CA . LEU B 1 330 ? 5.805 -19.766 -4.414 1 95.44 330 LEU B CA 1
ATOM 6634 C C . LEU B 1 330 ? 4.52 -20 -5.195 1 95.44 330 LEU B C 1
ATOM 6636 O O . LEU B 1 330 ? 4.566 -20.391 -6.363 1 95.44 330 LEU B O 1
ATOM 6640 N N . ALA B 1 331 ? 3.42 -19.766 -4.523 1 91.88 331 ALA B N 1
ATOM 6641 C CA . ALA B 1 331 ? 2.111 -20 -5.125 1 91.88 331 ALA B CA 1
ATOM 6642 C C . ALA B 1 331 ? 1.639 -18.781 -5.91 1 91.88 331 ALA B C 1
ATOM 6644 O O . ALA B 1 331 ? 0.826 -18.906 -6.828 1 91.88 331 ALA B O 1
ATOM 6645 N N . ASP B 1 332 ? 2.127 -17.672 -5.566 1 90.88 332 ASP B N 1
ATOM 6646 C CA . ASP B 1 332 ? 1.748 -16.406 -6.172 1 90.88 332 ASP B CA 1
ATOM 6647 C C . ASP B 1 332 ? 2.811 -15.93 -7.16 1 90.88 332 ASP B C 1
ATOM 6649 O O . ASP B 1 332 ? 3.941 -15.633 -6.77 1 90.88 332 ASP B O 1
ATOM 6653 N N . ASN B 1 333 ? 2.391 -15.805 -8.484 1 94.94 333 ASN B N 1
ATOM 6654 C CA . ASN B 1 333 ? 3.35 -15.422 -9.516 1 94.94 333 ASN B CA 1
ATOM 6655 C C . ASN B 1 333 ? 3.869 -14 -9.297 1 94.94 333 ASN B C 1
ATOM 6657 O O . ASN B 1 333 ? 5.016 -13.695 -9.633 1 94.94 333 ASN B O 1
ATOM 6661 N N . PHE B 1 334 ? 3.061 -13.18 -8.773 1 97.31 334 PHE B N 1
ATOM 6662 C CA . PHE B 1 334 ? 3.506 -11.805 -8.57 1 97.31 334 PHE B CA 1
ATOM 6663 C C . PHE B 1 334 ? 4.609 -11.742 -7.52 1 97.31 334 PHE B C 1
ATOM 6665 O O . PHE B 1 334 ? 5.613 -11.055 -7.707 1 97.31 334 PHE B O 1
ATOM 6672 N N . PHE B 1 335 ? 4.391 -12.445 -6.465 1 96 335 PHE B N 1
ATOM 6673 C CA . PHE B 1 335 ? 5.434 -12.547 -5.453 1 96 335 PHE B CA 1
ATOM 6674 C C . PHE B 1 335 ? 6.711 -13.125 -6.043 1 96 335 PHE B C 1
ATOM 6676 O O . PHE B 1 335 ? 7.809 -12.641 -5.77 1 96 335 PHE B O 1
ATOM 6683 N N . ARG B 1 336 ? 6.539 -14.164 -6.805 1 96.56 336 ARG B N 1
ATOM 6684 C CA . ARG B 1 336 ? 7.707 -14.805 -7.395 1 96.56 336 ARG B CA 1
ATOM 6685 C C . ARG B 1 336 ? 8.492 -13.828 -8.266 1 96.56 336 ARG B C 1
ATOM 6687 O O . ARG B 1 336 ? 9.719 -13.75 -8.172 1 96.56 336 ARG B O 1
ATOM 6694 N N . PHE B 1 337 ? 7.777 -13.102 -9.109 1 98 337 PHE B N 1
ATOM 6695 C CA . PHE B 1 337 ? 8.43 -12.141 -9.992 1 98 337 PHE B CA 1
ATOM 6696 C C . PHE B 1 337 ? 9.086 -11.023 -9.188 1 98 337 PHE B C 1
ATOM 6698 O O . PHE B 1 337 ? 10.258 -10.711 -9.398 1 98 337 PHE B O 1
ATOM 6705 N N . TRP B 1 338 ? 8.305 -10.438 -8.273 1 97.94 338 TRP B N 1
ATOM 6706 C CA . TRP B 1 338 ? 8.766 -9.297 -7.488 1 97.94 338 TRP B CA 1
ATOM 6707 C C . TRP B 1 338 ? 10.023 -9.648 -6.699 1 97.94 338 TRP B C 1
ATOM 6709 O O . TRP B 1 338 ? 11.039 -8.961 -6.801 1 97.94 338 TRP B O 1
ATOM 6719 N N . TYR B 1 339 ? 10.031 -10.742 -6.031 1 96.31 339 TYR B N 1
ATOM 6720 C CA . TYR B 1 339 ? 11.125 -11.094 -5.137 1 96.31 339 TYR B CA 1
ATOM 6721 C C . TYR B 1 339 ? 12.344 -11.562 -5.922 1 96.31 339 TYR B C 1
ATOM 6723 O O . TYR B 1 339 ? 13.477 -11.492 -5.43 1 96.31 339 TYR B O 1
ATOM 6731 N N . ARG B 1 340 ? 12.094 -12.047 -7.09 1 95.5 340 ARG B N 1
ATOM 6732 C CA . ARG B 1 340 ? 13.211 -12.445 -7.934 1 95.5 340 ARG B CA 1
ATOM 6733 C C . ARG B 1 340 ? 13.961 -11.234 -8.461 1 95.5 340 ARG B C 1
ATOM 6735 O O . ARG B 1 340 ? 15.195 -11.25 -8.555 1 95.5 340 ARG B O 1
ATOM 6742 N N . PHE B 1 341 ? 13.219 -10.148 -8.742 1 96.06 341 PHE B N 1
ATOM 6743 C CA . PHE B 1 341 ? 13.875 -9.133 -9.562 1 96.06 341 PHE B CA 1
ATOM 6744 C C . PHE B 1 341 ? 13.984 -7.812 -8.812 1 96.06 341 PHE B C 1
ATOM 6746 O O . PHE B 1 341 ? 14.859 -6.996 -9.102 1 96.06 341 PHE B O 1
ATOM 6753 N N . VAL B 1 342 ? 13.164 -7.531 -7.836 1 95.06 342 VAL B N 1
ATOM 6754 C CA . VAL B 1 342 ? 13.109 -6.195 -7.254 1 95.06 342 VAL B CA 1
ATOM 6755 C C . VAL B 1 342 ? 14.18 -6.055 -6.172 1 95.06 342 VAL B C 1
ATOM 6757 O O . VAL B 1 342 ? 14.977 -5.117 -6.203 1 95.06 342 VAL B O 1
ATOM 6760 N N . PRO B 1 343 ? 14.281 -7 -5.262 1 91.81 343 PRO B N 1
ATOM 6761 C CA . PRO B 1 343 ? 15.25 -6.801 -4.18 1 91.81 343 PRO B CA 1
ATOM 6762 C C . PRO B 1 343 ? 16.688 -6.688 -4.684 1 91.81 343 PRO B C 1
ATOM 6764 O O . PRO B 1 343 ? 17.438 -5.809 -4.242 1 91.81 343 PRO B O 1
ATOM 6767 N N . VAL B 1 344 ? 17.031 -7.496 -5.637 1 88.56 344 VAL B N 1
ATOM 6768 C CA . VAL B 1 344 ? 18.406 -7.527 -6.121 1 88.56 344 VAL B CA 1
ATOM 6769 C C . VAL B 1 344 ? 18.703 -6.258 -6.914 1 88.56 344 VAL B C 1
ATOM 6771 O O . VAL B 1 344 ? 19.875 -5.891 -7.09 1 88.56 344 VAL B O 1
ATOM 6774 N N . ASN B 1 345 ? 17.672 -5.551 -7.34 1 91.38 345 ASN B N 1
ATOM 6775 C CA . ASN B 1 345 ? 17.844 -4.336 -8.125 1 91.38 345 ASN B CA 1
ATOM 6776 C C . ASN B 1 345 ? 17.344 -3.107 -7.371 1 91.38 345 ASN B C 1
ATOM 6778 O O . ASN B 1 345 ? 17.109 -2.059 -7.973 1 91.38 345 ASN B O 1
ATOM 6782 N N . ALA B 1 346 ? 17.172 -3.217 -6.109 1 91.81 346 ALA B N 1
ATOM 6783 C CA . ALA B 1 346 ? 16.562 -2.162 -5.305 1 91.81 346 ALA B CA 1
ATOM 6784 C C . ALA B 1 346 ? 17.344 -0.859 -5.422 1 91.81 346 ALA B C 1
ATOM 6786 O O . ALA B 1 346 ? 16.766 0.211 -5.605 1 91.81 346 ALA B O 1
ATOM 6787 N N . SER B 1 347 ? 18.656 -0.987 -5.332 1 89.62 347 SER B N 1
ATOM 6788 C CA . SER B 1 347 ? 19.5 0.2 -5.406 1 89.62 347 SER B CA 1
ATOM 6789 C C . SER B 1 347 ? 19.344 0.902 -6.75 1 89.62 347 SER B C 1
ATOM 6791 O O . SER B 1 347 ? 19.234 2.129 -6.809 1 89.62 347 SER B O 1
ATOM 6793 N N . ALA B 1 348 ? 19.359 0.082 -7.777 1 89.06 348 ALA B N 1
ATOM 6794 C CA . ALA B 1 348 ? 19.203 0.643 -9.117 1 89.06 348 ALA B CA 1
ATOM 6795 C C . ALA B 1 348 ? 17.828 1.282 -9.289 1 89.06 348 ALA B C 1
ATOM 6797 O O . ALA B 1 348 ? 17.703 2.35 -9.891 1 89.06 348 ALA B O 1
ATOM 6798 N N . ILE B 1 349 ? 16.828 0.685 -8.734 1 92.62 349 ILE B N 1
ATOM 6799 C CA . ILE B 1 349 ? 15.469 1.193 -8.82 1 92.62 349 ILE B CA 1
ATOM 6800 C C . ILE B 1 349 ? 15.344 2.49 -8.016 1 92.62 349 ILE B C 1
ATOM 6802 O O . ILE B 1 349 ? 14.875 3.504 -8.539 1 92.62 349 ILE B O 1
ATOM 6806 N N . ASP B 1 350 ? 15.836 2.486 -6.828 1 89.44 350 ASP B N 1
ATOM 6807 C CA . ASP B 1 350 ? 15.68 3.613 -5.91 1 89.44 350 ASP B CA 1
ATOM 6808 C C . ASP B 1 350 ? 16.5 4.816 -6.375 1 89.44 350 ASP B C 1
ATOM 6810 O O . ASP B 1 350 ? 16.125 5.961 -6.141 1 89.44 350 ASP B O 1
ATOM 6814 N N . SER B 1 351 ? 17.594 4.5 -7.121 1 88.06 351 SER B N 1
ATOM 6815 C CA . SER B 1 351 ? 18.438 5.582 -7.605 1 88.06 351 SER B CA 1
ATOM 6816 C C . SER B 1 351 ? 18.016 6.043 -8.992 1 88.06 351 SER B C 1
ATOM 6818 O O . SER B 1 351 ? 18.641 6.934 -9.578 1 88.06 351 SER B O 1
ATOM 6820 N N . GLY B 1 352 ? 17.031 5.406 -9.547 1 83.25 352 GLY B N 1
ATOM 6821 C CA . GLY B 1 352 ? 16.516 5.801 -10.844 1 83.25 352 GLY B CA 1
ATOM 6822 C C . GLY B 1 352 ? 17.375 5.312 -12 1 83.25 352 GLY B C 1
ATOM 6823 O O . GLY B 1 352 ? 17.328 5.867 -13.102 1 83.25 352 GLY B O 1
ATOM 6824 N N . ARG B 1 353 ? 18.172 4.324 -11.797 1 84.88 353 ARG B N 1
ATOM 6825 C CA . ARG B 1 353 ? 19.125 3.879 -12.812 1 84.88 353 ARG B CA 1
ATOM 6826 C C . ARG B 1 353 ? 18.719 2.518 -13.375 1 84.88 353 ARG B C 1
ATOM 6828 O O . ARG B 1 353 ? 19.469 1.902 -14.133 1 84.88 353 ARG B O 1
ATOM 6835 N N . ILE B 1 354 ? 17.562 2.072 -13.094 1 89.81 354 ILE B N 1
ATOM 6836 C CA . ILE B 1 354 ? 17.141 0.72 -13.445 1 89.81 354 ILE B CA 1
ATOM 6837 C C . ILE B 1 354 ? 17.016 0.592 -14.961 1 89.81 354 ILE B C 1
ATOM 6839 O O . ILE B 1 354 ? 17.281 -0.476 -15.523 1 89.81 354 ILE B O 1
ATOM 6843 N N . ALA B 1 355 ? 16.75 1.662 -15.68 1 89.12 355 ALA B N 1
ATOM 6844 C CA . ALA B 1 355 ? 16.578 1.615 -17.125 1 89.12 355 ALA B CA 1
ATOM 6845 C C . ALA B 1 355 ? 17.844 1.11 -17.828 1 89.12 355 ALA B C 1
ATOM 6847 O O . ALA B 1 355 ? 17.766 0.366 -18.797 1 89.12 355 ALA B O 1
ATOM 6848 N N . LYS B 1 356 ? 18.953 1.463 -17.266 1 84.62 356 LYS B N 1
ATOM 6849 C CA . LYS B 1 356 ? 20.219 1.087 -17.859 1 84.62 356 LYS B CA 1
ATOM 6850 C C . LYS B 1 356 ? 20.531 -0.388 -17.625 1 84.62 356 LYS B C 1
ATOM 6852 O O . LYS B 1 356 ? 21.125 -1.05 -18.469 1 84.62 356 LYS B O 1
ATOM 6857 N N . THR B 1 357 ? 20.094 -0.909 -16.562 1 88 357 THR B N 1
ATOM 6858 C CA . THR B 1 357 ? 20.484 -2.266 -16.188 1 88 357 THR B CA 1
ATOM 6859 C C . THR B 1 357 ? 19.375 -3.258 -16.531 1 88 357 THR B C 1
ATOM 6861 O O . THR B 1 357 ? 19.609 -4.469 -16.578 1 88 357 THR B O 1
ATOM 6864 N N . TYR B 1 358 ? 18.234 -2.799 -16.875 1 92.69 358 TYR B N 1
ATOM 6865 C CA . TYR B 1 358 ? 17.031 -3.598 -17.062 1 92.69 358 TYR B CA 1
ATOM 6866 C C . TYR B 1 358 ? 17.266 -4.707 -18.078 1 92.69 358 TYR B C 1
ATOM 6868 O O . TYR B 1 358 ? 16.953 -5.871 -17.812 1 92.69 358 TYR B O 1
ATOM 6876 N N . PRO B 1 359 ? 17.906 -4.477 -19.25 1 92.31 359 PRO B N 1
ATOM 6877 C CA . PRO B 1 359 ? 18.062 -5.539 -20.25 1 92.31 359 PRO B CA 1
ATOM 6878 C C . PRO B 1 359 ? 18.906 -6.711 -19.734 1 92.31 359 PRO B C 1
ATOM 6880 O O . PRO B 1 359 ? 18.562 -7.867 -19.984 1 92.31 359 PRO B O 1
ATOM 6883 N N . HIS B 1 360 ? 19.859 -6.426 -18.828 1 89.12 360 HIS B N 1
ATOM 6884 C CA . HIS B 1 360 ? 20.781 -7.477 -18.438 1 89.12 360 HIS B CA 1
ATOM 6885 C C . HIS B 1 360 ? 20.453 -8.008 -17.047 1 89.12 360 HIS B C 1
ATOM 6887 O O . HIS B 1 360 ? 20.828 -9.141 -16.703 1 89.12 360 HIS B O 1
ATOM 6893 N N . ALA B 1 361 ? 19.75 -7.152 -16.328 1 89.75 361 ALA B N 1
ATOM 6894 C CA . ALA B 1 361 ? 19.484 -7.559 -14.945 1 89.75 361 ALA B CA 1
ATOM 6895 C C . ALA B 1 361 ? 18.125 -8.219 -14.812 1 89.75 361 ALA B C 1
ATOM 6897 O O . ALA B 1 361 ? 17.875 -8.961 -13.859 1 89.75 361 ALA B O 1
ATOM 6898 N N . VAL B 1 362 ? 17.234 -7.961 -15.82 1 94.56 362 VAL B N 1
ATOM 6899 C CA . VAL B 1 362 ? 15.875 -8.461 -15.68 1 94.56 362 VAL B CA 1
ATOM 6900 C C . VAL B 1 362 ? 15.453 -9.172 -16.953 1 94.56 362 VAL B C 1
ATOM 6902 O O . VAL B 1 362 ? 15.297 -10.398 -16.984 1 94.56 362 VAL B O 1
ATOM 6905 N N . LYS B 1 363 ? 15.453 -8.477 -18.062 1 95.94 363 LYS B N 1
ATOM 6906 C CA . LYS B 1 363 ? 14.844 -8.938 -19.312 1 95.94 363 LYS B CA 1
ATOM 6907 C C . LYS B 1 363 ? 15.516 -10.211 -19.812 1 95.94 363 LYS B C 1
ATOM 6909 O O . LYS B 1 363 ? 14.836 -11.133 -20.281 1 95.94 363 LYS B O 1
ATOM 6914 N N . GLN B 1 364 ? 16.797 -10.344 -19.672 1 93.75 364 GLN B N 1
ATOM 6915 C CA . GLN B 1 364 ? 17.531 -11.484 -20.188 1 93.75 364 GLN B CA 1
ATOM 6916 C C . GLN B 1 364 ? 17.141 -12.773 -19.484 1 93.75 364 GLN B C 1
ATOM 6918 O O . GLN B 1 364 ? 17.359 -13.867 -20 1 93.75 364 GLN B O 1
ATOM 6923 N N . TYR B 1 365 ? 16.5 -12.648 -18.328 1 94.38 365 TYR B N 1
ATOM 6924 C CA . TYR B 1 365 ? 16.203 -13.828 -17.516 1 94.38 365 TYR B CA 1
ATOM 6925 C C . TYR B 1 365 ? 14.742 -14.242 -17.688 1 94.38 365 TYR B C 1
ATOM 6927 O O . TYR B 1 365 ? 14.289 -15.203 -17.062 1 94.38 365 TYR B O 1
ATOM 6935 N N . PHE B 1 366 ? 13.992 -13.57 -18.578 1 96.19 366 PHE B N 1
ATOM 6936 C CA . PHE B 1 366 ? 12.57 -13.852 -18.75 1 96.19 366 PHE B CA 1
ATOM 6937 C C . PHE B 1 366 ? 12.352 -15.289 -19.203 1 96.19 366 PHE B C 1
ATOM 6939 O O . PHE B 1 366 ? 11.477 -15.992 -18.688 1 96.19 366 PHE B O 1
ATOM 6946 N N . PRO B 1 367 ? 13.188 -15.805 -20.156 1 95.19 367 PRO B N 1
ATOM 6947 C CA . PRO B 1 367 ? 12.961 -17.188 -20.562 1 95.19 367 PRO B CA 1
ATOM 6948 C C . PRO B 1 367 ? 13.117 -18.188 -19.406 1 95.19 367 PRO B C 1
ATOM 6950 O O . PRO B 1 367 ? 12.305 -19.109 -19.281 1 95.19 367 PRO B O 1
ATOM 6953 N N . ASP B 1 368 ? 14.117 -17.953 -18.609 1 94.75 368 ASP B N 1
ATOM 6954 C CA . ASP B 1 368 ? 14.336 -18.812 -17.453 1 94.75 368 ASP B CA 1
ATOM 6955 C C . ASP B 1 368 ? 13.18 -18.672 -16.453 1 94.75 368 ASP B C 1
ATOM 6957 O O . ASP B 1 368 ? 12.68 -19.688 -15.945 1 94.75 368 ASP B O 1
ATOM 6961 N N . TYR B 1 369 ? 12.781 -17.484 -16.25 1 96.25 369 TYR B N 1
ATOM 6962 C CA . TYR B 1 369 ? 11.68 -17.203 -15.328 1 96.25 369 TYR B CA 1
ATOM 6963 C C . TYR B 1 369 ? 10.391 -17.875 -15.797 1 96.25 369 TYR B C 1
ATOM 6965 O O . TYR B 1 369 ? 9.633 -18.422 -14.992 1 96.25 369 TYR B O 1
ATOM 6973 N N . MET B 1 370 ? 10.125 -17.875 -17.062 1 97.5 370 MET B N 1
ATOM 6974 C CA . MET B 1 370 ? 8.859 -18.312 -17.656 1 97.5 370 MET B CA 1
ATOM 6975 C C . MET B 1 370 ? 8.789 -19.828 -17.703 1 97.5 370 MET B C 1
ATOM 6977 O O . MET B 1 370 ? 7.73 -20.406 -17.969 1 97.5 370 MET B O 1
ATOM 6981 N N . GLY B 1 371 ? 9.852 -20.531 -17.406 1 95.75 371 GLY B N 1
ATOM 6982 C CA . GLY B 1 371 ? 9.859 -21.984 -17.484 1 95.75 371 GLY B CA 1
ATOM 6983 C C . GLY B 1 371 ? 8.758 -22.625 -16.656 1 95.75 371 GLY B C 1
ATOM 6984 O O . GLY B 1 371 ? 7.887 -23.312 -17.203 1 95.75 371 GLY B O 1
ATOM 6985 N N . LEU B 1 372 ? 8.734 -22.297 -15.414 1 93.88 372 LEU B N 1
ATOM 6986 C CA . LEU B 1 372 ? 7.754 -22.891 -14.508 1 93.88 372 LEU B CA 1
ATOM 6987 C C . LEU B 1 372 ? 6.352 -22.375 -14.828 1 93.88 372 LEU B C 1
ATOM 6989 O O . LEU B 1 372 ? 5.371 -23.109 -14.672 1 93.88 372 LEU B O 1
ATOM 6993 N N . ILE B 1 373 ? 6.273 -21.188 -15.273 1 96.69 373 ILE B N 1
ATOM 6994 C CA . ILE B 1 373 ? 4.988 -20.594 -15.625 1 96.69 373 ILE B CA 1
ATOM 6995 C C . ILE B 1 373 ? 4.395 -21.328 -16.828 1 96.69 373 ILE B C 1
ATOM 6997 O O . ILE B 1 373 ? 3.205 -21.641 -16.844 1 96.69 373 ILE B O 1
ATOM 7001 N N . PHE B 1 374 ? 5.27 -21.578 -17.766 1 97.81 374 PHE B N 1
ATOM 7002 C CA . PHE B 1 374 ? 4.832 -22.25 -18.984 1 97.81 374 PHE B CA 1
ATOM 7003 C C . PHE B 1 374 ? 4.363 -23.672 -18.672 1 97.81 374 PHE B C 1
ATOM 7005 O O . PHE B 1 374 ? 3.373 -24.141 -19.25 1 97.81 374 PHE B O 1
ATOM 7012 N N . GLU B 1 375 ? 5.035 -24.312 -17.797 1 97.25 375 GLU B N 1
ATOM 7013 C CA . GLU B 1 375 ? 4.598 -25.641 -17.375 1 97.25 375 GLU B CA 1
ATOM 7014 C C . GLU B 1 375 ? 3.182 -25.594 -16.797 1 97.25 375 GLU B C 1
ATOM 7016 O O . GLU B 1 375 ? 2.342 -26.422 -17.141 1 97.25 375 GLU B O 1
ATOM 7021 N N . LYS B 1 376 ? 2.963 -24.609 -15.984 1 96.5 376 LYS B N 1
ATOM 7022 C CA . LYS B 1 376 ? 1.641 -24.453 -15.383 1 96.5 376 LYS B CA 1
ATOM 7023 C C . LYS B 1 376 ? 0.586 -24.156 -16.453 1 96.5 376 LYS B C 1
ATOM 7025 O O . LYS B 1 376 ? -0.522 -24.703 -16.391 1 96.5 376 LYS B O 1
ATOM 7030 N N . MET B 1 377 ? 0.898 -23.344 -17.344 1 97.81 377 MET B N 1
ATOM 7031 C CA . MET B 1 377 ? -0.01 -23.047 -18.453 1 97.81 377 MET B CA 1
ATOM 7032 C C . MET B 1 377 ? -0.363 -24.312 -19.219 1 97.81 377 MET B C 1
ATOM 7034 O O . MET B 1 377 ? -1.53 -24.547 -19.531 1 97.81 377 MET B O 1
ATOM 7038 N N . CYS B 1 378 ? 0.639 -25.125 -19.469 1 98.06 378 CYS B N 1
ATOM 7039 C CA . CYS B 1 378 ? 0.435 -26.359 -20.234 1 98.06 378 CYS B CA 1
ATOM 7040 C C . CYS B 1 378 ? -0.416 -27.344 -19.438 1 98.06 378 CYS B C 1
ATOM 7042 O O . CYS B 1 378 ? -1.291 -28.016 -20 1 98.06 378 CYS B O 1
ATOM 7044 N N . GLN B 1 379 ? -0.122 -27.422 -18.172 1 97.06 379 GLN B N 1
ATOM 7045 C CA . GLN B 1 379 ? -0.957 -28.25 -17.312 1 97.06 379 GLN B CA 1
ATOM 7046 C C . GLN B 1 379 ? -2.412 -27.797 -17.344 1 97.06 379 GLN B C 1
ATOM 7048 O O . GLN B 1 379 ? -3.322 -28.609 -17.5 1 97.06 379 GLN B O 1
ATOM 7053 N N . ASP B 1 380 ? -2.611 -26.516 -17.219 1 95.25 380 ASP B N 1
ATOM 7054 C CA . ASP B 1 380 ? -3.961 -25.953 -17.25 1 95.25 380 ASP B CA 1
ATOM 7055 C C . ASP B 1 380 ? -4.641 -26.219 -18.578 1 95.25 380 ASP B C 1
ATOM 7057 O O . ASP B 1 380 ? -5.844 -26.484 -18.641 1 95.25 380 ASP B O 1
ATOM 7061 N N . TYR B 1 381 ? -3.881 -26.109 -19.625 1 96.38 381 TYR B N 1
ATOM 7062 C CA . TYR B 1 381 ? -4.43 -26.406 -20.938 1 96.38 381 TYR B CA 1
ATOM 7063 C C . TYR B 1 381 ? -4.973 -27.828 -21 1 96.38 381 TYR B C 1
ATOM 7065 O O . TYR B 1 381 ? -6.102 -28.047 -21.453 1 96.38 381 TYR B O 1
ATOM 7073 N N . LEU B 1 382 ? -4.203 -28.797 -20.547 1 96.38 382 LEU B N 1
ATOM 7074 C CA . LEU B 1 382 ? -4.598 -30.188 -20.594 1 96.38 382 LEU B CA 1
ATOM 7075 C C . LEU B 1 382 ? -5.801 -30.453 -19.688 1 96.38 382 LEU B C 1
ATOM 7077 O O . LEU B 1 382 ? -6.68 -31.25 -20.031 1 96.38 382 LEU B O 1
ATOM 7081 N N . LEU B 1 383 ? -5.871 -29.734 -18.641 1 92.81 383 LEU B N 1
ATOM 7082 C CA . LEU B 1 383 ? -6.906 -29.969 -17.641 1 92.81 383 LEU B CA 1
ATOM 7083 C C . LEU B 1 383 ? -8.219 -29.312 -18.047 1 92.81 383 LEU B C 1
ATOM 7085 O O . LEU B 1 383 ? -9.297 -29.875 -17.828 1 92.81 383 LEU B O 1
ATOM 7089 N N . TYR B 1 384 ? -8.125 -28.141 -18.688 1 90.38 384 TYR B N 1
ATOM 7090 C CA . TYR B 1 384 ? -9.352 -27.359 -18.766 1 90.38 384 TYR B CA 1
ATOM 7091 C C . TYR B 1 384 ? -9.719 -27.094 -20.219 1 90.38 384 TYR B C 1
ATOM 7093 O O . TYR B 1 384 ? -10.883 -26.797 -20.531 1 90.38 384 TYR B O 1
ATOM 7101 N N . TYR B 1 385 ? -8.805 -27.188 -21.125 1 92 385 TYR B N 1
ATOM 7102 C CA . TYR B 1 385 ? -9.102 -26.641 -22.438 1 92 385 TYR B CA 1
ATOM 7103 C C . TYR B 1 385 ? -8.938 -27.703 -23.516 1 92 385 TYR B C 1
ATOM 7105 O O . TYR B 1 385 ? -9.547 -27.609 -24.594 1 92 385 TYR B O 1
ATOM 7113 N N . ALA B 1 386 ? -8.18 -28.703 -23.188 1 92.19 386 ALA B N 1
ATOM 7114 C CA . ALA B 1 386 ? -7.965 -29.734 -24.188 1 92.19 386 ALA B CA 1
ATOM 7115 C C . ALA B 1 386 ? -9.227 -30.562 -24.391 1 92.19 386 ALA B C 1
ATOM 7117 O O . ALA B 1 386 ? -9.898 -30.938 -23.422 1 92.19 386 ALA B O 1
ATOM 7118 N N . ASN B 1 387 ? -9.844 -30.828 -25.562 1 86.19 387 ASN B N 1
ATOM 7119 C CA . ASN B 1 387 ? -11.086 -31.531 -25.828 1 86.19 387 ASN B CA 1
ATOM 7120 C C . ASN B 1 387 ? -10.844 -33 -26.188 1 86.19 387 ASN B C 1
ATOM 7122 O O . ASN B 1 387 ? -11.711 -33.844 -25.984 1 86.19 387 ASN B O 1
ATOM 7126 N N . ASP B 1 388 ? -9.695 -33.438 -26.781 1 87.25 388 ASP B N 1
ATOM 7127 C CA . ASP B 1 388 ? -9.484 -34.781 -27.297 1 87.25 388 ASP B CA 1
ATOM 7128 C C . ASP B 1 388 ? -8.234 -35.438 -26.688 1 87.25 388 ASP B C 1
ATOM 7130 O O . ASP B 1 388 ? -7.328 -35.844 -27.406 1 87.25 388 ASP B O 1
ATOM 7134 N N . LEU B 1 389 ? -8.438 -35.688 -25.344 1 93.56 389 LEU B N 1
ATOM 7135 C CA . LEU B 1 389 ? -7.305 -36.312 -24.688 1 93.56 389 LEU B CA 1
ATOM 7136 C C . LEU B 1 389 ? -7.406 -37.844 -24.766 1 93.56 389 LEU B C 1
ATOM 7138 O O . LEU B 1 389 ? -8.508 -38.406 -24.75 1 93.56 389 LEU B O 1
ATOM 7142 N N . PRO B 1 390 ? -6.371 -38.469 -24.766 1 94.19 390 PRO B N 1
ATOM 7143 C CA . PRO B 1 390 ? -6.375 -39.938 -24.844 1 94.19 390 PRO B CA 1
ATOM 7144 C C . PRO B 1 390 ? -6.836 -40.594 -23.547 1 94.19 390 PRO B C 1
ATOM 7146 O O . PRO B 1 390 ? -7.211 -41.781 -23.562 1 94.19 390 PRO B O 1
ATOM 7149 N N . ILE B 1 391 ? -6.785 -39.906 -22.453 1 93.94 391 ILE B N 1
ATOM 7150 C CA . ILE B 1 391 ? -7.27 -40.406 -21.188 1 93.94 391 ILE B CA 1
ATOM 7151 C C . ILE B 1 391 ? -8.078 -39.312 -20.469 1 93.94 391 ILE B C 1
ATOM 7153 O O . ILE B 1 391 ? -7.875 -38.125 -20.719 1 93.94 391 ILE B O 1
ATOM 7157 N N . GLU B 1 392 ? -8.984 -39.844 -19.641 1 92.19 392 GLU B N 1
ATOM 7158 C CA . GLU B 1 392 ? -9.648 -38.906 -18.75 1 92.19 392 GLU B CA 1
ATOM 7159 C C . GLU B 1 392 ? -8.773 -38.594 -17.531 1 92.19 392 GLU B C 1
ATOM 7161 O O . GLU B 1 392 ? -8.461 -39.469 -16.734 1 92.19 392 GLU B O 1
ATOM 7166 N N . LEU B 1 393 ? -8.461 -37.344 -17.359 1 93.62 393 LEU B N 1
ATOM 7167 C CA . LEU B 1 393 ? -7.477 -36.938 -16.359 1 93.62 393 LEU B CA 1
ATOM 7168 C C . LEU B 1 393 ? -8.117 -36.812 -14.992 1 93.62 393 LEU B C 1
ATOM 7170 O O . LEU B 1 393 ? -9.203 -36.25 -14.852 1 93.62 393 LEU B O 1
ATOM 7174 N N . SER B 1 394 ? -7.473 -37.344 -14.031 1 91.75 394 SER B N 1
ATOM 7175 C CA . SER B 1 394 ? -7.84 -37.188 -12.625 1 91.75 394 SER B CA 1
ATOM 7176 C C . SER B 1 394 ? -6.988 -36.125 -11.953 1 91.75 394 SER B C 1
ATOM 7178 O O . SER B 1 394 ? -7.512 -35.25 -11.234 1 91.75 394 SER B O 1
ATOM 7180 N N . GLU B 1 395 ? -5.688 -36.219 -12.117 1 93.88 395 GLU B N 1
ATOM 7181 C CA . GLU B 1 395 ? -4.711 -35.281 -11.562 1 93.88 395 GLU B CA 1
ATOM 7182 C C . GLU B 1 395 ? -3.602 -35 -12.57 1 93.88 395 GLU B C 1
ATOM 7184 O O . GLU B 1 395 ? -3.371 -35.781 -13.492 1 93.88 395 GLU B O 1
ATOM 7189 N N . ILE B 1 396 ? -3.035 -33.906 -12.453 1 96.06 396 ILE B N 1
ATOM 7190 C CA . ILE B 1 396 ? -1.919 -33.531 -13.312 1 96.06 396 ILE B CA 1
ATOM 7191 C C . ILE B 1 396 ? -0.866 -32.812 -12.484 1 96.06 396 ILE B C 1
ATOM 7193 O O . ILE B 1 396 ? -1.202 -32.031 -11.578 1 96.06 396 ILE B O 1
ATOM 7197 N N . GLY B 1 397 ? 0.381 -33.125 -12.664 1 95.38 397 GLY B N 1
ATOM 7198 C CA . GLY B 1 397 ? 1.457 -32.469 -11.922 1 95.38 397 GLY B CA 1
ATOM 7199 C C . GLY B 1 397 ? 2.836 -32.906 -12.375 1 95.38 397 GLY B C 1
ATOM 7200 O O . GLY B 1 397 ? 2.977 -33.562 -13.414 1 95.38 397 GLY B O 1
ATOM 7201 N N . GLN B 1 398 ? 3.885 -32.531 -11.656 1 96.31 398 GLN B N 1
ATOM 7202 C CA . GLN B 1 398 ? 5.27 -32.875 -11.938 1 96.31 398 GLN B CA 1
ATOM 7203 C C . GLN B 1 398 ? 5.66 -34.156 -11.203 1 96.31 398 GLN B C 1
ATOM 7205 O O . GLN B 1 398 ? 5.039 -34.531 -10.195 1 96.31 398 GLN B O 1
ATOM 7210 N N . TRP B 1 399 ? 6.578 -34.781 -11.75 1 96.75 399 TRP B N 1
ATOM 7211 C CA . TRP B 1 399 ? 7.18 -35.938 -11.078 1 96.75 399 TRP B CA 1
ATOM 7212 C C . TRP B 1 399 ? 8.703 -35.844 -11.102 1 96.75 399 TRP B C 1
ATOM 7214 O O . TRP B 1 399 ? 9.289 -35.469 -12.117 1 96.75 399 TRP B O 1
ATOM 7224 N N . TRP B 1 400 ? 9.383 -36.156 -10.031 1 95.5 400 TRP B N 1
ATOM 7225 C CA . TRP B 1 400 ? 10.836 -36.25 -9.984 1 95.5 400 TRP B CA 1
ATOM 7226 C C . TRP B 1 400 ? 11.281 -37.469 -9.164 1 95.5 400 TRP B C 1
ATOM 7228 O O . TRP B 1 400 ? 10.609 -37.844 -8.203 1 95.5 400 TRP B O 1
ATOM 7238 N N . GLY B 1 401 ? 12.281 -38.062 -9.562 1 92.38 401 GLY B N 1
ATOM 7239 C CA . GLY B 1 401 ? 12.836 -39.25 -8.938 1 92.38 401 GLY B CA 1
ATOM 7240 C C . GLY B 1 401 ? 14.242 -39.562 -9.406 1 92.38 401 GLY B C 1
ATOM 7241 O O . GLY B 1 401 ? 14.828 -38.812 -10.195 1 92.38 401 GLY B O 1
ATOM 7242 N N . THR B 1 402 ? 14.75 -40.625 -8.82 1 92.31 402 THR B N 1
ATOM 7243 C CA . THR B 1 402 ? 16.094 -41.062 -9.172 1 92.31 402 THR B CA 1
ATOM 7244 C C . THR B 1 402 ? 16.062 -42.156 -10.211 1 92.31 402 THR B C 1
ATOM 7246 O O . THR B 1 402 ? 15.352 -43.156 -10.031 1 92.31 402 THR B O 1
ATOM 7249 N N . ASP B 1 403 ? 16.719 -41.969 -11.312 1 93.56 403 ASP B N 1
ATOM 7250 C CA . ASP B 1 403 ? 16.938 -43.031 -12.281 1 93.56 403 ASP B CA 1
ATOM 7251 C C . ASP B 1 403 ? 17.844 -44.125 -11.711 1 93.56 403 ASP B C 1
ATOM 7253 O O . ASP B 1 403 ? 19.031 -43.875 -11.477 1 93.56 403 ASP B O 1
ATOM 7257 N N . PRO B 1 404 ? 17.359 -45.219 -11.562 1 91.69 404 PRO B N 1
ATOM 7258 C CA . PRO B 1 404 ? 18.172 -46.25 -10.938 1 91.69 404 PRO B CA 1
ATOM 7259 C C . PRO B 1 404 ? 19.344 -46.688 -11.812 1 91.69 404 PRO B C 1
ATOM 7261 O O . PRO B 1 404 ? 20.375 -47.156 -11.305 1 91.69 404 PRO B O 1
ATOM 7264 N N . GLN B 1 405 ? 19.188 -46.625 -13.07 1 91 405 GLN B N 1
ATOM 7265 C CA . GLN B 1 405 ? 20.234 -47.062 -13.992 1 91 405 GLN B CA 1
ATOM 7266 C C . GLN B 1 405 ? 21.344 -46 -14.094 1 91 405 GLN B C 1
ATOM 7268 O O . GLN B 1 405 ? 22.531 -46.344 -14 1 91 405 GLN B O 1
ATOM 7273 N N . LYS B 1 406 ? 20.938 -44.75 -14.195 1 92.81 406 LYS B N 1
ATOM 7274 C CA . LYS B 1 406 ? 21.906 -43.688 -14.391 1 92.81 406 LYS B CA 1
ATOM 7275 C C . LYS B 1 406 ? 22.281 -43.031 -13.062 1 92.81 406 LYS B C 1
ATOM 7277 O O . LYS B 1 406 ? 23.219 -42.25 -13 1 92.81 406 LYS B O 1
ATOM 7282 N N . LYS B 1 407 ? 21.672 -43.344 -12.078 1 93.25 407 LYS B N 1
ATOM 7283 C CA . LYS B 1 407 ? 21.906 -42.812 -10.742 1 93.25 407 LYS B CA 1
ATOM 7284 C C . LYS B 1 407 ? 21.859 -41.281 -10.75 1 93.25 407 LYS B C 1
ATOM 7286 O O . LYS B 1 407 ? 22.734 -40.625 -10.211 1 93.25 407 LYS B O 1
ATOM 7291 N N . LYS B 1 408 ? 20.922 -40.812 -11.484 1 93.62 408 LYS B N 1
ATOM 7292 C CA . LYS B 1 408 ? 20.719 -39.375 -11.594 1 93.62 408 LYS B CA 1
ATOM 7293 C C . LYS B 1 408 ? 19.266 -39 -11.305 1 93.62 408 LYS B C 1
ATOM 7295 O O . LYS B 1 408 ? 18.344 -39.781 -11.594 1 93.62 408 LYS B O 1
ATOM 7300 N N . GLN B 1 409 ? 19.172 -37.781 -10.75 1 92.38 409 GLN B N 1
ATOM 7301 C CA . GLN B 1 409 ? 17.828 -37.281 -10.516 1 92.38 409 GLN B CA 1
ATOM 7302 C C . GLN B 1 409 ? 17.203 -36.781 -11.82 1 92.38 409 GLN B C 1
ATOM 7304 O O . GLN B 1 409 ? 17.859 -36.156 -12.641 1 92.38 409 GLN B O 1
ATOM 7309 N N . ILE B 1 410 ? 15.977 -37.188 -12.031 1 94.81 410 ILE B N 1
ATOM 7310 C CA . ILE B 1 410 ? 15.273 -36.719 -13.219 1 94.81 410 ILE B CA 1
ATOM 7311 C C . ILE B 1 410 ? 13.945 -36.094 -12.805 1 94.81 410 ILE B C 1
ATOM 7313 O O . ILE B 1 410 ? 13.414 -36.375 -11.734 1 94.81 410 ILE B O 1
ATOM 7317 N N . GLN B 1 411 ? 13.461 -35.219 -13.672 1 95.31 411 GLN B N 1
ATOM 7318 C CA . GLN B 1 411 ? 12.195 -34.531 -13.453 1 95.31 411 GLN B CA 1
ATOM 7319 C C . GLN B 1 411 ? 11.336 -34.531 -14.711 1 95.31 411 GLN B C 1
ATOM 7321 O O . GLN B 1 411 ? 11.836 -34.25 -15.805 1 95.31 411 GLN B O 1
ATOM 7326 N N . ILE B 1 412 ? 10.102 -35.031 -14.578 1 97.81 412 ILE B N 1
ATOM 7327 C CA . ILE B 1 412 ? 9.117 -34.938 -15.648 1 97.81 412 ILE B CA 1
ATOM 7328 C C . ILE B 1 412 ? 8.219 -33.719 -15.438 1 97.81 412 ILE B C 1
ATOM 7330 O O . ILE B 1 412 ? 7.598 -33.594 -14.375 1 97.81 412 ILE B O 1
ATOM 7334 N N . ASP B 1 413 ? 8.055 -32.906 -16.422 1 97.75 413 ASP B N 1
ATOM 7335 C CA . ASP B 1 413 ? 7.336 -31.656 -16.281 1 97.75 413 ASP B CA 1
ATOM 7336 C C . ASP B 1 413 ? 5.844 -31.891 -16.078 1 97.75 413 ASP B C 1
ATOM 7338 O O . ASP B 1 413 ? 5.203 -31.188 -15.297 1 97.75 413 ASP B O 1
ATOM 7342 N N . ILE B 1 414 ? 5.309 -32.844 -16.781 1 98.25 414 ILE B N 1
ATOM 7343 C CA . ILE B 1 414 ? 3.875 -33.094 -16.688 1 98.25 414 ILE B CA 1
ATOM 7344 C C . ILE B 1 414 ? 3.625 -34.594 -16.625 1 98.25 414 ILE B C 1
ATOM 7346 O O . ILE B 1 414 ? 4.074 -35.344 -17.5 1 98.25 414 ILE B O 1
ATOM 7350 N N . VAL B 1 415 ? 2.967 -34.969 -15.633 1 97.94 415 VAL B N 1
ATOM 7351 C CA . VAL B 1 415 ? 2.379 -36.312 -15.555 1 97.94 415 VAL B CA 1
ATOM 7352 C C . VAL B 1 415 ? 0.871 -36.219 -15.344 1 97.94 415 VAL B C 1
ATOM 7354 O O . VAL B 1 415 ? 0.418 -35.594 -14.375 1 97.94 415 VAL B O 1
ATOM 7357 N N . GLY B 1 416 ? 0.107 -36.688 -16.266 1 97.19 416 GLY B N 1
ATOM 7358 C CA . GLY B 1 416 ? -1.336 -36.781 -16.109 1 97.19 416 GLY B CA 1
ATOM 7359 C C . GLY B 1 416 ? -1.797 -38.156 -15.719 1 97.19 416 GLY B C 1
ATOM 7360 O O . GLY B 1 416 ? -1.511 -39.156 -16.422 1 97.19 416 GLY B O 1
ATOM 7361 N N . THR B 1 417 ? -2.537 -38.219 -14.633 1 96.19 417 THR B N 1
ATOM 7362 C CA . THR B 1 417 ? -3.018 -39.5 -14.133 1 96.19 417 THR B CA 1
ATOM 7363 C C . THR B 1 417 ? -4.457 -39.75 -14.57 1 96.19 417 THR B C 1
ATOM 7365 O O . THR B 1 417 ? -5.27 -38.812 -14.602 1 96.19 417 THR B O 1
ATOM 7368 N N . PRO B 1 418 ? -4.711 -41 -14.914 1 94.06 418 PRO B N 1
ATOM 7369 C CA . PRO B 1 418 ? -6.059 -41.312 -15.391 1 94.06 418 PRO B CA 1
ATOM 7370 C C . PRO B 1 418 ? -7.066 -41.5 -14.258 1 94.06 418 PRO B C 1
ATOM 7372 O O . PRO B 1 418 ? -6.688 -41.875 -13.141 1 94.06 418 PRO B O 1
ATOM 7375 N N . VAL B 1 419 ? -8.312 -41.219 -14.562 1 92.88 419 VAL B N 1
ATOM 7376 C CA . VAL B 1 419 ? -9.398 -41.562 -13.641 1 92.88 419 VAL B CA 1
ATOM 7377 C C . VAL B 1 419 ? -9.531 -43.062 -13.523 1 92.88 419 VAL B C 1
ATOM 7379 O O . VAL B 1 419 ? -9.719 -43.594 -12.422 1 92.88 419 VAL B O 1
ATOM 7382 N N . GLU B 1 420 ? -9.492 -43.719 -14.688 1 91.5 420 GLU B N 1
ATOM 7383 C CA . GLU B 1 420 ? -9.539 -45.156 -14.758 1 91.5 420 GLU B CA 1
ATOM 7384 C C . GLU B 1 420 ? -8.453 -45.719 -15.68 1 91.5 420 GLU B C 1
ATOM 7386 O O . GLU B 1 420 ? -8.055 -45.031 -16.641 1 91.5 420 GLU B O 1
ATOM 7391 N N . GLY B 1 421 ? -7.973 -46.812 -15.273 1 91.12 421 GLY B N 1
ATOM 7392 C CA . GLY B 1 421 ? -6.941 -47.438 -16.094 1 91.12 421 GLY B CA 1
ATOM 7393 C C . GLY B 1 421 ? -5.535 -47.094 -15.633 1 91.12 421 GLY B C 1
ATOM 7394 O O . GLY B 1 421 ? -5.336 -46.656 -14.5 1 91.12 421 GLY B O 1
ATOM 7395 N N . ASN B 1 422 ? -4.555 -47.5 -16.516 1 93.81 422 ASN B N 1
ATOM 7396 C CA . ASN B 1 422 ? -3.152 -47.312 -16.156 1 93.81 422 ASN B CA 1
ATOM 7397 C C . ASN B 1 422 ? -2.365 -46.625 -17.266 1 93.81 422 ASN B C 1
ATOM 7399 O O . ASN B 1 422 ? -1.188 -46.906 -17.469 1 93.81 422 ASN B O 1
ATOM 7403 N N . ASP B 1 423 ? -3.062 -45.812 -18.078 1 96.56 423 ASP B N 1
ATOM 7404 C CA . ASP B 1 423 ? -2.402 -44.969 -19.078 1 96.56 423 ASP B CA 1
ATOM 7405 C C . ASP B 1 423 ? -2.104 -43.594 -18.516 1 96.56 423 ASP B C 1
ATOM 7407 O O . ASP B 1 423 ? -2.916 -43.031 -17.781 1 96.56 423 ASP B O 1
ATOM 7411 N N . TYR B 1 424 ? -0.955 -43.156 -18.828 1 97.75 424 TYR B N 1
ATOM 7412 C CA . TYR B 1 424 ? -0.538 -41.875 -18.312 1 97.75 424 TYR B CA 1
ATOM 7413 C C . TYR B 1 424 ? -0.163 -40.906 -19.438 1 97.75 424 TYR B C 1
ATOM 7415 O O . TYR B 1 424 ? 0.23 -41.344 -20.516 1 97.75 424 TYR B O 1
ATOM 7423 N N . ILE B 1 425 ? -0.323 -39.688 -19.219 1 97.88 425 ILE B N 1
ATOM 7424 C CA . ILE B 1 425 ? 0.245 -38.656 -20.078 1 97.88 425 ILE B CA 1
ATOM 7425 C C . ILE B 1 425 ? 1.606 -38.219 -19.531 1 97.88 425 ILE B C 1
ATOM 7427 O O . ILE B 1 425 ? 1.767 -38 -18.328 1 97.88 425 ILE B O 1
ATOM 7431 N N . ILE B 1 426 ? 2.611 -38.188 -20.359 1 98.44 426 ILE B N 1
ATOM 7432 C CA . ILE B 1 426 ? 3.947 -37.688 -20.047 1 98.44 426 ILE B CA 1
ATOM 7433 C C . ILE B 1 426 ? 4.266 -36.469 -20.922 1 98.44 426 ILE B C 1
ATOM 7435 O O . ILE B 1 426 ? 4.203 -36.562 -22.156 1 98.44 426 ILE B O 1
ATOM 7439 N N . GLY B 1 427 ? 4.555 -35.375 -20.281 1 98.06 427 GLY B N 1
ATOM 7440 C CA . GLY B 1 427 ? 4.727 -34.156 -21.062 1 98.06 427 GLY B CA 1
ATOM 7441 C C . GLY B 1 427 ? 6.023 -33.438 -20.75 1 98.06 427 GLY B C 1
ATOM 7442 O O . GLY B 1 427 ? 6.555 -33.531 -19.6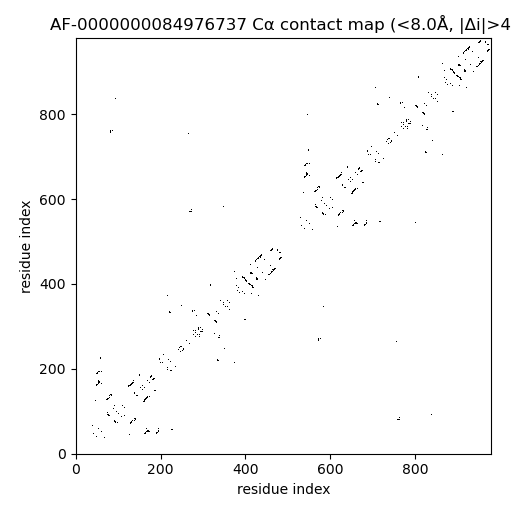56 1 98.06 427 GLY B O 1
ATOM 7443 N N . SER B 1 428 ? 6.555 -32.719 -21.734 1 98.31 428 SER B N 1
ATOM 7444 C CA . SER B 1 428 ? 7.703 -31.828 -21.641 1 98.31 428 SER B CA 1
ATOM 7445 C C . SER B 1 428 ? 7.352 -30.422 -22.125 1 98.31 428 SER B C 1
ATOM 7447 O O . SER B 1 428 ? 6.617 -30.25 -23.094 1 98.31 428 SER B O 1
ATOM 7449 N N . CYS B 1 429 ? 7.789 -29.438 -21.344 1 98.38 429 CYS B N 1
ATOM 7450 C CA . CYS B 1 429 ? 7.527 -28.047 -21.656 1 98.38 429 CYS B CA 1
ATOM 7451 C C . CYS B 1 429 ? 8.828 -27.266 -21.828 1 98.38 429 CYS B C 1
ATOM 7453 O O . CYS B 1 429 ? 9.648 -27.234 -20.906 1 98.38 429 CYS B O 1
ATOM 7455 N N . LYS B 1 430 ? 9.047 -26.641 -22.953 1 97.62 430 LYS B N 1
ATOM 7456 C CA . LYS B 1 430 ? 10.25 -25.859 -23.219 1 97.62 430 LYS B CA 1
ATOM 7457 C C . LYS B 1 430 ? 9.906 -24.438 -23.625 1 97.62 430 LYS B C 1
ATOM 7459 O O . LYS B 1 430 ? 9.352 -24.203 -24.703 1 97.62 430 LYS B O 1
ATOM 7464 N N . TYR B 1 431 ? 10.289 -23.5 -22.781 1 97 431 TYR B N 1
ATOM 7465 C CA . TYR B 1 431 ? 10.062 -22.094 -23.078 1 97 431 TYR B CA 1
ATOM 7466 C C . TYR B 1 431 ? 11.344 -21.406 -23.547 1 97 431 TYR B C 1
ATOM 7468 O O . TYR B 1 431 ? 11.953 -20.641 -22.812 1 97 431 TYR B O 1
ATOM 7476 N N . ARG B 1 432 ? 11.719 -21.656 -24.719 1 93.5 432 ARG B N 1
ATOM 7477 C CA . ARG B 1 432 ? 12.898 -21.062 -25.359 1 93.5 432 ARG B CA 1
ATOM 7478 C C . ARG B 1 432 ? 12.648 -20.828 -26.844 1 93.5 432 ARG B C 1
ATOM 7480 O O . ARG B 1 432 ? 11.703 -21.359 -27.422 1 93.5 432 ARG B O 1
ATOM 7487 N N . ASN B 1 433 ? 13.523 -20.094 -27.469 1 91.25 433 ASN B N 1
ATOM 7488 C CA . ASN B 1 433 ? 13.344 -19.703 -28.859 1 91.25 433 ASN B CA 1
ATOM 7489 C C . ASN B 1 433 ? 13.789 -20.797 -29.812 1 91.25 433 ASN B C 1
ATOM 7491 O O . ASN B 1 433 ? 13.289 -20.891 -30.938 1 91.25 433 ASN B O 1
ATOM 7495 N N . GLU B 1 434 ? 14.602 -21.672 -29.359 1 93.81 434 GLU B N 1
ATOM 7496 C CA . GLU B 1 434 ? 15.109 -22.75 -30.203 1 93.81 434 GLU B CA 1
ATOM 7497 C C . GLU B 1 434 ? 14.047 -23.812 -30.422 1 93.81 434 GLU B C 1
ATOM 7499 O O . GLU B 1 434 ? 13.289 -24.156 -29.516 1 93.81 434 GLU B O 1
ATOM 7504 N N . LYS B 1 435 ? 14.07 -24.422 -31.625 1 96.81 435 LYS B N 1
ATOM 7505 C CA . LYS B 1 435 ? 13.141 -25.5 -31.938 1 96.81 435 LYS B CA 1
ATOM 7506 C C . LYS B 1 435 ? 13.508 -26.781 -31.172 1 96.81 435 LYS B C 1
ATOM 7508 O O . LYS B 1 435 ? 14.688 -27.047 -30.953 1 96.81 435 LYS B O 1
ATOM 7513 N N . ILE B 1 436 ? 12.531 -27.516 -30.875 1 97.56 436 ILE B N 1
ATOM 7514 C CA . ILE B 1 436 ? 12.727 -28.766 -30.156 1 97.56 436 ILE B CA 1
ATOM 7515 C C . ILE B 1 436 ? 12.758 -29.938 -31.125 1 97.56 436 ILE B C 1
ATOM 7517 O O . ILE B 1 436 ? 11.969 -29.984 -32.062 1 97.56 436 ILE B O 1
ATOM 7521 N N . GLY B 1 437 ? 13.664 -30.891 -30.859 1 97 437 GLY B N 1
ATOM 7522 C CA . GLY B 1 437 ? 13.859 -31.984 -31.797 1 97 437 GLY B CA 1
ATOM 7523 C C . GLY B 1 437 ? 13.523 -33.344 -31.219 1 97 437 GLY B C 1
ATOM 7524 O O . GLY B 1 437 ? 12.945 -33.438 -30.125 1 97 437 GLY B O 1
ATOM 7525 N N . LEU B 1 438 ? 13.898 -34.406 -31.984 1 97.25 438 LEU B N 1
ATOM 7526 C CA . LEU B 1 438 ? 13.555 -35.781 -31.672 1 97.25 438 LEU B CA 1
ATOM 7527 C C . LEU B 1 438 ? 14.227 -36.219 -30.359 1 97.25 438 LEU B C 1
ATOM 7529 O O . LEU B 1 438 ? 13.742 -37.125 -29.688 1 97.25 438 LEU B O 1
ATOM 7533 N N . ASP B 1 439 ? 15.281 -35.531 -30.094 1 97.19 439 ASP B N 1
ATOM 7534 C CA . ASP B 1 439 ? 16.016 -35.875 -28.875 1 97.19 439 ASP B CA 1
ATOM 7535 C C . ASP B 1 439 ? 15.148 -35.688 -27.641 1 97.19 439 ASP B C 1
ATOM 7537 O O . ASP B 1 439 ? 15.273 -36.438 -26.672 1 97.19 439 ASP B O 1
ATOM 7541 N N . GLU B 1 440 ? 14.312 -34.719 -27.672 1 97.38 440 GLU B N 1
ATOM 7542 C CA . GLU B 1 440 ? 13.422 -34.469 -26.531 1 97.38 440 GLU B CA 1
ATOM 7543 C C . GLU B 1 440 ? 12.406 -35.594 -26.375 1 97.38 440 GLU B C 1
ATOM 7545 O O . GLU B 1 440 ? 12.07 -36 -25.25 1 97.38 440 GLU B O 1
ATOM 7550 N N . LEU B 1 441 ? 11.844 -36.125 -27.438 1 98.25 441 LEU B N 1
ATOM 7551 C CA . LEU B 1 441 ? 10.906 -37.219 -27.391 1 98.25 441 LEU B CA 1
ATOM 7552 C C . LEU B 1 441 ? 11.57 -38.469 -26.812 1 98.25 441 LEU B C 1
ATOM 7554 O O . LEU B 1 441 ? 10.977 -39.156 -25.984 1 98.25 441 LEU B O 1
ATOM 7558 N N . GLU B 1 442 ? 12.789 -38.719 -27.266 1 97.69 442 GLU B N 1
ATOM 7559 C CA . GLU B 1 442 ? 13.523 -39.875 -26.734 1 97.69 442 GLU B CA 1
ATOM 7560 C C . GLU B 1 442 ? 13.789 -39.719 -25.234 1 97.69 442 GLU B C 1
ATOM 7562 O O . GLU B 1 442 ? 13.703 -40.688 -24.484 1 97.69 442 GLU B O 1
ATOM 7567 N N . LEU B 1 443 ? 14.07 -38.531 -24.891 1 97 443 LEU B N 1
ATOM 7568 C CA . LEU B 1 443 ? 14.344 -38.219 -23.484 1 97 443 LEU B CA 1
ATOM 7569 C C . LEU B 1 443 ? 13.117 -38.5 -22.625 1 97 443 LEU B C 1
ATOM 7571 O O . LEU B 1 443 ? 13.227 -39.156 -21.594 1 97 443 LEU B O 1
ATOM 7575 N N . ILE B 1 444 ? 11.938 -38.031 -23.016 1 97.31 444 ILE B N 1
ATOM 7576 C CA . ILE B 1 444 ? 10.773 -38.188 -22.156 1 97.31 444 ILE B CA 1
ATOM 7577 C C . ILE B 1 444 ? 10.297 -39.656 -22.203 1 97.31 444 ILE B C 1
ATOM 7579 O O . ILE B 1 444 ? 9.672 -40.125 -21.25 1 97.31 444 ILE B O 1
ATOM 7583 N N . ARG B 1 445 ? 10.609 -40.406 -23.25 1 97.75 445 ARG B N 1
ATOM 7584 C CA . ARG B 1 445 ? 10.359 -41.844 -23.266 1 97.75 445 ARG B CA 1
ATOM 7585 C C . ARG B 1 445 ? 11.188 -42.562 -22.203 1 97.75 445 ARG B C 1
ATOM 7587 O O . ARG B 1 445 ? 10.695 -43.438 -21.5 1 97.75 445 ARG B O 1
ATOM 7594 N N . GLU B 1 446 ? 12.438 -42.125 -22.141 1 96.88 446 GLU B N 1
ATOM 7595 C CA . GLU B 1 446 ? 13.312 -42.688 -21.109 1 96.88 446 GLU B CA 1
ATOM 7596 C C . GLU B 1 446 ? 12.781 -42.375 -19.719 1 96.88 446 GLU B C 1
ATOM 7598 O O . GLU B 1 446 ? 12.797 -43.219 -18.828 1 96.88 446 GLU B O 1
ATOM 7603 N N . TYR B 1 447 ? 12.344 -41.156 -19.547 1 97.44 447 TYR B N 1
ATOM 7604 C CA . TYR B 1 447 ? 11.82 -40.719 -18.25 1 97.44 447 TYR B CA 1
ATOM 7605 C C . TYR B 1 447 ? 10.555 -41.5 -17.891 1 97.44 447 TYR B C 1
ATOM 7607 O O . TYR B 1 447 ? 10.352 -41.875 -16.734 1 97.44 447 TYR B O 1
ATOM 7615 N N . ALA B 1 448 ? 9.727 -41.75 -18.875 1 97.38 448 ALA B N 1
ATOM 7616 C CA . ALA B 1 448 ? 8.516 -42.531 -18.672 1 97.38 448 ALA B CA 1
ATOM 7617 C C . ALA B 1 448 ? 8.844 -43.938 -18.188 1 97.38 448 ALA B C 1
ATOM 7619 O O . ALA B 1 448 ? 8.148 -44.5 -17.344 1 97.38 448 ALA B O 1
ATOM 7620 N N . ALA B 1 449 ? 9.883 -44.438 -18.75 1 95.94 449 ALA B N 1
ATOM 7621 C CA . ALA B 1 449 ? 10.32 -45.781 -18.359 1 95.94 449 ALA B CA 1
ATOM 7622 C C . ALA B 1 449 ? 10.758 -45.812 -16.891 1 95.94 449 ALA B C 1
ATOM 7624 O O . ALA B 1 449 ? 10.508 -46.781 -16.172 1 95.94 449 ALA B O 1
ATOM 7625 N N . VAL B 1 450 ? 11.406 -44.781 -16.547 1 95.88 450 VAL B N 1
ATOM 7626 C CA . VAL B 1 450 ? 11.852 -44.688 -15.164 1 95.88 450 VAL B CA 1
ATOM 7627 C C . VAL B 1 450 ? 10.648 -44.5 -14.242 1 95.88 450 VAL B C 1
ATOM 7629 O O . VAL B 1 450 ? 10.594 -45.094 -13.156 1 95.88 450 VAL B O 1
ATOM 7632 N N . PHE B 1 451 ? 9.742 -43.625 -14.633 1 95.88 451 PHE B N 1
ATOM 7633 C CA . PHE B 1 451 ? 8.484 -43.469 -13.898 1 95.88 451 PHE B CA 1
ATOM 7634 C C . PHE B 1 451 ? 7.809 -44.844 -13.734 1 95.88 451 PHE B C 1
ATOM 7636 O O . PHE B 1 451 ? 7.453 -45.219 -12.625 1 95.88 451 PHE B O 1
ATOM 7643 N N . GLY B 1 452 ? 7.531 -45.562 -14.703 1 94.12 452 GLY B N 1
ATOM 7644 C CA . GLY B 1 452 ? 7.273 -47 -14.766 1 94.12 452 GLY B CA 1
ATOM 7645 C C . GLY B 1 452 ? 5.93 -47.375 -14.18 1 94.12 452 GLY B C 1
ATOM 7646 O O . GLY B 1 452 ? 5.703 -48.562 -13.859 1 94.12 452 GLY B O 1
ATOM 7647 N N . LYS B 1 453 ? 5.031 -46.562 -14 1 93.19 453 LYS B N 1
ATOM 7648 C CA . LYS B 1 453 ? 3.77 -46.906 -13.352 1 93.19 453 LYS B CA 1
ATOM 7649 C C . LYS B 1 453 ? 2.684 -47.188 -14.375 1 93.19 453 LYS B C 1
ATOM 7651 O O . LYS B 1 453 ? 1.655 -47.781 -14.047 1 93.19 453 LYS B O 1
ATOM 7656 N N . GLY B 1 454 ? 2.971 -46.781 -15.602 1 93.62 454 GLY B N 1
ATOM 7657 C CA . GLY B 1 454 ? 1.929 -46.906 -16.609 1 93.62 454 GLY B CA 1
ATOM 7658 C C . GLY B 1 454 ? 2.123 -48.094 -17.531 1 93.62 454 GLY B C 1
ATOM 7659 O O . GLY B 1 454 ? 3.238 -48.594 -17.672 1 93.62 454 GLY B O 1
ATOM 7660 N N . THR B 1 455 ? 1.011 -48.562 -18.141 1 93.94 455 THR B N 1
ATOM 7661 C CA . THR B 1 455 ? 1.063 -49.562 -19.203 1 93.94 455 THR B CA 1
ATOM 7662 C C . THR B 1 455 ? 1.376 -48.906 -20.547 1 93.94 455 THR B C 1
ATOM 7664 O O . THR B 1 455 ? 2.186 -49.406 -21.328 1 93.94 455 THR B O 1
ATOM 7667 N N . ASN B 1 456 ? 0.655 -47.844 -20.781 1 95.88 456 ASN B N 1
ATOM 7668 C CA . ASN B 1 456 ? 0.912 -47.031 -21.953 1 95.88 456 ASN B CA 1
ATOM 7669 C C . ASN B 1 456 ? 1.135 -45.562 -21.578 1 95.88 456 ASN B C 1
ATOM 7671 O O . ASN B 1 456 ? 0.596 -45.094 -20.578 1 95.88 456 ASN B O 1
ATOM 7675 N N . TYR B 1 457 ? 1.899 -45 -22.391 1 98 457 TYR B N 1
ATOM 7676 C CA . TYR B 1 457 ? 2.195 -43.594 -22.156 1 98 457 TYR B CA 1
ATOM 7677 C C . TYR B 1 457 ? 1.874 -42.75 -23.391 1 98 457 TYR B C 1
ATOM 7679 O O . TYR B 1 457 ? 2.225 -43.125 -24.516 1 98 457 TYR B O 1
ATOM 7687 N N . HIS B 1 458 ? 1.17 -41.719 -23.188 1 98.06 458 HIS B N 1
ATOM 7688 C CA . HIS B 1 458 ? 0.895 -40.75 -24.234 1 98.06 458 HIS B CA 1
ATOM 7689 C C . HIS B 1 458 ? 1.777 -39.5 -24.078 1 98.06 458 HIS B C 1
ATOM 7691 O O . HIS B 1 458 ? 1.725 -38.844 -23.047 1 98.06 458 HIS B O 1
ATOM 7697 N N . TYR B 1 459 ? 2.533 -39.188 -25.109 1 98.56 459 TYR B N 1
ATOM 7698 C CA . TYR B 1 459 ? 3.568 -38.156 -24.984 1 98.56 459 TYR B CA 1
ATOM 7699 C C . TYR B 1 459 ? 3.088 -36.812 -25.547 1 98.56 459 TYR B C 1
ATOM 7701 O O . TYR B 1 459 ? 2.451 -36.781 -26.594 1 98.56 459 TYR B O 1
ATOM 7709 N N . TYR B 1 460 ? 3.328 -35.75 -24.797 1 98.44 460 TYR B N 1
ATOM 7710 C CA . TYR B 1 460 ? 3.045 -34.375 -25.203 1 98.44 460 TYR B CA 1
ATOM 7711 C C . TYR B 1 460 ? 4.293 -33.5 -25.078 1 98.44 460 TYR B C 1
ATOM 7713 O O . TYR B 1 460 ? 5 -33.562 -24.078 1 98.44 460 TYR B O 1
ATOM 7721 N N . ILE B 1 461 ? 4.637 -32.719 -26.109 1 98.69 461 ILE B N 1
ATOM 7722 C CA . ILE B 1 461 ? 5.73 -31.766 -26.047 1 98.69 461 ILE B CA 1
ATOM 7723 C C . ILE B 1 461 ? 5.211 -30.375 -26.391 1 98.69 461 ILE B C 1
ATOM 7725 O O . ILE B 1 461 ? 4.629 -30.172 -27.453 1 98.69 461 ILE B O 1
ATOM 7729 N N . PHE B 1 462 ? 5.383 -29.484 -25.406 1 98.62 462 PHE B N 1
ATOM 7730 C CA . PHE B 1 462 ? 5.016 -28.094 -25.562 1 98.62 462 PHE B CA 1
ATOM 7731 C C . PHE B 1 462 ? 6.254 -27.234 -25.812 1 98.62 462 PHE B C 1
ATOM 7733 O O . PHE B 1 462 ? 7.27 -27.391 -25.125 1 98.62 462 PHE B O 1
ATOM 7740 N N . SER B 1 463 ? 6.172 -26.344 -26.828 1 98 463 SER B N 1
ATOM 7741 C CA . SER B 1 463 ? 7.34 -25.516 -27.141 1 98 463 SER B CA 1
ATOM 7742 C C . SER B 1 463 ? 6.926 -24.109 -27.562 1 98 463 SER B C 1
ATOM 7744 O O . SER B 1 463 ? 5.977 -23.938 -28.312 1 98 463 SER B O 1
ATOM 7746 N N . LYS B 1 464 ? 7.648 -23.125 -27.031 1 95.88 464 LYS B N 1
ATOM 7747 C CA . LYS B 1 464 ? 7.48 -21.75 -27.469 1 95.88 464 LYS B CA 1
ATOM 7748 C C . LYS B 1 464 ? 8.031 -21.547 -28.875 1 95.88 464 LYS B C 1
ATOM 7750 O O . LYS B 1 464 ? 7.395 -20.922 -29.719 1 95.88 464 LYS B O 1
ATOM 7755 N N . GLY B 1 465 ? 9.219 -22.156 -29.234 1 92.38 465 GLY B N 1
ATOM 7756 C CA . GLY B 1 465 ? 9.953 -21.906 -30.453 1 92.38 465 GLY B CA 1
ATOM 7757 C C . GLY B 1 465 ? 9.57 -22.859 -31.578 1 92.38 465 GLY B C 1
ATOM 7758 O O . GLY B 1 465 ? 10.117 -22.766 -32.688 1 92.38 465 GLY B O 1
ATOM 7759 N N . GLY B 1 466 ? 8.773 -23.812 -31.328 1 96.19 466 GLY B N 1
ATOM 7760 C CA . GLY B 1 466 ? 8.328 -24.719 -32.375 1 96.19 466 GLY B CA 1
ATOM 7761 C C . GLY B 1 466 ? 9.117 -26.016 -32.406 1 96.19 466 GLY B C 1
ATOM 7762 O O . GLY B 1 466 ? 9.742 -26.391 -31.406 1 96.19 466 GLY B O 1
ATOM 7763 N N . PHE B 1 467 ? 9.016 -26.719 -33.562 1 98.25 467 PHE B N 1
ATOM 7764 C CA . PHE B 1 467 ? 9.523 -28.078 -33.625 1 98.25 467 PHE B CA 1
ATOM 7765 C C . PHE B 1 467 ? 10.312 -28.297 -34.938 1 98.25 467 PHE B C 1
ATOM 7767 O O . PHE B 1 467 ? 10.031 -27.656 -35.938 1 98.25 467 PHE B O 1
ATOM 7774 N N . THR B 1 468 ? 11.281 -29.234 -34.812 1 98 468 THR B N 1
ATOM 7775 C CA . THR B 1 468 ? 12.016 -29.625 -36 1 98 468 THR B CA 1
ATOM 7776 C C . THR B 1 468 ? 11.18 -30.562 -36.875 1 98 468 THR B C 1
ATOM 7778 O O . THR B 1 468 ? 10.172 -31.109 -36.406 1 98 468 THR B O 1
ATOM 7781 N N . ASP B 1 469 ? 11.68 -30.781 -38.156 1 97.38 469 ASP B N 1
ATOM 7782 C CA . ASP B 1 469 ? 10.977 -31.641 -39.094 1 97.38 469 ASP B CA 1
ATOM 7783 C C . ASP B 1 469 ? 10.898 -33.094 -38.562 1 97.38 469 ASP B C 1
ATOM 7785 O O . ASP B 1 469 ? 9.883 -33.75 -38.75 1 97.38 469 ASP B O 1
ATOM 7789 N N . GLY B 1 470 ? 11.914 -33.469 -38 1 97.12 470 GLY B N 1
ATOM 7790 C CA . GLY B 1 470 ? 11.938 -34.812 -37.438 1 97.12 470 GLY B CA 1
ATOM 7791 C C . GLY B 1 470 ? 10.852 -35.062 -36.406 1 97.12 470 GLY B C 1
ATOM 7792 O O . GLY B 1 470 ? 10.203 -36.094 -36.406 1 97.12 470 GLY B O 1
ATOM 7793 N N . LEU B 1 471 ? 10.672 -34.156 -35.562 1 97.81 471 LEU B N 1
ATOM 7794 C CA . LEU B 1 471 ? 9.672 -34.281 -34.5 1 97.81 471 LEU B CA 1
ATOM 7795 C C . LEU B 1 471 ? 8.266 -34.156 -35.094 1 97.81 471 LEU B C 1
ATOM 7797 O O . LEU B 1 471 ? 7.328 -34.812 -34.594 1 97.81 471 LEU B O 1
ATOM 7801 N N . LEU B 1 472 ? 8.086 -33.375 -36.094 1 97.94 472 LEU B N 1
ATOM 7802 C CA . LEU B 1 472 ? 6.793 -33.25 -36.781 1 97.94 472 LEU B CA 1
ATOM 7803 C C . LEU B 1 472 ? 6.391 -34.562 -37.438 1 97.94 472 LEU B C 1
ATOM 7805 O O . LEU B 1 472 ? 5.215 -34.938 -37.406 1 97.94 472 LEU B O 1
ATOM 7809 N N . GLN B 1 473 ? 7.312 -35.25 -37.969 1 97.88 473 GLN B N 1
ATOM 7810 C CA . GLN B 1 473 ? 7.051 -36.531 -38.562 1 97.88 473 GLN B CA 1
ATOM 7811 C C . GLN B 1 473 ? 6.633 -37.562 -37.5 1 97.88 473 GLN B C 1
ATOM 7813 O O . GLN B 1 473 ? 5.781 -38.406 -37.75 1 97.88 473 GLN B O 1
ATOM 7818 N N . ALA B 1 474 ? 7.285 -37.438 -36.375 1 97.75 474 ALA B N 1
ATOM 7819 C CA . ALA B 1 474 ? 6.914 -38.344 -35.281 1 97.75 474 ALA B CA 1
ATOM 7820 C C . ALA B 1 474 ? 5.457 -38.125 -34.875 1 97.75 474 ALA B C 1
ATOM 7822 O O . ALA B 1 474 ? 4.762 -39.062 -34.5 1 97.75 474 ALA B O 1
ATOM 7823 N N . GLN B 1 475 ? 4.973 -36.938 -34.844 1 97.62 475 GLN B N 1
ATOM 7824 C CA . GLN B 1 475 ? 3.576 -36.656 -34.562 1 97.62 475 GLN B CA 1
ATOM 7825 C C . GLN B 1 475 ? 2.648 -37.281 -35.594 1 97.62 475 GLN B C 1
ATOM 7827 O O . GLN B 1 475 ? 1.584 -37.812 -35.25 1 97.62 475 GLN B O 1
ATOM 7832 N N . GLU B 1 476 ? 3.062 -37.188 -36.844 1 97.12 476 GLU B N 1
ATOM 7833 C CA . GLU B 1 476 ? 2.266 -37.781 -37.938 1 97.12 476 GLU B CA 1
ATOM 7834 C C . GLU B 1 476 ? 2.105 -39.281 -37.719 1 97.12 476 GLU B C 1
ATOM 7836 O O . GLU B 1 476 ? 1.08 -39.844 -38.094 1 97.12 476 GLU B O 1
ATOM 7841 N N . ARG B 1 477 ? 3.105 -39.875 -37.094 1 97.44 477 ARG B N 1
ATOM 7842 C CA . ARG B 1 477 ? 3.064 -41.312 -36.844 1 97.44 477 ARG B CA 1
ATOM 7843 C C . ARG B 1 477 ? 2.277 -41.625 -35.562 1 97.44 477 ARG B C 1
ATOM 7845 O O . ARG B 1 477 ? 2.189 -42.781 -35.156 1 97.44 477 ARG B O 1
ATOM 7852 N N . GLY B 1 478 ? 1.851 -40.562 -34.938 1 96.06 478 GLY B N 1
ATOM 7853 C CA . GLY B 1 478 ? 1.031 -40.719 -33.75 1 96.06 478 GLY B CA 1
ATOM 7854 C C . GLY B 1 478 ? 1.846 -40.969 -32.5 1 96.06 478 GLY B C 1
ATOM 7855 O O . GLY B 1 478 ? 1.312 -41.438 -31.484 1 96.06 478 GLY B O 1
ATOM 7856 N N . GLU B 1 479 ? 3.121 -40.594 -32.5 1 97.25 479 GLU B N 1
ATOM 7857 C CA . GLU B 1 479 ? 4.016 -40.938 -31.406 1 97.25 479 GLU B CA 1
ATOM 7858 C C . GLU B 1 479 ? 3.977 -39.875 -30.312 1 97.25 479 GLU B C 1
ATOM 7860 O O . GLU B 1 479 ? 4.352 -40.125 -29.172 1 97.25 479 GLU B O 1
ATOM 7865 N N . VAL B 1 480 ? 3.604 -38.719 -30.734 1 98.19 480 VAL B N 1
ATOM 7866 C CA . VAL B 1 480 ? 3.66 -37.594 -29.797 1 98.19 480 VAL B CA 1
ATOM 7867 C C . VAL B 1 480 ? 2.688 -36.5 -30.25 1 98.19 480 VAL B C 1
ATOM 7869 O O . VAL B 1 480 ? 2.371 -36.406 -31.438 1 98.19 480 VAL B O 1
ATOM 7872 N N . GLN B 1 481 ? 2.105 -35.812 -29.344 1 97.81 481 GLN B N 1
ATOM 7873 C CA . GLN B 1 481 ? 1.343 -34.625 -29.641 1 97.81 481 GLN B CA 1
ATOM 7874 C C . GLN B 1 481 ? 2.184 -33.375 -29.406 1 97.81 481 GLN B C 1
ATOM 7876 O O . GLN B 1 481 ? 2.83 -33.219 -28.359 1 97.81 481 GLN B O 1
ATOM 7881 N N . LEU B 1 482 ? 2.252 -32.5 -30.406 1 98.44 482 LEU B N 1
ATOM 7882 C CA . LEU B 1 482 ? 3.066 -31.281 -30.344 1 98.44 482 LEU B CA 1
ATOM 7883 C C . LEU B 1 482 ? 2.189 -30.031 -30.281 1 98.44 482 LEU B C 1
ATOM 7885 O O . LEU B 1 482 ? 1.281 -29.859 -31.109 1 98.44 482 LEU B O 1
ATOM 7889 N N . LEU B 1 483 ? 2.418 -29.172 -29.281 1 97.75 483 LEU B N 1
ATOM 7890 C CA . LEU B 1 483 ? 1.654 -27.938 -29.125 1 97.75 483 LEU B CA 1
ATOM 7891 C C . LEU B 1 483 ? 2.584 -26.75 -28.922 1 97.75 483 LEU B C 1
ATOM 7893 O O . LEU B 1 483 ? 3.547 -26.828 -28.156 1 97.75 483 LEU B O 1
ATOM 7897 N N . THR B 1 484 ? 2.312 -25.641 -29.625 1 97.44 484 THR B N 1
ATOM 7898 C CA . THR B 1 484 ? 3.053 -24.406 -29.453 1 97.44 484 THR B CA 1
ATOM 7899 C C . THR B 1 484 ? 2.35 -23.484 -28.469 1 97.44 484 THR B C 1
ATOM 7901 O O . THR B 1 484 ? 1.244 -23.781 -28.016 1 97.44 484 THR B O 1
ATOM 7904 N N . LEU B 1 485 ? 3.061 -22.406 -28.125 1 97.31 485 LEU B N 1
ATOM 7905 C CA . LEU B 1 485 ? 2.453 -21.391 -27.281 1 97.31 485 LEU B CA 1
ATOM 7906 C C . LEU B 1 485 ? 1.158 -20.875 -27.891 1 97.31 485 LEU B C 1
ATOM 7908 O O . LEU B 1 485 ? 0.165 -20.688 -27.172 1 97.31 485 LEU B O 1
ATOM 7912 N N . ALA B 1 486 ? 1.151 -20.656 -29.141 1 95.62 486 ALA B N 1
ATOM 7913 C CA . ALA B 1 486 ? -0.034 -20.156 -29.844 1 95.62 486 ALA B CA 1
ATOM 7914 C C . ALA B 1 486 ? -1.185 -21.156 -29.734 1 95.62 486 ALA B C 1
ATOM 7916 O O . ALA B 1 486 ? -2.342 -20.766 -29.578 1 95.62 486 ALA B O 1
ATOM 7917 N N . ASP B 1 487 ? -0.877 -22.391 -29.797 1 95.75 487 ASP B N 1
ATOM 7918 C CA . ASP B 1 487 ? -1.892 -23.453 -29.766 1 95.75 487 ASP B CA 1
ATOM 7919 C C . ASP B 1 487 ? -2.654 -23.438 -28.453 1 95.75 487 ASP B C 1
ATOM 7921 O O . ASP B 1 487 ? -3.859 -23.703 -28.422 1 95.75 487 ASP B O 1
ATOM 7925 N N . ILE B 1 488 ? -1.957 -23.188 -27.391 1 96.62 488 ILE B N 1
ATOM 7926 C CA . ILE B 1 488 ? -2.625 -23.344 -26.094 1 96.62 488 ILE B CA 1
ATOM 7927 C C . ILE B 1 488 ? -3.449 -22.094 -25.781 1 96.62 488 ILE B C 1
ATOM 7929 O O . ILE B 1 488 ? -4.238 -22.094 -24.844 1 96.62 488 ILE B O 1
ATOM 7933 N N . PHE B 1 489 ? -3.291 -21.047 -26.547 1 95.62 489 PHE B N 1
ATOM 7934 C CA . PHE B 1 489 ? -4.137 -19.875 -26.391 1 95.62 489 PHE B CA 1
ATOM 7935 C C . PHE B 1 489 ? -5.391 -20 -27.266 1 95.62 489 PHE B C 1
ATOM 7937 O O . PHE B 1 489 ? -6.336 -19.219 -27.094 1 95.62 489 PHE B O 1
ATOM 7944 N N . GLU B 1 490 ? -5.438 -20.875 -28.203 1 86.75 490 GLU B N 1
ATOM 7945 C CA . GLU B 1 490 ? -6.578 -21.062 -29.094 1 86.75 490 GLU B CA 1
ATOM 7946 C C . GLU B 1 490 ? -7.652 -21.922 -28.453 1 86.75 490 GLU B C 1
ATOM 7948 O O . GLU B 1 490 ? -8.852 -21.688 -28.641 1 86.75 490 GLU B O 1
#

Solvent-accessible surface area (backbone atoms only — not comparable to full-atom values): 52457 Å² total; per-residue (Å²): 116,70,71,68,50,53,60,54,48,61,53,52,55,61,55,58,67,65,60,68,64,74,87,69,74,68,80,78,87,70,92,52,62,67,63,47,50,55,54,48,58,56,59,70,70,56,44,46,40,30,33,38,38,36,26,57,80,56,41,44,66,63,58,53,50,40,64,68,39,70,90,44,60,57,36,47,27,52,44,45,69,31,42,43,68,58,41,43,48,42,43,23,45,28,51,35,45,60,77,38,68,81,55,90,72,67,74,64,55,92,41,68,65,56,48,51,49,52,52,48,56,51,16,66,73,39,69,32,37,40,35,35,35,36,39,64,32,40,39,69,36,30,69,61,49,50,52,52,49,34,52,45,39,74,73,48,36,65,82,23,19,31,33,36,35,43,25,32,47,53,52,62,51,48,50,48,59,39,62,16,85,86,17,62,41,36,86,60,58,70,43,76,43,79,54,60,55,39,50,61,67,60,41,30,68,79,46,74,88,53,52,66,68,56,36,50,48,50,24,45,40,33,38,21,20,53,51,47,50,58,60,38,52,62,82,90,39,66,68,59,20,39,49,60,23,37,58,23,75,86,21,67,60,48,45,41,64,63,46,54,45,34,73,73,41,87,71,55,28,63,56,46,34,49,51,28,34,34,41,69,65,31,35,38,69,69,53,33,21,62,70,51,70,52,53,62,71,59,47,49,53,54,47,52,52,34,36,70,70,54,45,32,38,80,44,49,34,57,100,53,74,86,56,91,71,42,32,44,42,66,62,35,30,35,58,33,45,45,41,48,50,43,65,80,37,36,30,36,29,66,60,68,46,35,79,79,43,34,61,76,72,45,59,68,46,45,48,69,61,40,38,66,45,49,41,49,52,51,51,48,32,62,73,73,64,58,85,86,62,97,60,59,72,63,50,71,36,37,33,62,49,70,33,82,87,75,72,39,80,46,74,42,62,31,36,33,36,35,70,68,78,48,48,30,37,43,30,44,68,44,54,43,75,66,58,44,47,53,66,55,58,54,48,52,52,52,48,49,58,63,67,56,76,50,82,45,75,46,39,36,41,36,22,58,37,38,66,33,71,66,36,53,52,39,33,76,72,66,65,35,46,80,42,39,56,66,58,72,69,107,115,70,72,68,50,53,62,53,50,60,54,53,56,62,56,57,68,68,61,67,64,77,86,70,74,68,78,78,87,70,92,51,63,67,62,46,50,55,53,49,58,53,58,70,70,56,44,46,39,30,32,38,40,36,26,57,80,57,40,46,65,63,58,53,51,39,64,68,40,73,90,43,60,57,36,48,28,52,44,46,69,30,44,42,67,59,41,43,48,43,42,23,44,26,52,34,44,61,76,37,68,83,54,91,72,64,75,65,53,91,42,70,65,56,47,52,49,50,52,49,56,51,15,67,74,39,68,31,37,41,36,34,36,35,39,63,33,40,38,69,36,32,70,59,48,50,52,51,48,34,52,45,40,74,72,49,35,63,82,21,21,29,32,36,35,45,23,30,48,53,53,63,51,47,52,48,58,39,63,16,85,83,17,62,41,36,87,59,58,72,42,74,44,79,52,60,54,39,51,61,68,59,41,29,67,80,46,74,86,52,54,66,68,56,35,51,50,49,23,44,40,32,36,21,21,52,50,48,50,59,60,38,52,63,83,89,38,68,68,58,19,41,50,60,24,36,59,22,77,87,22,67,58,47,45,42,64,62,45,54,45,32,72,75,41,86,71,55,28,63,56,47,34,49,52,28,33,33,41,70,65,32,33,38,70,69,52,32,21,62,71,54,70,52,52,63,71,58,48,51,55,53,49,52,52,35,36,69,71,54,46,31,39,80,45,48,34,59,98,53,74,86,56,90,72,42,30,44,42,66,60,34,31,34,58,34,46,45,42,47,49,43,64,79,36,36,30,36,28,65,60,69,47,35,79,79,42,36,60,77,74,45,58,68,46,45,49,70,63,40,38,65,47,49,41,50,52,53,50,48,31,61,75,72,64,57,84,85,65,95,59,58,71,66,48,72,36,38,34,62,48,70,33,81,86,74,71,40,78,45,74,43,62,31,36,33,37,35,68,68,80,49,46,27,37,42,29,44,67,44,53,45,74,64,58,44,47,52,65,57,57,56,48,53,52,51,50,47,58,63,69,57,78,51,84,43,76,45,39,36,42,36,21,58,38,39,64,34,71,66,36,53,52,39,32,75,71,66,63,34,47,79,41,39,56,66,57,72,70,107

Secondary structure (DSSP, 8-state):
--TTHHHHHHHHHHHHHTTSS---------S-HHHHHHHHHHHHT-S-EEEEEE--TTSSHHHHHHHHHTTS-EEEEE--SS-HHHHHHHHHHHHHHHH-TT-SS-PPPSSHHHHHHHHHHHHHHS-EEEEEETHHHHHHH-TTHHHHHHHHHHHTGGGS-EEEEEEES-HHHIIIIISSTTSTTTTT-SEEEE-----HHHHHTT-TTS-HHHHHHHHHHHTT-HHHHHHH--SS-HHHHHHHHTSSTTSHHHHHHHHHHHHH-S-HHHHHHHHHHHHTT--SHHHHHHHHTS-HHHHHHHHHHHHHTTSEEEE--TTS-SSTT-EEEES-HHHHHHHHHTGGGHHHHHTT-HHHHHHHHTGGGHHHHHHHHHHHHHHHIIIII-S--SS-EEEEEEEEEEETTTTEEEEEEEEEEESSSSEEEEEEEE-SSSPB-HHHHHHHHHHHHHH---SEEEEEEEESS-B-HHHHHHHHTTS-EEEEHHHHH-/--TTTHHHHHHHHHHHHTTSS---------S-HHHHHHHHHHHHT-S-EEEEEE--TTSSHHHHHHHHHTTS-EEEEE--SS-HHHHHHHHHHHHHHHH-TT-SS-PPPSSHHHHHHHHHHHHHHS-EEEEEETHHHHHHH-TTHHHHHHHHHHHTGGGS-EEEEEEES-HHHIIIIISSTTSTTTTT-SEEEE-----HHHHHTT-TTS-HHHHHHHHHHHTT-HHHHHHH--SS-HHHHHHHHTSSTTSHHHHHHHHHHHHH-S-HHHHHHHHHHHHTT--SHHHHHHHHTS-HHHHHHHHHHHHHTTSEEEE--TTS-SSTT-EEEES-HHHHHHHHHTGGGHHHHHTT-HHHHHHHHTGGGHHHHHHHHHHHHHHHIIIII-S--SS-EEEEEEEEEEETTTTEEEEEEEEEEESSSSEEEEEEEE-SSSPB-HHHHHHHHHHHHHH---SEEEEEEEESS-B-HHHHHHHHTTS-EEEEHHHHH-

pLDDT: mean 90.18, std 14.93, range [20.12, 98.69]

Radius of gyration: 31.99 Å; Cα contacts (8 Å, |Δi|>4): 1600; chains: 2; bounding box: 82×104×72 Å

Sequence (980 aa):
MKYYTRKKLTYEYINSINT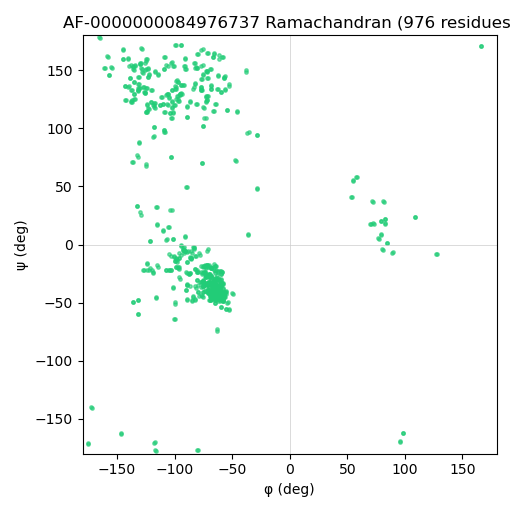LWGGNKMSRFYCRDEELRKLNKRYENGKFECVVIYGRRRVGKTALINEFCKDKPTIFFSALNTTGKENLEALSKAIMSFERPNAESSPEFTTYDAALDELTALSKEQRIVFVIDEYPYLAKAKPAISAMLQHIIDHKWTESQMYLILCGSSMSFMESQVLGKESPLYGRRTAQFKIMPLDYRETAVFHPNLSEEDNALIYGITGGVPHYINKLDVRDSVDEALMENLFDRSSYLYEEPANLLKQELREPAIYNAIIKAIAEGASRLNDITTKVGEENSVVAKYLKTLIDLGIVKKETPITEKPGKKTIYLLADNFFRFWYRFVPVNASAIDSGRIAKTYPHAVKQYFPDYMGLIFEKMCQDYLLYYANDLPIELSEIGQWWGTDPQKKKQIQIDIVGTPVEGNDYIIGSCKYRNEKIGLDELELIREYAAVFGKGTNYHYYIFSKGGFTDGLLQAQERGEVQLLTLADIFEMKYYTRKKLTYEYINSINTLWGGNKMSRFYCRDEELRKLNKRYENGKFECVVIYGRRRVGKTALINEFCKDKPTIFFSALNTTGKENLEALSKAIMSFERPNAESSPEFTTYDAALDELTALSKEQRIVFVIDEYPYLAKAKPAISAMLQHIIDHKWTESQMYLILCGSSMSFMESQVLGKESPLYGRRTAQFKIMPLDYRETAVFHPNLSEEDNALIYGITGGVPHYINKLDVRDSVDEALMENLFDRSSYLYEEPANLLKQELREPAIYNAIIKAIAEGASRLNDITTKVGEENSVVAKYLKTLIDLGIVKKETPITEKPGKKTIYLLADNFFRFWYRFVPVNASAIDSGRIAKTYPHAVKQYFPDYMGLIFEKMCQDYLLYYANDLPIELSEIGQWWGTDPQKKKQIQIDIVGTPVEGNDYIIGSCKYRNEKIGLDELELIREYAAVFGKGTNYHYYIFSKGGFTDGLLQAQERGEVQLLTLADIFE

Nearest PDB structures (foldseek):
  1y88-assembly1_A  TM=6.086E-01  e=5.703E-03  Archaeoglobus fulgidus
  8s0e-assembly1_B  TM=3.481E-01  e=7.425E-05  Homo sapiens
  4zzl-assembly1_A  TM=5.009E-01  e=8.463E-03  Pseudomonas aeruginosa
  4rgr-assembly1_A  TM=5.062E-01  e=2.086E-02  Acinetobacter baylyi ADP1
  6jde-assembly2_A  TM=4.667E-01  e=7.210E-02  Escherichia coli K-12

Organism: Faecalibacterium duncaniae (strain DSM 17677 / JCM 31915 / A2-165) (NCBI:txid411483)